Protein AF-A0A9P9EES3-F1 (afdb_monomer)

Structure (mmCIF, N/CA/C/O backbone):
data_AF-A0A9P9EES3-F1
#
_entry.id   AF-A0A9P9EES3-F1
#
loop_
_atom_site.group_PDB
_atom_site.id
_atom_site.type_symbol
_atom_site.label_atom_id
_atom_site.label_alt_id
_atom_site.label_comp_id
_atom_site.label_asym_id
_atom_site.label_entity_id
_atom_site.label_seq_id
_atom_site.pdbx_PDB_ins_code
_atom_site.Cartn_x
_atom_site.Cartn_y
_atom_site.Cartn_z
_atom_site.occupancy
_atom_site.B_iso_or_equiv
_atom_site.auth_seq_id
_atom_site.auth_comp_id
_atom_site.auth_asym_id
_atom_site.auth_atom_id
_atom_site.pdbx_PDB_model_num
ATOM 1 N N . MET A 1 1 ? -72.928 -8.359 26.640 1.00 29.58 1 MET A N 1
ATOM 2 C CA . MET A 1 1 ? -73.432 -9.699 26.245 1.00 29.58 1 MET A CA 1
ATOM 3 C C . MET A 1 1 ? -73.263 -9.863 24.742 1.00 29.58 1 MET A C 1
ATOM 5 O O . MET A 1 1 ? -73.415 -8.852 24.068 1.00 29.58 1 MET A O 1
ATOM 9 N N . PRO A 1 2 ? -73.139 -11.089 24.202 1.00 53.41 2 PRO A N 1
ATOM 10 C CA . PRO A 1 2 ? -72.514 -12.307 24.735 1.00 53.41 2 PRO A CA 1
ATOM 11 C C . PRO A 1 2 ? -71.116 -12.426 24.048 1.00 53.41 2 PRO A C 1
ATOM 13 O O . PRO A 1 2 ? -70.501 -11.377 23.913 1.00 53.41 2 PRO A O 1
ATOM 16 N N . ARG A 1 3 ? -70.490 -13.537 23.610 1.00 39.84 3 ARG A N 1
ATOM 17 C CA . ARG A 1 3 ? -70.593 -15.006 23.814 1.00 39.84 3 ARG A CA 1
ATOM 18 C C . ARG A 1 3 ? -69.188 -15.614 23.578 1.00 39.84 3 ARG A C 1
ATOM 20 O O . ARG A 1 3 ? -68.303 -14.909 23.110 1.00 39.84 3 ARG A O 1
ATOM 27 N N . SER A 1 4 ? -68.986 -16.905 23.844 1.00 54.69 4 SER A N 1
ATOM 28 C CA . SER A 1 4 ? -67.680 -17.588 23.739 1.00 54.69 4 SER A CA 1
ATOM 29 C C . SER A 1 4 ? -67.757 -18.977 23.076 1.00 54.69 4 SER A C 1
ATOM 31 O O . SER A 1 4 ? -68.780 -19.655 23.186 1.00 54.69 4 SER A O 1
ATOM 33 N N . ARG A 1 5 ? -66.657 -19.397 22.421 1.00 45.88 5 ARG A N 1
ATOM 34 C CA . ARG A 1 5 ? -66.243 -20.777 22.042 1.00 45.88 5 ARG A CA 1
ATOM 35 C C . ARG A 1 5 ? -64.709 -20.768 21.881 1.00 45.88 5 ARG A C 1
ATOM 37 O O . ARG A 1 5 ? -64.220 -19.803 21.312 1.00 45.88 5 ARG A O 1
ATOM 44 N N . SER A 1 6 ? -63.867 -21.681 22.379 1.00 44.88 6 SER A N 1
ATOM 45 C CA . SER A 1 6 ? -63.994 -22.990 23.062 1.00 44.88 6 SER A CA 1
ATOM 46 C C . SER A 1 6 ? -64.239 -24.241 22.195 1.00 44.88 6 SER A C 1
ATOM 48 O O . SER A 1 6 ? -65.370 -24.531 21.810 1.00 44.88 6 SER A O 1
ATOM 50 N N . SER A 1 7 ? -63.142 -24.980 21.966 1.00 51.00 7 SER A N 1
ATOM 51 C CA . SER A 1 7 ? -62.983 -26.399 21.572 1.00 51.00 7 SER A CA 1
ATOM 52 C C . SER A 1 7 ? -61.460 -26.668 21.585 1.00 51.00 7 SER A C 1
ATOM 54 O O . SER A 1 7 ? -60.755 -25.970 20.865 1.00 51.00 7 SER A O 1
ATOM 56 N N . PHE A 1 8 ? -60.816 -27.505 22.405 1.00 43.28 8 PHE A N 1
ATOM 57 C CA . PHE A 1 8 ? -61.188 -28.705 23.170 1.00 43.28 8 PHE A CA 1
ATOM 58 C C . PHE A 1 8 ? -61.333 -29.987 22.328 1.00 43.28 8 PHE A C 1
ATOM 60 O O . PHE A 1 8 ? -62.378 -30.250 21.741 1.00 43.28 8 PHE A O 1
ATOM 67 N N . THR A 1 9 ? -60.281 -30.811 22.346 1.00 50.03 9 THR A N 1
ATOM 68 C CA . THR A 1 9 ? -60.292 -32.252 22.048 1.00 50.03 9 THR A CA 1
ATOM 69 C C . THR A 1 9 ? -59.501 -32.952 23.155 1.00 50.03 9 THR A C 1
ATOM 71 O O . THR A 1 9 ? -58.472 -32.450 23.597 1.00 50.03 9 THR A O 1
ATOM 74 N N . ALA A 1 10 ? -60.015 -34.065 23.672 1.00 43.03 10 ALA A N 1
ATOM 75 C CA . ALA A 1 10 ? -59.436 -34.775 24.811 1.00 43.03 10 ALA A CA 1
ATOM 76 C C . ALA A 1 10 ? -59.252 -36.263 24.492 1.00 43.03 10 ALA A C 1
ATOM 78 O O . ALA A 1 10 ? -59.923 -36.770 23.591 1.00 43.03 10 ALA A O 1
ATOM 79 N N . SER A 1 11 ? -58.449 -36.926 25.341 1.00 43.88 11 SER A N 1
ATOM 80 C CA . SER A 1 11 ? -58.653 -38.278 25.919 1.00 43.88 11 SER A CA 1
ATOM 81 C C . SER A 1 11 ? -57.505 -39.278 25.678 1.00 43.88 11 SER A C 1
ATOM 83 O O . SER A 1 11 ? -56.864 -39.193 24.634 1.00 43.88 11 SER A O 1
ATOM 85 N N . PRO A 1 12 ? -57.312 -40.312 26.539 1.00 53.31 12 PRO A N 1
ATOM 86 C CA . PRO A 1 12 ? -57.762 -40.473 27.937 1.00 53.31 12 PRO A CA 1
ATOM 87 C C . PRO A 1 12 ? -56.721 -41.049 28.947 1.00 53.31 12 PRO A C 1
ATOM 89 O O . PRO A 1 12 ? -55.709 -41.638 28.598 1.00 53.31 12 PRO A O 1
ATOM 92 N N . SER A 1 13 ? -57.088 -40.949 30.233 1.00 39.94 13 SER A N 1
ATOM 93 C CA . SER A 1 13 ? -56.644 -41.685 31.452 1.00 39.94 13 SER A CA 1
ATOM 94 C C . SER A 1 13 ? -56.206 -43.168 31.285 1.00 39.94 13 SER A C 1
ATOM 96 O O . SER A 1 13 ? -56.706 -43.817 30.372 1.00 39.94 13 SER A O 1
ATOM 98 N N . ARG A 1 14 ? -55.437 -43.849 32.169 1.00 39.47 14 ARG A N 1
ATOM 99 C CA . ARG A 1 14 ? -55.333 -43.931 33.669 1.00 39.47 14 ARG A CA 1
ATOM 100 C C . ARG A 1 14 ? -53.905 -44.457 34.057 1.00 39.47 14 ARG A C 1
ATOM 102 O O . ARG A 1 14 ? -53.201 -44.868 33.150 1.00 39.47 14 ARG A O 1
ATOM 109 N N . TYR A 1 15 ? -53.381 -44.527 35.300 1.00 34.88 15 TYR A N 1
ATOM 110 C CA . TYR A 1 15 ? -53.895 -45.181 36.531 1.00 34.88 15 TYR A CA 1
ATOM 111 C C . TYR A 1 15 ? -53.078 -44.842 37.817 1.00 34.88 15 TYR A C 1
ATOM 113 O O . TYR A 1 15 ? -51.860 -44.789 37.769 1.00 34.88 15 TYR A O 1
ATOM 121 N N . ARG A 1 16 ? -53.786 -44.732 38.961 1.00 34.28 16 ARG A N 1
ATOM 122 C CA . ARG A 1 16 ? -53.421 -45.011 40.386 1.00 34.28 16 ARG A CA 1
ATOM 123 C C . ARG A 1 16 ? -52.011 -44.732 40.969 1.00 34.28 16 ARG A C 1
ATOM 125 O O . ARG A 1 16 ? -51.033 -45.371 40.610 1.00 34.28 16 ARG A O 1
ATOM 132 N N . SER A 1 17 ? -52.014 -44.002 42.092 1.00 47.38 17 SER A N 1
ATOM 133 C CA . SER A 1 17 ? -51.107 -44.187 43.246 1.00 47.38 17 SER A CA 1
ATOM 134 C C . SER A 1 17 ? -51.544 -45.373 44.144 1.00 47.38 17 SER A C 1
ATOM 136 O O . SER A 1 17 ? -52.611 -45.957 43.906 1.00 47.38 17 SER A O 1
ATOM 138 N N . PRO A 1 18 ? -50.750 -45.759 45.169 1.00 54.50 18 PRO A N 1
ATOM 139 C CA . PRO A 1 18 ? -51.072 -45.290 46.531 1.00 54.50 18 PRO A CA 1
ATOM 140 C C . PRO A 1 18 ? -49.853 -45.014 47.450 1.00 54.50 18 PRO A C 1
ATOM 142 O O . PRO A 1 18 ? -48.717 -45.343 47.131 1.00 54.50 18 PRO A O 1
ATOM 145 N N . GLN A 1 19 ? -50.111 -44.430 48.628 1.00 47.56 19 GLN A N 1
ATOM 146 C CA . GLN A 1 19 ? -49.124 -44.187 49.696 1.00 47.56 19 GLN A CA 1
ATOM 147 C C . GLN A 1 19 ? -48.712 -45.468 50.449 1.00 47.56 19 GLN A C 1
ATOM 149 O O . GLN A 1 19 ? -49.556 -46.341 50.666 1.00 47.56 19 GLN A O 1
ATOM 154 N N . ARG A 1 20 ? -47.496 -45.479 51.023 1.00 32.91 20 ARG A N 1
ATOM 155 C CA . ARG A 1 20 ? -47.238 -45.923 52.414 1.00 32.91 20 ARG A CA 1
ATOM 156 C C . ARG A 1 20 ? -45.839 -45.532 52.912 1.00 32.91 20 ARG A C 1
ATOM 158 O O . ARG A 1 20 ? -44.893 -45.456 52.142 1.00 32.91 20 ARG A O 1
ATOM 165 N N . SER A 1 21 ? -45.740 -45.333 54.221 1.00 48.62 21 SER A N 1
ATOM 166 C CA . SER A 1 21 ? -44.526 -45.173 55.038 1.00 48.62 21 SER A CA 1
ATOM 167 C C . SER A 1 21 ? -44.643 -46.116 56.257 1.00 48.62 21 SER A C 1
ATOM 169 O O . SER A 1 21 ? -45.674 -46.792 56.374 1.00 48.62 21 SER A O 1
ATOM 171 N N . PRO A 1 22 ? -43.714 -46.123 57.235 1.00 61.66 22 PRO A N 1
ATOM 172 C CA . PRO A 1 22 ? -42.249 -45.987 57.189 1.00 61.66 22 PRO A CA 1
ATOM 173 C C . PRO A 1 22 ? -41.545 -47.278 57.698 1.00 61.66 22 PRO A C 1
ATOM 175 O O . PRO A 1 22 ? -42.201 -48.157 58.254 1.00 61.66 22 PRO A O 1
ATOM 178 N N . THR A 1 23 ? -40.207 -47.372 57.627 1.00 33.28 23 THR A N 1
ATOM 179 C CA . THR A 1 23 ? -39.450 -48.425 58.353 1.00 33.28 23 THR A CA 1
ATOM 180 C C . THR A 1 23 ? -38.097 -47.930 58.881 1.00 33.28 23 THR A C 1
ATOM 182 O O . THR A 1 23 ? -37.632 -46.864 58.488 1.00 33.28 23 THR A O 1
ATOM 185 N N . ARG A 1 24 ? -37.501 -48.674 59.823 1.00 36.06 24 ARG A N 1
ATOM 186 C CA . ARG A 1 24 ? -36.454 -48.224 60.757 1.00 36.06 24 ARG A CA 1
ATOM 187 C C . ARG A 1 24 ? -35.277 -49.207 60.794 1.00 36.06 24 ARG A C 1
ATOM 189 O O . ARG A 1 24 ? -35.521 -50.376 61.059 1.00 36.06 24 ARG A O 1
ATOM 196 N N . ALA A 1 25 ? -34.058 -48.669 60.669 1.00 42.53 25 ALA A N 1
ATOM 197 C CA . ALA A 1 25 ? -32.745 -49.253 60.996 1.00 42.53 25 ALA A CA 1
ATOM 198 C C . ALA A 1 25 ? -32.315 -50.578 60.323 1.00 42.53 25 ALA A C 1
ATOM 200 O O . ALA A 1 25 ? -32.982 -51.598 60.448 1.00 42.53 25 ALA A O 1
ATOM 201 N N . LEU A 1 26 ? -31.096 -50.580 59.767 1.00 35.84 26 LEU A N 1
ATOM 202 C CA . LEU A 1 26 ? -30.005 -51.485 60.170 1.00 35.84 26 LEU A CA 1
ATOM 203 C C . LEU A 1 26 ? -28.652 -50.961 59.639 1.00 35.84 26 LEU A C 1
ATOM 205 O O . LEU A 1 26 ? -28.634 -50.075 58.788 1.00 35.84 26 LEU A O 1
ATOM 209 N N . VAL A 1 27 ? -27.549 -51.469 60.197 1.00 45.34 27 VAL A N 1
ATOM 210 C CA . VAL A 1 27 ? -26.147 -51.063 59.944 1.00 45.34 27 VAL A CA 1
ATOM 211 C C . VAL A 1 27 ? -25.443 -52.177 59.149 1.00 45.34 27 VAL A C 1
ATOM 213 O O . VAL A 1 27 ? -25.751 -53.350 59.374 1.00 45.34 27 VAL A O 1
ATOM 216 N N . PRO A 1 28 ? -24.625 -51.824 58.143 1.00 42.56 28 PRO A N 1
ATOM 217 C CA . PRO A 1 28 ? -23.155 -51.928 58.235 1.00 42.56 28 PRO A CA 1
ATOM 218 C C . PRO A 1 28 ? -22.521 -50.528 58.010 1.00 42.56 28 PRO A C 1
ATOM 220 O O . PRO A 1 28 ? -23.150 -49.680 57.381 1.00 42.56 28 PRO A O 1
ATOM 223 N N . GLU A 1 29 ? -21.408 -50.099 58.617 1.00 48.56 29 GLU A N 1
ATOM 224 C CA . GLU A 1 29 ? -20.072 -50.711 58.804 1.00 48.56 29 GLU A CA 1
ATOM 225 C C . GLU A 1 29 ? -19.335 -51.035 57.490 1.00 48.56 29 GLU A C 1
ATOM 227 O O . GLU A 1 29 ? -19.950 -51.433 56.510 1.00 48.56 29 GLU A O 1
ATOM 232 N N . GLU A 1 30 ? -18.012 -50.809 57.497 1.00 38.66 30 GLU A N 1
ATOM 233 C CA . GLU A 1 30 ? -17.118 -50.666 56.327 1.00 38.66 30 GLU A CA 1
ATOM 234 C C . GLU A 1 30 ? -17.419 -49.427 55.432 1.00 38.66 30 GLU A C 1
ATOM 236 O O . GLU A 1 30 ? -18.536 -49.214 54.977 1.00 38.66 30 GLU A O 1
ATOM 241 N N . GLY A 1 31 ? -16.469 -48.536 55.115 1.00 48.97 31 GLY A N 1
ATOM 242 C CA . GLY A 1 31 ? -15.093 -48.427 55.619 1.00 48.97 31 GLY A CA 1
ATOM 243 C C . GLY A 1 31 ? -14.173 -47.585 54.721 1.00 48.97 31 GLY A C 1
ATOM 244 O O . GLY A 1 31 ? -13.462 -48.144 53.893 1.00 48.97 31 GLY A O 1
ATOM 245 N N . SER A 1 32 ? -14.127 -46.258 54.901 1.00 42.12 32 SER A N 1
ATOM 246 C CA . SER A 1 32 ? -13.145 -45.387 54.220 1.00 42.12 32 SER A CA 1
ATOM 247 C C . SER A 1 32 ? -12.732 -44.193 55.093 1.00 42.12 32 SER A C 1
ATOM 249 O O . SER A 1 32 ? -13.407 -43.165 55.120 1.00 42.12 32 SER A O 1
ATOM 251 N N . GLN A 1 33 ? -11.624 -44.334 55.823 1.00 51.88 33 GLN A N 1
ATOM 252 C CA . GLN A 1 33 ? -11.100 -43.303 56.726 1.00 51.88 33 GLN A CA 1
ATOM 253 C C . GLN A 1 33 ? -10.275 -42.252 55.968 1.00 51.88 33 GLN A C 1
ATOM 255 O O . GLN A 1 33 ? -9.102 -42.494 55.710 1.00 51.88 33 GLN A O 1
ATOM 260 N N . TYR A 1 34 ? -10.858 -41.085 55.680 1.00 46.78 34 TYR A N 1
ATOM 261 C CA . TYR A 1 34 ? -10.122 -39.837 55.402 1.00 46.78 34 TYR A CA 1
ATOM 262 C C . TYR A 1 34 ? -10.943 -38.607 55.835 1.00 46.78 34 TYR A C 1
ATOM 264 O O . TYR A 1 34 ? -11.183 -37.690 55.051 1.00 46.78 34 TYR A O 1
ATOM 272 N N . GLU A 1 35 ? -11.383 -38.575 57.096 1.00 46.53 35 GLU A N 1
ATOM 273 C CA . GLU A 1 35 ? -11.759 -37.299 57.717 1.00 46.53 35 GLU A CA 1
ATOM 274 C C . GLU A 1 35 ? -10.479 -36.519 58.039 1.00 46.53 35 GLU A C 1
ATOM 276 O O . GLU A 1 35 ? -9.573 -37.028 58.701 1.00 46.53 35 GLU A O 1
ATOM 281 N N . ILE A 1 36 ? -10.387 -35.292 57.525 1.00 51.53 36 ILE A N 1
ATOM 282 C CA . ILE A 1 36 ? -9.292 -34.373 57.837 1.00 51.53 36 ILE A CA 1
ATOM 283 C C . ILE A 1 36 ? -9.611 -33.754 59.196 1.00 51.53 36 ILE A C 1
ATOM 285 O O . ILE A 1 36 ? -10.575 -32.999 59.325 1.00 51.53 36 ILE A O 1
ATOM 289 N N . ASP A 1 37 ? -8.810 -34.092 60.205 1.00 46.88 37 ASP A N 1
ATOM 290 C CA . ASP A 1 37 ? -9.013 -33.651 61.585 1.00 46.88 37 ASP A CA 1
ATOM 291 C C . ASP A 1 37 ? -8.651 -32.165 61.747 1.00 46.88 37 ASP A C 1
ATOM 293 O O . ASP A 1 37 ? -7.543 -31.793 62.139 1.00 46.88 37 ASP A O 1
ATOM 297 N N . LEU A 1 38 ? -9.603 -31.292 61.405 1.00 56.09 38 LEU A N 1
ATOM 298 C CA . LEU A 1 38 ? -9.463 -29.837 61.515 1.00 56.09 38 LEU A CA 1
ATOM 299 C C . LEU A 1 38 ? -9.250 -29.366 62.966 1.00 56.09 38 LEU A C 1
ATOM 301 O O . LEU A 1 38 ? -8.768 -28.255 63.167 1.00 56.09 38 LEU A O 1
ATOM 305 N N . SER A 1 39 ? -9.511 -30.219 63.964 1.00 54.19 39 SER A N 1
ATOM 306 C CA . SER A 1 39 ? -9.165 -29.987 65.374 1.00 54.19 39 SER A CA 1
ATOM 307 C C . SER A 1 39 ? -7.648 -29.911 65.609 1.00 54.19 39 SER A C 1
ATOM 309 O O . SER A 1 39 ? -7.209 -29.348 66.610 1.00 54.19 39 SER A O 1
ATOM 311 N N . ALA A 1 40 ? -6.834 -30.467 64.702 1.00 52.53 40 ALA A N 1
ATOM 312 C CA . ALA A 1 40 ? -5.376 -30.460 64.806 1.00 52.53 40 ALA A CA 1
ATOM 313 C C . ALA A 1 40 ? -4.728 -29.125 64.380 1.00 52.53 40 ALA A C 1
ATOM 315 O O . ALA A 1 40 ? -3.569 -28.878 64.720 1.00 52.53 40 ALA A O 1
ATOM 316 N N . LEU A 1 41 ? -5.452 -28.240 63.678 1.00 52.00 41 LEU A N 1
ATOM 317 C CA . LEU A 1 41 ? -5.026 -26.852 63.477 1.00 52.00 41 LEU A CA 1
ATOM 318 C C . LEU A 1 41 ? -5.524 -26.017 64.662 1.00 52.00 41 LEU A C 1
ATOM 320 O O . LEU A 1 41 ? -6.659 -25.547 64.674 1.00 52.00 41 LEU A O 1
ATOM 324 N N . GLY A 1 42 ? -4.664 -25.858 65.672 1.00 47.75 42 GLY A N 1
ATOM 325 C CA . GLY A 1 42 ? -4.994 -25.221 66.949 1.00 47.75 42 GLY A CA 1
ATOM 326 C C . GLY A 1 42 ? -5.375 -23.740 66.843 1.00 47.75 42 GLY A C 1
ATOM 327 O O . GLY A 1 42 ? -4.548 -22.866 67.088 1.00 47.75 42 GLY A O 1
ATOM 328 N N . HIS A 1 43 ? -6.644 -23.468 66.532 1.00 51.75 43 HIS A N 1
ATOM 329 C CA . HIS A 1 43 ? -7.225 -22.123 66.503 1.00 51.75 43 HIS A CA 1
ATOM 330 C C . HIS A 1 43 ? -7.846 -21.670 67.836 1.00 51.75 43 HIS A C 1
ATOM 332 O O . HIS A 1 43 ? -8.187 -20.496 67.966 1.00 51.75 43 HIS A O 1
ATOM 338 N N . ASP A 1 44 ? -7.858 -22.526 68.864 1.00 47.38 44 ASP A N 1
ATOM 339 C CA . ASP A 1 44 ? -8.185 -22.170 70.258 1.00 47.38 44 ASP A CA 1
ATOM 340 C C . ASP A 1 44 ? -7.031 -21.409 70.956 1.00 47.38 44 ASP A C 1
ATOM 342 O O . ASP A 1 44 ? -6.689 -21.638 72.117 1.00 47.38 44 ASP A O 1
ATOM 346 N N . SER A 1 45 ? -6.397 -20.478 70.237 1.00 40.34 45 SER A N 1
ATOM 347 C CA . SER A 1 45 ? -5.374 -19.587 70.781 1.00 40.34 45 SER A CA 1
ATOM 348 C C . SER A 1 45 ? -6.038 -18.366 71.415 1.00 40.34 45 SER A C 1
ATOM 350 O O . SER A 1 45 ? -6.243 -17.345 70.756 1.00 40.34 45 SER A O 1
ATOM 352 N N . THR A 1 46 ? -6.322 -18.444 72.716 1.00 49.28 46 THR A N 1
ATOM 353 C CA . THR A 1 46 ? -6.715 -17.293 73.543 1.00 49.28 46 THR A CA 1
ATOM 354 C C . THR A 1 46 ? -5.551 -16.308 73.684 1.00 49.28 46 THR A C 1
ATOM 356 O O . THR A 1 46 ? -4.859 -16.288 74.703 1.00 49.28 46 THR A O 1
ATOM 359 N N . PHE A 1 47 ? -5.309 -15.502 72.651 1.00 38.75 47 PHE A N 1
ATOM 360 C CA . PHE A 1 47 ? -4.316 -14.436 72.697 1.00 38.75 47 PHE A CA 1
ATOM 361 C C . PHE A 1 47 ? -4.978 -13.126 73.129 1.00 38.75 47 PHE A C 1
ATOM 363 O O . PHE A 1 47 ? -5.694 -12.483 72.362 1.00 38.75 47 PHE A O 1
ATOM 370 N N . GLU A 1 48 ? -4.721 -12.721 74.372 1.00 49.03 48 GLU A N 1
ATOM 371 C CA . GLU A 1 48 ? -4.944 -11.347 74.818 1.00 49.03 48 GLU A CA 1
ATOM 372 C C . GLU A 1 48 ? -3.964 -10.428 74.070 1.00 49.03 48 GLU A C 1
ATOM 374 O O . GLU A 1 48 ? -2.823 -10.223 74.485 1.00 49.03 48 GLU A O 1
ATOM 379 N N . SER A 1 49 ? -4.387 -9.901 72.921 1.00 42.94 49 SER A N 1
ATOM 380 C CA . SER A 1 49 ? -3.629 -8.900 72.166 1.00 42.94 49 SER A CA 1
ATOM 381 C C . SER A 1 49 ? -4.077 -7.497 72.562 1.00 42.94 49 SER A C 1
ATOM 383 O O . SER A 1 49 ? -5.007 -6.936 71.984 1.00 42.94 49 SER A O 1
ATOM 385 N N . SER A 1 50 ? -3.401 -6.939 73.566 1.00 42.97 50 SER A N 1
ATOM 386 C CA . SER A 1 50 ? -3.565 -5.549 73.991 1.00 42.97 50 SER A CA 1
ATOM 387 C C . SER A 1 50 ? -3.340 -4.551 72.853 1.00 42.97 50 SER A C 1
ATOM 389 O O . SER A 1 50 ? -2.519 -4.774 71.967 1.00 42.97 50 SER A O 1
ATOM 391 N N . GLU A 1 51 ? -4.023 -3.414 72.968 1.00 47.03 51 GLU A N 1
ATOM 392 C CA . GLU A 1 51 ? -3.676 -2.080 72.455 1.00 47.03 51 GLU A CA 1
ATOM 393 C C . GLU A 1 51 ? -2.299 -1.945 71.753 1.00 47.03 51 GLU A C 1
ATOM 395 O O . GLU A 1 51 ? -1.320 -1.491 72.349 1.00 47.03 51 GLU A O 1
ATOM 400 N N . LEU A 1 52 ? -2.228 -2.245 70.449 1.00 42.94 52 LEU A N 1
ATOM 401 C CA . LEU A 1 52 ? -1.168 -1.736 69.570 1.00 42.94 52 LEU A CA 1
ATOM 402 C C . LEU A 1 52 ? -1.744 -0.649 68.658 1.00 42.94 52 LEU A C 1
ATOM 404 O O . LEU A 1 52 ? -2.611 -0.906 67.827 1.00 42.94 52 LEU A O 1
ATOM 408 N N . GLY A 1 53 ? -1.260 0.582 68.834 1.00 41.28 53 GLY A N 1
ATOM 409 C CA . GLY A 1 53 ? -1.705 1.744 68.065 1.00 41.28 53 GLY A CA 1
ATOM 410 C C . GLY A 1 53 ? -1.189 1.774 66.620 1.00 41.28 53 GLY A C 1
ATOM 411 O O . GLY A 1 53 ? -0.209 1.117 66.272 1.00 41.28 53 GLY A O 1
ATOM 412 N N . ASN A 1 54 ? -1.822 2.619 65.802 1.00 46.06 54 ASN A N 1
ATOM 413 C CA . ASN A 1 54 ? -1.722 2.699 64.332 1.00 46.06 54 ASN A CA 1
ATOM 414 C C . ASN A 1 54 ? -0.356 3.157 63.745 1.00 46.06 54 ASN A C 1
ATOM 416 O O . ASN A 1 54 ? -0.317 3.735 62.663 1.00 46.06 54 ASN A O 1
ATOM 420 N N . ASN A 1 55 ? 0.767 2.927 64.433 1.00 46.56 55 ASN A N 1
ATOM 421 C CA . ASN A 1 55 ? 2.083 3.494 64.102 1.00 46.56 55 ASN A CA 1
ATOM 422 C C . ASN A 1 55 ? 3.085 2.498 63.478 1.00 46.56 55 ASN A C 1
ATOM 424 O O . ASN A 1 55 ? 4.255 2.843 63.309 1.00 46.56 55 ASN A O 1
ATOM 428 N N . HIS A 1 56 ? 2.664 1.279 63.128 1.00 47.22 56 HIS A N 1
ATOM 429 C CA . HIS A 1 56 ? 3.474 0.308 62.375 1.00 47.22 56 HIS A CA 1
ATOM 430 C C . HIS A 1 56 ? 2.729 -0.198 61.134 1.00 47.22 56 HIS A C 1
ATOM 432 O O . HIS A 1 56 ? 2.287 -1.342 61.060 1.00 47.22 56 HIS A O 1
ATOM 438 N N . ALA A 1 57 ? 2.648 0.663 60.117 1.00 47.91 57 ALA A N 1
ATOM 439 C CA . ALA A 1 57 ? 2.632 0.161 58.748 1.00 47.91 57 ALA A CA 1
ATOM 440 C C . ALA A 1 57 ? 3.995 -0.509 58.469 1.00 47.91 57 ALA A C 1
ATOM 442 O O . ALA A 1 57 ? 5.025 0.057 58.857 1.00 47.91 57 ALA A O 1
ATOM 443 N N . PRO A 1 58 ? 4.048 -1.687 57.821 1.00 47.91 58 PRO A N 1
ATOM 444 C CA . PRO A 1 58 ? 5.316 -2.238 57.365 1.00 47.91 58 PRO A CA 1
ATOM 445 C C . PRO A 1 58 ? 5.949 -1.265 56.365 1.00 47.91 58 PRO A C 1
ATOM 447 O O . PRO A 1 58 ? 5.252 -0.690 55.526 1.00 47.91 58 PRO A O 1
ATOM 450 N N . LYS A 1 59 ? 7.274 -1.091 56.431 1.00 46.81 59 LYS A N 1
ATOM 451 C CA . LYS A 1 59 ? 7.997 -0.414 55.353 1.00 46.81 59 LYS A CA 1
ATOM 452 C C . LYS A 1 59 ? 7.871 -1.262 54.091 1.00 46.81 59 LYS A C 1
ATOM 454 O O . LYS A 1 59 ? 8.518 -2.297 53.976 1.00 46.81 59 LYS A O 1
ATOM 459 N N . VAL A 1 60 ? 7.036 -0.809 53.164 1.00 48.97 60 VAL A N 1
ATOM 460 C CA . VAL A 1 60 ? 7.190 -1.152 51.753 1.00 48.97 60 VAL A CA 1
ATOM 461 C C . VAL A 1 60 ? 8.503 -0.517 51.307 1.00 48.97 60 VAL A C 1
ATOM 463 O O . VAL A 1 60 ? 8.701 0.678 51.544 1.00 48.97 60 VAL A O 1
ATOM 466 N N . ASP A 1 61 ? 9.394 -1.294 50.693 1.00 49.84 61 ASP A N 1
ATOM 467 C CA . ASP A 1 61 ? 10.574 -0.734 50.038 1.00 49.84 61 ASP A CA 1
ATOM 468 C C . ASP A 1 61 ? 10.114 0.052 48.808 1.00 49.84 61 ASP A C 1
ATOM 470 O O . ASP A 1 61 ? 9.876 -0.491 47.728 1.00 49.84 61 ASP A O 1
ATOM 474 N N . VAL A 1 62 ? 9.942 1.359 49.006 1.00 49.34 62 VAL A N 1
ATOM 475 C CA . VAL A 1 62 ? 9.795 2.324 47.922 1.00 49.34 62 VAL A CA 1
ATOM 476 C C . VAL A 1 62 ? 11.159 2.431 47.256 1.00 49.34 62 VAL A C 1
ATOM 478 O O . VAL A 1 62 ? 12.026 3.177 47.704 1.00 49.34 62 VAL A O 1
ATOM 481 N N . VAL A 1 63 ? 11.352 1.638 46.204 1.00 46.34 63 VAL A N 1
ATOM 482 C CA . VAL A 1 63 ? 12.434 1.850 45.244 1.00 46.34 63 VAL A CA 1
ATOM 483 C C . VAL A 1 63 ? 12.119 3.159 44.528 1.00 46.34 63 VAL A C 1
ATOM 485 O O . VAL A 1 63 ? 11.281 3.188 43.625 1.00 46.34 63 VAL A O 1
ATOM 488 N N . ASP A 1 64 ? 12.742 4.251 44.974 1.00 42.12 64 ASP A N 1
ATOM 489 C CA . ASP A 1 64 ? 12.655 5.533 44.282 1.00 42.12 64 ASP A CA 1
ATOM 490 C C . ASP A 1 64 ? 13.142 5.344 42.842 1.00 42.12 64 ASP A C 1
ATOM 492 O O . ASP A 1 64 ? 14.221 4.805 42.589 1.00 42.12 64 ASP A O 1
ATOM 496 N N . THR A 1 65 ? 12.357 5.804 41.868 1.00 53.62 65 THR A N 1
ATOM 497 C CA . THR A 1 65 ? 12.656 5.606 40.439 1.00 53.62 65 THR A CA 1
ATOM 498 C C . THR A 1 65 ? 13.862 6.419 39.947 1.00 53.62 65 THR A C 1
ATOM 500 O O . THR A 1 65 ? 14.139 6.422 38.753 1.00 53.62 65 THR A O 1
ATOM 503 N N . SER A 1 66 ? 14.571 7.109 40.846 1.00 57.41 66 SER A N 1
ATOM 504 C CA . SER A 1 66 ? 15.884 7.722 40.621 1.00 57.41 66 SER A CA 1
ATOM 505 C C . SER A 1 66 ? 17.067 6.788 40.905 1.00 57.41 66 SER A C 1
ATOM 507 O O . SER A 1 66 ? 18.152 7.065 40.412 1.00 57.41 66 SER A O 1
ATOM 509 N N . ASP A 1 67 ? 16.874 5.703 41.665 1.00 47.78 67 ASP A N 1
ATOM 510 C CA . ASP A 1 67 ? 17.912 4.683 41.918 1.00 47.78 67 ASP A CA 1
ATOM 511 C C . ASP A 1 67 ? 17.886 3.556 40.863 1.00 47.78 67 ASP A C 1
ATOM 513 O O . ASP A 1 67 ? 18.783 2.712 40.814 1.00 47.78 67 ASP A O 1
ATOM 517 N N . ILE A 1 68 ? 16.889 3.556 39.968 1.00 52.69 68 ILE A N 1
ATOM 518 C CA . ILE A 1 68 ? 16.921 2.771 38.727 1.00 52.69 68 ILE A CA 1
ATOM 519 C C . ILE A 1 68 ? 17.747 3.557 37.702 1.00 52.69 68 ILE A C 1
ATOM 521 O O . ILE A 1 68 ? 17.209 4.173 36.781 1.00 52.69 68 ILE A O 1
ATOM 525 N N . ASP A 1 69 ? 19.065 3.530 37.895 1.00 52.44 69 ASP A N 1
ATOM 526 C CA . ASP A 1 69 ? 20.067 4.098 36.989 1.00 52.44 69 ASP A CA 1
ATOM 527 C C . ASP A 1 69 ? 20.106 3.262 35.694 1.00 52.44 69 ASP A C 1
ATOM 529 O O . ASP A 1 69 ? 20.890 2.324 35.520 1.00 52.44 69 ASP A O 1
ATOM 533 N N . GLY A 1 70 ? 19.131 3.520 34.818 1.00 55.91 70 GLY A N 1
ATOM 534 C CA . GLY A 1 70 ? 19.031 2.898 33.503 1.00 55.91 70 GLY A CA 1
ATOM 535 C C . GLY A 1 70 ? 20.239 3.280 32.640 1.00 55.91 70 GLY A C 1
ATOM 536 O O . GLY A 1 70 ? 20.762 4.381 32.782 1.00 55.91 70 GLY A O 1
ATOM 537 N N . PRO A 1 71 ? 20.707 2.406 31.732 1.00 56.19 71 PRO A N 1
ATOM 538 C CA . PRO A 1 71 ? 21.967 2.631 31.033 1.00 56.19 71 PRO A CA 1
ATOM 539 C C . PRO A 1 71 ? 21.889 3.805 30.040 1.00 56.19 71 PRO A C 1
ATOM 541 O O . PRO A 1 71 ? 21.595 3.607 28.860 1.00 56.19 71 PRO A O 1
ATOM 544 N N . ASP A 1 72 ? 22.266 5.005 30.495 1.00 53.03 72 ASP A N 1
ATOM 545 C CA . ASP A 1 72 ? 22.587 6.188 29.669 1.00 53.03 72 ASP A CA 1
ATOM 546 C C . ASP A 1 72 ? 23.627 5.861 28.571 1.00 53.03 72 ASP A C 1
ATOM 548 O O . ASP A 1 72 ? 23.677 6.480 27.505 1.00 53.03 72 ASP A O 1
ATOM 552 N N . ASP A 1 73 ? 24.403 4.794 28.780 1.00 50.88 73 ASP A N 1
ATOM 553 C CA . ASP A 1 73 ? 25.254 4.160 27.775 1.00 50.88 73 ASP A CA 1
ATOM 554 C C . ASP A 1 73 ? 24.520 3.783 26.473 1.00 50.88 73 ASP A C 1
ATOM 556 O O . ASP A 1 73 ? 25.180 3.660 25.442 1.00 50.88 73 ASP A O 1
ATOM 560 N N . PHE A 1 74 ? 23.191 3.608 26.450 1.00 53.59 74 PHE A N 1
ATOM 561 C CA . PHE A 1 74 ? 22.463 3.308 25.209 1.00 53.59 74 PHE A CA 1
ATOM 562 C C . PHE A 1 74 ? 22.396 4.513 24.261 1.00 53.59 74 PHE A C 1
ATOM 564 O O . PHE A 1 74 ? 22.678 4.374 23.068 1.00 53.59 74 PHE A O 1
ATOM 571 N N . THR A 1 75 ? 22.082 5.706 24.771 1.00 57.19 75 THR A N 1
ATOM 572 C CA . THR A 1 75 ? 22.110 6.953 23.987 1.00 57.19 75 THR A CA 1
ATOM 573 C C . THR A 1 75 ? 23.543 7.395 23.695 1.00 57.19 75 THR A C 1
ATOM 575 O O . THR A 1 75 ? 23.813 7.876 22.588 1.00 57.19 75 THR A O 1
ATOM 578 N N . ALA A 1 76 ? 24.486 7.160 24.614 1.00 57.00 76 ALA A N 1
ATOM 579 C CA . ALA A 1 76 ? 25.906 7.419 24.377 1.00 57.00 76 ALA A CA 1
ATOM 580 C C . ALA A 1 76 ? 26.492 6.512 23.275 1.00 57.00 76 ALA A C 1
ATOM 582 O O . ALA A 1 76 ? 27.099 7.021 22.330 1.00 57.00 76 ALA A O 1
ATOM 583 N N . ASN A 1 77 ? 26.255 5.191 23.321 1.00 58.22 77 ASN A N 1
ATOM 584 C CA . ASN A 1 77 ? 26.693 4.267 22.268 1.00 58.22 77 ASN A CA 1
ATOM 585 C C . ASN A 1 77 ? 26.013 4.565 20.932 1.00 58.22 77 ASN A C 1
ATOM 587 O O . ASN A 1 77 ? 26.696 4.588 19.911 1.00 58.22 77 ASN A O 1
ATOM 591 N N . LEU A 1 78 ? 24.699 4.817 20.907 1.00 65.44 78 LEU A N 1
ATOM 592 C CA . LEU A 1 78 ? 24.006 5.134 19.655 1.00 65.44 78 LEU A CA 1
ATOM 593 C C . LEU A 1 78 ? 24.592 6.394 19.004 1.00 65.44 78 LEU A C 1
ATOM 595 O O . LEU A 1 78 ? 24.845 6.398 17.802 1.00 65.44 78 LEU A O 1
ATOM 599 N N . THR A 1 79 ? 24.895 7.425 19.799 1.00 64.75 79 THR A N 1
ATOM 600 C CA . THR A 1 79 ? 25.583 8.629 19.311 1.00 64.75 79 THR A CA 1
ATOM 601 C C . THR A 1 79 ? 26.991 8.297 18.810 1.00 64.75 79 THR A C 1
ATOM 603 O O . THR A 1 79 ? 27.353 8.713 17.714 1.00 64.75 79 THR A O 1
ATOM 606 N N . PHE A 1 80 ? 27.761 7.481 19.539 1.00 66.44 80 PHE A N 1
ATOM 607 C CA . PHE A 1 80 ? 29.099 7.048 19.124 1.00 66.44 80 PHE A CA 1
ATOM 608 C C . PHE A 1 80 ? 29.086 6.290 17.786 1.00 66.44 80 PHE A C 1
ATOM 610 O O . PHE A 1 80 ? 29.868 6.621 16.899 1.00 66.44 80 PHE A O 1
ATOM 617 N N . TYR A 1 81 ? 28.167 5.339 17.584 1.00 65.81 81 TYR A N 1
ATOM 618 C CA . TYR A 1 81 ? 28.008 4.635 16.303 1.00 65.81 81 TYR A CA 1
ATOM 619 C C . TYR A 1 81 ? 27.495 5.539 15.169 1.00 65.81 81 TYR A C 1
ATOM 621 O O . TYR A 1 81 ? 27.814 5.285 14.010 1.00 65.81 81 TYR A O 1
ATOM 629 N N . MET A 1 82 ? 26.739 6.597 15.483 1.00 68.00 82 MET A N 1
ATOM 630 C CA . MET A 1 82 ? 26.247 7.584 14.510 1.00 68.00 82 MET A CA 1
ATOM 631 C C . MET A 1 82 ? 27.297 8.636 14.110 1.00 68.00 82 MET A C 1
ATOM 633 O O . MET A 1 82 ? 27.180 9.212 13.031 1.00 68.00 82 MET A O 1
ATOM 637 N N . THR A 1 83 ? 28.299 8.915 14.956 1.00 63.78 83 THR A N 1
ATOM 638 C CA . THR A 1 83 ? 29.305 9.975 14.719 1.00 63.78 83 THR A CA 1
ATOM 639 C C . THR A 1 83 ? 30.744 9.476 14.561 1.00 63.78 83 THR A C 1
ATOM 641 O O . THR A 1 83 ? 31.639 10.278 14.301 1.00 63.78 83 THR A O 1
ATOM 644 N N . ALA A 1 84 ? 31.011 8.180 14.732 1.00 51.22 84 ALA A N 1
ATOM 645 C CA . ALA A 1 84 ? 32.322 7.603 14.452 1.00 51.22 84 ALA A CA 1
ATOM 646 C C . ALA A 1 84 ? 32.521 7.423 12.937 1.00 51.22 84 ALA A C 1
ATOM 648 O O . ALA A 1 84 ? 32.114 6.407 12.371 1.00 51.22 84 ALA A O 1
ATOM 649 N N . ASP A 1 85 ? 33.197 8.387 12.300 1.00 50.84 85 ASP A N 1
ATOM 650 C CA . ASP A 1 85 ? 33.667 8.322 10.906 1.00 50.84 85 ASP A CA 1
ATOM 651 C C . ASP A 1 85 ? 34.652 7.150 10.693 1.00 50.84 85 ASP A C 1
ATOM 653 O O . ASP A 1 85 ? 35.877 7.307 10.662 1.00 50.84 85 ASP A O 1
ATOM 657 N N . TYR A 1 86 ? 34.119 5.936 10.552 1.00 50.91 86 TYR A N 1
ATOM 658 C CA . TYR A 1 86 ? 34.909 4.742 10.274 1.00 50.91 86 TYR A CA 1
ATOM 659 C C . TYR A 1 86 ? 35.456 4.782 8.836 1.00 50.91 86 TYR A C 1
ATOM 661 O O . TYR A 1 86 ? 34.676 4.861 7.882 1.00 50.91 86 TYR A O 1
ATOM 669 N N . PRO A 1 87 ? 36.782 4.661 8.626 1.00 45.88 87 PRO A N 1
ATOM 670 C CA . PRO A 1 87 ? 37.350 4.639 7.284 1.00 45.88 87 PRO A CA 1
ATOM 671 C C . PRO A 1 87 ? 36.916 3.367 6.539 1.00 45.88 87 PRO A C 1
ATOM 673 O O . PRO A 1 87 ? 37.390 2.266 6.818 1.00 45.88 87 PRO A O 1
ATOM 676 N N . LEU A 1 88 ? 36.036 3.541 5.548 1.00 48.00 88 LEU A N 1
ATOM 677 C CA . LEU A 1 88 ? 35.341 2.512 4.749 1.00 48.00 88 LEU A CA 1
ATOM 678 C C . LEU A 1 88 ? 36.236 1.570 3.901 1.00 48.00 88 LEU A C 1
ATOM 680 O O . LEU A 1 88 ? 35.750 0.877 3.010 1.00 48.00 88 LEU A O 1
ATOM 684 N N . SER A 1 89 ? 37.547 1.520 4.138 1.00 49.09 89 SER A N 1
ATOM 685 C CA . SER A 1 89 ? 38.538 0.937 3.224 1.00 49.09 89 SER A CA 1
ATOM 686 C C . SER A 1 89 ? 38.905 -0.537 3.463 1.00 49.09 89 SER A C 1
ATOM 688 O O . SER A 1 89 ? 39.695 -1.077 2.687 1.00 49.09 89 SER A O 1
ATOM 690 N N . GLN A 1 90 ? 38.377 -1.210 4.500 1.00 45.59 90 GLN A N 1
ATOM 691 C CA . GLN A 1 90 ? 38.812 -2.578 4.866 1.00 45.59 90 GLN A CA 1
ATOM 692 C C . GLN A 1 90 ? 37.712 -3.624 5.149 1.00 45.59 90 GLN A C 1
ATOM 694 O O . GLN A 1 90 ? 38.026 -4.705 5.651 1.00 45.59 90 GLN A O 1
ATOM 699 N N . ILE A 1 91 ? 36.449 -3.404 4.756 1.00 44.84 91 ILE A N 1
ATOM 700 C CA . ILE A 1 91 ? 35.429 -4.475 4.807 1.00 44.84 91 ILE A CA 1
ATOM 701 C C . ILE A 1 91 ? 35.650 -5.467 3.648 1.00 44.84 91 ILE A C 1
ATOM 703 O O . ILE A 1 91 ? 34.972 -5.442 2.623 1.00 44.84 91 ILE A O 1
ATOM 707 N N . LYS A 1 92 ? 36.627 -6.369 3.805 1.00 43.53 92 LYS A N 1
ATOM 708 C CA . LYS A 1 92 ? 36.783 -7.541 2.931 1.00 43.53 92 LYS A CA 1
ATOM 709 C C . LYS A 1 92 ? 35.707 -8.575 3.265 1.00 43.53 92 LYS A C 1
ATOM 711 O O . LYS A 1 92 ? 35.601 -9.021 4.405 1.00 43.53 92 LYS A O 1
ATOM 716 N N . SER A 1 93 ? 34.934 -8.971 2.254 1.00 40.34 93 SER A N 1
ATOM 717 C CA . SER A 1 93 ? 33.822 -9.920 2.378 1.00 40.34 93 SER A CA 1
ATOM 718 C C . SER A 1 93 ? 34.240 -11.254 3.017 1.00 40.34 93 SER A C 1
ATOM 720 O O . SER A 1 93 ? 34.995 -12.033 2.434 1.00 40.34 93 SER A O 1
ATOM 722 N N . ARG A 1 94 ? 33.700 -11.562 4.203 1.00 42.03 94 ARG A N 1
ATOM 723 C CA . ARG A 1 94 ? 33.748 -12.910 4.796 1.00 42.03 94 ARG A CA 1
ATOM 724 C C . ARG A 1 94 ? 32.653 -13.787 4.170 1.00 42.03 94 ARG A C 1
ATOM 726 O O . ARG A 1 94 ? 31.616 -13.999 4.791 1.00 42.03 94 ARG A O 1
ATOM 733 N N . LYS A 1 95 ? 32.873 -14.312 2.956 1.00 48.09 95 LYS A N 1
ATOM 734 C CA . LYS A 1 95 ? 31.922 -15.261 2.326 1.00 48.09 95 LYS A CA 1
ATOM 735 C C . LYS A 1 95 ? 32.526 -16.479 1.605 1.00 48.09 95 LYS A C 1
ATOM 737 O O . LYS A 1 95 ? 31.800 -17.193 0.929 1.00 48.09 95 LYS A O 1
ATOM 742 N N . GLU A 1 96 ? 33.816 -16.770 1.798 1.00 45.12 96 GLU A N 1
ATOM 743 C CA . GLU A 1 96 ? 34.496 -17.927 1.163 1.00 45.12 96 GLU A CA 1
ATOM 744 C C . GLU A 1 96 ? 35.131 -18.917 2.166 1.00 45.12 96 GLU A C 1
ATOM 746 O O . GLU A 1 96 ? 35.684 -19.946 1.786 1.00 45.12 96 GLU A O 1
ATOM 751 N N . ALA A 1 97 ? 35.043 -18.645 3.470 1.00 40.56 97 ALA A N 1
ATOM 752 C CA . ALA A 1 97 ? 35.812 -19.344 4.505 1.00 40.56 97 ALA A CA 1
ATOM 753 C C . ALA A 1 97 ? 35.151 -20.621 5.077 1.00 40.56 97 ALA A C 1
ATOM 755 O O . ALA A 1 97 ? 35.430 -20.976 6.217 1.00 40.56 97 ALA A O 1
ATOM 756 N N . ASN A 1 98 ? 34.264 -21.296 4.331 1.00 39.69 98 ASN A N 1
ATOM 757 C CA . ASN A 1 98 ? 33.494 -22.441 4.850 1.00 39.69 98 ASN A CA 1
ATOM 758 C C . ASN A 1 98 ? 33.287 -23.575 3.818 1.00 39.69 98 ASN A C 1
ATOM 760 O O . ASN A 1 98 ? 32.201 -24.131 3.698 1.00 39.69 98 ASN A O 1
ATOM 764 N N . GLY A 1 99 ? 34.333 -23.892 3.043 1.00 41.78 99 GLY A N 1
ATOM 765 C CA . GLY A 1 99 ? 34.292 -24.887 1.954 1.00 41.78 99 GLY A CA 1
ATOM 766 C C . GLY A 1 99 ? 35.375 -25.974 1.992 1.00 41.78 99 GLY A C 1
ATOM 767 O O . GLY A 1 99 ? 35.617 -26.608 0.969 1.00 41.78 99 GLY A O 1
ATOM 768 N N . LYS A 1 100 ? 36.081 -26.166 3.120 1.00 43.06 100 LYS A N 1
ATOM 769 C CA . LYS A 1 100 ? 37.140 -27.190 3.268 1.00 43.06 100 LYS A CA 1
ATOM 770 C C . LYS A 1 100 ? 37.221 -27.772 4.685 1.00 43.06 100 LYS A C 1
ATOM 772 O O . LYS A 1 100 ? 38.081 -27.366 5.458 1.00 43.06 100 LYS A O 1
ATOM 777 N N . ILE A 1 101 ? 36.350 -28.735 4.985 1.00 42.62 101 ILE A N 1
ATOM 778 C CA . ILE A 1 101 ? 36.487 -29.827 5.975 1.00 42.62 101 ILE A CA 1
ATOM 779 C C . ILE A 1 101 ? 35.291 -30.778 5.737 1.00 42.62 101 ILE A C 1
ATOM 781 O O . ILE A 1 101 ? 34.231 -30.317 5.329 1.00 42.62 101 ILE A O 1
ATOM 785 N N . VAL A 1 102 ? 35.468 -32.086 5.974 1.00 41.78 102 VAL A N 1
ATOM 786 C CA . VAL A 1 102 ? 34.543 -33.199 5.620 1.00 41.78 102 VAL A CA 1
ATOM 787 C C . VAL A 1 102 ? 34.549 -33.632 4.139 1.00 41.78 102 VAL A C 1
ATOM 789 O O . VAL A 1 102 ? 33.531 -33.604 3.464 1.00 41.78 102 VAL A O 1
ATOM 792 N N . GLU A 1 103 ? 35.680 -34.173 3.673 1.00 35.22 103 GLU A N 1
ATOM 793 C CA . GLU A 1 103 ? 35.677 -35.312 2.729 1.00 35.22 103 GLU A CA 1
ATOM 794 C C . GLU A 1 103 ? 36.962 -36.145 2.911 1.00 35.22 103 GLU A C 1
ATOM 796 O O . GLU A 1 103 ? 37.940 -36.002 2.182 1.00 35.22 103 GLU A O 1
ATOM 801 N N . ALA A 1 104 ? 37.015 -36.948 3.985 1.00 40.31 104 ALA A N 1
ATOM 802 C CA . ALA A 1 104 ? 38.240 -37.663 4.379 1.00 40.31 104 ALA A CA 1
ATOM 803 C C . ALA A 1 104 ? 38.029 -39.033 5.066 1.00 40.31 104 ALA A C 1
ATOM 805 O O . ALA A 1 104 ? 38.953 -39.538 5.698 1.0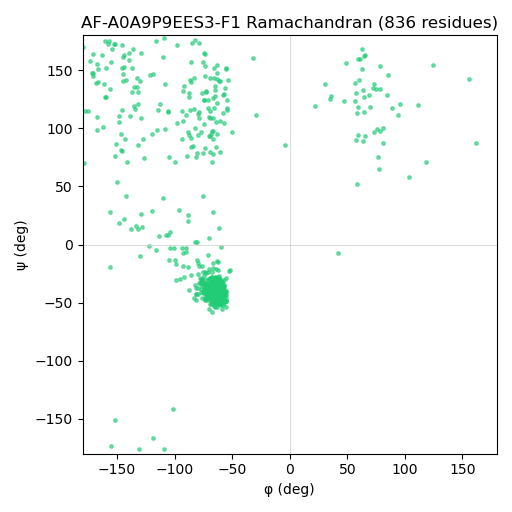0 40.31 104 ALA A O 1
ATOM 806 N N . VAL A 1 105 ? 36.849 -39.663 4.940 1.00 42.28 105 VAL A N 1
ATOM 807 C CA . VAL A 1 105 ? 36.652 -41.083 5.312 1.00 42.28 105 VAL A CA 1
ATOM 808 C C . VAL A 1 105 ? 35.692 -41.787 4.345 1.00 42.28 105 VAL A C 1
ATOM 810 O O . VAL A 1 105 ? 34.489 -41.847 4.589 1.00 42.28 105 VAL A O 1
ATOM 813 N N . ARG A 1 106 ? 36.241 -42.383 3.279 1.00 34.25 106 ARG A N 1
ATOM 814 C CA . ARG A 1 106 ? 35.780 -43.665 2.706 1.00 34.25 106 ARG A CA 1
ATOM 815 C C . ARG A 1 106 ? 36.809 -44.195 1.706 1.00 34.25 106 ARG A C 1
ATOM 817 O O . ARG A 1 106 ? 36.874 -43.754 0.565 1.00 34.25 106 ARG A O 1
ATOM 824 N N . ALA A 1 107 ? 37.635 -45.124 2.176 1.00 35.72 107 ALA A N 1
ATOM 825 C CA . ALA A 1 107 ? 38.474 -45.954 1.320 1.00 35.72 107 ALA A CA 1
ATOM 826 C C . ALA A 1 107 ? 37.671 -47.150 0.765 1.00 35.72 107 ALA A C 1
ATOM 828 O O . ALA A 1 107 ? 36.530 -47.378 1.165 1.00 35.72 107 ALA A O 1
ATOM 829 N N . ASP A 1 108 ? 38.324 -47.924 -0.102 1.00 37.31 108 ASP A N 1
ATOM 830 C CA . ASP A 1 108 ? 37.943 -49.264 -0.561 1.00 37.31 108 ASP A CA 1
ATOM 831 C C . ASP A 1 108 ? 36.634 -49.419 -1.361 1.00 37.31 108 ASP A C 1
ATOM 833 O O . ASP A 1 108 ? 35.609 -49.858 -0.851 1.00 37.31 108 ASP A O 1
ATOM 837 N N . MET A 1 109 ? 36.747 -49.279 -2.690 1.00 34.06 109 MET A N 1
ATOM 838 C CA . MET A 1 109 ? 36.539 -50.426 -3.595 1.00 34.06 109 MET A CA 1
ATOM 839 C C . MET A 1 109 ? 37.348 -50.269 -4.906 1.00 34.06 109 MET A C 1
ATOM 841 O O . MET A 1 109 ? 38.059 -49.284 -5.083 1.00 34.06 109 MET A O 1
ATOM 845 N N . ARG A 1 110 ? 37.375 -51.315 -5.748 1.00 36.44 110 ARG A N 1
ATOM 846 C CA . ARG A 1 110 ? 38.411 -51.576 -6.781 1.00 36.44 110 ARG A CA 1
ATOM 847 C C . ARG A 1 110 ? 37.918 -51.369 -8.233 1.00 36.44 110 ARG A C 1
ATOM 849 O O . ARG A 1 110 ? 36.751 -51.058 -8.437 1.00 36.44 110 ARG A O 1
ATOM 856 N N . SER A 1 111 ? 38.799 -51.686 -9.203 1.00 34.03 111 SER A N 1
ATOM 857 C CA . SER A 1 111 ? 38.651 -51.693 -10.689 1.00 34.03 111 SER A CA 1
ATOM 858 C C . SER A 1 111 ? 38.534 -50.296 -11.334 1.00 34.03 111 SER A C 1
ATOM 860 O O . SER A 1 111 ? 37.708 -49.510 -10.902 1.00 34.03 111 SER A O 1
ATOM 862 N N . SER A 1 112 ? 39.435 -49.836 -12.226 1.00 33.12 112 SER A N 1
ATOM 863 C CA . SER A 1 112 ? 39.837 -50.320 -13.579 1.00 33.12 112 SER A CA 1
ATOM 864 C C . SER A 1 112 ? 38.712 -50.136 -14.618 1.00 33.12 112 SER A C 1
ATOM 866 O O . SER A 1 112 ? 37.608 -50.585 -14.340 1.00 33.12 112 SER A O 1
ATOM 868 N N . THR A 1 113 ? 38.893 -49.526 -15.802 1.00 33.91 113 THR A N 1
ATOM 869 C CA . THR A 1 113 ? 40.048 -49.552 -16.742 1.00 33.91 113 THR A CA 1
ATOM 870 C C . THR A 1 113 ? 40.102 -48.358 -17.732 1.00 33.91 113 THR A C 1
ATOM 872 O O . THR A 1 113 ? 39.053 -47.930 -18.195 1.00 33.91 113 THR A O 1
ATOM 875 N N . ASP A 1 114 ? 41.325 -47.997 -18.159 1.00 35.28 114 ASP A N 1
ATOM 876 C CA . ASP A 1 114 ? 41.768 -47.588 -19.522 1.00 35.28 114 ASP A CA 1
ATOM 877 C C . ASP A 1 114 ? 41.287 -46.299 -20.251 1.00 35.28 114 ASP A C 1
ATOM 879 O O . ASP A 1 114 ? 40.271 -45.689 -19.940 1.00 35.28 114 ASP A O 1
ATOM 883 N N . THR A 1 115 ? 42.075 -45.938 -21.289 1.00 39.34 115 THR A N 1
ATOM 884 C CA . THR A 1 115 ? 42.007 -44.789 -22.241 1.00 39.34 115 THR A CA 1
ATOM 885 C C . THR A 1 115 ? 42.198 -43.390 -21.619 1.00 39.34 115 THR A C 1
ATOM 887 O O . THR A 1 115 ? 41.454 -43.022 -20.722 1.00 39.34 115 THR A O 1
ATOM 890 N N . GLN A 1 116 ? 43.246 -42.588 -21.888 1.00 35.41 116 GLN A N 1
ATOM 891 C CA . GLN A 1 116 ? 44.046 -42.204 -23.086 1.00 35.41 116 GLN A CA 1
ATOM 892 C C . GLN A 1 116 ? 43.463 -41.045 -23.923 1.00 35.41 116 GLN A C 1
ATOM 894 O O . GLN A 1 116 ? 42.252 -40.941 -24.049 1.00 35.41 116 GLN A O 1
ATOM 899 N N . ASP A 1 117 ? 44.393 -40.245 -24.478 1.00 34.34 117 ASP A N 1
ATOM 900 C CA . ASP A 1 117 ? 44.326 -38.907 -25.127 1.00 34.34 117 ASP A CA 1
ATOM 901 C C . ASP A 1 117 ? 44.616 -37.749 -24.131 1.00 34.34 117 ASP A C 1
ATOM 903 O O . ASP A 1 117 ? 43.873 -37.564 -23.173 1.00 34.34 117 ASP A O 1
ATOM 907 N N . ILE A 1 118 ? 45.720 -36.967 -24.161 1.00 38.88 118 ILE A N 1
ATOM 908 C CA . ILE A 1 118 ? 46.774 -36.638 -25.165 1.00 38.88 118 ILE A CA 1
ATOM 909 C C . ILE A 1 118 ? 46.192 -36.075 -26.482 1.00 38.88 118 ILE A C 1
ATOM 911 O O . ILE A 1 118 ? 45.391 -36.758 -27.098 1.00 38.88 118 ILE A O 1
ATOM 915 N N . THR A 1 119 ? 46.532 -34.895 -27.021 1.00 40.69 119 THR A N 1
ATOM 916 C CA . THR A 1 119 ? 47.618 -33.893 -26.827 1.00 40.69 119 THR A CA 1
ATOM 917 C C . THR A 1 119 ? 47.036 -32.505 -26.396 1.00 40.69 119 THR A C 1
ATOM 919 O O . THR A 1 119 ? 45.894 -32.470 -25.949 1.00 40.69 119 THR A O 1
ATOM 922 N N . GLU A 1 120 ? 47.688 -31.322 -26.385 1.00 45.00 120 GLU A N 1
ATOM 923 C CA . GLU A 1 120 ? 48.996 -30.838 -26.890 1.00 45.00 120 GLU A CA 1
ATOM 924 C C . GLU A 1 120 ? 49.520 -29.592 -26.110 1.00 45.00 120 GLU A C 1
ATOM 926 O O . GLU A 1 120 ? 48.962 -29.204 -25.086 1.00 45.00 120 GLU A O 1
ATOM 931 N N . GLU A 1 121 ? 50.629 -29.008 -26.579 1.00 39.34 121 GLU A N 1
ATOM 932 C CA . GLU A 1 121 ? 51.561 -28.085 -25.896 1.00 39.34 121 GLU A CA 1
ATOM 933 C C . GLU A 1 121 ? 51.082 -26.622 -25.674 1.00 39.34 121 GLU A C 1
ATOM 935 O O . GLU A 1 121 ? 50.154 -26.141 -26.322 1.00 39.34 121 GLU A O 1
ATOM 940 N N . GLY A 1 122 ? 51.775 -25.869 -24.796 1.00 36.78 122 GLY A N 1
ATOM 941 C CA . GLY A 1 122 ? 51.491 -24.442 -24.536 1.00 36.78 122 GLY A CA 1
ATOM 942 C C . GLY A 1 122 ? 52.414 -23.747 -23.513 1.00 36.78 122 GLY A C 1
ATOM 943 O O . GLY A 1 122 ? 51.982 -23.418 -22.412 1.00 36.78 122 GLY A O 1
ATOM 944 N N . ASP A 1 123 ? 53.682 -23.525 -23.870 1.00 33.16 123 ASP A N 1
ATOM 945 C CA . ASP A 1 123 ? 54.758 -22.982 -23.011 1.00 33.16 123 ASP A CA 1
ATOM 946 C C . ASP A 1 123 ? 54.489 -21.639 -22.287 1.00 33.16 123 ASP A C 1
ATOM 948 O O . ASP A 1 123 ? 54.042 -20.670 -22.911 1.00 33.16 123 ASP A O 1
ATOM 952 N N . ARG A 1 124 ? 54.972 -21.523 -21.030 1.00 34.47 124 ARG A N 1
ATOM 953 C CA . ARG A 1 124 ? 55.758 -20.359 -20.535 1.00 34.47 124 ARG A CA 1
ATOM 954 C C . ARG A 1 124 ? 56.434 -20.581 -19.166 1.00 34.47 124 ARG A C 1
ATOM 956 O O . ARG A 1 124 ? 55.841 -21.119 -18.238 1.00 34.47 124 ARG A O 1
ATOM 963 N N . ALA A 1 125 ? 57.677 -20.098 -19.052 1.00 37.19 125 ALA A N 1
ATOM 964 C CA . ALA A 1 125 ? 58.521 -20.092 -17.845 1.00 37.19 125 ALA A CA 1
ATOM 965 C C . ALA A 1 125 ? 57.889 -19.273 -16.692 1.00 37.19 125 ALA A C 1
ATOM 967 O O . ALA A 1 125 ? 57.239 -18.262 -16.943 1.00 37.19 125 ALA A O 1
ATOM 968 N N . VAL A 1 126 ? 57.960 -19.683 -15.418 1.00 35.41 126 VAL A N 1
ATOM 969 C CA . VAL A 1 126 ? 59.155 -19.817 -14.549 1.00 35.41 126 VAL A CA 1
ATOM 970 C C . VAL A 1 126 ? 59.937 -18.505 -14.394 1.00 35.41 126 VAL A C 1
ATOM 972 O O . VAL A 1 126 ? 60.897 -18.249 -15.115 1.00 35.41 126 VAL A O 1
ATOM 975 N N . ILE A 1 127 ? 59.563 -17.728 -13.373 1.00 36.78 127 ILE A N 1
ATOM 976 C CA . ILE A 1 127 ? 60.488 -16.934 -12.551 1.00 36.78 127 ILE A CA 1
ATOM 977 C C . ILE A 1 127 ? 60.084 -17.171 -11.091 1.00 36.78 127 ILE A C 1
ATOM 979 O O . ILE A 1 127 ? 58.971 -16.833 -10.693 1.00 36.78 127 ILE A O 1
ATOM 983 N N . GLU A 1 128 ? 60.975 -17.773 -10.306 1.00 38.03 128 GLU A N 1
ATOM 984 C CA . GLU A 1 128 ? 60.903 -17.737 -8.843 1.00 38.03 128 GLU A CA 1
ATOM 985 C C . GLU A 1 128 ? 61.538 -16.429 -8.355 1.00 38.03 128 GLU A C 1
ATOM 987 O O . GLU A 1 128 ? 62.569 -16.025 -8.892 1.00 38.03 128 GLU A O 1
ATOM 992 N N . ASP A 1 129 ? 61.006 -15.812 -7.298 1.00 33.09 129 ASP A N 1
ATOM 993 C CA . ASP A 1 129 ? 61.810 -14.902 -6.475 1.00 33.09 129 ASP A CA 1
ATOM 994 C C . ASP A 1 129 ? 61.402 -15.002 -4.996 1.00 33.09 129 ASP A C 1
ATOM 996 O O . ASP A 1 129 ? 60.237 -15.238 -4.669 1.00 33.09 129 ASP A O 1
ATOM 1000 N N . ASN A 1 130 ? 62.387 -14.952 -4.097 1.00 34.88 130 ASN A N 1
ATOM 1001 C CA . ASN A 1 130 ? 62.297 -15.618 -2.794 1.00 34.88 130 ASN A CA 1
ATOM 1002 C C . ASN A 1 130 ? 63.125 -14.909 -1.706 1.00 34.88 130 ASN A C 1
ATOM 1004 O O . ASN A 1 130 ? 64.274 -15.265 -1.427 1.00 34.88 130 ASN A O 1
ATOM 1008 N N . THR A 1 131 ? 62.523 -13.910 -1.049 1.00 36.16 131 THR A N 1
ATOM 1009 C CA . THR A 1 131 ? 63.080 -13.237 0.141 1.00 36.16 131 THR A CA 1
ATOM 1010 C C . THR A 1 131 ? 61.988 -13.066 1.216 1.00 36.16 131 THR A C 1
ATOM 1012 O O . THR A 1 131 ? 60.864 -12.728 0.867 1.00 36.16 131 THR A O 1
ATOM 1015 N N . ARG A 1 132 ? 62.123 -13.312 2.535 1.00 36.34 132 ARG A N 1
ATOM 1016 C CA . ARG A 1 132 ? 63.186 -13.740 3.491 1.00 36.34 132 ARG A CA 1
ATOM 1017 C C . ARG A 1 132 ? 63.504 -12.710 4.598 1.00 36.34 132 ARG A C 1
ATOM 1019 O O . ARG A 1 132 ? 64.612 -12.191 4.681 1.00 36.34 132 ARG A O 1
ATOM 1026 N N . SER A 1 133 ? 62.562 -12.556 5.529 1.00 34.66 133 SER A N 1
ATOM 1027 C CA . SER A 1 133 ? 62.724 -12.049 6.912 1.00 34.66 133 SER A CA 1
ATOM 1028 C C . SER A 1 133 ? 61.505 -12.537 7.718 1.00 34.66 133 SER A C 1
ATOM 1030 O O . SER A 1 133 ? 60.396 -12.396 7.213 1.00 34.66 133 SER A O 1
ATOM 1032 N N . LYS A 1 134 ? 61.544 -13.207 8.880 1.00 36.53 134 LYS A N 1
ATOM 1033 C CA . LYS A 1 134 ? 62.559 -13.506 9.917 1.00 36.53 134 LYS A CA 1
ATOM 1034 C C . LYS A 1 134 ? 62.929 -12.345 10.860 1.00 36.53 134 LYS A C 1
ATOM 1036 O O . LYS A 1 134 ? 63.250 -11.268 10.380 1.00 36.53 134 LYS A O 1
ATOM 1041 N N . ASP A 1 135 ? 62.974 -12.691 12.162 1.00 32.62 135 ASP A N 1
ATOM 1042 C CA . ASP A 1 135 ? 63.385 -11.899 13.345 1.00 32.62 135 ASP A CA 1
ATOM 1043 C C . ASP A 1 135 ? 62.342 -10.814 13.750 1.00 32.62 135 ASP A C 1
ATOM 1045 O O . ASP A 1 135 ? 61.703 -10.246 12.874 1.00 32.62 135 ASP A O 1
ATOM 1049 N N . GLU A 1 136 ? 61.974 -10.533 15.018 1.00 36.19 136 GLU A N 1
ATOM 1050 C CA . GLU A 1 136 ? 62.404 -10.927 16.390 1.00 36.19 136 GLU A CA 1
ATOM 1051 C C . GLU A 1 136 ? 61.161 -11.065 17.331 1.00 36.19 136 GLU A C 1
ATOM 1053 O O . GLU A 1 136 ? 60.148 -10.412 17.115 1.00 36.19 136 GLU A O 1
ATOM 1058 N N . ARG A 1 137 ? 61.052 -12.029 18.266 1.00 34.88 137 ARG A N 1
ATOM 1059 C CA . ARG A 1 137 ? 61.560 -12.092 19.669 1.00 34.88 137 ARG A CA 1
ATOM 1060 C C . ARG A 1 137 ? 61.103 -11.004 20.675 1.00 34.88 137 ARG A C 1
ATOM 1062 O O . ARG A 1 137 ? 61.811 -10.040 20.927 1.00 34.88 137 ARG A O 1
ATOM 1069 N N . SER A 1 138 ? 60.048 -11.307 21.435 1.00 35.94 138 SER A N 1
ATOM 1070 C CA . SER A 1 138 ? 59.949 -11.165 22.914 1.00 35.94 138 SER A CA 1
ATOM 1071 C C . SER A 1 138 ? 58.694 -11.950 23.369 1.00 35.94 138 SER A C 1
ATOM 1073 O O . SER A 1 138 ? 57.735 -12.017 22.611 1.00 35.94 138 SER A O 1
ATOM 1075 N N . HIS A 1 139 ? 58.595 -12.709 24.469 1.00 33.97 139 HIS A N 1
ATOM 1076 C CA . HIS A 1 139 ? 59.392 -12.896 25.693 1.00 33.97 139 HIS A CA 1
ATOM 1077 C C . HIS A 1 139 ? 59.265 -11.794 26.761 1.00 33.97 139 HIS A C 1
ATOM 1079 O O . HIS A 1 139 ? 60.196 -11.034 26.999 1.00 33.97 139 HIS A O 1
ATOM 1085 N N . PHE A 1 140 ? 58.129 -11.813 27.468 1.00 34.84 140 PHE A N 1
ATOM 1086 C CA . PHE A 1 140 ? 58.046 -11.581 28.917 1.00 34.84 140 PHE A CA 1
ATOM 1087 C C . PHE A 1 140 ? 57.037 -12.564 29.543 1.00 34.84 140 PHE A C 1
ATOM 1089 O O . PHE A 1 140 ? 56.204 -13.131 28.836 1.00 34.84 140 PHE A O 1
ATOM 1096 N N . GLY A 1 141 ? 57.150 -12.807 30.851 1.00 33.31 141 GLY A N 1
ATOM 1097 C CA . GLY A 1 141 ? 56.305 -13.728 31.627 1.00 33.31 141 GLY A CA 1
ATOM 1098 C C . GLY A 1 141 ? 56.201 -13.286 33.094 1.00 33.31 141 GLY A C 1
ATOM 1099 O O . GLY A 1 141 ? 56.372 -12.100 33.362 1.00 33.31 141 GLY A O 1
ATOM 1100 N N . SER A 1 142 ? 56.015 -14.241 34.024 1.00 31.66 142 SER A N 1
ATOM 1101 C CA . SER A 1 142 ? 55.574 -14.060 35.435 1.00 31.66 142 SER A CA 1
ATOM 1102 C C . SER A 1 142 ? 54.031 -13.994 35.536 1.00 31.66 142 SER A C 1
ATOM 1104 O O . SER A 1 142 ? 53.412 -13.340 34.706 1.00 31.66 142 SER A O 1
ATOM 1106 N N . GLN A 1 143 ? 53.296 -14.750 36.377 1.00 34.44 143 GLN A N 1
ATOM 1107 C CA . GLN A 1 143 ? 53.447 -15.105 37.814 1.00 34.44 143 GLN A CA 1
ATOM 1108 C C . GLN A 1 143 ? 53.341 -13.851 38.714 1.00 34.44 143 GLN A C 1
ATOM 1110 O O . GLN A 1 143 ? 53.949 -12.838 38.384 1.00 34.44 143 GLN A O 1
ATOM 1115 N N . SER A 1 144 ? 52.586 -13.773 39.819 1.00 34.09 144 SER A N 1
ATOM 1116 C CA . SER A 1 144 ? 51.911 -14.750 40.712 1.00 34.09 144 SER A CA 1
ATOM 1117 C C . SER A 1 144 ? 50.584 -14.138 41.235 1.00 34.09 144 SER A C 1
ATOM 1119 O O . SER A 1 144 ? 50.457 -12.921 41.218 1.00 34.09 144 SER A O 1
ATOM 1121 N N . GLN A 1 145 ? 49.499 -14.848 41.583 1.00 36.66 145 GLN A N 1
ATOM 1122 C CA . GLN A 1 145 ? 49.265 -15.909 42.592 1.00 36.66 145 GLN A CA 1
ATOM 1123 C C . GLN A 1 145 ? 49.222 -15.433 44.070 1.00 36.66 145 GLN A C 1
ATOM 1125 O O . GLN A 1 145 ? 50.242 -15.433 44.753 1.00 36.66 145 GLN A O 1
ATOM 1130 N N . THR A 1 146 ? 48.006 -15.202 44.589 1.00 34.25 146 THR A N 1
ATOM 1131 C CA . THR A 1 146 ? 47.606 -15.226 46.022 1.00 34.25 146 THR A CA 1
ATOM 1132 C C . THR A 1 146 ? 46.140 -15.705 46.104 1.00 34.25 146 THR A C 1
ATOM 1134 O O . THR A 1 146 ? 45.275 -15.136 45.457 1.00 34.25 146 THR A O 1
ATOM 1137 N N . VAL A 1 147 ? 45.834 -16.904 46.617 1.00 35.31 147 VAL A N 1
ATOM 1138 C CA . VAL A 1 147 ? 45.625 -17.285 48.039 1.00 35.31 147 VAL A CA 1
ATOM 1139 C C . VAL A 1 147 ? 44.222 -16.939 48.595 1.00 35.31 147 VAL A C 1
ATOM 1141 O O . VAL A 1 147 ? 44.008 -15.897 49.196 1.00 35.31 147 VAL A O 1
ATOM 1144 N N . ARG A 1 148 ? 43.301 -17.900 48.388 1.00 32.69 148 ARG A N 1
ATOM 1145 C CA . ARG A 1 148 ? 42.346 -18.540 49.335 1.00 32.69 148 ARG A CA 1
ATOM 1146 C C . ARG A 1 148 ? 41.783 -17.765 50.547 1.00 32.69 148 ARG A C 1
ATOM 1148 O O . ARG A 1 148 ? 42.558 -17.363 51.408 1.00 32.69 148 ARG A O 1
ATOM 1155 N N . ALA A 1 149 ? 40.475 -17.956 50.788 1.00 34.03 149 ALA A N 1
ATOM 1156 C CA . ALA A 1 149 ? 39.959 -18.605 52.015 1.00 34.03 149 ALA A CA 1
ATOM 1157 C C . ALA A 1 149 ? 38.506 -19.130 51.852 1.00 34.03 149 ALA A C 1
ATOM 1159 O O . ALA A 1 149 ? 37.642 -18.336 51.516 1.00 34.03 149 ALA A O 1
ATOM 1160 N N . ASN A 1 150 ? 38.280 -20.421 52.172 1.00 35.44 150 ASN A N 1
ATOM 1161 C CA . ASN A 1 150 ? 37.014 -21.124 52.528 1.00 35.44 150 ASN A CA 1
ATOM 1162 C C . ASN A 1 150 ? 35.822 -21.077 51.521 1.00 35.44 150 ASN A C 1
ATOM 1164 O O . ASN A 1 150 ? 35.553 -20.047 50.925 1.00 35.44 150 ASN A O 1
ATOM 1168 N N . GLY A 1 151 ? 35.047 -22.141 51.245 1.00 36.50 151 GLY A N 1
ATOM 1169 C CA . GLY A 1 151 ? 34.831 -23.440 51.924 1.00 36.50 151 GLY A CA 1
ATOM 1170 C C . GLY A 1 151 ? 33.589 -23.353 52.828 1.00 36.50 151 GLY A C 1
ATOM 1171 O O . GLY A 1 151 ? 33.565 -22.478 53.685 1.00 36.50 151 GLY A O 1
ATOM 1172 N N . THR A 1 152 ? 32.521 -24.149 52.698 1.00 36.09 152 THR A N 1
ATOM 1173 C CA . THR A 1 152 ? 32.328 -25.592 52.364 1.00 36.09 152 THR A CA 1
ATOM 1174 C C . THR A 1 152 ? 31.042 -25.757 51.506 1.00 36.09 152 THR A C 1
ATOM 1176 O O . THR A 1 152 ? 30.251 -24.818 51.481 1.00 36.09 152 THR A O 1
ATOM 1179 N N . SER A 1 153 ? 30.829 -26.746 50.620 1.00 38.53 153 SER A N 1
ATOM 1180 C CA . SER A 1 153 ? 30.909 -28.228 50.721 1.00 38.53 153 SER A CA 1
ATOM 1181 C C . SER A 1 153 ? 29.743 -28.818 51.556 1.00 38.53 153 SER A C 1
ATOM 1183 O O . SER A 1 153 ? 29.379 -28.213 52.561 1.00 38.53 153 SER A O 1
ATOM 1185 N N . ASP A 1 154 ? 29.036 -29.892 51.169 1.00 34.69 154 ASP A N 1
ATOM 1186 C CA . ASP A 1 154 ? 29.232 -30.916 50.112 1.00 34.69 154 ASP A CA 1
ATOM 1187 C C . ASP A 1 154 ? 27.880 -31.382 49.493 1.00 34.69 154 ASP A C 1
ATOM 1189 O O . ASP A 1 154 ? 26.849 -31.180 50.128 1.00 34.69 154 ASP A O 1
ATOM 1193 N N . ASP A 1 155 ? 27.936 -32.001 48.298 1.00 37.75 155 ASP A N 1
ATOM 1194 C CA . ASP A 1 155 ? 27.180 -33.172 47.762 1.00 37.75 155 ASP A CA 1
ATOM 1195 C C . ASP A 1 155 ? 25.613 -33.265 47.883 1.00 37.75 155 ASP A C 1
ATOM 1197 O O . ASP A 1 155 ? 24.974 -32.639 48.719 1.00 37.75 155 ASP A O 1
ATOM 1201 N N . ASP A 1 156 ? 24.867 -34.008 47.043 1.00 36.03 156 ASP A N 1
ATOM 1202 C CA . ASP A 1 156 ? 25.247 -35.241 46.332 1.00 36.03 156 ASP A CA 1
ATOM 1203 C C . ASP A 1 156 ? 24.456 -35.563 45.025 1.00 36.03 156 ASP A C 1
ATOM 1205 O O . ASP A 1 156 ? 23.327 -35.118 44.824 1.00 36.03 156 ASP A O 1
ATOM 1209 N N . HIS A 1 157 ? 25.100 -36.368 44.170 1.00 34.72 157 HIS A N 1
ATOM 1210 C CA . HIS A 1 157 ? 24.695 -37.151 42.980 1.00 34.72 157 HIS A CA 1
ATOM 1211 C C . HIS A 1 157 ? 23.437 -36.863 42.107 1.00 34.72 157 HIS A C 1
ATOM 1213 O O . HIS A 1 157 ? 22.291 -37.112 42.471 1.00 34.72 157 HIS A O 1
ATOM 1219 N N . ASP A 1 158 ? 23.730 -36.575 40.827 1.00 39.22 158 ASP A N 1
ATOM 1220 C CA . ASP A 1 158 ? 23.310 -37.302 39.602 1.00 39.22 158 ASP A CA 1
ATOM 1221 C C . ASP A 1 158 ? 21.922 -37.981 39.488 1.00 39.22 158 ASP A C 1
ATOM 1223 O O . ASP A 1 158 ? 21.679 -39.012 40.121 1.00 39.22 158 ASP A O 1
ATOM 1227 N N . GLN A 1 159 ? 21.160 -37.623 38.429 1.00 37.81 159 GLN A N 1
ATOM 1228 C CA . GLN A 1 159 ? 20.944 -38.551 37.290 1.00 37.81 159 GLN A CA 1
ATOM 1229 C C . GLN A 1 159 ? 20.193 -37.997 36.053 1.00 37.81 159 GLN A C 1
ATOM 1231 O O . GLN A 1 159 ? 19.376 -37.089 36.124 1.00 37.81 159 GLN A O 1
ATOM 1236 N N . HIS A 1 160 ? 20.439 -38.686 34.931 1.00 36.56 160 HIS A N 1
ATOM 1237 C CA . HIS A 1 160 ? 19.595 -38.866 33.737 1.00 36.56 160 HIS A CA 1
ATOM 1238 C C . HIS A 1 160 ? 19.209 -37.692 32.810 1.00 36.56 160 HIS A C 1
ATOM 1240 O O . HIS A 1 160 ? 18.124 -37.121 32.848 1.00 36.56 160 HIS A O 1
ATOM 1246 N N . LEU A 1 161 ? 20.054 -37.556 31.782 1.00 45.56 161 LEU A N 1
ATOM 1247 C CA . LEU A 1 161 ? 19.689 -37.357 30.372 1.00 45.56 161 LEU A CA 1
ATOM 1248 C C . LEU A 1 161 ? 18.327 -37.989 29.971 1.00 45.56 161 LEU A C 1
ATOM 1250 O O . LEU A 1 161 ? 18.254 -39.213 29.858 1.00 45.56 161 LEU A O 1
ATOM 1254 N N . LEU A 1 162 ? 17.309 -37.173 29.659 1.00 43.44 162 LEU A N 1
ATOM 1255 C CA . LEU A 1 162 ? 16.186 -37.484 28.745 1.00 43.44 162 LEU A CA 1
ATOM 1256 C C . LEU A 1 162 ? 15.484 -36.182 28.291 1.00 43.44 162 LEU A C 1
ATOM 1258 O O . LEU A 1 162 ? 14.671 -35.643 29.034 1.00 43.44 162 LEU A O 1
ATOM 1262 N N . SER A 1 163 ? 15.751 -35.686 27.072 1.00 40.69 163 SER A N 1
ATOM 1263 C CA . SER A 1 163 ? 14.988 -34.553 26.492 1.00 40.69 163 SER A CA 1
ATOM 1264 C C . SER A 1 163 ? 14.998 -34.470 24.948 1.00 40.69 163 SER A C 1
ATOM 1266 O O . SER A 1 163 ? 14.845 -33.388 24.388 1.00 40.69 163 SER A O 1
ATOM 1268 N N . GLU A 1 164 ? 15.140 -35.596 24.239 1.00 41.41 164 GLU A N 1
ATOM 1269 C CA . GLU A 1 164 ? 15.102 -35.647 22.757 1.00 41.41 164 GLU A CA 1
ATOM 1270 C C . GLU A 1 164 ? 13.808 -36.278 22.189 1.00 41.41 164 GLU A C 1
ATOM 1272 O O . GLU A 1 164 ? 13.695 -36.503 20.991 1.00 41.41 164 GLU A O 1
ATOM 1277 N N . LEU A 1 165 ? 12.803 -36.557 23.033 1.00 43.31 165 LEU A N 1
ATOM 1278 C CA . LEU A 1 165 ? 11.559 -37.250 22.642 1.00 43.31 165 LEU A CA 1
ATOM 1279 C C . LEU A 1 165 ? 10.324 -36.336 22.495 1.00 43.31 165 LEU A C 1
ATOM 1281 O O . LEU A 1 165 ? 9.211 -36.828 22.328 1.00 43.31 165 LEU A O 1
ATOM 1285 N N . SER A 1 166 ? 10.501 -35.011 22.514 1.00 48.22 166 SER A N 1
ATOM 1286 C CA . SER A 1 166 ? 9.401 -34.029 22.453 1.00 48.22 166 SER A CA 1
ATOM 1287 C C . SER A 1 166 ? 9.108 -33.476 21.044 1.00 48.22 166 SER A C 1
ATOM 1289 O O . SER A 1 166 ? 8.659 -32.342 20.918 1.00 48.22 166 SER A O 1
ATOM 1291 N N . MET A 1 167 ? 9.363 -34.257 19.987 1.00 44.84 167 MET A N 1
ATOM 1292 C CA . MET A 1 167 ? 9.002 -33.911 18.594 1.00 44.84 167 MET A CA 1
ATOM 1293 C C . MET A 1 167 ? 8.252 -35.025 17.842 1.00 44.84 167 MET A C 1
ATOM 1295 O O . MET A 1 167 ? 7.698 -34.786 16.776 1.00 44.84 167 MET A O 1
ATOM 1299 N N . GLU A 1 168 ? 8.165 -36.242 18.389 1.00 51.81 168 GLU A N 1
ATOM 1300 C CA . GLU A 1 168 ? 7.577 -37.394 17.681 1.00 51.81 168 GLU A CA 1
ATOM 1301 C C . GLU A 1 168 ? 6.030 -37.445 17.712 1.00 51.81 168 GLU A C 1
ATOM 1303 O O . GLU A 1 168 ? 5.424 -38.418 17.242 1.00 51.81 168 GLU A O 1
ATOM 1308 N N . HIS A 1 169 ? 5.381 -36.442 18.319 1.00 45.59 169 HIS A N 1
ATOM 1309 C CA . HIS A 1 169 ? 3.932 -36.425 18.538 1.00 45.59 169 HIS A CA 1
ATOM 1310 C C . HIS A 1 169 ? 3.159 -35.591 17.500 1.00 45.59 169 HIS A C 1
ATOM 1312 O O . HIS A 1 169 ? 2.029 -35.958 17.167 1.00 45.59 169 HIS A O 1
ATOM 1318 N N . ASP A 1 170 ? 3.756 -34.538 16.937 1.00 50.50 170 ASP A N 1
ATOM 1319 C CA . ASP A 1 170 ? 3.058 -33.627 16.015 1.00 50.50 170 ASP A CA 1
ATOM 1320 C C . ASP A 1 170 ? 2.896 -34.228 14.609 1.00 50.50 170 ASP A C 1
ATOM 1322 O O . ASP A 1 170 ? 1.816 -34.154 14.019 1.00 50.50 170 ASP A O 1
ATOM 1326 N N . GLU A 1 171 ? 3.903 -34.959 14.111 1.00 52.91 171 GLU A N 1
ATOM 1327 C CA . GLU A 1 171 ? 3.794 -35.704 12.844 1.00 52.91 171 GLU A CA 1
ATOM 1328 C C . GLU A 1 171 ? 2.655 -36.740 12.876 1.00 52.91 171 GLU A C 1
ATOM 1330 O O . GLU A 1 171 ? 1.973 -36.971 11.872 1.00 52.91 171 GLU A O 1
ATOM 1335 N N . LYS A 1 172 ? 2.377 -37.328 14.050 1.00 50.81 172 LYS A N 1
ATOM 1336 C CA . LYS A 1 172 ? 1.262 -38.270 14.219 1.00 50.81 172 LYS A CA 1
ATOM 1337 C C . LYS A 1 172 ? -0.097 -37.566 14.142 1.00 50.81 172 LYS A C 1
ATOM 1339 O O . LYS A 1 172 ? -1.020 -38.150 13.578 1.00 50.81 172 LYS A O 1
ATOM 1344 N N . VAL A 1 173 ? -0.236 -36.324 14.617 1.00 54.25 173 VAL A N 1
ATOM 1345 C CA . VAL A 1 173 ? -1.502 -35.564 14.529 1.00 54.25 173 VAL A CA 1
ATOM 1346 C C . VAL A 1 173 ? -1.884 -35.294 13.067 1.00 54.25 173 VAL A C 1
ATOM 1348 O O . VAL A 1 173 ? -3.030 -35.533 12.680 1.00 54.25 173 VAL A O 1
ATOM 1351 N N . MET A 1 174 ? -0.918 -34.919 12.223 1.00 51.34 174 MET A N 1
ATOM 1352 C CA . MET A 1 174 ? -1.144 -34.699 10.784 1.00 51.34 174 MET A CA 1
ATOM 1353 C C . MET A 1 174 ? -1.554 -35.983 10.031 1.00 51.34 174 MET A C 1
ATOM 1355 O O . MET A 1 174 ? -2.306 -35.925 9.053 1.00 51.34 174 MET A O 1
ATOM 1359 N N . SER A 1 175 ? -1.134 -37.161 10.511 1.00 52.34 175 SER A N 1
ATOM 1360 C CA . SER A 1 175 ? -1.508 -38.453 9.911 1.00 52.34 175 SER A CA 1
ATOM 1361 C C . SER A 1 175 ? -2.969 -38.871 10.152 1.00 52.34 175 SER A C 1
ATOM 1363 O O . SER A 1 175 ? -3.526 -39.619 9.353 1.00 52.34 175 SER A O 1
ATOM 1365 N N . TYR A 1 176 ? -3.622 -38.375 11.212 1.00 51.00 176 TYR A N 1
ATOM 1366 C CA . TYR A 1 176 ? -5.023 -38.718 11.503 1.00 51.00 176 TYR A CA 1
ATOM 1367 C C . TYR A 1 176 ? -6.036 -37.827 10.772 1.00 51.00 176 TYR A C 1
ATOM 1369 O O . TYR A 1 176 ? -7.140 -38.282 10.478 1.00 51.00 176 TYR A O 1
ATOM 1377 N N . LEU A 1 177 ? -5.669 -36.588 10.428 1.00 53.81 177 LEU A N 1
ATOM 1378 C CA . LEU A 1 177 ? -6.543 -35.678 9.672 1.00 53.81 177 LEU A CA 1
ATOM 1379 C C . LEU A 1 177 ? -6.647 -36.049 8.184 1.00 53.81 177 LEU A C 1
ATOM 1381 O O . LEU A 1 177 ? -7.678 -35.810 7.565 1.00 53.81 177 LEU A O 1
ATOM 1385 N N . SER A 1 178 ? -5.622 -36.702 7.631 1.00 52.75 178 SER A N 1
ATOM 1386 C CA . SER A 1 178 ? -5.607 -37.230 6.256 1.00 52.75 178 SER A CA 1
ATOM 1387 C C . SER A 1 178 ? -6.291 -38.602 6.101 1.00 52.75 178 SER A C 1
ATOM 1389 O O . SER A 1 178 ? -6.321 -39.153 5.002 1.00 52.75 178 SER A O 1
ATOM 1391 N N . ALA A 1 179 ? -6.862 -39.147 7.183 1.00 49.31 179 ALA A N 1
ATOM 1392 C CA . ALA A 1 179 ? -7.546 -40.443 7.218 1.00 49.31 179 ALA A CA 1
ATOM 1393 C C . ALA A 1 179 ? -9.066 -40.344 7.482 1.00 49.31 179 ALA A C 1
ATOM 1395 O O . ALA A 1 179 ? -9.730 -41.369 7.664 1.00 49.31 179 ALA A O 1
ATOM 1396 N N . LEU A 1 180 ? -9.632 -39.132 7.510 1.00 53.22 180 LEU A N 1
ATOM 1397 C CA . LEU A 1 180 ? -11.083 -38.939 7.543 1.00 53.22 180 LEU A CA 1
ATOM 1398 C C . LEU A 1 180 ? -11.682 -39.270 6.162 1.00 53.22 180 LEU A C 1
ATOM 1400 O O . LEU A 1 180 ? -11.154 -38.804 5.155 1.00 53.22 180 LEU A O 1
ATOM 1404 N N . PRO A 1 181 ? -12.767 -40.063 6.078 1.00 46.06 181 PRO A N 1
ATOM 1405 C CA . PRO A 1 181 ? -13.415 -40.344 4.804 1.00 46.06 181 PRO A CA 1
ATOM 1406 C C . PRO A 1 181 ? -14.169 -39.106 4.306 1.00 46.06 181 PRO A C 1
ATOM 1408 O O . PRO A 1 181 ? -14.975 -38.543 5.049 1.00 46.06 181 PRO A O 1
ATOM 1411 N N . ASP A 1 182 ? -13.961 -38.735 3.041 1.00 44.12 182 ASP A N 1
ATOM 1412 C CA . ASP A 1 182 ? -14.737 -37.694 2.364 1.00 44.12 182 ASP A CA 1
ATOM 1413 C C . ASP A 1 182 ? -16.234 -38.040 2.399 1.00 44.12 182 ASP A C 1
ATOM 1415 O O . ASP A 1 182 ? -16.720 -38.923 1.687 1.00 44.12 182 ASP A O 1
ATOM 1419 N N . THR A 1 183 ? -16.985 -37.354 3.259 1.00 42.81 183 THR A N 1
ATOM 1420 C CA . THR A 1 183 ? -18.441 -37.486 3.320 1.00 42.81 183 THR A CA 1
ATOM 1421 C C . THR A 1 183 ? -19.088 -36.509 2.350 1.00 42.81 183 THR A C 1
ATOM 1423 O O . THR A 1 183 ? -19.298 -35.346 2.697 1.00 42.81 183 THR A O 1
ATOM 1426 N N . ASP A 1 184 ? -19.435 -37.006 1.159 1.00 47.59 184 ASP A N 1
ATOM 1427 C CA . ASP A 1 184 ? -20.283 -36.325 0.173 1.00 47.59 184 ASP A CA 1
ATOM 1428 C C . ASP A 1 184 ? -21.588 -35.816 0.819 1.00 47.59 184 ASP A C 1
ATOM 1430 O O . ASP A 1 184 ? -22.579 -36.540 0.945 1.00 47.59 184 ASP A O 1
ATOM 1434 N N . LEU A 1 185 ? -21.606 -34.536 1.191 1.00 45.09 185 LEU A N 1
ATOM 1435 C CA . LEU A 1 185 ? -22.822 -33.781 1.485 1.00 45.09 185 LEU A CA 1
ATOM 1436 C C . LEU A 1 185 ? -23.108 -32.838 0.316 1.00 45.09 185 LEU A C 1
ATOM 1438 O O . LEU A 1 185 ? -22.885 -31.630 0.372 1.00 45.09 185 LEU A O 1
ATOM 1442 N N . GLN A 1 186 ? -23.604 -33.448 -0.762 1.00 43.41 186 GLN A N 1
ATOM 1443 C CA . GLN A 1 186 ? -24.267 -32.745 -1.857 1.00 43.41 186 GLN A CA 1
ATOM 1444 C C . GLN A 1 186 ? -25.430 -31.888 -1.343 1.00 43.41 186 GLN A C 1
ATOM 1446 O O . GLN A 1 186 ? -26.084 -32.263 -0.375 1.00 43.41 186 GLN A O 1
ATOM 1451 N N . ASP A 1 187 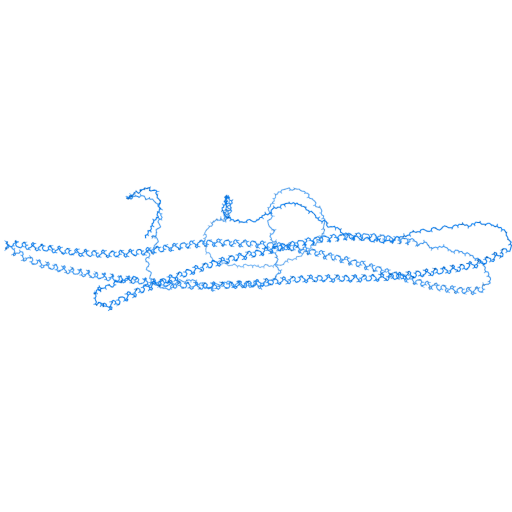? -25.710 -30.817 -2.092 1.00 46.03 187 ASP A N 1
ATOM 1452 C CA . ASP A 1 187 ? -26.985 -30.100 -2.206 1.00 46.03 187 ASP A CA 1
ATOM 1453 C C . ASP A 1 187 ? -27.744 -29.730 -0.918 1.00 46.03 187 ASP A C 1
ATOM 1455 O O . ASP A 1 187 ? -28.245 -30.592 -0.206 1.00 46.03 187 ASP A O 1
ATOM 1459 N N . ILE A 1 188 ? -28.029 -28.428 -0.738 1.00 38.28 188 ILE A N 1
ATOM 1460 C CA . ILE A 1 188 ? -29.403 -27.902 -0.547 1.00 38.28 188 ILE A CA 1
ATOM 1461 C C . ILE A 1 188 ? -29.392 -26.357 -0.416 1.00 38.28 188 ILE A C 1
ATOM 1463 O O . ILE A 1 188 ? -28.916 -25.803 0.568 1.00 38.28 188 ILE A O 1
ATOM 1467 N N . TYR A 1 189 ? -30.010 -25.682 -1.401 1.00 35.28 189 TYR A N 1
ATOM 1468 C CA . TYR A 1 189 ? -30.262 -24.222 -1.497 1.00 35.28 189 TYR A CA 1
ATOM 1469 C C . TYR A 1 189 ? -28.992 -23.318 -1.561 1.00 35.28 189 TYR A C 1
ATOM 1471 O O . TYR A 1 189 ? -27.933 -23.677 -1.079 1.00 35.28 189 TYR A O 1
ATOM 1479 N N . THR A 1 190 ? -28.980 -22.129 -2.182 1.00 39.22 190 THR A N 1
ATOM 1480 C CA . THR A 1 190 ? -30.069 -21.272 -2.693 1.00 39.22 190 THR A CA 1
ATOM 1481 C C . THR A 1 190 ? -29.876 -20.802 -4.142 1.00 39.22 190 THR A C 1
ATOM 1483 O O . THR A 1 190 ? -28.809 -20.365 -4.557 1.00 39.22 190 THR A O 1
ATOM 1486 N N . SER A 1 191 ? -30.986 -20.786 -4.874 1.00 35.56 191 SER A N 1
ATOM 1487 C CA . SER A 1 191 ? -31.174 -20.263 -6.230 1.00 35.56 191 SER A CA 1
ATOM 1488 C C . SER A 1 191 ? -30.799 -18.786 -6.461 1.00 35.56 191 SER A C 1
ATOM 1490 O O . SER A 1 191 ? -31.341 -17.909 -5.788 1.00 35.56 191 SER A O 1
ATOM 1492 N N . THR A 1 192 ? -30.082 -18.500 -7.553 1.00 35.34 192 THR A N 1
ATOM 1493 C CA . THR A 1 192 ? -30.101 -17.199 -8.256 1.00 35.34 192 THR A CA 1
ATOM 1494 C C . THR A 1 192 ? -30.270 -17.406 -9.774 1.00 35.34 192 THR A C 1
ATOM 1496 O O . THR A 1 192 ? -29.463 -18.098 -10.396 1.00 35.34 192 THR A O 1
ATOM 1499 N N . PRO A 1 193 ? -31.323 -16.853 -10.411 1.00 47.78 193 PRO A N 1
ATOM 1500 C CA . PRO A 1 193 ? -31.523 -16.981 -11.853 1.00 47.78 193 PRO A CA 1
ATOM 1501 C C . PRO A 1 193 ? -31.367 -15.647 -12.597 1.00 47.78 193 PRO A C 1
ATOM 1503 O O . PRO A 1 193 ? -32.169 -14.741 -12.399 1.00 47.78 193 PRO A O 1
ATOM 1506 N N . LEU A 1 194 ? -30.429 -15.573 -13.549 1.00 37.72 194 LEU A N 1
ATOM 1507 C CA . LEU A 1 194 ? -30.630 -14.870 -14.828 1.00 37.72 194 LEU A CA 1
ATOM 1508 C C . LEU A 1 194 ? -29.514 -15.220 -15.827 1.00 37.72 194 LEU A C 1
ATOM 1510 O O . LEU A 1 194 ? -28.366 -14.817 -15.680 1.00 37.72 194 LEU A O 1
ATOM 1514 N N . ARG A 1 195 ? -29.866 -15.977 -16.873 1.00 36.06 195 ARG A N 1
ATOM 1515 C CA . ARG A 1 195 ? -29.000 -16.204 -18.040 1.00 36.06 195 ARG A CA 1
ATOM 1516 C C . ARG A 1 195 ? -29.304 -15.161 -19.114 1.00 36.06 195 ARG A C 1
ATOM 1518 O O . ARG A 1 195 ? -30.467 -14.994 -19.472 1.00 36.06 195 ARG A O 1
ATOM 1525 N N . SER A 1 196 ? -28.271 -14.598 -19.732 1.00 35.53 196 SER A N 1
ATOM 1526 C CA . SER A 1 196 ? -28.324 -14.124 -21.122 1.00 35.53 196 SER A CA 1
ATOM 1527 C C . SER A 1 196 ? -27.466 -15.045 -22.010 1.00 35.53 196 SER A C 1
ATOM 1529 O O . SER A 1 196 ? -26.734 -15.907 -21.515 1.00 35.53 196 SER A O 1
ATOM 1531 N N . ALA A 1 197 ? -27.680 -15.009 -23.327 1.00 32.78 197 ALA A N 1
ATOM 1532 C CA . ALA A 1 197 ? -27.408 -16.169 -24.176 1.00 32.78 197 ALA A CA 1
ATOM 1533 C C . ALA A 1 197 ? -25.963 -16.269 -24.699 1.00 32.78 197 ALA A C 1
ATOM 1535 O O . ALA A 1 197 ? -25.469 -15.369 -25.374 1.00 32.78 197 ALA A O 1
ATOM 1536 N N . LYS A 1 198 ? -25.348 -17.449 -24.532 1.00 39.34 198 LYS A N 1
ATOM 1537 C CA . LYS A 1 198 ? -24.249 -17.897 -25.401 1.00 39.34 198 LYS A CA 1
ATOM 1538 C C . LYS A 1 198 ? -24.816 -18.190 -26.795 1.00 39.34 198 LYS A C 1
ATOM 1540 O O . LYS A 1 198 ? -25.582 -19.142 -26.938 1.00 39.34 198 LYS A O 1
ATOM 1545 N N . GLN A 1 199 ? -24.420 -17.433 -27.818 1.00 39.19 199 GLN A N 1
ATOM 1546 C CA . GLN A 1 199 ? -24.547 -17.883 -29.207 1.00 39.19 199 GLN A CA 1
ATOM 1547 C C . GLN A 1 199 ? -23.243 -18.555 -29.632 1.00 39.19 199 GLN A C 1
ATOM 1549 O O . GLN A 1 199 ? -22.193 -17.924 -29.671 1.00 39.19 199 GLN A O 1
ATOM 1554 N N . ASN A 1 200 ? -23.323 -19.853 -29.914 1.00 38.47 200 ASN A N 1
ATOM 1555 C CA . ASN A 1 200 ? -22.196 -20.686 -30.314 1.00 38.47 200 ASN A CA 1
ATOM 1556 C C . ASN A 1 200 ? -22.515 -21.229 -31.715 1.00 38.47 200 ASN A C 1
ATOM 1558 O O . ASN A 1 200 ? -23.288 -22.179 -31.833 1.00 38.47 200 ASN A O 1
ATOM 1562 N N . ILE A 1 201 ? -22.032 -20.566 -32.774 1.00 38.56 201 ILE A N 1
ATOM 1563 C CA . ILE A 1 201 ? -22.396 -20.882 -34.167 1.00 38.56 201 ILE A CA 1
ATOM 1564 C C . ILE A 1 201 ? -21.151 -20.903 -35.070 1.00 38.56 201 ILE A C 1
ATOM 1566 O O . ILE A 1 201 ? -20.499 -19.887 -35.263 1.00 38.56 201 ILE A O 1
ATOM 1570 N N . LEU A 1 202 ? -20.929 -22.087 -35.653 1.00 39.22 202 LEU A N 1
ATOM 1571 C CA . LEU A 1 202 ? -20.055 -22.463 -36.776 1.00 39.22 202 LEU A CA 1
ATOM 1572 C C . LEU A 1 202 ? -18.533 -22.213 -36.701 1.00 39.22 202 LEU A C 1
ATOM 1574 O O . LEU A 1 202 ? -18.022 -21.102 -36.784 1.00 39.22 202 LEU A O 1
ATOM 1578 N N . GLN A 1 203 ? -17.818 -23.339 -36.766 1.00 41.69 203 GLN A N 1
ATOM 1579 C CA . GLN A 1 203 ? -16.529 -23.468 -37.448 1.00 41.69 203 GLN A CA 1
ATOM 1580 C C . GLN A 1 203 ? -16.706 -23.271 -38.968 1.00 41.69 203 GLN A C 1
ATOM 1582 O O . GLN A 1 203 ? -17.738 -23.675 -39.503 1.00 41.69 203 GLN A O 1
ATOM 1587 N N . VAL A 1 204 ? -15.665 -22.797 -39.665 1.00 36.81 204 VAL A N 1
ATOM 1588 C CA . VAL A 1 204 ? -15.143 -23.335 -40.950 1.00 36.81 204 VAL A CA 1
ATOM 1589 C C . VAL A 1 204 ? -13.816 -22.603 -41.286 1.00 36.81 204 VAL A C 1
ATOM 1591 O O . VAL A 1 204 ? -13.660 -21.466 -40.838 1.00 36.81 204 VAL A O 1
ATOM 1594 N N . PRO A 1 205 ? -12.819 -23.232 -41.950 1.00 49.38 205 PRO A N 1
ATOM 1595 C CA . PRO A 1 205 ? -11.417 -22.805 -41.820 1.00 49.38 205 PRO A CA 1
ATOM 1596 C C . PRO A 1 205 ? -10.800 -22.120 -43.062 1.00 49.38 205 PRO A C 1
ATOM 1598 O O . PRO A 1 205 ? -11.412 -22.047 -44.120 1.00 49.38 205 PRO A O 1
ATOM 1601 N N . GLU A 1 206 ? -9.535 -21.709 -42.895 1.00 41.44 206 GLU A N 1
ATOM 1602 C CA . GLU A 1 206 ? -8.504 -21.426 -43.916 1.00 41.44 206 GLU A CA 1
ATOM 1603 C C . GLU A 1 206 ? -8.759 -20.363 -45.009 1.00 41.44 206 GLU A C 1
ATOM 1605 O O . GLU A 1 206 ? -9.443 -20.583 -46.005 1.00 41.44 206 GLU A O 1
ATOM 1610 N N . SER A 1 207 ? -7.985 -19.270 -44.942 1.00 34.47 207 SER A N 1
ATOM 1611 C CA . SER A 1 207 ? -7.517 -18.555 -46.140 1.00 34.47 207 SER A CA 1
ATOM 1612 C C . SER A 1 207 ? -6.113 -17.975 -45.922 1.00 34.47 207 SER A C 1
ATOM 1614 O O . SER A 1 207 ? -5.921 -17.107 -45.070 1.00 34.47 207 SER A O 1
ATOM 1616 N N . SER A 1 208 ? -5.132 -18.456 -46.688 1.00 40.53 208 SER A N 1
ATOM 1617 C CA . SER A 1 208 ? -3.732 -17.999 -46.666 1.00 40.53 208 SER A CA 1
ATOM 1618 C C . SER A 1 208 ? -3.519 -16.754 -47.575 1.00 40.53 208 SER A C 1
ATOM 1620 O O . SER A 1 208 ? -4.473 -16.292 -48.205 1.00 40.53 208 SER A O 1
ATOM 1622 N N . PRO A 1 209 ? -2.337 -16.099 -47.582 1.00 49.12 209 PRO A N 1
ATOM 1623 C CA . PRO A 1 209 ? -2.270 -14.636 -47.696 1.00 49.12 209 PRO A CA 1
ATOM 1624 C C . PRO A 1 209 ? -2.289 -14.058 -49.126 1.00 49.12 209 PRO A C 1
ATOM 1626 O O . PRO A 1 209 ? -1.824 -14.695 -50.078 1.00 49.12 209 PRO A O 1
ATOM 1629 N N . PRO A 1 210 ? -2.696 -12.780 -49.281 1.00 49.00 210 PRO A N 1
ATOM 1630 C CA . PRO A 1 210 ? -2.515 -12.037 -50.522 1.00 49.00 210 PRO A CA 1
ATOM 1631 C C . PRO A 1 210 ? -1.031 -11.708 -50.757 1.00 49.00 210 PRO A C 1
ATOM 1633 O O . PRO A 1 210 ? -0.448 -10.846 -50.100 1.00 49.00 210 PRO A O 1
ATOM 1636 N N . LYS A 1 211 ? -0.418 -12.353 -51.757 1.00 38.75 211 LYS A N 1
ATOM 1637 C CA . LYS A 1 211 ? 0.886 -11.939 -52.301 1.00 38.75 211 LYS A CA 1
ATOM 1638 C C . LYS A 1 211 ? 0.791 -10.518 -52.872 1.00 38.75 211 LYS A C 1
ATOM 1640 O O . LYS A 1 211 ? 0.269 -10.338 -53.974 1.00 38.75 211 LYS A O 1
ATOM 1645 N N . VAL A 1 212 ? 1.358 -9.528 -52.184 1.00 43.56 212 VAL A N 1
ATOM 1646 C CA . VAL A 1 212 ? 1.637 -8.222 -52.801 1.00 43.56 212 VAL A CA 1
ATOM 1647 C C . VAL A 1 212 ? 2.707 -8.429 -53.876 1.00 43.56 212 VAL A C 1
ATOM 1649 O O . VAL A 1 212 ? 3.745 -9.045 -53.634 1.00 43.56 212 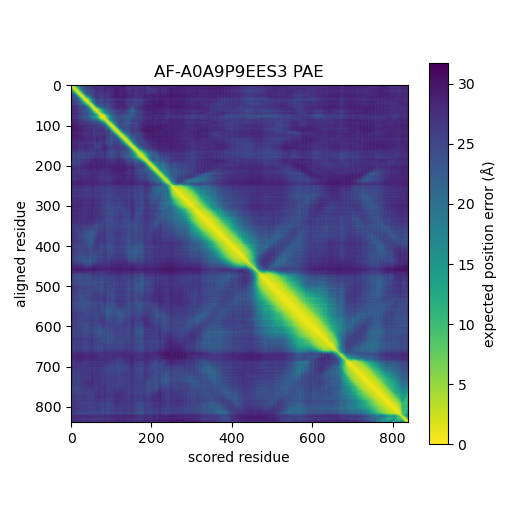VAL A O 1
ATOM 1652 N N . ARG A 1 213 ? 2.417 -7.985 -55.102 1.00 40.75 213 ARG A N 1
ATOM 1653 C CA . ARG A 1 213 ? 3.293 -8.195 -56.260 1.00 40.75 213 ARG A CA 1
ATOM 1654 C C . ARG A 1 213 ? 4.528 -7.303 -56.202 1.00 40.75 213 ARG A C 1
ATOM 1656 O O . ARG A 1 213 ? 4.448 -6.129 -55.858 1.00 40.75 213 ARG A O 1
ATOM 1663 N N . SER A 1 214 ? 5.636 -7.846 -56.692 1.00 42.94 214 SER A N 1
ATOM 1664 C CA . SER A 1 214 ? 6.777 -7.070 -57.164 1.00 42.94 214 SER A CA 1
ATOM 1665 C C . SER A 1 214 ? 6.346 -6.054 -58.228 1.00 42.94 214 SER A C 1
ATOM 1667 O O . SER A 1 214 ? 5.829 -6.447 -59.276 1.00 42.94 214 SER A O 1
ATOM 1669 N N . MET A 1 215 ? 6.643 -4.774 -58.008 1.00 40.28 215 MET A N 1
ATOM 1670 C CA . MET A 1 215 ? 6.793 -3.804 -59.091 1.00 40.28 215 MET A CA 1
ATOM 1671 C C . MET A 1 215 ? 8.268 -3.443 -59.225 1.00 40.28 215 MET A C 1
ATOM 1673 O O . MET A 1 215 ? 8.808 -2.650 -58.460 1.00 40.28 215 MET A O 1
ATOM 1677 N N . GLN A 1 216 ? 8.922 -4.069 -60.200 1.00 41.12 216 GLN A N 1
ATOM 1678 C CA . GLN A 1 216 ? 10.238 -3.650 -60.663 1.00 41.12 216 GLN A CA 1
ATOM 1679 C C . GLN A 1 216 ? 10.058 -2.410 -61.544 1.00 41.12 216 GLN A C 1
ATOM 1681 O O . GLN A 1 216 ? 9.248 -2.430 -62.471 1.00 41.12 216 GLN A O 1
ATOM 1686 N N . ALA A 1 217 ? 10.825 -1.353 -61.287 1.00 41.16 217 ALA A N 1
ATOM 1687 C CA . ALA A 1 217 ? 10.968 -0.255 -62.233 1.00 41.16 217 ALA A CA 1
ATOM 1688 C C . ALA A 1 217 ? 11.981 -0.671 -63.311 1.00 41.16 217 ALA A C 1
ATOM 1690 O O . ALA A 1 217 ? 13.189 -0.557 -63.113 1.00 41.16 217 ALA A O 1
ATOM 1691 N N . ALA A 1 218 ? 11.488 -1.204 -64.429 1.00 37.50 218 ALA A N 1
ATOM 1692 C CA . ALA A 1 218 ? 12.302 -1.424 -65.618 1.00 37.50 218 ALA A CA 1
ATOM 1693 C C . ALA A 1 218 ? 12.377 -0.119 -66.425 1.00 37.50 218 ALA A C 1
ATOM 1695 O O . ALA A 1 218 ? 11.356 0.366 -66.910 1.00 37.50 218 ALA A O 1
ATOM 1696 N N . VAL A 1 219 ? 13.583 0.434 -66.563 1.00 40.06 219 VAL A N 1
ATOM 1697 C CA . VAL A 1 219 ? 13.904 1.524 -67.496 1.00 40.06 219 VAL A CA 1
ATOM 1698 C C . VAL A 1 219 ? 15.108 1.060 -68.314 1.00 40.06 219 VAL A C 1
ATOM 1700 O O . VAL A 1 219 ? 16.255 1.202 -67.896 1.00 40.06 219 VAL A O 1
ATOM 1703 N N . GLU A 1 220 ? 14.826 0.411 -69.443 1.00 41.47 220 GLU A N 1
ATOM 1704 C CA . GLU A 1 220 ? 15.819 -0.103 -70.394 1.00 41.47 220 GLU A CA 1
ATOM 1705 C C . GLU A 1 220 ? 15.978 0.857 -71.586 1.00 41.47 220 GLU A C 1
ATOM 1707 O O . GLU A 1 220 ? 15.572 0.543 -72.705 1.00 41.47 220 GLU A O 1
ATOM 1712 N N . ASP A 1 221 ? 16.587 2.026 -71.374 1.00 40.12 221 ASP A N 1
ATOM 1713 C CA . ASP A 1 221 ? 16.894 2.954 -72.474 1.00 40.12 221 ASP A CA 1
ATOM 1714 C C . ASP A 1 221 ? 18.224 2.588 -73.162 1.00 40.12 221 ASP A C 1
ATOM 1716 O O . ASP A 1 221 ? 19.304 3.099 -72.856 1.00 40.12 221 ASP A O 1
ATOM 1720 N N . TYR A 1 222 ? 18.136 1.660 -74.119 1.00 35.72 222 TYR A N 1
ATOM 1721 C CA . TYR A 1 222 ? 19.229 1.255 -75.009 1.00 35.72 222 TYR A CA 1
ATOM 1722 C C . TYR A 1 222 ? 19.334 2.165 -76.251 1.00 35.72 222 TYR A C 1
ATOM 1724 O O . TYR A 1 222 ? 18.897 1.790 -77.342 1.00 35.72 222 TYR A O 1
ATOM 1732 N N . GLU A 1 223 ? 20.008 3.313 -76.149 1.00 38.62 223 GLU A N 1
ATOM 1733 C CA . GLU A 1 223 ? 20.409 4.086 -77.339 1.00 38.62 223 GLU A CA 1
ATOM 1734 C C . GLU A 1 223 ? 21.865 3.811 -77.750 1.00 38.62 223 GLU A C 1
ATOM 1736 O O . GLU A 1 223 ? 22.825 4.310 -77.166 1.00 38.62 223 GLU A O 1
ATOM 1741 N N . THR A 1 224 ? 22.038 3.023 -78.818 1.00 48.12 224 THR A N 1
ATOM 1742 C CA . THR A 1 224 ? 23.316 2.889 -79.541 1.00 48.12 224 THR A CA 1
ATOM 1743 C C . THR A 1 224 ? 23.099 3.088 -81.047 1.00 48.12 224 THR A C 1
ATOM 1745 O O . THR A 1 224 ? 22.520 2.221 -81.709 1.00 48.12 224 THR A O 1
ATOM 1748 N N . PRO A 1 225 ? 23.561 4.208 -81.640 1.00 53.84 225 PRO A N 1
ATOM 1749 C CA . PRO A 1 225 ? 23.419 4.439 -83.075 1.00 53.84 225 PRO A CA 1
ATOM 1750 C C . PRO A 1 225 ? 24.239 3.433 -83.897 1.00 53.84 225 PRO A C 1
ATOM 1752 O O . PRO A 1 225 ? 25.470 3.383 -83.823 1.00 53.84 225 PRO A O 1
ATOM 1755 N N . ARG A 1 226 ? 23.558 2.619 -84.711 1.00 42.34 226 ARG A N 1
ATOM 1756 C CA . ARG A 1 226 ? 24.208 1.672 -85.630 1.00 42.34 226 ARG A CA 1
ATOM 1757 C C . ARG A 1 226 ? 24.918 2.405 -86.772 1.00 42.34 226 ARG A C 1
ATOM 1759 O O . ARG A 1 226 ? 24.390 3.361 -87.333 1.00 42.34 226 ARG A O 1
ATOM 1766 N N . LYS A 1 227 ? 26.073 1.880 -87.192 1.00 43.19 227 LYS A N 1
ATOM 1767 C CA . LYS A 1 227 ? 26.741 2.286 -88.440 1.00 43.19 227 LYS A CA 1
ATOM 1768 C C . LYS A 1 227 ? 25.879 1.904 -89.657 1.00 43.19 227 LYS A C 1
ATOM 1770 O O . LYS A 1 227 ? 25.499 0.735 -89.744 1.00 43.19 22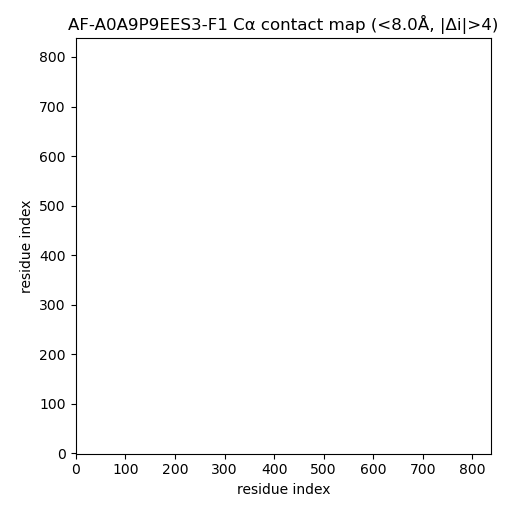7 LYS A O 1
ATOM 1775 N N . PRO A 1 228 ? 25.667 2.796 -90.638 1.00 51.34 228 PRO A N 1
ATOM 1776 C CA . PRO A 1 228 ? 25.285 2.405 -91.987 1.00 51.34 228 PRO A CA 1
ATOM 1777 C C . PRO A 1 228 ? 26.544 2.111 -92.817 1.00 51.34 228 PRO A C 1
ATOM 1779 O O . PRO A 1 228 ? 27.363 2.992 -93.075 1.00 51.34 228 PRO A O 1
ATOM 1782 N N . THR A 1 229 ? 26.707 0.864 -93.244 1.00 42.41 229 THR A N 1
ATOM 1783 C CA . THR A 1 229 ? 27.637 0.483 -94.313 1.00 42.41 229 THR A CA 1
ATOM 1784 C C . THR A 1 229 ? 26.925 0.624 -95.655 1.00 42.41 229 THR A C 1
ATOM 1786 O O . THR A 1 229 ? 25.848 0.063 -95.837 1.00 42.41 229 THR A O 1
ATOM 1789 N N . GLN A 1 230 ? 27.514 1.357 -96.602 1.00 43.59 230 GLN A N 1
ATOM 1790 C CA . GLN A 1 230 ? 27.106 1.315 -98.009 1.00 43.59 230 GLN A CA 1
ATOM 1791 C C . GLN A 1 230 ? 28.338 1.289 -98.910 1.00 43.59 230 GLN A C 1
ATOM 1793 O O . GLN A 1 230 ? 29.276 2.068 -98.745 1.00 43.59 230 GLN A O 1
ATOM 1798 N N . GLU A 1 231 ? 28.324 0.352 -99.850 1.00 41.31 231 GLU A N 1
ATOM 1799 C CA . GLU A 1 231 ? 29.368 0.140 -100.844 1.00 41.31 231 GLU A CA 1
ATOM 1800 C C . GLU A 1 231 ? 29.111 1.035 -102.061 1.00 41.31 231 GLU A C 1
ATOM 1802 O O . GLU A 1 231 ? 27.975 1.168 -102.513 1.00 41.31 231 GLU A O 1
ATOM 1807 N N . THR A 1 232 ? 30.164 1.601 -102.652 1.00 45.25 232 THR A N 1
ATOM 1808 C CA . THR A 1 232 ? 30.097 2.185 -104.003 1.00 45.25 232 THR A CA 1
ATOM 1809 C C . THR A 1 232 ? 31.268 1.685 -104.841 1.00 45.25 232 THR A C 1
ATOM 1811 O O . THR A 1 232 ? 32.322 2.307 -104.943 1.00 45.25 232 THR A O 1
ATOM 1814 N N . VAL A 1 233 ? 31.080 0.513 -105.450 1.00 37.09 233 VAL A N 1
ATOM 1815 C CA . VAL A 1 233 ? 32.010 -0.030 -106.447 1.00 37.09 233 VAL A CA 1
ATOM 1816 C C . VAL A 1 233 ? 31.892 0.794 -107.728 1.00 37.09 233 VAL A C 1
ATOM 1818 O O . VAL A 1 233 ? 30.843 0.801 -108.369 1.00 37.09 233 VAL A O 1
ATOM 1821 N N . ILE A 1 234 ? 32.975 1.459 -108.133 1.00 40.66 234 ILE A N 1
ATOM 1822 C CA . ILE A 1 234 ? 33.060 2.139 -109.430 1.00 40.66 234 ILE A CA 1
ATOM 1823 C C . ILE A 1 234 ? 33.962 1.316 -110.355 1.00 40.66 234 ILE A C 1
ATOM 1825 O O . ILE A 1 234 ? 35.161 1.179 -110.125 1.00 40.66 234 ILE A O 1
ATOM 1829 N N . HIS A 1 235 ? 33.375 0.764 -111.418 1.00 35.25 235 HIS A N 1
ATOM 1830 C CA . HIS A 1 235 ? 34.085 0.140 -112.537 1.00 35.25 235 HIS A CA 1
ATOM 1831 C C . HIS A 1 235 ? 33.850 0.951 -113.818 1.00 35.25 235 HIS A C 1
ATOM 1833 O O . HIS A 1 235 ? 32.729 0.992 -114.323 1.00 35.25 235 HIS A O 1
ATOM 1839 N N . ARG A 1 236 ? 34.915 1.530 -114.383 1.00 35.09 236 ARG A N 1
ATOM 1840 C CA . ARG A 1 236 ? 35.057 1.913 -115.804 1.00 35.09 236 ARG A CA 1
ATOM 1841 C C . ARG A 1 236 ? 36.544 1.767 -116.142 1.00 35.09 236 ARG A C 1
ATOM 1843 O O . ARG A 1 236 ? 37.365 2.397 -115.492 1.00 35.09 236 ARG A O 1
ATOM 1850 N N . ARG A 1 237 ? 36.921 0.726 -116.887 1.00 34.78 237 ARG A N 1
ATOM 1851 C CA . ARG A 1 237 ? 36.835 0.539 -118.354 1.00 34.78 237 ARG A CA 1
ATOM 1852 C C . ARG A 1 237 ? 38.083 1.070 -119.060 1.00 34.78 237 ARG A C 1
ATOM 1854 O O . ARG A 1 237 ? 38.363 2.260 -119.020 1.00 34.78 237 ARG A O 1
ATOM 1861 N N . GLN A 1 238 ? 38.779 0.143 -119.710 1.00 34.19 238 GLN A N 1
ATOM 1862 C CA . GLN A 1 238 ? 39.757 0.396 -120.761 1.00 34.19 238 GLN A CA 1
ATOM 1863 C C . GLN A 1 238 ? 39.001 0.504 -122.091 1.00 34.19 238 GLN A C 1
ATOM 1865 O O . GLN A 1 238 ? 38.093 -0.291 -122.308 1.00 34.19 238 GLN A O 1
ATOM 1870 N N . ASP A 1 239 ? 39.408 1.438 -122.945 1.00 35.00 239 ASP A N 1
ATOM 1871 C CA . ASP A 1 239 ? 39.083 1.584 -124.372 1.00 35.00 239 ASP A CA 1
ATOM 1872 C C . ASP A 1 239 ? 40.192 2.532 -124.925 1.00 35.00 239 ASP A C 1
ATOM 1874 O O . ASP A 1 239 ? 40.539 3.491 -124.234 1.00 35.00 239 ASP A O 1
ATOM 1878 N N . ASP A 1 240 ? 40.827 2.383 -126.094 1.00 37.06 240 ASP A N 1
ATOM 1879 C CA . ASP A 1 240 ? 41.050 1.206 -126.952 1.00 37.06 240 ASP A CA 1
ATOM 1880 C C . ASP A 1 240 ? 42.300 1.455 -127.858 1.00 37.06 240 ASP A C 1
ATOM 1882 O O . ASP A 1 240 ? 42.880 2.544 -127.827 1.00 37.06 240 ASP A O 1
ATOM 1886 N N . VAL A 1 241 ? 42.751 0.473 -128.651 1.00 38.31 241 VAL A N 1
ATOM 1887 C CA . VAL A 1 241 ? 43.950 0.562 -129.520 1.00 38.31 241 VAL A CA 1
ATOM 1888 C C . VAL A 1 241 ? 43.615 1.025 -130.946 1.00 38.31 241 VAL A C 1
ATOM 1890 O O . VAL A 1 241 ? 42.770 0.432 -131.610 1.00 38.31 241 VAL A O 1
ATOM 1893 N N . VAL A 1 242 ? 44.368 1.997 -131.482 1.00 41.78 242 VAL A N 1
ATOM 1894 C CA . VAL A 1 242 ? 44.379 2.344 -132.922 1.00 41.78 242 VAL A CA 1
ATOM 1895 C C . VAL A 1 242 ? 45.823 2.470 -133.431 1.00 41.78 242 VAL A C 1
ATOM 1897 O O . VAL A 1 242 ? 46.716 2.892 -132.698 1.00 41.78 242 VAL A O 1
ATOM 1900 N N . GLN A 1 243 ? 46.057 2.041 -134.675 1.00 35.72 243 GLN A N 1
ATOM 1901 C CA . GLN A 1 243 ? 47.377 1.921 -135.308 1.00 35.72 243 GLN A CA 1
ATOM 1902 C C . GLN A 1 243 ? 47.736 3.118 -136.210 1.00 35.72 243 GLN A C 1
ATOM 1904 O O . GLN A 1 243 ? 46.915 3.993 -136.475 1.00 35.72 243 GLN A O 1
ATOM 1909 N N . ALA A 1 244 ? 48.988 3.140 -136.672 1.00 36.22 244 ALA A N 1
ATOM 1910 C CA . ALA A 1 244 ? 49.574 4.192 -137.499 1.00 36.22 244 ALA A CA 1
ATOM 1911 C C . ALA A 1 244 ? 49.129 4.179 -138.975 1.00 36.22 244 ALA A C 1
ATOM 1913 O O . ALA A 1 244 ? 48.847 3.123 -139.536 1.00 36.22 244 ALA A O 1
ATOM 1914 N N . THR A 1 245 ? 49.253 5.345 -139.616 1.00 40.62 245 THR A N 1
ATOM 1915 C CA . THR A 1 245 ? 49.639 5.512 -141.032 1.00 40.62 245 THR A CA 1
ATOM 1916 C C . THR A 1 245 ? 50.485 6.780 -141.172 1.00 40.62 245 THR A C 1
ATOM 1918 O O . THR A 1 245 ? 50.242 7.748 -140.451 1.00 40.62 245 THR A O 1
ATOM 1921 N N . ASP A 1 246 ? 51.453 6.787 -142.088 1.00 41.38 246 ASP A N 1
ATOM 1922 C CA . ASP A 1 246 ? 52.288 7.957 -142.397 1.00 41.38 246 ASP A CA 1
ATOM 1923 C C . ASP A 1 246 ? 51.482 9.114 -143.012 1.00 41.38 246 ASP A C 1
ATOM 1925 O O . ASP A 1 246 ? 50.603 8.875 -143.841 1.00 41.38 246 ASP A O 1
ATOM 1929 N N . LEU A 1 247 ? 51.825 10.364 -142.669 1.00 42.66 247 LEU A N 1
ATOM 1930 C CA . LEU A 1 247 ? 51.357 11.572 -143.364 1.00 42.66 247 LEU A CA 1
ATOM 1931 C C . LEU A 1 247 ? 52.334 12.760 -143.216 1.00 42.66 247 LEU A C 1
ATOM 1933 O O . LEU A 1 247 ? 53.319 12.701 -142.479 1.00 42.66 247 LEU A O 1
ATOM 1937 N N . ASP A 1 248 ? 52.094 13.805 -144.010 1.00 48.16 248 ASP A N 1
ATOM 1938 C CA . ASP A 1 248 ? 53.086 14.789 -144.459 1.00 48.16 248 ASP A CA 1
ATOM 1939 C C . ASP A 1 248 ? 53.764 15.656 -143.379 1.00 48.16 248 ASP A C 1
ATOM 1941 O O . ASP A 1 248 ? 53.195 16.043 -142.357 1.00 48.16 248 ASP A O 1
ATOM 1945 N N . THR A 1 249 ? 54.971 16.131 -143.711 1.00 53.50 249 THR A N 1
ATOM 1946 C CA . THR A 1 249 ? 55.828 17.009 -142.885 1.00 53.50 249 THR A CA 1
ATOM 1947 C C . THR A 1 249 ? 55.229 18.371 -142.502 1.00 53.50 249 THR A C 1
ATOM 1949 O O . THR A 1 249 ? 55.858 19.114 -141.752 1.00 53.50 249 THR A O 1
ATOM 1952 N N . LYS A 1 250 ? 54.016 18.700 -142.964 1.00 55.56 250 LYS A N 1
ATOM 1953 C CA . LYS A 1 250 ? 53.252 19.889 -142.545 1.00 55.56 250 LYS A CA 1
ATOM 1954 C C . LYS A 1 250 ? 52.308 19.615 -141.373 1.00 55.56 250 LYS A C 1
ATOM 1956 O O . LYS A 1 250 ? 52.066 20.518 -140.576 1.00 55.56 250 LYS A O 1
ATOM 1961 N N . GLU A 1 251 ? 51.828 18.382 -141.206 1.00 55.53 251 GLU A N 1
ATOM 1962 C CA . GLU A 1 251 ? 51.020 18.016 -140.035 1.00 55.53 251 GLU A CA 1
ATOM 1963 C C . GLU A 1 251 ? 51.878 17.974 -138.766 1.00 55.53 251 GLU A C 1
ATOM 1965 O O . GLU A 1 251 ? 51.412 18.359 -137.698 1.00 55.53 251 GLU A O 1
ATOM 1970 N N . LEU A 1 252 ? 53.172 17.651 -138.890 1.00 56.72 252 LEU A N 1
ATOM 1971 C CA . LEU A 1 252 ? 54.154 17.756 -137.803 1.00 56.72 252 LEU A CA 1
ATOM 1972 C C . LEU A 1 252 ? 54.269 19.167 -137.199 1.00 56.72 252 LEU A C 1
ATOM 1974 O O . LEU A 1 252 ? 54.572 19.294 -136.014 1.00 56.72 252 LEU A O 1
ATOM 1978 N N . GLU A 1 253 ? 54.038 20.227 -137.975 1.00 64.75 253 GLU A N 1
ATOM 1979 C CA . GLU A 1 253 ? 54.119 21.607 -137.479 1.00 64.75 253 GLU A CA 1
ATOM 1980 C C . GLU A 1 253 ? 52.822 22.032 -136.768 1.00 64.75 253 GLU A C 1
ATOM 1982 O O . GLU A 1 253 ? 52.867 22.677 -135.717 1.00 64.75 253 GLU A O 1
ATOM 1987 N N . ILE A 1 254 ? 51.671 21.546 -137.247 1.00 70.25 254 ILE A N 1
ATOM 1988 C CA . ILE A 1 254 ? 50.378 21.669 -136.555 1.00 70.25 254 ILE A CA 1
ATOM 1989 C C . ILE A 1 254 ? 50.406 20.877 -135.239 1.00 70.25 254 ILE A C 1
ATOM 1991 O O . ILE A 1 254 ? 50.069 21.428 -134.192 1.00 70.25 254 ILE A O 1
ATOM 1995 N N . LEU A 1 255 ? 50.901 19.636 -135.252 1.00 68.31 255 LEU A N 1
ATOM 1996 C CA . LEU A 1 255 ? 51.094 18.815 -134.054 1.00 68.31 255 LEU A CA 1
ATOM 1997 C C . LEU A 1 255 ? 52.080 19.458 -133.070 1.00 68.31 255 LEU A C 1
ATOM 1999 O O . LEU A 1 255 ? 51.831 19.428 -131.871 1.00 68.31 255 LEU A O 1
ATOM 2003 N N . ARG A 1 256 ? 53.154 20.111 -133.535 1.00 73.75 256 ARG A N 1
ATOM 2004 C CA . ARG A 1 256 ? 54.040 20.903 -132.659 1.00 73.75 256 ARG A CA 1
ATOM 2005 C C . ARG A 1 256 ? 53.313 22.076 -132.003 1.00 73.75 256 ARG A C 1
ATOM 2007 O O . ARG A 1 256 ? 53.485 22.276 -130.803 1.00 73.75 256 ARG A O 1
ATOM 2014 N N . SER A 1 257 ? 52.479 22.813 -132.740 1.00 77.12 257 SER A N 1
ATOM 2015 C CA . SER A 1 257 ? 51.676 23.894 -132.148 1.00 77.12 257 SER A CA 1
ATOM 2016 C C . SER A 1 257 ? 50.666 23.366 -131.118 1.00 77.12 257 SER A C 1
ATOM 2018 O O . SER A 1 257 ? 50.588 23.900 -130.013 1.00 77.12 257 SER A O 1
ATOM 2020 N N . GLN A 1 258 ? 50.000 22.242 -131.409 1.00 78.44 258 GLN A N 1
ATOM 2021 C CA . GLN A 1 258 ? 49.096 21.566 -130.474 1.00 78.44 258 GLN A CA 1
ATOM 2022 C C . GLN A 1 258 ? 49.830 21.003 -129.252 1.00 78.44 258 GLN A C 1
ATOM 2024 O O . GLN A 1 258 ? 49.294 21.059 -128.153 1.00 78.44 258 GLN A O 1
ATOM 2029 N N . ILE A 1 259 ? 51.063 20.505 -129.389 1.00 78.31 259 ILE A N 1
ATOM 2030 C CA . ILE A 1 259 ? 51.884 20.064 -128.250 1.00 78.31 259 ILE A CA 1
ATOM 2031 C C . ILE A 1 259 ? 52.226 21.247 -127.334 1.00 78.31 259 ILE A C 1
ATOM 2033 O O . ILE A 1 259 ? 52.137 21.101 -126.119 1.00 78.31 259 ILE A O 1
ATOM 2037 N N . VAL A 1 260 ? 52.544 22.428 -127.877 1.00 80.62 260 VAL A N 1
ATOM 2038 C CA . VAL A 1 260 ? 52.780 23.644 -127.069 1.00 80.62 260 VAL A CA 1
ATOM 2039 C C . VAL A 1 260 ? 51.485 24.149 -126.411 1.00 80.62 260 VAL A C 1
ATOM 2041 O O . VAL A 1 260 ? 51.498 24.562 -125.248 1.00 80.62 260 VAL A O 1
ATOM 2044 N N . GLU A 1 261 ? 50.344 24.063 -127.097 1.00 82.50 261 GLU A N 1
ATOM 2045 C CA . GLU A 1 261 ? 49.029 24.376 -126.517 1.00 82.50 261 GLU A CA 1
ATOM 2046 C C . GLU A 1 261 ? 48.651 23.382 -125.402 1.00 82.50 261 GLU A C 1
ATOM 2048 O O . GLU A 1 261 ? 48.182 23.774 -124.335 1.00 82.50 261 GLU A O 1
ATOM 2053 N N . LEU A 1 262 ? 48.943 22.091 -125.586 1.00 84.75 262 LEU A N 1
ATOM 2054 C CA . LEU A 1 262 ? 48.737 21.059 -124.571 1.00 84.75 262 LEU A CA 1
ATOM 2055 C C . LEU A 1 262 ? 49.703 21.208 -123.389 1.00 84.75 262 LEU A C 1
ATOM 2057 O O . LEU A 1 262 ? 49.278 21.007 -122.259 1.00 84.75 262 LEU A O 1
ATOM 2061 N N . GLN A 1 263 ? 50.958 21.615 -123.600 1.00 83.81 263 GLN A N 1
ATOM 2062 C CA . GLN A 1 263 ? 51.923 21.900 -122.526 1.00 83.81 263 GLN A CA 1
ATOM 2063 C C . GLN A 1 263 ? 51.553 23.154 -121.717 1.00 83.81 263 GLN A C 1
ATOM 2065 O O . GLN A 1 263 ? 51.662 23.153 -120.488 1.00 83.81 263 GLN A O 1
ATOM 2070 N N . THR A 1 264 ? 51.065 24.214 -122.368 1.00 83.69 264 THR A N 1
ATOM 2071 C CA . THR A 1 264 ? 50.564 25.409 -121.663 1.00 83.69 264 THR A CA 1
ATOM 2072 C C . THR A 1 264 ? 49.250 25.123 -120.930 1.00 83.69 264 THR A C 1
ATOM 2074 O O . THR A 1 264 ? 49.062 25.576 -119.802 1.00 83.69 264 THR A O 1
ATOM 2077 N N . ARG A 1 265 ? 48.376 24.276 -121.487 1.00 85.94 265 ARG A N 1
ATOM 2078 C CA . ARG A 1 265 ? 47.186 23.760 -120.792 1.00 85.94 265 ARG A CA 1
ATOM 2079 C C . ARG A 1 265 ? 47.530 22.827 -119.624 1.00 85.94 265 ARG A C 1
ATOM 2081 O O . ARG A 1 265 ? 46.874 22.909 -118.588 1.00 85.94 265 ARG A O 1
ATOM 2088 N N . LEU A 1 266 ? 48.550 21.976 -119.760 1.00 85.06 266 LEU A N 1
ATOM 2089 C CA . LEU A 1 266 ? 49.026 21.085 -118.697 1.00 85.06 266 LEU A CA 1
ATOM 2090 C C . LEU A 1 266 ? 49.566 21.903 -117.522 1.00 85.06 266 LEU A C 1
ATOM 2092 O O . LEU A 1 266 ? 49.090 21.737 -116.408 1.00 85.06 266 LEU A O 1
ATOM 2096 N N . THR A 1 267 ? 50.465 22.856 -117.775 1.00 87.25 267 THR A N 1
ATOM 2097 C CA . THR A 1 267 ? 51.026 23.729 -116.726 1.00 87.25 267 THR A CA 1
ATOM 2098 C C . THR A 1 267 ? 49.966 24.616 -116.058 1.00 87.25 267 THR A C 1
ATOM 2100 O O . THR A 1 267 ? 50.028 24.844 -114.847 1.00 87.25 267 THR A O 1
ATOM 2103 N N . GLN A 1 268 ? 48.922 25.048 -116.779 1.00 87.38 268 GLN A N 1
ATOM 2104 C CA . GLN A 1 268 ? 47.735 25.663 -116.163 1.00 87.38 268 GLN A CA 1
ATOM 2105 C C . GLN A 1 268 ? 46.984 24.683 -115.244 1.00 87.38 268 GLN A C 1
ATOM 2107 O O . GLN A 1 268 ? 46.636 25.045 -114.119 1.00 87.38 268 GLN A O 1
ATOM 2112 N N . GLN A 1 269 ? 46.760 23.438 -115.676 1.00 88.69 269 GLN A N 1
ATOM 2113 C CA . GLN A 1 269 ? 46.118 22.408 -114.850 1.00 88.69 269 GLN A CA 1
ATOM 2114 C C . GLN A 1 269 ? 46.965 22.015 -113.631 1.00 88.69 269 GLN A C 1
ATOM 2116 O O . GLN A 1 269 ? 46.411 21.839 -112.550 1.00 88.69 269 GLN A O 1
ATOM 2121 N N . GLU A 1 270 ? 48.290 21.950 -113.758 1.00 86.69 270 GLU A N 1
ATOM 2122 C CA . GLU A 1 270 ? 49.231 21.729 -112.653 1.00 86.69 270 GLU A CA 1
ATOM 2123 C C . GLU A 1 270 ? 49.234 22.899 -111.662 1.00 86.69 270 GLU A C 1
ATOM 2125 O O . GLU A 1 270 ? 49.293 22.677 -110.454 1.00 86.69 270 GLU A O 1
ATOM 2130 N N . THR A 1 271 ? 49.087 24.137 -112.145 1.00 88.25 271 THR A N 1
ATOM 2131 C CA . THR A 1 271 ? 48.947 25.335 -111.299 1.00 88.25 271 THR A CA 1
ATOM 2132 C C . THR A 1 271 ? 47.623 25.329 -110.528 1.00 88.25 271 THR A C 1
ATOM 2134 O O . THR A 1 271 ? 47.594 25.610 -109.332 1.00 88.25 271 THR A O 1
ATOM 2137 N N . ILE A 1 272 ? 46.520 24.935 -111.171 1.00 86.06 272 ILE A N 1
ATOM 2138 C CA . ILE A 1 272 ? 45.224 24.757 -110.494 1.00 86.06 272 ILE A CA 1
ATOM 2139 C C . ILE A 1 272 ? 45.292 23.581 -109.502 1.00 86.06 272 ILE A C 1
ATOM 2141 O O . ILE A 1 272 ? 44.756 23.667 -108.396 1.00 86.06 272 ILE A O 1
ATOM 2145 N N . ALA A 1 273 ? 45.988 22.495 -109.847 1.00 84.44 273 ALA A N 1
ATOM 2146 C CA . ALA A 1 273 ? 46.177 21.338 -108.975 1.00 84.44 273 ALA A CA 1
ATOM 2147 C C . ALA A 1 273 ? 47.084 21.637 -107.769 1.00 84.44 273 ALA A C 1
ATOM 2149 O O . ALA A 1 273 ? 46.854 21.087 -106.694 1.00 84.44 273 ALA A O 1
ATOM 2150 N N . SER A 1 274 ? 48.098 22.496 -107.902 1.00 83.62 274 SER A N 1
ATOM 2151 C CA . SER A 1 274 ? 48.946 22.910 -106.777 1.00 83.62 274 SER A CA 1
ATOM 2152 C C . SER A 1 274 ? 48.229 23.911 -105.868 1.00 83.62 274 SER A C 1
ATOM 2154 O O . SER A 1 274 ? 48.276 23.751 -104.648 1.00 83.62 274 SER A O 1
ATOM 2156 N N . TYR A 1 275 ? 47.472 24.857 -106.439 1.00 89.44 275 TYR A N 1
ATOM 2157 C CA . TYR A 1 275 ? 46.618 25.773 -105.681 1.00 89.44 275 TYR A CA 1
ATOM 2158 C C . TYR A 1 275 ? 45.559 25.016 -104.869 1.00 89.44 275 TYR A C 1
ATOM 2160 O O . TYR A 1 275 ? 45.510 25.150 -103.650 1.00 89.44 275 TYR A O 1
ATOM 2168 N N . THR A 1 276 ? 44.790 24.126 -105.506 1.00 86.50 276 THR A N 1
ATOM 2169 C CA . THR A 1 276 ? 43.759 23.330 -104.812 1.00 86.50 276 THR A CA 1
ATOM 2170 C C . THR A 1 276 ? 44.338 22.347 -103.790 1.00 86.50 276 THR A C 1
ATOM 2172 O O . THR A 1 276 ? 43.712 22.118 -102.757 1.00 86.50 276 THR A O 1
ATOM 2175 N N . ARG A 1 277 ? 45.552 21.804 -103.995 1.00 87.00 277 ARG A N 1
ATOM 2176 C CA . ARG A 1 277 ? 46.271 21.060 -102.939 1.00 87.00 277 ARG A CA 1
ATOM 2177 C C . ARG A 1 277 ? 46.598 21.959 -101.747 1.00 87.00 277 ARG A C 1
ATOM 2179 O O . ARG A 1 277 ? 46.347 21.549 -100.618 1.00 87.00 277 ARG A O 1
ATOM 2186 N N . SER A 1 278 ? 47.105 23.170 -101.990 1.00 87.31 278 SER A N 1
ATOM 2187 C CA . SER A 1 278 ? 47.434 24.139 -100.939 1.00 87.31 278 SER A CA 1
ATOM 2188 C C . SER A 1 278 ? 46.192 24.594 -100.164 1.00 87.31 278 SER A C 1
ATOM 2190 O O . SER A 1 278 ? 46.207 24.584 -98.936 1.00 87.31 278 SER A O 1
ATOM 2192 N N . GLU A 1 279 ? 45.084 24.907 -100.841 1.00 86.31 279 GLU A N 1
ATOM 2193 C CA . GLU A 1 279 ? 43.803 25.212 -100.188 1.00 86.31 279 GLU A CA 1
ATOM 2194 C C . GLU A 1 279 ? 43.296 24.044 -99.334 1.00 86.31 279 GLU A C 1
ATOM 2196 O O . GLU A 1 279 ? 42.877 24.248 -98.197 1.00 86.31 279 GLU A O 1
ATOM 2201 N N . LEU A 1 280 ? 43.372 22.810 -99.842 1.00 87.06 280 LEU A N 1
ATOM 2202 C CA . LEU A 1 280 ? 42.911 21.616 -99.130 1.00 87.06 280 LEU A CA 1
ATOM 2203 C C . LEU A 1 280 ? 43.817 21.285 -97.928 1.00 87.06 280 LEU A C 1
ATOM 2205 O O . LEU A 1 280 ? 43.331 20.846 -96.884 1.00 87.06 280 LEU A O 1
ATOM 2209 N N . GLU A 1 281 ? 45.121 21.541 -98.025 1.00 87.56 281 GLU A N 1
ATOM 2210 C CA . GLU A 1 281 ? 46.075 21.409 -96.919 1.00 87.56 281 GLU A CA 1
ATOM 2211 C C . GLU A 1 281 ? 45.894 22.502 -95.852 1.00 87.56 281 GLU A C 1
ATOM 2213 O O . GLU A 1 281 ? 45.865 22.191 -94.658 1.00 87.56 281 GLU A O 1
ATOM 2218 N N . ASN A 1 282 ? 45.638 23.749 -96.257 1.00 87.69 282 ASN A N 1
ATOM 2219 C CA . ASN A 1 282 ? 45.239 24.829 -95.351 1.00 87.69 282 ASN A CA 1
ATOM 2220 C C . ASN A 1 282 ? 43.910 24.501 -94.648 1.00 87.69 282 ASN A C 1
ATOM 2222 O O . ASN A 1 282 ? 43.838 24.552 -93.421 1.00 87.69 282 ASN A O 1
ATOM 2226 N N . ALA A 1 283 ? 42.895 24.041 -95.385 1.00 84.25 283 ALA A N 1
ATOM 2227 C CA . ALA A 1 283 ? 41.610 23.622 -94.825 1.00 84.25 283 ALA A CA 1
ATOM 2228 C C . ALA A 1 283 ? 41.744 22.433 -93.854 1.00 84.25 283 ALA A C 1
ATOM 2230 O O . ALA A 1 283 ? 41.040 22.380 -92.845 1.00 84.25 283 ALA A O 1
ATOM 2231 N N . ARG A 1 284 ? 42.675 21.496 -94.097 1.00 88.00 284 ARG A N 1
ATOM 2232 C CA . ARG A 1 284 ? 43.036 20.440 -93.131 1.00 88.00 284 ARG A CA 1
ATOM 2233 C C . ARG A 1 284 ? 43.705 21.021 -91.886 1.00 88.00 284 ARG A C 1
ATOM 2235 O O . ARG A 1 284 ? 43.296 20.679 -90.779 1.00 88.00 284 ARG A O 1
ATOM 2242 N N . SER A 1 285 ? 44.690 21.905 -92.056 1.00 87.38 285 SER A N 1
ATOM 2243 C CA . SER A 1 285 ? 45.382 22.604 -90.962 1.00 87.38 285 SER A CA 1
ATOM 2244 C C . SER A 1 285 ? 44.390 23.343 -90.059 1.00 87.38 285 SER A C 1
ATOM 2246 O O . SER A 1 285 ? 44.424 23.192 -88.837 1.00 87.38 285 SER A O 1
ATOM 2248 N N . ASP A 1 286 ? 43.442 24.070 -90.648 1.00 87.31 286 ASP A N 1
ATOM 2249 C CA . ASP A 1 286 ? 42.390 24.760 -89.908 1.00 87.31 286 ASP A CA 1
ATOM 2250 C C . ASP A 1 286 ? 41.372 23.789 -89.299 1.00 87.31 286 ASP A C 1
ATOM 2252 O O . ASP A 1 286 ? 40.980 23.990 -88.151 1.00 87.31 286 ASP A O 1
ATOM 2256 N N . ASN A 1 287 ? 41.015 22.677 -89.957 1.00 86.81 287 ASN A N 1
ATOM 2257 C CA . ASN A 1 287 ? 40.177 21.643 -89.335 1.00 86.81 287 ASN A CA 1
ATOM 2258 C C . ASN A 1 287 ? 40.829 21.065 -88.065 1.00 86.81 287 ASN A C 1
ATOM 2260 O O . ASN A 1 287 ? 40.144 20.898 -87.056 1.00 86.81 287 ASN A O 1
ATOM 2264 N N . TYR A 1 288 ? 42.147 20.833 -88.065 1.00 88.94 288 TYR A N 1
ATOM 2265 C CA . TYR A 1 288 ? 42.878 20.421 -86.862 1.00 88.94 288 TYR A CA 1
ATOM 2266 C C . TYR A 1 288 ? 42.875 21.508 -85.775 1.00 88.94 288 TYR A C 1
ATOM 2268 O O . TYR A 1 288 ? 42.611 21.191 -84.615 1.00 88.94 288 TYR A O 1
ATOM 2276 N N . LYS A 1 289 ? 43.073 22.789 -86.124 1.00 88.44 289 LYS A N 1
ATOM 2277 C CA . LYS A 1 289 ? 42.968 23.916 -85.169 1.00 88.44 289 LYS A CA 1
ATOM 2278 C C . LYS A 1 289 ? 41.558 24.037 -84.579 1.00 88.44 289 LYS A C 1
ATOM 2280 O O . LYS A 1 289 ? 41.416 24.284 -83.383 1.00 88.44 289 LYS A O 1
ATOM 2285 N N . HIS A 1 290 ? 40.516 23.839 -85.387 1.00 83.62 290 HIS A N 1
ATOM 2286 C CA . HIS A 1 290 ? 39.125 23.838 -84.934 1.00 83.62 290 HIS A CA 1
ATOM 2287 C C . HIS A 1 290 ? 38.826 22.651 -84.011 1.00 83.62 290 HIS A C 1
ATOM 2289 O O . HIS A 1 290 ? 38.266 22.867 -82.940 1.00 83.62 290 HIS A O 1
ATOM 2295 N N . ARG A 1 291 ? 39.263 21.429 -84.350 1.00 86.56 291 ARG A N 1
ATOM 2296 C CA . ARG A 1 291 ? 39.142 20.254 -83.464 1.00 86.56 291 ARG A CA 1
ATOM 2297 C C . ARG A 1 291 ? 39.870 20.452 -82.135 1.00 86.56 291 ARG A C 1
ATOM 2299 O O . ARG A 1 291 ? 39.304 20.134 -81.099 1.00 86.56 291 ARG A O 1
ATOM 2306 N N . ALA A 1 292 ? 41.081 21.011 -82.154 1.00 86.56 292 ALA A N 1
ATOM 2307 C CA . ALA A 1 292 ? 41.829 21.314 -80.935 1.00 86.56 292 ALA A CA 1
ATOM 2308 C C . ALA A 1 292 ? 41.086 22.328 -80.047 1.00 86.56 292 ALA A C 1
ATOM 2310 O O . ALA A 1 292 ? 40.952 22.102 -78.849 1.00 86.56 292 ALA A O 1
ATOM 2311 N N . ARG A 1 293 ? 40.534 23.401 -80.637 1.00 88.94 293 ARG A N 1
ATOM 2312 C CA . ARG A 1 293 ? 39.702 24.380 -79.912 1.00 88.94 293 ARG A CA 1
ATOM 2313 C C . ARG A 1 293 ? 38.438 23.752 -79.322 1.00 88.94 293 ARG A C 1
ATOM 2315 O O . ARG A 1 293 ? 38.123 24.032 -78.171 1.00 88.94 293 ARG A O 1
ATOM 2322 N N . ILE A 1 294 ? 37.744 22.904 -80.083 1.00 86.38 294 ILE A N 1
ATOM 2323 C CA . ILE A 1 294 ? 36.553 22.177 -79.615 1.00 86.38 294 ILE A CA 1
ATOM 2324 C C . ILE A 1 294 ? 36.919 21.284 -78.424 1.00 86.38 294 ILE A C 1
ATOM 2326 O O . ILE A 1 294 ? 36.336 21.457 -77.362 1.00 86.38 294 ILE A O 1
ATOM 2330 N N . ALA A 1 295 ? 37.959 20.453 -78.538 1.00 87.31 295 ALA A N 1
ATOM 2331 C CA . ALA A 1 295 ? 38.412 19.591 -77.445 1.00 87.31 295 ALA A CA 1
ATOM 2332 C C . ALA A 1 295 ? 38.784 20.383 -76.173 1.00 87.31 295 ALA A C 1
ATOM 2334 O O . ALA A 1 295 ? 38.432 19.974 -75.070 1.00 87.31 295 ALA A O 1
ATOM 2335 N N . THR A 1 296 ? 39.431 21.551 -76.301 1.00 86.44 296 THR A N 1
ATOM 2336 C CA . THR A 1 296 ? 39.718 22.408 -75.132 1.00 86.44 296 THR A CA 1
ATOM 2337 C C . THR A 1 296 ? 38.471 23.046 -74.514 1.00 86.44 296 THR A C 1
ATOM 2339 O O . THR A 1 296 ? 38.467 23.305 -73.314 1.00 86.44 296 THR A O 1
ATOM 2342 N N . LEU A 1 297 ? 37.417 23.299 -75.298 1.00 85.31 297 LEU A N 1
ATOM 2343 C CA . LEU A 1 297 ? 36.141 23.815 -74.791 1.00 85.31 297 LEU A CA 1
ATOM 2344 C C . LEU A 1 297 ? 35.321 22.705 -74.120 1.00 85.31 297 LEU A C 1
ATOM 2346 O O . LEU A 1 297 ? 34.792 22.928 -73.038 1.00 85.31 297 LEU A O 1
ATOM 2350 N N . GLU A 1 298 ? 35.291 21.504 -74.700 1.00 86.00 298 GLU A N 1
ATOM 2351 C CA . GLU A 1 298 ? 34.685 20.305 -74.105 1.00 86.00 298 GLU A CA 1
ATOM 2352 C C . GLU A 1 298 ? 35.363 19.946 -72.769 1.00 86.00 298 GLU A C 1
ATOM 2354 O O . GLU A 1 298 ? 34.686 19.677 -71.778 1.00 86.00 298 GLU A O 1
ATOM 2359 N N . GLU A 1 299 ? 36.698 20.019 -72.691 1.00 87.19 299 GLU A N 1
ATOM 2360 C CA . GLU A 1 299 ? 37.440 19.795 -71.443 1.00 87.19 299 GLU A CA 1
ATOM 2361 C C . GLU A 1 299 ? 37.154 20.884 -70.387 1.00 87.19 299 GLU A C 1
ATOM 2363 O O . GLU A 1 299 ? 37.063 20.582 -69.195 1.00 87.19 299 GLU A O 1
ATOM 2368 N N . GLN A 1 300 ? 36.980 22.145 -70.802 1.00 84.00 300 GLN A N 1
ATOM 2369 C CA . GLN A 1 300 ? 36.587 23.237 -69.902 1.00 84.00 300 GLN A CA 1
ATOM 2370 C C . GLN A 1 300 ? 35.149 23.076 -69.394 1.00 84.00 300 GLN A C 1
ATOM 2372 O O . GLN A 1 300 ? 34.930 23.195 -68.189 1.00 84.00 300 GLN A O 1
ATOM 2377 N N . GLN A 1 301 ? 34.194 22.744 -70.270 1.00 82.00 301 GLN A N 1
ATOM 2378 C CA . GLN A 1 301 ? 32.811 22.457 -69.883 1.00 82.00 301 GLN A CA 1
ATOM 2379 C C . GLN A 1 301 ? 32.748 21.277 -68.913 1.00 82.00 301 GLN A C 1
ATOM 2381 O O . GLN A 1 301 ? 32.173 21.415 -67.838 1.00 82.00 301 GLN A O 1
ATOM 2386 N N . LYS A 1 302 ? 33.432 20.165 -69.209 1.00 85.06 302 LYS A N 1
ATOM 2387 C CA . LYS A 1 302 ? 33.462 18.993 -68.323 1.00 85.06 302 LYS A CA 1
ATOM 2388 C C . LYS A 1 302 ? 34.038 19.313 -66.942 1.00 85.06 302 LYS A C 1
ATOM 2390 O O . LYS A 1 302 ? 33.474 18.892 -65.940 1.00 85.06 302 LYS A O 1
ATOM 2395 N N . LYS A 1 303 ? 35.115 20.105 -66.858 1.00 82.50 303 LYS A N 1
ATOM 2396 C CA . LYS A 1 303 ? 35.668 20.562 -65.566 1.00 82.50 303 LYS A CA 1
ATOM 2397 C C . LYS A 1 303 ? 34.716 21.498 -64.817 1.00 82.50 303 LYS A C 1
ATOM 2399 O O . LYS A 1 303 ? 34.672 21.460 -63.591 1.00 82.50 303 LYS A O 1
ATOM 2404 N N . GLN A 1 304 ? 33.950 22.320 -65.533 1.00 78.25 304 GLN A N 1
ATOM 2405 C CA . GLN A 1 304 ? 32.934 23.194 -64.946 1.00 78.25 304 GLN A CA 1
ATOM 2406 C C . GLN A 1 304 ? 31.728 22.392 -64.422 1.00 78.25 304 GLN A C 1
ATOM 2408 O O . GLN A 1 304 ? 31.260 22.654 -63.315 1.00 78.25 304 GLN A O 1
ATOM 2413 N N . GLU A 1 305 ? 31.273 21.379 -65.161 1.00 82.50 305 GLU A N 1
ATOM 2414 C CA . GLU A 1 305 ? 30.234 20.431 -64.740 1.00 82.50 305 GLU A CA 1
ATOM 2415 C C . GLU A 1 305 ? 30.684 19.578 -63.547 1.00 82.50 305 GLU A C 1
ATOM 2417 O O . GLU A 1 305 ? 29.944 19.456 -62.575 1.00 82.50 305 GLU A O 1
ATOM 2422 N N . GLU A 1 306 ? 31.911 19.048 -63.560 1.00 82.62 306 GLU A N 1
ATOM 2423 C CA . GLU A 1 306 ? 32.500 18.320 -62.427 1.00 82.62 306 GLU A CA 1
ATOM 2424 C C . GLU A 1 306 ? 32.612 19.214 -61.180 1.00 82.62 306 GLU A C 1
ATOM 2426 O O . GLU A 1 306 ? 32.304 18.766 -60.074 1.00 82.62 306 GLU A O 1
ATOM 2431 N N . TRP A 1 307 ? 32.977 20.492 -61.341 1.00 83.12 307 TRP A N 1
ATOM 2432 C CA . TRP A 1 307 ? 33.036 21.458 -60.240 1.00 83.12 307 TRP A CA 1
A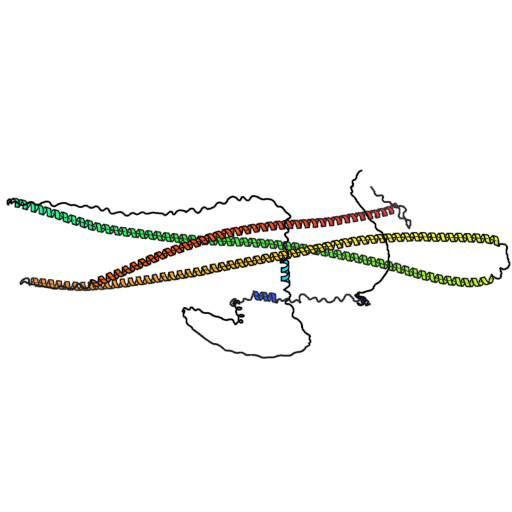TOM 2433 C C . TRP A 1 307 ? 31.648 21.781 -59.668 1.00 83.12 307 TRP A C 1
ATOM 2435 O O . TRP A 1 307 ? 31.455 21.682 -58.455 1.00 83.12 307 TRP A O 1
ATOM 2445 N N . PHE A 1 308 ? 30.651 22.075 -60.512 1.00 80.50 308 PHE A N 1
ATOM 2446 C CA . PHE A 1 308 ? 29.270 22.291 -60.059 1.00 80.50 308 PHE A CA 1
ATOM 2447 C C . PHE A 1 308 ? 28.642 21.022 -59.462 1.00 80.50 308 PHE A C 1
ATOM 2449 O O . PHE A 1 308 ? 27.931 21.103 -58.458 1.00 80.50 308 PHE A O 1
ATOM 2456 N N . SER A 1 309 ? 28.917 19.841 -60.021 1.00 80.56 309 SER A N 1
ATOM 2457 C CA . SER A 1 309 ? 28.450 18.562 -59.475 1.00 80.56 309 SER A CA 1
ATOM 2458 C C . SER A 1 309 ? 29.097 18.257 -58.125 1.00 80.56 309 SER A C 1
ATOM 2460 O O . SER A 1 309 ? 28.430 17.718 -57.244 1.00 80.56 309 SER A O 1
ATOM 2462 N N . LYS A 1 310 ? 30.371 18.617 -57.932 1.00 85.44 310 LYS A N 1
ATOM 2463 C CA . LYS A 1 310 ? 31.038 18.515 -56.633 1.00 85.44 310 LYS A CA 1
ATOM 2464 C C . LYS A 1 310 ? 30.429 19.493 -55.627 1.00 85.44 310 LYS A C 1
ATOM 2466 O O . LYS A 1 310 ? 30.029 19.063 -54.552 1.00 85.44 310 LYS A O 1
ATOM 2471 N N . GLN A 1 311 ? 30.258 20.764 -55.990 1.00 83.75 311 GLN A N 1
ATOM 2472 C CA . GLN A 1 311 ? 29.679 21.778 -55.101 1.00 83.75 311 GLN A CA 1
ATOM 2473 C C . GLN A 1 311 ? 28.217 21.462 -54.718 1.00 83.75 311 GLN A C 1
ATOM 2475 O O . GLN A 1 311 ? 27.810 21.681 -53.575 1.00 83.75 311 GLN A O 1
ATOM 2480 N N . THR A 1 312 ? 27.426 20.894 -55.637 1.00 84.19 312 THR A N 1
ATOM 2481 C CA . THR A 1 312 ? 26.049 20.436 -55.357 1.00 84.19 312 THR A CA 1
ATOM 2482 C C . THR A 1 312 ? 25.976 19.114 -54.585 1.00 84.19 312 THR A C 1
ATOM 2484 O O . THR A 1 312 ? 24.944 18.835 -53.980 1.00 84.19 312 THR A O 1
ATOM 2487 N N . LEU A 1 313 ? 27.045 18.310 -54.554 1.00 83.56 313 LEU A N 1
ATOM 2488 C CA . LEU A 1 313 ? 27.173 17.169 -53.639 1.00 83.56 313 LEU A CA 1
ATOM 2489 C C . LEU A 1 313 ? 27.639 17.606 -52.245 1.00 83.56 313 LEU A C 1
ATOM 2491 O O . LEU A 1 313 ? 27.084 17.135 -51.259 1.00 83.56 313 LEU A O 1
ATOM 2495 N N . GLU A 1 314 ? 28.606 18.521 -52.152 1.00 87.12 314 GLU A N 1
ATOM 2496 C CA . GLU A 1 314 ? 29.113 19.061 -50.882 1.00 87.12 314 GLU A CA 1
ATOM 2497 C C . GLU A 1 314 ? 28.032 19.837 -50.118 1.00 87.12 314 GLU A C 1
ATOM 2499 O O . GLU A 1 314 ? 27.887 19.645 -48.912 1.00 87.12 314 GLU A O 1
ATOM 2504 N N . THR A 1 315 ? 27.216 20.638 -50.813 1.00 86.44 315 THR A N 1
ATOM 2505 C CA . THR A 1 315 ? 26.028 21.277 -50.213 1.00 86.44 315 THR A CA 1
ATOM 2506 C C . THR A 1 315 ? 25.012 20.238 -49.747 1.00 86.44 315 THR A C 1
ATOM 2508 O O . THR A 1 315 ? 24.731 20.198 -48.559 1.00 86.44 315 THR A O 1
ATOM 2511 N N . LYS A 1 316 ? 24.570 19.299 -50.597 1.00 89.81 316 LYS A N 1
ATOM 2512 C CA . LYS A 1 316 ? 23.627 18.239 -50.179 1.00 89.81 316 LYS A CA 1
ATOM 2513 C C . LYS A 1 316 ? 24.126 17.378 -49.012 1.00 89.81 316 LYS A C 1
ATOM 2515 O O . LYS A 1 316 ? 23.317 16.947 -48.197 1.00 89.81 316 LYS A O 1
ATOM 2520 N N . LEU A 1 317 ? 25.432 17.110 -48.923 1.00 86.56 317 LEU A N 1
ATOM 2521 C CA . LEU A 1 317 ? 26.042 16.413 -47.783 1.00 86.56 317 LEU A CA 1
ATOM 2522 C C . LEU A 1 317 ? 26.024 17.265 -46.512 1.00 86.56 317 LEU A C 1
ATOM 2524 O O . LEU A 1 317 ? 25.739 16.738 -45.438 1.00 86.56 317 LEU A O 1
ATOM 2528 N N . LYS A 1 318 ? 26.294 18.569 -46.629 1.00 90.12 318 LYS A N 1
ATOM 2529 C CA . LYS A 1 318 ? 26.171 19.518 -45.520 1.00 90.12 318 LYS A CA 1
ATOM 2530 C C . LYS A 1 318 ? 24.719 19.626 -45.050 1.00 90.12 318 LYS A C 1
ATOM 2532 O O . LYS A 1 318 ? 24.478 19.481 -43.858 1.00 90.12 318 LYS A O 1
ATOM 2537 N N . ASP A 1 319 ? 23.773 19.778 -45.971 1.00 87.38 319 ASP A N 1
ATOM 2538 C CA . ASP A 1 319 ? 22.338 19.864 -45.689 1.00 87.38 319 ASP A CA 1
ATOM 2539 C C . ASP A 1 319 ? 21.844 18.586 -44.984 1.00 87.38 319 ASP A C 1
ATOM 2541 O O . ASP A 1 319 ? 21.198 18.668 -43.945 1.00 87.38 319 ASP A O 1
ATOM 2545 N N . LEU A 1 320 ? 22.231 17.393 -45.465 1.00 91.00 320 LEU A N 1
ATOM 2546 C CA . LEU A 1 320 ? 21.940 16.110 -44.800 1.00 91.00 320 LEU A CA 1
ATOM 2547 C C . LEU A 1 320 ? 22.578 15.988 -43.408 1.00 91.00 320 LEU A C 1
ATOM 2549 O O . LEU A 1 320 ? 21.979 15.399 -42.508 1.00 91.00 320 LEU A O 1
ATOM 2553 N N . SER A 1 321 ? 23.787 16.521 -43.221 1.00 89.75 321 SER A N 1
ATOM 2554 C CA . SER A 1 321 ? 24.459 16.535 -41.918 1.00 89.75 321 SER A CA 1
ATOM 2555 C C . SER A 1 321 ? 23.776 17.494 -40.940 1.00 89.75 321 SER A C 1
ATOM 2557 O O . SER A 1 321 ? 23.664 17.178 -39.756 1.00 89.75 321 SER A O 1
ATOM 2559 N N . GLU A 1 322 ? 23.313 18.650 -41.415 1.00 90.12 322 GLU A N 1
ATOM 2560 C CA . GLU A 1 322 ? 22.575 19.630 -40.617 1.00 90.12 322 GLU A CA 1
ATOM 2561 C C . GLU A 1 322 ? 21.172 19.108 -40.276 1.00 90.12 322 GLU A C 1
ATOM 2563 O O . GLU A 1 322 ? 20.795 19.153 -39.108 1.00 90.12 322 GLU A O 1
ATOM 2568 N N . GLU A 1 323 ? 20.448 18.509 -41.224 1.00 91.69 323 GLU A N 1
ATOM 2569 C CA . GLU A 1 323 ? 19.161 17.824 -41.014 1.00 91.69 323 GLU A CA 1
ATOM 2570 C C . GLU A 1 323 ? 19.281 16.710 -39.956 1.00 91.69 323 GLU A C 1
ATOM 2572 O O . GLU A 1 323 ? 18.516 16.667 -38.992 1.00 91.69 323 GLU A O 1
ATOM 2577 N N . LEU A 1 324 ? 20.292 15.838 -40.067 1.00 89.38 324 LEU A N 1
ATOM 2578 C CA . LEU A 1 324 ? 20.525 14.758 -39.101 1.00 89.38 324 LEU A CA 1
ATOM 2579 C C . LEU A 1 324 ? 20.933 15.292 -37.716 1.00 89.38 324 LEU A C 1
ATOM 2581 O O . LEU A 1 324 ? 20.550 14.711 -36.695 1.00 89.38 324 LEU A O 1
ATOM 2585 N N . HIS A 1 325 ? 21.660 16.412 -37.656 1.00 90.31 325 HIS A N 1
ATOM 2586 C CA . HIS A 1 325 ? 21.963 17.092 -36.397 1.00 90.31 325 HIS A CA 1
ATOM 2587 C C . HIS A 1 325 ? 20.697 17.678 -35.751 1.00 90.31 325 HIS A C 1
ATOM 2589 O O . HIS A 1 325 ? 20.458 17.428 -34.570 1.00 90.31 325 HIS A O 1
ATOM 2595 N N . HIS A 1 326 ? 19.839 18.361 -36.517 1.00 90.12 326 HIS A N 1
ATOM 2596 C CA . HIS A 1 326 ? 18.554 18.883 -36.032 1.00 90.12 326 HIS A CA 1
ATOM 2597 C C . HIS A 1 326 ? 17.614 17.756 -35.585 1.00 90.12 326 HIS A C 1
ATOM 2599 O O . HIS A 1 326 ? 17.007 17.858 -34.520 1.00 90.12 326 HIS A O 1
ATOM 2605 N N . GLN A 1 327 ? 17.541 16.643 -36.323 1.00 92.31 327 GLN A N 1
ATOM 2606 C CA . GLN A 1 327 ? 16.723 15.493 -35.934 1.00 92.31 327 GLN A CA 1
ATOM 2607 C C . GLN A 1 327 ? 17.205 14.865 -34.615 1.00 92.31 327 GLN A C 1
ATOM 2609 O O . GLN A 1 327 ? 16.392 14.422 -33.804 1.00 92.31 327 GLN A O 1
ATOM 2614 N N . ASN A 1 328 ? 18.517 14.824 -34.369 1.00 90.12 328 ASN A N 1
ATOM 2615 C CA . ASN A 1 328 ? 19.061 14.328 -33.104 1.00 90.12 328 ASN A CA 1
ATOM 2616 C C . ASN A 1 328 ? 18.902 15.340 -31.958 1.00 90.12 328 ASN A C 1
ATOM 2618 O O . ASN A 1 328 ? 18.586 14.925 -30.845 1.00 90.12 328 ASN A O 1
ATOM 2622 N N . LEU A 1 329 ? 19.019 16.645 -32.225 1.00 93.06 329 LEU A N 1
ATOM 2623 C CA . LEU A 1 329 ? 18.702 17.698 -31.256 1.00 93.06 329 LEU A CA 1
ATOM 2624 C C . LEU A 1 329 ? 17.233 17.612 -30.811 1.00 93.06 329 LEU A C 1
ATOM 2626 O O . LEU A 1 329 ? 16.962 17.573 -29.615 1.00 93.06 329 LEU A O 1
ATOM 2630 N N . ALA A 1 330 ? 16.303 17.478 -31.762 1.00 90.56 330 ALA A N 1
ATOM 2631 C CA . ALA A 1 330 ? 14.872 17.345 -31.493 1.00 90.56 330 ALA A CA 1
ATOM 2632 C C . ALA A 1 330 ? 14.536 16.071 -30.695 1.00 90.56 330 ALA A C 1
ATOM 2634 O O . ALA A 1 330 ? 13.709 16.117 -29.787 1.00 90.56 330 ALA A O 1
ATOM 2635 N N . LYS A 1 331 ? 15.209 14.939 -30.963 1.00 90.25 331 LYS A N 1
ATOM 2636 C CA . LYS A 1 331 ? 15.078 13.719 -30.139 1.00 90.25 331 LYS A CA 1
ATOM 2637 C C . LYS A 1 331 ? 15.555 13.942 -28.703 1.00 90.25 331 LYS A C 1
ATOM 2639 O O . LYS A 1 331 ? 14.880 13.499 -27.780 1.00 90.25 331 LYS A O 1
ATOM 2644 N N . LEU A 1 332 ? 16.687 14.622 -28.508 1.00 91.19 332 LEU A N 1
ATOM 2645 C CA . LEU A 1 332 ? 17.219 14.930 -27.174 1.00 91.19 332 LEU A CA 1
ATOM 2646 C C . LEU A 1 332 ? 16.332 15.935 -26.420 1.00 91.19 332 LEU A C 1
ATOM 2648 O O . LEU A 1 332 ? 16.145 15.792 -25.214 1.00 91.19 332 LEU A O 1
ATOM 2652 N N . GLN A 1 333 ? 15.741 16.907 -27.121 1.00 90.50 333 GLN A N 1
ATOM 2653 C CA . GLN A 1 333 ? 14.746 17.828 -26.563 1.00 90.50 333 GLN A CA 1
ATOM 2654 C C . GLN A 1 333 ? 13.480 17.079 -26.131 1.00 90.50 333 GLN A C 1
ATOM 2656 O O . GLN A 1 333 ? 13.116 17.159 -24.963 1.00 90.50 333 GLN A O 1
ATOM 2661 N N . ALA A 1 334 ? 12.892 16.250 -27.000 1.00 88.88 334 ALA A N 1
ATOM 2662 C CA . ALA A 1 334 ? 11.719 15.439 -26.662 1.00 88.88 334 ALA A CA 1
ATOM 2663 C C . ALA A 1 334 ? 11.990 14.427 -25.527 1.00 88.88 334 ALA A C 1
ATOM 2665 O O . ALA A 1 334 ? 11.123 14.185 -24.689 1.00 88.88 334 ALA A O 1
ATOM 2666 N N . GLN A 1 335 ? 13.199 13.855 -25.452 1.00 88.62 335 GLN A N 1
ATOM 2667 C CA . GLN A 1 335 ? 13.615 13.025 -24.315 1.00 88.62 335 GLN A CA 1
ATOM 2668 C C . GLN A 1 335 ? 13.709 13.840 -23.022 1.00 88.62 335 GLN A C 1
ATOM 2670 O O . GLN A 1 335 ? 13.190 13.400 -21.999 1.00 88.62 335 GLN A O 1
ATOM 2675 N N . ARG A 1 336 ? 14.320 15.034 -23.057 1.00 92.00 336 ARG A N 1
ATOM 2676 C CA . ARG A 1 336 ? 14.365 15.928 -21.893 1.00 92.00 336 ARG A CA 1
ATOM 2677 C C . ARG A 1 336 ? 12.955 16.312 -21.445 1.00 92.00 336 ARG A C 1
ATOM 2679 O O . ARG A 1 336 ? 12.660 16.171 -20.267 1.00 92.00 336 ARG A O 1
ATOM 2686 N N . GLU A 1 337 ? 12.090 16.742 -22.359 1.00 92.69 337 GLU A N 1
ATOM 2687 C CA . GLU A 1 337 ? 10.696 17.101 -22.070 1.00 92.69 337 GLU A CA 1
ATOM 2688 C C . GLU A 1 337 ? 9.925 15.922 -21.458 1.00 92.69 337 GLU A C 1
ATOM 2690 O O . GLU A 1 337 ? 9.211 16.104 -20.476 1.00 92.69 337 GLU A O 1
ATOM 2695 N N . SER A 1 338 ? 10.136 14.697 -21.954 1.00 92.06 338 SER A N 1
ATOM 2696 C CA . SER A 1 338 ? 9.552 13.485 -21.365 1.00 92.06 338 SER A CA 1
ATOM 2697 C C . SER A 1 338 ? 10.058 13.200 -19.945 1.00 92.06 338 SER A C 1
ATOM 2699 O O . SER A 1 338 ? 9.277 12.721 -19.124 1.00 92.06 338 SER A O 1
ATOM 2701 N N . PHE A 1 339 ? 11.331 13.466 -19.633 1.00 88.00 339 PHE A N 1
ATOM 2702 C CA . PHE A 1 339 ? 11.849 13.343 -18.265 1.00 88.00 339 PHE A CA 1
ATOM 2703 C C . PHE A 1 339 ? 11.361 14.483 -17.359 1.00 88.00 339 PHE A C 1
ATOM 2705 O O . PHE A 1 339 ? 11.070 14.249 -16.191 1.00 88.00 339 PHE A O 1
ATOM 2712 N N . GLU A 1 340 ? 11.221 15.699 -17.888 1.00 92.69 340 GLU A N 1
ATOM 2713 C CA . GLU A 1 340 ? 10.728 16.873 -17.156 1.00 92.69 340 GLU A CA 1
ATOM 2714 C C . GLU A 1 340 ? 9.238 16.707 -16.792 1.00 92.69 340 GLU A C 1
ATOM 2716 O O . GLU A 1 340 ? 8.847 16.989 -15.661 1.00 92.69 340 GLU A O 1
ATOM 2721 N N . GLN A 1 341 ? 8.432 16.117 -17.685 1.00 89.81 341 GLN A N 1
ATOM 2722 C CA . GLN A 1 341 ? 7.052 15.690 -17.404 1.00 89.81 341 GLN A CA 1
ATOM 2723 C C . GLN A 1 341 ? 6.980 14.553 -16.370 1.00 89.81 341 GLN A C 1
ATOM 2725 O O . GLN A 1 341 ? 6.142 14.595 -15.472 1.00 89.81 341 GLN A O 1
ATOM 2730 N N . GLN A 1 342 ? 7.861 13.547 -16.452 1.00 87.50 342 GLN A N 1
ATOM 2731 C CA . GLN A 1 342 ? 7.928 12.479 -15.441 1.00 87.50 342 GLN A CA 1
ATOM 2732 C C . GLN A 1 342 ? 8.316 13.021 -14.059 1.00 87.50 342 GLN A C 1
ATOM 2734 O O . GLN A 1 342 ? 7.752 12.583 -13.058 1.00 87.50 342 GLN A O 1
ATOM 2739 N N . LEU A 1 343 ? 9.227 13.999 -13.999 1.00 90.56 343 LEU A N 1
ATOM 2740 C CA . LEU A 1 343 ? 9.600 14.677 -12.759 1.00 90.56 343 LEU A CA 1
ATOM 2741 C C . LEU A 1 343 ? 8.414 15.457 -12.173 1.00 90.56 343 LEU A C 1
ATOM 2743 O O . LEU A 1 343 ? 8.139 15.334 -10.984 1.00 90.56 343 LEU A O 1
ATOM 2747 N N . GLN A 1 344 ? 7.674 16.200 -13.004 1.00 91.12 344 GLN A N 1
ATOM 2748 C CA . GLN A 1 344 ? 6.477 16.937 -12.579 1.00 91.12 344 GLN A CA 1
ATOM 2749 C C . GLN A 1 344 ? 5.390 16.000 -12.037 1.00 91.12 344 GLN A C 1
ATOM 2751 O O . GLN A 1 344 ? 4.884 16.238 -10.944 1.00 91.12 344 GLN A O 1
ATOM 2756 N N . LEU A 1 345 ? 5.095 14.892 -12.725 1.00 87.00 345 LEU A N 1
ATOM 2757 C CA . LEU A 1 345 ? 4.138 13.884 -12.247 1.00 87.00 345 LEU A CA 1
ATOM 2758 C C . LEU A 1 345 ? 4.593 13.214 -10.939 1.00 87.00 345 LEU A C 1
ATOM 2760 O O . LEU A 1 345 ? 3.766 12.935 -10.071 1.00 87.00 345 LEU A O 1
ATOM 2764 N N . ALA A 1 346 ? 5.899 12.987 -10.759 1.00 85.81 346 ALA A N 1
ATOM 2765 C CA . ALA A 1 346 ? 6.451 12.470 -9.508 1.00 85.81 346 ALA A CA 1
ATOM 2766 C C . ALA A 1 346 ? 6.373 13.499 -8.363 1.00 85.81 346 ALA A C 1
ATOM 2768 O O . ALA A 1 346 ? 6.053 13.130 -7.233 1.00 85.81 346 ALA A O 1
ATOM 2769 N N . GLU A 1 347 ? 6.606 14.787 -8.634 1.00 90.31 347 GLU A N 1
ATOM 2770 C CA . GLU A 1 347 ? 6.398 15.861 -7.657 1.00 90.31 347 GLU A CA 1
ATOM 2771 C C . GLU A 1 347 ? 4.919 16.050 -7.296 1.00 90.31 347 GLU A C 1
ATOM 2773 O O . GLU A 1 347 ? 4.602 16.284 -6.133 1.00 90.31 347 GLU A O 1
ATOM 2778 N N . GLU A 1 348 ? 4.000 15.956 -8.258 1.00 88.69 348 GLU A N 1
ATOM 2779 C CA . GLU A 1 348 ? 2.558 16.044 -8.008 1.00 88.69 348 GLU A CA 1
ATOM 2780 C C . GLU A 1 348 ? 2.053 14.843 -7.206 1.00 88.69 348 GLU A C 1
ATOM 2782 O O . GLU A 1 348 ? 1.374 15.037 -6.199 1.00 88.69 348 GLU A O 1
ATOM 2787 N N . GLY A 1 349 ? 2.460 13.621 -7.566 1.00 86.06 349 GLY A N 1
ATOM 2788 C CA . GLY A 1 349 ? 2.180 12.420 -6.777 1.00 86.06 349 GLY A CA 1
ATOM 2789 C C . GLY A 1 349 ? 2.759 12.504 -5.361 1.00 86.06 349 GLY A C 1
ATOM 2790 O O . GLY A 1 349 ? 2.088 12.138 -4.396 1.00 86.06 349 GLY A O 1
ATOM 2791 N N . LYS A 1 350 ? 3.962 13.075 -5.206 1.00 90.69 350 LYS A N 1
ATOM 2792 C CA . LYS A 1 350 ? 4.543 13.366 -3.890 1.00 90.69 350 LYS A CA 1
ATOM 2793 C C . LYS A 1 350 ? 3.704 14.386 -3.108 1.00 90.69 350 LYS A C 1
ATOM 2795 O O . LYS A 1 350 ? 3.384 14.114 -1.957 1.00 90.69 350 LYS A O 1
ATOM 2800 N N . ARG A 1 351 ? 3.303 15.514 -3.708 1.00 88.12 351 ARG A N 1
ATOM 2801 C CA . ARG A 1 351 ? 2.446 16.524 -3.048 1.00 88.12 351 ARG A CA 1
ATOM 2802 C C . ARG A 1 351 ? 1.085 15.952 -2.644 1.00 88.12 351 ARG A C 1
ATOM 2804 O O . ARG A 1 351 ? 0.570 16.314 -1.593 1.00 88.12 351 ARG A O 1
ATOM 2811 N N . GLN A 1 352 ? 0.513 15.055 -3.449 1.00 87.56 352 GLN A N 1
ATOM 2812 C CA . GLN A 1 352 ? -0.727 14.345 -3.118 1.00 87.56 352 GLN A CA 1
ATOM 2813 C C . GLN A 1 352 ? -0.534 13.396 -1.926 1.00 87.56 352 GLN A C 1
ATOM 2815 O O . GLN A 1 352 ? -1.363 13.397 -1.020 1.00 87.56 352 GLN A O 1
ATOM 2820 N N . ALA A 1 353 ? 0.573 12.649 -1.876 1.00 83.75 353 ALA A N 1
ATOM 2821 C CA . ALA A 1 353 ? 0.912 11.803 -0.732 1.00 83.75 353 ALA A CA 1
ATOM 2822 C C . ALA A 1 353 ? 1.198 12.623 0.543 1.00 83.75 353 ALA A C 1
ATOM 2824 O O . ALA A 1 353 ? 0.718 12.270 1.615 1.00 83.75 353 ALA A O 1
ATOM 2825 N N . GLU A 1 354 ? 1.913 13.747 0.438 1.00 88.44 354 GLU A N 1
ATOM 2826 C CA . GLU A 1 354 ? 2.150 14.671 1.559 1.00 88.44 354 GLU A CA 1
ATOM 2827 C C . GLU A 1 354 ? 0.835 15.283 2.074 1.00 88.44 354 GLU A C 1
ATOM 2829 O O . GLU A 1 354 ? 0.622 15.336 3.283 1.00 88.44 354 GLU A O 1
ATOM 2834 N N . ALA A 1 355 ? -0.085 15.674 1.184 1.00 89.25 355 ALA A N 1
ATOM 2835 C CA . ALA A 1 355 ? -1.406 16.180 1.563 1.00 89.25 355 ALA A CA 1
ATOM 2836 C C . ALA A 1 355 ? -2.298 15.103 2.208 1.00 89.25 355 ALA A C 1
ATOM 2838 O O . ALA A 1 355 ? -2.970 15.385 3.200 1.00 89.25 355 ALA A O 1
ATOM 2839 N N . HIS A 1 356 ? -2.279 13.871 1.688 1.00 88.50 356 HIS A N 1
ATOM 2840 C CA . HIS A 1 356 ? -2.982 12.734 2.286 1.00 88.50 356 HIS A CA 1
ATOM 2841 C C . HIS A 1 356 ? -2.432 12.408 3.680 1.00 88.50 356 HIS A C 1
ATOM 2843 O O . HIS A 1 356 ? -3.205 12.242 4.620 1.00 88.50 356 HIS A O 1
ATOM 2849 N N . ASN A 1 357 ? -1.106 12.377 3.842 1.00 85.06 357 ASN A N 1
ATOM 2850 C CA . ASN A 1 357 ? -0.477 12.148 5.140 1.00 85.06 357 ASN A CA 1
ATOM 2851 C C . ASN A 1 357 ? -0.884 13.232 6.148 1.00 85.06 357 ASN A C 1
ATOM 2853 O O . ASN A 1 357 ? -1.325 12.893 7.243 1.00 85.06 357 ASN A O 1
ATOM 2857 N N . LEU A 1 358 ? -0.850 14.510 5.753 1.00 92.19 358 LEU A N 1
ATOM 2858 C CA . LEU A 1 358 ? -1.301 15.622 6.597 1.00 92.19 358 LEU A CA 1
ATOM 2859 C C . LEU A 1 358 ? -2.782 15.476 7.001 1.00 92.19 358 LEU A C 1
ATOM 2861 O O . LEU A 1 358 ? -3.143 15.729 8.149 1.00 92.19 358 LEU A O 1
ATOM 2865 N N . GLN A 1 359 ? -3.639 15.017 6.081 1.00 90.50 359 GLN A N 1
ATOM 2866 C CA . GLN A 1 359 ? -5.041 14.713 6.375 1.00 90.50 359 GLN A CA 1
ATOM 2867 C C . GLN A 1 359 ? -5.171 13.562 7.388 1.00 90.50 359 GLN A C 1
ATOM 2869 O O . GLN A 1 359 ? -5.914 13.695 8.362 1.00 90.50 359 GLN A O 1
ATOM 2874 N N . THR A 1 360 ? -4.420 12.467 7.228 1.00 86.81 360 THR A N 1
ATOM 2875 C CA . THR A 1 360 ? -4.425 11.369 8.210 1.00 86.81 360 THR A CA 1
ATOM 2876 C C . THR A 1 360 ? -3.856 11.786 9.567 1.00 86.81 360 THR A C 1
ATOM 2878 O O . THR A 1 360 ? -4.398 11.382 10.590 1.00 86.81 360 THR A O 1
ATOM 2881 N N . GLU A 1 361 ? -2.843 12.657 9.615 1.00 87.75 361 GLU A N 1
ATOM 2882 C CA . GLU A 1 361 ? -2.330 13.236 10.864 1.00 87.75 361 GLU A CA 1
ATOM 2883 C C . GLU A 1 361 ? -3.405 14.072 11.574 1.00 87.75 361 GLU A C 1
ATOM 2885 O O . GLU A 1 361 ? -3.587 13.924 12.783 1.00 87.75 361 GLU A O 1
ATOM 2890 N N . THR A 1 362 ? -4.181 14.885 10.840 1.00 90.31 362 THR A N 1
ATOM 2891 C CA . THR A 1 362 ? -5.319 15.611 11.436 1.00 90.31 362 THR A CA 1
ATOM 2892 C C . THR A 1 362 ? -6.412 14.674 11.953 1.00 90.31 362 THR A C 1
ATOM 2894 O O . THR A 1 362 ? -6.876 14.871 13.072 1.00 90.31 362 THR A O 1
ATOM 2897 N N . GLN A 1 363 ? -6.758 13.606 11.226 1.00 88.12 363 GLN A N 1
ATOM 2898 C CA . GLN A 1 363 ? -7.741 12.613 11.683 1.00 88.12 363 GLN A CA 1
ATOM 2899 C C . GLN A 1 363 ? -7.260 11.840 12.924 1.00 88.12 363 GLN A C 1
ATOM 2901 O O . GLN A 1 363 ? -8.040 11.591 13.841 1.00 88.12 363 GLN A O 1
ATOM 2906 N N . ILE A 1 364 ? -5.970 11.498 12.998 1.00 85.50 364 ILE A N 1
ATOM 2907 C CA . ILE A 1 364 ? -5.361 10.865 14.178 1.00 85.50 364 ILE A CA 1
ATOM 2908 C C . ILE A 1 364 ? -5.365 11.829 15.375 1.00 85.50 364 ILE A C 1
ATOM 2910 O O . ILE A 1 364 ? -5.638 11.403 16.498 1.00 85.50 364 ILE A O 1
ATOM 2914 N N . ALA A 1 365 ? -5.121 13.125 15.157 1.00 87.81 365 ALA A N 1
ATOM 2915 C CA . ALA A 1 365 ? -5.202 14.142 16.206 1.00 87.81 365 ALA A CA 1
ATOM 2916 C C . ALA A 1 365 ? -6.645 14.365 16.706 1.00 87.81 365 ALA A C 1
ATOM 2918 O O . ALA A 1 365 ? -6.859 14.488 17.914 1.00 87.81 365 ALA A O 1
ATOM 2919 N N . GLU A 1 366 ? -7.634 14.365 15.808 1.00 88.44 366 GLU A N 1
ATOM 2920 C CA . GLU A 1 366 ? -9.063 14.437 16.147 1.00 88.44 366 GLU A CA 1
ATOM 2921 C C . GLU A 1 366 ? -9.504 13.212 16.964 1.00 88.44 366 GLU A C 1
ATOM 2923 O O . GLU A 1 366 ? -10.030 13.372 18.066 1.00 88.44 366 GLU A O 1
ATOM 2928 N N . LEU A 1 367 ? -9.194 11.994 16.505 1.00 86.50 367 LEU A N 1
ATOM 2929 C CA . LEU A 1 367 ? -9.465 10.753 17.246 1.00 86.50 367 LEU A CA 1
ATOM 2930 C C . LEU A 1 367 ? -8.729 10.704 18.596 1.00 86.50 367 LEU A C 1
ATOM 2932 O O . LEU A 1 367 ? -9.277 10.212 19.583 1.00 86.50 367 LEU A O 1
ATOM 2936 N N . GLY A 1 368 ? -7.511 11.246 18.671 1.00 88.38 368 GLY A N 1
ATOM 2937 C CA . GLY A 1 368 ? -6.777 11.415 19.925 1.00 88.38 368 GLY A CA 1
ATOM 2938 C C . GLY A 1 368 ? -7.511 12.328 20.912 1.00 88.38 368 GLY A C 1
ATOM 2939 O O . GLY A 1 368 ? -7.630 11.991 22.090 1.00 88.38 368 GLY A O 1
ATOM 2940 N N . HIS A 1 369 ? -8.070 13.444 20.433 1.00 88.88 369 HIS A N 1
ATOM 2941 C CA . HIS A 1 369 ? -8.886 14.342 21.251 1.00 88.88 369 HIS A CA 1
ATOM 2942 C C . HIS A 1 369 ? -10.216 13.689 21.673 1.00 88.88 369 HIS A C 1
ATOM 2944 O O . HIS A 1 369 ? -10.630 13.861 22.823 1.00 88.88 369 HIS A O 1
ATOM 2950 N N . GLU A 1 370 ? -10.881 12.921 20.803 1.00 88.56 370 GLU A N 1
ATOM 2951 C CA . GLU A 1 370 ? -12.095 12.178 21.174 1.00 88.56 370 GLU A CA 1
ATOM 2952 C C . GLU A 1 370 ? -11.808 11.119 22.250 1.00 88.56 370 GLU A C 1
ATOM 2954 O O . GLU A 1 370 ? -12.538 11.029 23.238 1.00 88.56 370 GLU A O 1
ATOM 2959 N N . LEU A 1 371 ? -10.714 10.359 22.118 1.00 86.38 371 LEU A N 1
ATOM 2960 C CA . LEU A 1 371 ? -10.292 9.376 23.121 1.00 86.38 371 LEU A CA 1
ATOM 2961 C C . LEU A 1 371 ? -9.962 10.027 24.470 1.00 86.38 371 LEU A C 1
ATOM 2963 O O . LEU A 1 371 ? -10.358 9.498 25.511 1.00 86.38 371 LEU A O 1
ATOM 2967 N N . GLU A 1 372 ? -9.290 11.178 24.474 1.00 89.94 372 GLU A N 1
ATOM 2968 C CA . GLU A 1 372 ? -8.974 11.904 25.709 1.00 89.94 372 GLU A CA 1
ATOM 2969 C C . GLU A 1 372 ? -10.228 12.528 26.349 1.00 89.94 372 GLU A C 1
ATOM 2971 O O . GLU A 1 372 ? -10.390 12.497 27.570 1.00 89.94 372 GLU A O 1
ATOM 2976 N N . GLN A 1 373 ? -11.189 12.989 25.541 1.00 91.88 373 GLN A N 1
ATOM 2977 C CA . GLN A 1 373 ? -12.498 13.435 26.025 1.00 91.88 373 GLN A CA 1
ATOM 2978 C C . GLN A 1 373 ? -13.315 12.278 26.629 1.00 91.88 373 GLN A C 1
ATOM 2980 O O . GLN A 1 373 ? -13.961 12.452 27.666 1.00 91.88 373 GLN A O 1
ATOM 2985 N N . ILE A 1 374 ? -13.268 11.087 26.023 1.00 85.94 374 ILE A N 1
ATOM 2986 C CA . ILE A 1 374 ? -13.898 9.871 26.559 1.00 85.94 374 ILE A CA 1
ATOM 2987 C C . ILE A 1 374 ? -13.221 9.444 27.868 1.00 85.94 374 ILE A C 1
ATOM 2989 O O . ILE A 1 374 ? -13.921 9.096 28.818 1.00 85.94 374 ILE A O 1
ATOM 2993 N N . ARG A 1 375 ? -11.886 9.517 27.966 1.00 87.44 375 ARG A N 1
ATOM 2994 C CA . ARG A 1 375 ? -11.143 9.264 29.215 1.00 87.44 375 ARG A CA 1
ATOM 2995 C C . ARG A 1 375 ? -11.570 10.216 30.328 1.00 87.44 375 ARG A C 1
ATOM 2997 O O . ARG A 1 375 ? -11.945 9.734 31.391 1.00 87.44 375 ARG A O 1
ATOM 3004 N N . ALA A 1 376 ? -11.595 11.524 30.071 1.00 88.25 376 ALA A N 1
ATOM 3005 C CA . ALA A 1 376 ? -12.032 12.519 31.051 1.00 88.25 376 ALA A CA 1
ATOM 3006 C C . ALA A 1 376 ? -13.488 12.289 31.504 1.00 88.25 376 ALA A C 1
ATOM 3008 O O . ALA A 1 376 ? -13.775 12.308 32.700 1.00 88.25 376 ALA A O 1
ATOM 3009 N N . SER A 1 377 ? -14.398 11.987 30.568 1.00 91.81 377 SER A N 1
ATOM 3010 C CA . SER A 1 377 ? -15.792 11.649 30.893 1.00 91.81 377 SER A CA 1
ATOM 3011 C C . SER A 1 377 ? -15.906 10.377 31.738 1.00 91.81 377 SER A C 1
ATOM 3013 O O . SER A 1 377 ? -16.727 10.332 32.650 1.00 91.81 377 SER A O 1
ATOM 3015 N N . ASN A 1 378 ? -15.101 9.351 31.449 1.00 84.25 378 ASN A N 1
ATOM 3016 C CA . ASN A 1 378 ? -15.084 8.109 32.220 1.00 84.25 378 ASN A CA 1
ATOM 3017 C C . ASN A 1 378 ? -14.479 8.320 33.617 1.00 84.25 378 ASN A C 1
ATOM 3019 O O . ASN A 1 378 ? -14.960 7.722 34.575 1.00 84.25 378 ASN A O 1
ATOM 3023 N N . GLU A 1 379 ? -13.452 9.165 33.757 1.00 89.50 379 GLU A N 1
ATOM 3024 C CA . GLU A 1 379 ? -12.856 9.483 35.058 1.00 89.50 379 GLU A CA 1
ATOM 3025 C C . GLU A 1 379 ? -13.849 10.240 35.954 1.00 89.50 379 GLU A C 1
ATOM 3027 O O . GLU A 1 379 ? -13.987 9.913 37.132 1.00 89.50 379 GLU A O 1
ATOM 3032 N N . ASP A 1 380 ? -14.606 11.195 35.405 1.00 88.31 380 ASP A N 1
ATOM 3033 C CA . ASP A 1 380 ? -15.665 11.877 36.156 1.00 88.31 380 ASP A CA 1
ATOM 3034 C C . ASP A 1 380 ? -16.852 10.953 36.488 1.00 88.31 380 ASP A C 1
ATOM 3036 O O . ASP A 1 380 ? -17.344 11.007 37.618 1.00 88.31 380 ASP A O 1
ATOM 3040 N N . ASP A 1 381 ? -17.260 10.043 35.594 1.00 85.12 381 ASP A N 1
ATOM 3041 C CA . ASP A 1 381 ? -18.251 8.998 35.912 1.00 85.12 381 ASP A CA 1
ATOM 3042 C C . ASP A 1 381 ? -17.758 8.067 37.045 1.00 85.12 381 ASP A C 1
ATOM 3044 O O . ASP A 1 381 ? -18.532 7.729 37.948 1.00 85.12 381 ASP A O 1
ATOM 3048 N N . VAL A 1 382 ? -16.466 7.704 37.067 1.00 85.12 382 VAL A N 1
ATOM 3049 C CA . VAL A 1 382 ? -15.845 6.940 38.169 1.00 85.12 382 VAL A CA 1
ATOM 3050 C C . VAL A 1 382 ? -15.845 7.750 39.466 1.00 85.12 382 VAL A C 1
ATOM 3052 O O . VAL A 1 382 ? -16.343 7.259 40.476 1.00 85.12 382 VAL A O 1
ATOM 3055 N N . ARG A 1 383 ? -15.404 9.014 39.453 1.00 88.50 383 ARG A N 1
ATOM 3056 C CA . ARG A 1 383 ? -15.431 9.907 40.631 1.00 88.50 383 ARG A CA 1
ATOM 3057 C C . ARG A 1 383 ? -16.853 10.124 41.169 1.00 88.50 383 ARG A C 1
ATOM 3059 O O . ARG A 1 383 ? -17.034 10.352 42.367 1.00 88.50 383 ARG A O 1
ATOM 3066 N N . ILE A 1 384 ? -17.877 10.089 40.311 1.00 88.56 384 ILE A N 1
ATOM 3067 C CA . ILE A 1 384 ? -19.294 10.128 40.710 1.00 88.56 384 ILE A CA 1
ATOM 3068 C C . ILE A 1 384 ? -19.708 8.799 41.358 1.00 88.56 384 ILE A C 1
ATOM 3070 O O . ILE A 1 384 ? -20.362 8.814 42.405 1.00 88.56 384 ILE A O 1
ATOM 3074 N N . ALA A 1 385 ? -19.304 7.660 40.788 1.00 83.12 385 ALA A N 1
ATOM 3075 C CA . ALA A 1 385 ? -19.562 6.337 41.354 1.00 83.12 385 ALA A CA 1
ATOM 3076 C C . ALA A 1 385 ? -18.881 6.141 42.722 1.00 83.12 385 ALA A C 1
ATOM 3078 O O . ALA A 1 385 ? -19.532 5.672 43.653 1.00 83.12 385 ALA A O 1
ATOM 3079 N N . GLU A 1 386 ? -17.628 6.573 42.885 1.00 87.44 386 GLU A N 1
ATOM 3080 C CA . GLU A 1 386 ? -16.890 6.564 44.156 1.00 87.44 386 GLU A CA 1
ATOM 3081 C C . GLU A 1 386 ? -17.589 7.406 45.226 1.00 87.44 386 GLU A C 1
ATOM 3083 O O . GLU A 1 386 ? -17.836 6.924 46.331 1.00 87.44 386 GLU A O 1
ATOM 3088 N N . LYS A 1 387 ? -17.986 8.645 44.899 1.00 88.44 387 LYS A N 1
ATOM 3089 C CA . LYS A 1 387 ? -18.743 9.512 45.821 1.00 88.44 387 LYS A CA 1
ATOM 3090 C C . LYS A 1 387 ? -20.075 8.886 46.222 1.00 88.44 387 LYS A C 1
ATOM 3092 O O . LYS A 1 387 ? -20.452 8.961 47.389 1.00 88.44 387 LYS A O 1
ATOM 3097 N N . LYS A 1 388 ? -20.774 8.241 45.281 1.00 86.94 388 LYS A N 1
ATOM 3098 C CA . LYS A 1 388 ? -22.027 7.530 45.556 1.00 86.94 388 LYS A CA 1
ATOM 3099 C C . LYS A 1 388 ? -21.802 6.301 46.445 1.00 86.94 388 LYS A C 1
ATOM 3101 O O . LYS A 1 388 ? -22.550 6.124 47.398 1.00 86.94 388 LYS A O 1
ATOM 3106 N N . HIS A 1 389 ? -20.768 5.503 46.186 1.00 81.69 389 HIS A N 1
ATOM 3107 C CA . HIS A 1 389 ? -20.411 4.339 47.000 1.00 81.69 389 HIS A CA 1
ATOM 3108 C C . HIS A 1 389 ? -19.977 4.746 48.414 1.00 81.69 389 HIS A C 1
ATOM 3110 O O . HIS A 1 389 ? -20.426 4.153 49.389 1.00 81.69 389 HIS A O 1
ATOM 3116 N N . SER A 1 390 ? -19.164 5.799 48.543 1.00 86.38 390 SER A N 1
ATOM 3117 C CA . SER A 1 390 ? -18.765 6.371 49.833 1.00 86.38 390 SER A CA 1
ATOM 3118 C C . SER A 1 390 ? -19.974 6.881 50.618 1.00 86.38 390 SER A C 1
ATOM 3120 O O . SER A 1 390 ? -20.075 6.616 51.814 1.00 86.38 390 SER A O 1
ATOM 3122 N N . ALA A 1 391 ? -20.908 7.572 49.954 1.00 86.06 391 ALA A N 1
ATOM 3123 C CA . ALA A 1 391 ? -22.157 7.997 50.575 1.00 86.06 391 ALA A CA 1
ATOM 3124 C C . ALA A 1 391 ? -23.000 6.790 51.013 1.00 86.06 391 ALA A C 1
ATOM 3126 O O . ALA A 1 391 ? -23.433 6.757 52.154 1.00 86.06 391 ALA A O 1
ATOM 3127 N N . GLU A 1 392 ? -23.175 5.767 50.169 1.00 86.56 392 GLU A N 1
ATOM 3128 C CA . GLU A 1 392 ? -23.928 4.548 50.508 1.00 86.56 392 GLU A CA 1
ATOM 3129 C C . GLU A 1 392 ? -23.277 3.740 51.646 1.00 86.56 392 GLU A C 1
ATOM 3131 O O . GLU A 1 392 ? -23.990 3.209 52.497 1.00 86.56 392 GLU A O 1
ATOM 3136 N N . GLN A 1 393 ? -21.943 3.693 51.730 1.00 83.81 393 GLN A N 1
ATOM 3137 C CA . GLN A 1 393 ? -21.224 3.100 52.864 1.00 83.81 393 GLN A CA 1
ATOM 3138 C C . GLN A 1 393 ? -21.429 3.890 54.160 1.00 83.81 393 GLN A C 1
ATOM 3140 O O . GLN A 1 393 ? -21.656 3.279 55.203 1.00 83.81 393 GLN A O 1
ATOM 3145 N N . GLN A 1 394 ? -21.390 5.223 54.107 1.00 86.81 394 GLN A N 1
ATOM 3146 C CA . GLN A 1 394 ? -21.656 6.066 55.273 1.00 86.81 394 GLN A CA 1
ATOM 3147 C C . GLN A 1 394 ? -23.121 5.938 55.722 1.00 86.81 394 GLN A C 1
ATOM 3149 O O . GLN A 1 394 ? -23.388 5.687 56.892 1.00 86.81 394 GLN A O 1
ATOM 3154 N N . ASP A 1 395 ? -24.065 5.947 54.780 1.00 88.38 395 ASP A N 1
ATOM 3155 C CA . ASP A 1 395 ? -25.498 5.743 55.022 1.00 88.38 395 ASP A CA 1
ATOM 3156 C C . ASP A 1 395 ? -25.789 4.350 55.630 1.00 88.38 395 ASP A C 1
ATOM 3158 O O . ASP A 1 395 ? -26.775 4.177 56.348 1.00 88.38 395 ASP A O 1
ATOM 3162 N N . LEU A 1 396 ? -24.961 3.334 55.349 1.00 85.75 396 LEU A N 1
ATOM 3163 C CA . LEU A 1 396 ? -25.015 2.008 55.982 1.00 85.75 396 LEU A CA 1
ATOM 3164 C C . LEU A 1 396 ? -24.351 1.983 57.367 1.00 85.75 396 LEU A C 1
ATOM 3166 O O . LEU A 1 396 ? -24.870 1.317 58.265 1.00 85.75 396 LEU A O 1
ATOM 3170 N N . HIS A 1 397 ? -23.247 2.707 57.557 1.00 87.44 397 HIS A N 1
ATOM 3171 C CA . HIS A 1 397 ? -22.573 2.836 58.849 1.00 87.44 397 HIS A CA 1
ATOM 3172 C C . HIS A 1 397 ? -23.470 3.548 59.868 1.00 87.44 397 HIS A C 1
ATOM 3174 O O . HIS A 1 397 ? -23.735 2.996 60.933 1.00 87.44 397 HIS A O 1
ATOM 3180 N N . ASP A 1 398 ? -24.050 4.689 59.489 1.00 87.50 398 ASP A N 1
ATOM 3181 C CA . ASP A 1 398 ? -24.996 5.452 60.304 1.00 87.50 398 ASP A CA 1
ATOM 3182 C C . ASP A 1 398 ? -26.215 4.595 60.691 1.00 87.50 398 ASP A C 1
ATOM 3184 O O . ASP A 1 398 ? -26.663 4.620 61.840 1.00 87.50 398 ASP A O 1
ATOM 3188 N N . LYS A 1 399 ? -26.745 3.776 59.767 1.00 89.31 399 LYS A N 1
ATOM 3189 C CA . LYS A 1 399 ? -27.829 2.820 60.073 1.00 89.31 399 LYS A CA 1
ATOM 3190 C C . LYS A 1 399 ? -27.392 1.762 61.087 1.00 89.31 399 LYS A C 1
ATOM 3192 O O . LYS A 1 399 ? -28.146 1.483 62.016 1.00 89.31 399 LYS A O 1
ATOM 3197 N N . TRP A 1 400 ? -26.193 1.200 60.939 1.00 91.06 400 TRP A N 1
ATOM 3198 C CA . TRP A 1 400 ? -25.656 0.201 61.865 1.00 91.06 400 TRP A CA 1
ATOM 3199 C C . TRP A 1 400 ? -25.385 0.782 63.260 1.00 91.06 400 TRP A C 1
ATOM 3201 O O . TRP A 1 400 ? -25.730 0.148 64.256 1.00 91.06 400 TRP A O 1
ATOM 3211 N N . GLU A 1 401 ? -24.855 2.004 63.358 1.00 89.12 401 GLU A N 1
ATOM 3212 C CA . GLU A 1 401 ? -24.687 2.696 64.641 1.00 89.12 401 GLU A CA 1
ATOM 3213 C C . GLU A 1 401 ? -26.040 2.984 65.310 1.00 89.12 401 GLU A C 1
ATOM 3215 O O . GLU A 1 401 ? -26.206 2.698 66.497 1.00 89.12 401 GLU A O 1
ATOM 3220 N N . ASN A 1 402 ? -27.045 3.440 64.551 1.00 90.19 402 ASN A N 1
ATOM 3221 C CA . ASN A 1 402 ? -28.408 3.638 65.059 1.00 90.19 402 ASN A CA 1
ATOM 3222 C C . ASN A 1 402 ? -29.065 2.324 65.529 1.00 90.19 402 ASN A C 1
ATOM 3224 O O . ASN A 1 402 ? -29.743 2.309 66.561 1.00 90.19 402 ASN A O 1
ATOM 3228 N N . GLU A 1 403 ? -28.866 1.207 64.820 1.00 89.12 403 GLU A N 1
ATOM 3229 C CA . GLU A 1 403 ? -29.325 -0.110 65.279 1.00 89.12 403 GLU A CA 1
ATOM 3230 C C . GLU A 1 403 ? -28.575 -0.569 66.539 1.00 89.12 403 GLU A C 1
ATOM 3232 O O . GLU A 1 403 ? -29.214 -1.054 67.478 1.00 89.12 403 GLU A O 1
ATOM 3237 N N . ARG A 1 404 ? -27.255 -0.350 66.621 1.00 90.12 404 ARG A N 1
ATOM 3238 C CA . ARG A 1 404 ? -26.440 -0.666 67.806 1.00 90.12 404 ARG A CA 1
ATOM 3239 C C . ARG A 1 404 ? -26.874 0.150 69.025 1.00 90.12 404 ARG A C 1
ATOM 3241 O O . ARG A 1 404 ? -27.048 -0.417 70.101 1.00 90.12 404 ARG A O 1
ATOM 3248 N N . GLU A 1 405 ? -27.131 1.448 68.867 1.00 89.88 405 GLU A N 1
ATOM 3249 C CA . GLU A 1 405 ? -27.709 2.280 69.927 1.00 89.88 405 GLU A CA 1
ATOM 3250 C C . GLU A 1 405 ? -29.104 1.797 70.344 1.00 89.88 405 GLU A C 1
ATOM 3252 O O . GLU A 1 405 ? -29.392 1.694 71.536 1.00 89.88 405 GLU A O 1
ATOM 3257 N N . MET A 1 406 ? -29.976 1.456 69.389 1.00 92.81 406 MET A N 1
ATOM 3258 C CA . MET A 1 406 ? -31.308 0.931 69.700 1.00 92.81 406 MET A CA 1
ATOM 3259 C C . MET A 1 406 ? -31.233 -0.390 70.483 1.00 92.81 406 MET A C 1
ATOM 3261 O O . MET A 1 406 ? -32.056 -0.626 71.371 1.00 92.81 406 MET A O 1
ATOM 3265 N N . LEU A 1 407 ? -30.265 -1.252 70.166 1.00 87.88 407 LEU A N 1
ATOM 3266 C CA . LEU A 1 407 ? -30.015 -2.503 70.881 1.00 87.88 407 LEU A CA 1
ATOM 3267 C C . LEU A 1 407 ? -29.437 -2.255 72.281 1.00 87.88 407 LEU A C 1
ATOM 3269 O O . LEU A 1 407 ? -29.929 -2.865 73.228 1.00 87.88 407 LEU A O 1
ATOM 3273 N N . ASN A 1 408 ? -28.503 -1.314 72.451 1.00 89.38 408 ASN A N 1
ATOM 3274 C CA . ASN A 1 408 ? -27.991 -0.930 73.772 1.00 89.38 408 ASN A CA 1
ATOM 3275 C C . ASN A 1 408 ? -29.099 -0.363 74.672 1.00 89.38 408 ASN A C 1
ATOM 3277 O O . ASN A 1 408 ? -29.285 -0.853 75.780 1.00 89.38 408 ASN A O 1
ATOM 3281 N N . ARG A 1 409 ? -29.928 0.568 74.179 1.00 90.38 409 ARG A N 1
ATOM 3282 C CA . ARG A 1 409 ? -31.066 1.116 74.949 1.00 90.38 409 ARG A CA 1
ATOM 3283 C C . ARG A 1 409 ? -32.088 0.032 75.340 1.00 90.38 409 ARG A C 1
ATOM 3285 O O . ARG A 1 409 ? -32.713 0.108 76.399 1.00 90.38 409 ARG A O 1
ATOM 3292 N N . LYS A 1 410 ? -32.264 -1.006 74.508 1.00 90.00 410 LYS A N 1
ATOM 3293 C CA . LYS A 1 410 ? -33.073 -2.195 74.848 1.00 90.00 410 LYS A CA 1
ATOM 3294 C C . LYS A 1 410 ? -32.396 -3.060 75.914 1.00 90.00 410 LYS A C 1
ATOM 3296 O O . LYS A 1 410 ? -33.084 -3.512 76.824 1.00 90.00 410 LYS A O 1
ATOM 3301 N N . LEU A 1 411 ? -31.082 -3.271 75.823 1.00 88.69 411 LEU A N 1
ATOM 3302 C CA . LEU A 1 411 ? -30.296 -4.012 76.811 1.00 88.69 411 LEU A CA 1
ATOM 3303 C C . LEU A 1 411 ? -30.361 -3.330 78.186 1.00 88.69 411 LEU A C 1
ATOM 3305 O O . LEU A 1 411 ? -30.709 -3.980 79.166 1.00 88.69 411 LEU A O 1
ATOM 3309 N N . GLU A 1 412 ? -30.140 -2.015 78.235 1.00 91.31 412 GLU A N 1
ATOM 3310 C CA . GLU A 1 412 ? -30.278 -1.172 79.430 1.00 91.31 412 GLU A CA 1
ATOM 3311 C C . GLU A 1 412 ? -31.687 -1.266 80.034 1.00 91.31 412 GLU A C 1
ATOM 3313 O O . GLU A 1 412 ? -31.836 -1.462 81.239 1.00 91.31 412 GLU A O 1
ATOM 3318 N N . SER A 1 413 ? -32.735 -1.203 79.204 1.00 91.12 413 SER A N 1
ATOM 3319 C CA . SER A 1 413 ? -34.127 -1.349 79.651 1.00 91.12 413 SER A CA 1
ATOM 3320 C C . SER A 1 413 ? -34.423 -2.741 80.232 1.00 91.12 413 SER A C 1
ATOM 3322 O O . SER A 1 413 ? -35.076 -2.850 81.273 1.00 91.12 413 SER A O 1
ATOM 3324 N N . VAL A 1 414 ? -33.911 -3.809 79.610 1.00 87.25 414 VAL A N 1
ATOM 3325 C CA . VAL A 1 414 ? -34.029 -5.185 80.125 1.00 87.25 414 VAL A CA 1
ATOM 3326 C C . VAL A 1 414 ? -33.235 -5.358 81.422 1.00 87.25 414 VAL A C 1
ATOM 3328 O O . VAL A 1 414 ? -33.734 -5.980 82.357 1.00 87.25 414 VAL A O 1
ATOM 3331 N N . GLN A 1 415 ? -32.041 -4.771 81.518 1.00 88.56 415 GLN A N 1
ATOM 3332 C CA . GLN A 1 415 ? -31.188 -4.817 82.705 1.00 88.56 415 GLN A CA 1
ATOM 3333 C C . GLN A 1 415 ? -31.806 -4.054 83.885 1.00 88.56 415 GLN A C 1
ATOM 3335 O O . GLN A 1 415 ? -31.848 -4.587 84.993 1.00 88.56 415 GLN A O 1
ATOM 3340 N N . ALA A 1 416 ? -32.365 -2.863 83.652 1.00 87.25 416 ALA A N 1
ATOM 3341 C CA . ALA A 1 416 ? -33.104 -2.105 84.660 1.00 87.25 416 ALA A CA 1
ATOM 3342 C C . ALA A 1 416 ? -34.331 -2.886 85.161 1.00 87.25 416 ALA A C 1
ATOM 3344 O O . ALA A 1 416 ? -34.546 -2.998 86.367 1.00 87.25 416 ALA A O 1
ATOM 3345 N N . ARG A 1 417 ? -35.091 -3.517 84.255 1.00 90.12 417 ARG A N 1
ATOM 3346 C CA . ARG A 1 417 ? -36.234 -4.370 84.620 1.00 90.12 417 ARG A CA 1
ATOM 3347 C C . ARG A 1 417 ? -35.814 -5.642 85.369 1.00 90.12 417 ARG A C 1
ATOM 3349 O O . ARG A 1 417 ? -36.536 -6.101 86.249 1.00 90.12 417 ARG A O 1
ATOM 3356 N N . ALA A 1 418 ? -34.651 -6.213 85.055 1.00 85.25 418 ALA A N 1
ATOM 3357 C CA . ALA A 1 418 ? -34.093 -7.339 85.803 1.00 85.25 418 ALA A CA 1
ATOM 3358 C C . ALA A 1 418 ? -33.684 -6.924 87.229 1.00 85.25 418 ALA A C 1
ATOM 3360 O O . ALA A 1 418 ? -33.971 -7.652 88.177 1.00 85.25 418 ALA A O 1
ATOM 3361 N N . GLN A 1 419 ? -33.092 -5.736 87.395 1.00 89.69 419 GLN A N 1
ATOM 3362 C CA . GLN A 1 419 ? -32.773 -5.156 88.705 1.00 89.69 419 GLN A CA 1
ATOM 3363 C C . GLN A 1 419 ? -34.039 -4.834 89.518 1.00 89.69 419 GLN A C 1
ATOM 3365 O O . GLN A 1 419 ? -34.088 -5.140 90.706 1.00 89.69 419 GLN A O 1
ATOM 3370 N N . GLU A 1 420 ? -35.083 -4.293 88.884 1.00 90.19 420 GLU A N 1
ATOM 3371 C CA . GLU A 1 420 ? -36.398 -4.056 89.498 1.00 90.19 420 GLU A CA 1
ATOM 3372 C C . GLU A 1 420 ? -37.042 -5.366 89.983 1.00 90.19 420 GLU A C 1
ATOM 3374 O O . GLU A 1 420 ? -37.463 -5.464 91.137 1.00 90.19 420 GLU A O 1
ATOM 3379 N N . LEU A 1 421 ? -37.052 -6.410 89.145 1.00 89.00 421 LEU A N 1
ATOM 3380 C CA . LEU A 1 421 ? -37.547 -7.739 89.522 1.00 89.00 421 LEU A CA 1
ATOM 3381 C C . LEU A 1 421 ? -36.715 -8.372 90.647 1.00 89.00 421 LEU A C 1
ATOM 3383 O O . LEU A 1 421 ? -37.281 -8.996 91.542 1.00 89.00 421 LEU A O 1
ATOM 3387 N N . GLN A 1 422 ? -35.392 -8.193 90.642 1.00 88.75 422 GLN A N 1
ATOM 3388 C CA . GLN A 1 422 ? -34.512 -8.681 91.705 1.00 88.75 422 GLN A CA 1
ATOM 3389 C C . GLN A 1 422 ? -34.764 -7.947 93.033 1.00 88.75 422 GLN A C 1
ATOM 3391 O O . GLN A 1 422 ? -34.847 -8.593 94.078 1.00 88.75 422 GLN A O 1
ATOM 3396 N N . ALA A 1 423 ? -34.952 -6.625 93.002 1.00 86.25 423 ALA A N 1
ATOM 3397 C CA . ALA A 1 423 ? -35.320 -5.833 94.174 1.00 86.25 423 ALA A CA 1
ATOM 3398 C C . ALA A 1 423 ? -36.701 -6.238 94.716 1.00 86.25 423 ALA A C 1
ATOM 3400 O O . ALA A 1 423 ? -36.840 -6.487 95.912 1.00 86.25 423 ALA A O 1
ATOM 3401 N N . SER A 1 424 ? -37.695 -6.397 93.836 1.00 89.25 424 SER A N 1
ATOM 3402 C CA . SER A 1 424 ? -39.042 -6.857 94.195 1.00 89.25 424 SER A CA 1
ATOM 3403 C C . SER A 1 424 ? -39.038 -8.272 94.789 1.00 89.25 424 SER A C 1
ATOM 3405 O O . SER A 1 424 ? -39.756 -8.539 95.751 1.00 89.25 424 SER A O 1
ATOM 3407 N N . LEU A 1 425 ? -38.183 -9.173 94.290 1.00 86.81 425 LEU A N 1
ATOM 3408 C CA . LEU A 1 425 ? -38.014 -10.518 94.846 1.00 86.81 425 LEU A CA 1
ATOM 3409 C C . LEU A 1 425 ? -37.393 -10.484 96.252 1.00 86.81 425 LEU A C 1
ATOM 3411 O O . LEU A 1 425 ? -37.873 -11.191 97.137 1.00 86.81 425 LEU A O 1
ATOM 3415 N N . VAL A 1 426 ? -36.386 -9.638 96.495 1.00 89.50 426 VAL A N 1
ATOM 3416 C CA . VAL A 1 426 ? -35.804 -9.436 97.839 1.00 89.50 426 VAL A CA 1
ATOM 3417 C C . VAL A 1 426 ? -36.821 -8.801 98.799 1.00 89.50 426 VAL A C 1
ATOM 3419 O O . VAL A 1 426 ? -36.925 -9.213 99.956 1.00 89.50 426 VAL A O 1
ATOM 3422 N N . GLU A 1 427 ? -37.628 -7.851 98.326 1.00 87.81 427 GLU A N 1
ATOM 3423 C CA . GLU A 1 427 ? -38.718 -7.255 99.105 1.00 87.81 427 GLU A CA 1
ATOM 3424 C C . GLU A 1 427 ? -39.809 -8.291 99.441 1.00 87.81 427 GLU A C 1
ATOM 3426 O O . GLU A 1 427 ? -40.300 -8.346 100.567 1.00 87.81 427 GLU A O 1
ATOM 3431 N N . ALA A 1 428 ? -40.158 -9.168 98.496 1.00 84.12 428 ALA A N 1
ATOM 3432 C CA . ALA A 1 428 ? -41.109 -10.254 98.712 1.00 84.12 428 ALA A CA 1
ATOM 3433 C C . ALA A 1 428 ? -40.569 -11.324 99.677 1.00 84.12 428 ALA A C 1
ATOM 3435 O O . ALA A 1 428 ? -41.318 -11.808 100.526 1.00 84.12 428 ALA A O 1
ATOM 3436 N N . MET A 1 429 ? -39.277 -11.669 99.595 1.00 85.12 429 MET A N 1
ATOM 3437 C CA . MET A 1 429 ? -38.631 -12.592 100.536 1.00 85.12 429 MET A CA 1
ATOM 3438 C C . MET A 1 429 ? -38.598 -12.020 101.954 1.00 85.12 429 MET A C 1
ATOM 3440 O O . MET A 1 429 ? -39.054 -12.687 102.878 1.00 85.12 429 MET A O 1
ATOM 3444 N N . THR A 1 430 ? -38.157 -10.772 102.128 1.00 83.69 430 THR A N 1
ATOM 3445 C CA . THR A 1 430 ? -38.121 -10.129 103.453 1.00 83.69 430 THR A CA 1
ATOM 3446 C C . THR A 1 430 ? -39.522 -9.967 104.052 1.00 83.69 430 THR A C 1
ATOM 3448 O O . THR A 1 430 ? -39.717 -10.287 105.222 1.00 83.69 430 THR A O 1
ATOM 3451 N N . LYS A 1 431 ? -40.536 -9.603 103.251 1.00 81.94 431 LYS A N 1
ATOM 3452 C CA . LYS A 1 431 ? -41.952 -9.606 103.677 1.00 81.94 431 LYS A CA 1
ATOM 3453 C C . LYS A 1 431 ? -42.466 -11.000 104.062 1.00 81.94 431 LYS A C 1
ATOM 3455 O O . LYS A 1 431 ? -43.263 -11.123 104.990 1.00 81.94 431 LYS A O 1
ATOM 3460 N N . ALA A 1 432 ? -42.026 -12.057 103.378 1.00 77.94 432 ALA A N 1
ATOM 3461 C CA . ALA A 1 432 ? -42.382 -13.433 103.727 1.00 77.94 432 ALA A CA 1
ATOM 3462 C C . ALA A 1 432 ? -41.676 -13.919 105.008 1.00 77.94 432 ALA A C 1
ATOM 3464 O O . ALA A 1 432 ? -42.242 -14.721 105.751 1.00 77.94 432 ALA A O 1
ATOM 3465 N N . GLU A 1 433 ? -40.468 -13.430 105.294 1.00 77.69 433 GLU A N 1
ATOM 3466 C CA . GLU A 1 433 ? -39.738 -13.705 106.536 1.00 77.69 433 GLU A CA 1
ATOM 3467 C C . GLU A 1 433 ? -40.351 -12.967 107.734 1.00 77.69 433 GLU A C 1
ATOM 3469 O O . GLU A 1 433 ? -40.587 -13.596 108.768 1.00 77.69 433 GLU A O 1
ATOM 3474 N N . THR A 1 434 ? -40.726 -11.688 107.594 1.00 78.69 434 THR A N 1
ATOM 3475 C CA . THR A 1 434 ? -41.457 -10.973 108.657 1.00 78.69 434 THR A CA 1
ATOM 3476 C C . THR A 1 434 ? -42.819 -11.610 108.920 1.00 78.69 434 THR A C 1
ATOM 3478 O O . THR A 1 434 ? -43.137 -11.886 110.073 1.00 78.69 434 THR A O 1
ATOM 3481 N N . ALA A 1 435 ? -43.581 -11.955 107.875 1.00 74.12 435 ALA A N 1
ATOM 3482 C CA . ALA A 1 435 ? -44.873 -12.629 108.025 1.00 74.12 435 ALA A CA 1
ATOM 3483 C C . ALA A 1 435 ? -44.756 -14.026 108.670 1.00 74.12 435 ALA A C 1
ATOM 3485 O O . ALA A 1 435 ? -45.675 -14.465 109.362 1.00 74.12 435 ALA A O 1
ATOM 3486 N N . ARG A 1 436 ? -43.629 -14.733 108.489 1.00 74.25 436 ARG A N 1
ATOM 3487 C CA . ARG A 1 436 ? -43.338 -15.984 109.215 1.00 74.25 436 ARG A CA 1
ATOM 3488 C C . ARG A 1 436 ? -43.060 -15.732 110.693 1.00 74.25 436 ARG A C 1
ATOM 3490 O O . ARG A 1 436 ? -43.654 -16.409 111.526 1.00 74.25 436 ARG A O 1
ATOM 3497 N N . HIS A 1 437 ? -42.228 -14.747 111.030 1.00 72.12 437 HIS A N 1
ATOM 3498 C CA . HIS A 1 437 ? -41.973 -14.396 112.429 1.00 72.12 437 HIS A CA 1
ATOM 3499 C C . HIS A 1 437 ? -43.231 -13.888 113.153 1.00 72.12 437 HIS A C 1
ATOM 3501 O O . HIS A 1 437 ? -43.460 -14.269 114.300 1.00 72.12 437 HIS A O 1
ATOM 3507 N N . GLU A 1 438 ? -44.092 -13.120 112.483 1.00 70.50 438 GLU A N 1
ATOM 3508 C CA . GLU A 1 438 ? -45.410 -12.736 113.006 1.00 70.50 438 GLU A CA 1
ATOM 3509 C C . GLU A 1 438 ? -46.323 -13.958 113.207 1.00 70.50 438 GLU A C 1
ATOM 3511 O O . GLU A 1 438 ? -46.950 -14.086 114.258 1.00 70.50 438 GLU A O 1
ATOM 3516 N N . ALA A 1 439 ? -46.362 -14.897 112.254 1.00 65.12 439 ALA A N 1
ATOM 3517 C CA . ALA A 1 439 ? -47.169 -16.114 112.363 1.00 65.12 439 ALA A CA 1
ATOM 3518 C C . ALA A 1 439 ? -46.691 -17.069 113.474 1.00 65.12 439 ALA A C 1
ATOM 3520 O O . ALA A 1 439 ? -47.521 -17.684 114.148 1.00 65.12 439 ALA A O 1
ATOM 3521 N N . ASP A 1 440 ? -45.381 -17.190 113.697 1.00 66.69 440 ASP A N 1
ATOM 3522 C CA . ASP A 1 440 ? -44.833 -18.012 114.780 1.00 66.69 440 ASP A CA 1
ATOM 3523 C C . ASP A 1 440 ? -44.964 -17.320 116.155 1.00 66.69 440 ASP A C 1
ATOM 3525 O O . ASP A 1 440 ? -45.232 -17.997 117.150 1.00 66.69 440 ASP A O 1
ATOM 3529 N N . SER A 1 441 ? -44.923 -15.980 116.221 1.00 63.91 441 SER A N 1
ATOM 3530 C CA . SER A 1 441 ? -45.318 -15.231 117.427 1.00 63.91 441 SER A CA 1
ATOM 3531 C C . SER A 1 441 ? -46.805 -15.435 117.743 1.00 63.91 441 SER A C 1
ATOM 3533 O O . SER A 1 441 ? -47.158 -15.817 118.857 1.00 63.91 441 SER A O 1
ATOM 3535 N N . ALA A 1 442 ? -47.684 -15.296 116.745 1.00 60.47 442 ALA A N 1
ATOM 3536 C CA . ALA A 1 442 ? -49.120 -15.526 116.904 1.00 60.47 442 ALA A CA 1
ATOM 3537 C C . ALA A 1 442 ? -49.453 -16.982 117.288 1.00 60.47 442 ALA A C 1
ATOM 3539 O O . ALA A 1 442 ? -50.442 -17.229 117.978 1.00 60.47 442 ALA A O 1
ATOM 3540 N N . ARG A 1 443 ? -48.622 -17.960 116.895 1.00 58.78 443 ARG A N 1
ATOM 3541 C CA . ARG A 1 443 ? -48.714 -19.346 117.384 1.00 58.78 443 ARG A CA 1
ATOM 3542 C C . ARG A 1 443 ? -48.353 -19.477 118.859 1.00 58.78 443 ARG A C 1
ATOM 3544 O O . ARG A 1 443 ? -49.059 -20.191 119.566 1.00 58.78 443 ARG A O 1
ATOM 3551 N N . SER A 1 444 ? -47.317 -18.782 119.330 1.00 56.66 444 SER A N 1
ATOM 3552 C CA . SER A 1 444 ? -46.976 -18.733 120.760 1.00 56.66 444 SER A CA 1
ATOM 3553 C C . SER A 1 444 ? -48.155 -18.206 121.592 1.00 56.66 444 SER A C 1
ATOM 3555 O O . SER A 1 444 ? -48.555 -18.833 122.575 1.00 56.66 444 SER A O 1
ATOM 3557 N N . ASP A 1 445 ? -48.787 -17.118 121.147 1.00 53.34 445 ASP A N 1
ATOM 3558 C CA . ASP A 1 445 ? -49.934 -16.510 121.839 1.00 53.34 445 ASP A CA 1
ATOM 3559 C C . ASP A 1 445 ? -51.215 -17.372 121.746 1.00 53.34 445 ASP A C 1
ATOM 3561 O O . ASP A 1 445 ? -51.995 -17.479 122.703 1.00 53.34 445 ASP A O 1
ATOM 3565 N N . ALA A 1 446 ? -51.415 -18.071 120.623 1.00 53.03 446 ALA A N 1
ATOM 3566 C CA . ALA A 1 446 ? -52.493 -19.048 120.462 1.00 53.03 446 ALA A CA 1
ATOM 3567 C C . ALA A 1 446 ? -52.306 -20.289 121.357 1.00 53.03 446 ALA A C 1
ATOM 3569 O O . ALA A 1 446 ? -53.281 -20.826 121.883 1.00 53.03 446 ALA A O 1
ATOM 3570 N N . GLU A 1 447 ? -51.072 -20.753 121.576 1.00 54.44 447 GLU A N 1
ATOM 3571 C CA . GLU A 1 447 ? -50.798 -21.865 122.494 1.00 54.44 447 GLU A CA 1
ATOM 3572 C C . GLU A 1 447 ? -50.883 -21.472 123.976 1.00 54.44 447 GLU A C 1
ATOM 3574 O O . GLU A 1 447 ? -51.155 -22.336 124.816 1.00 54.44 447 GLU A O 1
ATOM 3579 N N . ALA A 1 448 ? -50.711 -20.192 124.317 1.00 52.16 448 ALA A N 1
ATOM 3580 C CA . ALA A 1 448 ? -51.024 -19.687 125.651 1.00 52.16 448 ALA A CA 1
ATOM 3581 C C . ALA A 1 448 ? -52.543 -19.730 125.908 1.00 52.16 448 ALA A C 1
ATOM 3583 O O . ALA A 1 448 ? -53.004 -20.435 126.807 1.00 52.16 448 ALA A O 1
ATOM 3584 N N . THR A 1 449 ? -53.330 -19.063 125.060 1.00 52.59 449 THR A N 1
ATOM 3585 C CA . THR A 1 449 ? -54.795 -18.948 125.216 1.00 52.59 449 THR A CA 1
ATOM 3586 C C . THR A 1 449 ? -55.535 -20.287 125.112 1.00 52.59 449 THR A C 1
ATOM 3588 O O . THR A 1 449 ? -56.519 -20.516 125.818 1.00 52.59 449 THR A O 1
ATOM 3591 N N . ARG A 1 450 ? -55.044 -21.234 124.302 1.00 48.81 450 ARG A N 1
ATOM 3592 C CA . ARG A 1 450 ? -55.668 -22.561 124.152 1.00 48.81 450 ARG A CA 1
ATOM 3593 C C . ARG A 1 450 ? -55.608 -23.431 125.416 1.00 48.81 450 ARG A C 1
ATOM 3595 O O . ARG A 1 450 ? -56.418 -24.345 125.542 1.00 48.81 450 ARG A O 1
ATOM 3602 N N . ARG A 1 451 ? -54.708 -23.149 126.367 1.00 50.31 451 ARG A N 1
ATOM 3603 C CA . ARG A 1 451 ? -54.636 -23.869 127.656 1.00 50.31 451 ARG A CA 1
ATOM 3604 C C . ARG A 1 451 ? -55.666 -23.390 128.688 1.00 50.31 451 ARG A C 1
ATOM 3606 O O . ARG A 1 451 ? -55.886 -24.090 129.667 1.00 50.31 451 ARG A O 1
ATOM 3613 N N . GLU A 1 452 ? -56.308 -22.243 128.465 1.00 47.81 452 GLU A N 1
ATOM 3614 C CA . GLU A 1 452 ? -57.232 -21.611 129.423 1.00 47.81 452 GLU A CA 1
ATOM 3615 C C . GLU A 1 452 ? -58.719 -21.899 129.109 1.00 47.81 452 GLU A C 1
ATOM 3617 O O . GLU A 1 452 ? -59.594 -21.762 129.963 1.00 47.81 452 GLU A O 1
ATOM 3622 N N . ILE A 1 453 ? -59.018 -22.353 127.884 1.00 53.06 453 ILE A N 1
ATOM 3623 C CA . ILE A 1 453 ? -60.390 -22.563 127.382 1.00 53.06 453 ILE A CA 1
ATOM 3624 C C . ILE A 1 453 ? -60.875 -24.020 127.557 1.00 53.06 453 ILE A C 1
ATOM 3626 O O . ILE A 1 453 ? -62.065 -24.251 127.775 1.00 53.06 453 ILE A O 1
ATOM 3630 N N . ASP A 1 454 ? -59.975 -25.011 127.526 1.00 45.41 454 ASP A N 1
ATOM 3631 C CA . ASP A 1 454 ? -60.328 -26.449 127.531 1.00 45.41 454 ASP A CA 1
ATOM 3632 C C . ASP A 1 454 ? -60.887 -26.982 128.877 1.00 45.41 454 ASP A C 1
ATOM 3634 O O . ASP A 1 454 ? -61.396 -28.108 128.942 1.00 45.41 454 ASP A O 1
ATOM 3638 N N . GLU A 1 455 ? -60.835 -26.187 129.954 1.00 48.56 455 GLU A N 1
ATOM 3639 C CA . GLU A 1 455 ? -61.309 -26.580 131.293 1.00 48.56 455 GLU A CA 1
ATOM 3640 C C . GLU A 1 455 ? -62.712 -26.034 131.650 1.00 48.56 455 GLU A C 1
ATOM 3642 O O . GLU A 1 455 ? -63.354 -26.540 132.570 1.00 48.56 455 GLU A O 1
ATOM 3647 N N . THR A 1 456 ? -63.255 -25.065 130.897 1.00 44.91 456 THR A N 1
ATOM 3648 C CA . THR A 1 456 ? -64.504 -24.355 131.271 1.00 44.91 456 THR A CA 1
ATOM 3649 C C . THR A 1 456 ? -65.765 -24.756 130.487 1.00 44.91 456 THR A C 1
ATOM 3651 O O . THR A 1 456 ? -66.874 -24.459 130.930 1.00 44.91 456 THR A O 1
ATOM 3654 N N . LEU A 1 457 ? -65.649 -25.482 129.366 1.00 45.03 457 LEU A N 1
ATOM 3655 C CA . LEU A 1 457 ? -66.761 -25.746 128.428 1.00 45.03 457 LEU A CA 1
ATOM 3656 C C . LEU A 1 457 ? -67.276 -27.204 128.398 1.00 45.03 457 LEU A C 1
ATOM 3658 O O . LEU A 1 457 ? -67.619 -27.734 127.343 1.00 45.03 457 LEU A O 1
ATOM 3662 N N . LYS A 1 458 ? -67.381 -27.869 129.560 1.00 47.31 458 LYS A N 1
ATOM 3663 C CA . LYS A 1 458 ? -67.921 -29.250 129.667 1.00 47.31 458 LYS A CA 1
ATOM 3664 C C . LYS A 1 458 ? -69.348 -29.391 130.211 1.00 47.31 458 LYS A C 1
ATOM 3666 O O . LYS A 1 458 ? -69.862 -30.506 130.247 1.00 47.31 458 LYS A O 1
ATOM 3671 N N . LEU A 1 459 ? -70.007 -28.299 130.605 1.00 40.59 459 LEU A N 1
ATOM 3672 C CA . LEU A 1 459 ? -71.374 -28.324 131.142 1.00 40.59 459 LEU A CA 1
ATOM 3673 C C . LEU A 1 459 ? -72.183 -27.075 130.746 1.00 40.59 459 LEU A C 1
ATOM 3675 O O . LEU A 1 459 ? -72.344 -26.201 131.588 1.00 40.59 459 LEU A O 1
ATOM 3679 N N . HIS A 1 460 ? -72.740 -27.006 129.525 1.00 36.19 460 HIS A N 1
ATOM 3680 C CA . HIS A 1 460 ? -74.018 -26.312 129.230 1.00 36.19 460 HIS A CA 1
ATOM 3681 C C . HIS A 1 460 ? -74.590 -26.636 127.822 1.00 36.19 460 HIS A C 1
ATOM 3683 O O . HIS A 1 460 ? -73.861 -27.011 126.910 1.00 36.19 460 HIS A O 1
ATOM 3689 N N . SER A 1 461 ? -75.918 -26.486 127.691 1.00 37.97 461 SER A N 1
ATOM 3690 C CA . SER A 1 461 ? -76.697 -26.240 126.451 1.00 37.97 461 SER A CA 1
ATOM 3691 C C . SER A 1 461 ? -76.659 -27.223 125.255 1.00 37.97 461 SER A C 1
ATOM 3693 O O . SER A 1 461 ? -76.647 -26.814 124.092 1.00 37.97 461 SER A O 1
ATOM 3695 N N . LEU A 1 462 ? -76.903 -28.517 125.501 1.00 45.62 462 LEU A N 1
ATOM 3696 C CA . LEU A 1 462 ? -77.520 -29.412 124.498 1.00 45.62 462 LEU A CA 1
ATOM 3697 C C . LEU A 1 462 ? -78.998 -29.016 124.234 1.00 45.62 462 LEU A C 1
ATOM 3699 O O . LEU A 1 462 ? -79.922 -29.699 124.665 1.00 45.62 462 LEU A O 1
ATOM 3703 N N . SER A 1 463 ? -79.230 -27.878 123.562 1.00 40.25 463 SER A N 1
ATOM 3704 C CA . SER A 1 463 ? -80.577 -27.447 123.126 1.00 40.25 463 SER A CA 1
ATOM 3705 C C . SER A 1 463 ? -80.623 -26.472 121.935 1.00 40.25 463 SER A C 1
ATOM 3707 O O . SER A 1 463 ? -81.673 -26.367 121.307 1.00 40.25 463 SER A O 1
ATOM 3709 N N . GLU A 1 464 ? -79.541 -25.761 121.594 1.00 44.19 464 GLU A N 1
ATOM 3710 C CA . GLU A 1 464 ? -79.551 -24.783 120.480 1.00 44.19 464 GLU A CA 1
ATOM 3711 C C . GLU A 1 464 ? -79.098 -25.364 119.126 1.00 44.19 464 GLU A C 1
ATOM 3713 O O . GLU A 1 464 ? -79.198 -24.708 118.085 1.00 44.19 464 GLU A O 1
ATOM 3718 N N . SER A 1 465 ? -78.616 -26.610 119.120 1.00 49.06 465 SER A N 1
ATOM 3719 C CA . SER A 1 465 ? -77.844 -27.187 118.012 1.00 49.06 465 SER A CA 1
ATOM 3720 C C . SER A 1 465 ? -78.585 -27.292 116.676 1.00 49.06 465 SER A C 1
ATOM 3722 O O . SER A 1 465 ? -77.925 -27.327 115.646 1.00 49.06 465 SER A O 1
ATOM 3724 N N . VAL A 1 466 ? -79.922 -27.297 116.645 1.00 54.31 466 VAL A N 1
ATOM 3725 C CA . VAL A 1 466 ? -80.697 -27.392 115.389 1.00 54.31 466 VAL A CA 1
ATOM 3726 C C . VAL A 1 466 ? -80.828 -26.032 114.689 1.00 54.31 466 VAL A C 1
ATOM 3728 O O . VAL A 1 466 ? -80.632 -25.937 113.478 1.00 54.31 466 VAL A O 1
ATOM 3731 N N . GLY A 1 467 ? -81.094 -24.957 115.441 1.00 56.12 467 GLY A N 1
ATOM 3732 C CA . GLY A 1 467 ? -81.124 -23.594 114.890 1.00 56.12 467 GLY A CA 1
ATOM 3733 C C . GLY A 1 467 ? -79.731 -23.122 114.464 1.00 56.12 467 GLY A C 1
ATOM 3734 O O . GLY A 1 467 ? -79.565 -22.516 113.402 1.00 56.12 467 GLY A O 1
ATOM 3735 N N . GLN A 1 468 ? -78.714 -23.479 115.253 1.00 57.78 468 GLN A N 1
ATOM 3736 C CA . GLN A 1 468 ? -77.318 -23.245 114.894 1.00 57.78 468 GLN A CA 1
ATOM 3737 C C . GLN A 1 468 ? -76.897 -24.087 113.672 1.00 57.78 468 GLN A C 1
ATOM 3739 O O . GLN A 1 468 ? -76.321 -23.526 112.749 1.00 57.78 468 GLN A O 1
ATOM 3744 N N . ALA A 1 469 ? -77.255 -25.378 113.581 1.00 62.66 469 ALA A N 1
ATOM 3745 C CA . ALA A 1 469 ? -76.897 -26.220 112.428 1.00 62.66 469 ALA A CA 1
ATOM 3746 C C . ALA A 1 469 ? -77.475 -25.725 111.091 1.00 62.66 469 ALA A C 1
ATOM 3748 O O . ALA A 1 469 ? -76.781 -25.752 110.079 1.00 62.66 469 ALA A O 1
ATOM 3749 N N . HIS A 1 470 ? -78.721 -25.241 111.055 1.00 68.50 470 HIS A N 1
ATOM 3750 C CA . HIS A 1 470 ? -79.270 -24.694 109.810 1.00 68.50 470 HIS A CA 1
ATOM 3751 C C . HIS A 1 470 ? -78.651 -23.340 109.437 1.00 68.50 470 HIS A C 1
ATOM 3753 O O . HIS A 1 470 ? -78.447 -23.074 108.255 1.00 68.50 470 HIS A O 1
ATOM 3759 N N . THR A 1 471 ? -78.293 -22.499 110.412 1.00 77.06 471 THR A N 1
ATOM 3760 C CA . THR A 1 471 ? -77.629 -21.215 110.129 1.00 77.06 471 THR A CA 1
ATOM 3761 C C . THR A 1 471 ? -76.148 -21.373 109.769 1.00 77.06 471 THR A C 1
ATOM 3763 O O . THR A 1 471 ? -75.660 -20.621 108.925 1.00 77.06 471 THR A O 1
ATOM 3766 N N . THR A 1 472 ? -75.438 -22.378 110.297 1.00 80.69 472 THR A N 1
ATOM 3767 C CA . THR A 1 472 ? -74.102 -22.746 109.798 1.00 80.69 472 THR A CA 1
ATOM 3768 C C . THR A 1 472 ? -74.173 -23.379 108.414 1.00 80.69 472 THR A C 1
ATOM 3770 O O . THR A 1 472 ? -73.387 -22.988 107.560 1.00 80.69 472 THR A O 1
ATOM 3773 N N . GLN A 1 473 ? -75.139 -24.264 108.142 1.00 84.94 473 GLN A N 1
ATOM 3774 C CA . GLN A 1 473 ? -75.321 -24.870 106.817 1.00 84.94 473 GLN A CA 1
ATOM 3775 C C . GLN A 1 473 ? -75.662 -23.827 105.738 1.00 84.94 473 GLN A C 1
ATOM 3777 O O . GLN A 1 473 ? -75.121 -23.890 104.636 1.00 84.94 473 GLN A O 1
ATOM 3782 N N . ILE A 1 474 ? -76.517 -22.841 106.041 1.00 83.44 474 ILE A N 1
ATOM 3783 C CA . ILE A 1 474 ? -76.790 -21.717 105.130 1.00 83.44 474 ILE A CA 1
ATOM 3784 C C . ILE A 1 474 ? -75.507 -20.914 104.887 1.00 83.44 474 ILE A C 1
ATOM 3786 O O . ILE A 1 474 ? -75.126 -20.735 103.734 1.00 83.44 474 ILE A O 1
ATOM 3790 N N . ARG A 1 475 ? -74.781 -20.526 105.945 1.00 87.38 475 ARG A N 1
ATOM 3791 C CA . ARG A 1 475 ? -73.514 -19.783 105.830 1.00 87.38 475 ARG A CA 1
ATOM 3792 C C . ARG A 1 475 ? -72.426 -20.565 105.075 1.00 87.38 475 ARG A C 1
ATOM 3794 O O . ARG A 1 475 ? -71.635 -19.962 104.356 1.00 87.38 475 ARG A O 1
ATOM 3801 N N . GLU A 1 476 ? -72.378 -21.890 105.205 1.00 90.12 476 GLU A N 1
ATOM 3802 C CA . GLU A 1 476 ? -71.470 -22.767 104.453 1.00 90.12 476 GLU A CA 1
ATOM 3803 C C . GLU A 1 476 ? -71.840 -22.801 102.963 1.00 90.12 476 GLU A C 1
ATOM 3805 O O . GLU A 1 476 ? -70.966 -22.671 102.104 1.00 90.12 476 GLU A O 1
ATOM 3810 N N . LEU A 1 477 ? -73.133 -22.916 102.639 1.00 91.31 477 LEU A N 1
ATOM 3811 C CA . LEU A 1 477 ? -73.620 -22.853 101.260 1.00 91.31 477 LEU A CA 1
ATOM 3812 C C . LEU A 1 477 ? -73.390 -21.470 100.638 1.00 91.31 477 LEU A C 1
ATOM 3814 O O . LEU A 1 477 ? -72.952 -21.400 99.494 1.00 91.31 477 LEU A O 1
ATOM 3818 N N . GLU A 1 478 ? -73.601 -20.383 101.381 1.00 92.06 478 GLU A N 1
ATOM 3819 C CA . GLU A 1 478 ? -73.289 -19.011 100.960 1.00 92.06 478 GLU A CA 1
ATOM 3820 C C . GLU A 1 478 ? -71.786 -18.825 100.709 1.00 92.06 478 GLU A C 1
ATOM 3822 O O . GLU A 1 478 ? -71.398 -18.345 99.644 1.00 92.06 478 GLU A O 1
ATOM 3827 N N . ALA A 1 479 ? -70.926 -19.274 101.629 1.00 91.19 479 ALA A N 1
ATOM 3828 C CA . ALA A 1 479 ? -69.473 -19.232 101.459 1.00 91.19 479 ALA A CA 1
ATOM 3829 C C . ALA A 1 479 ? -69.007 -20.081 100.262 1.00 91.19 479 ALA A C 1
ATOM 3831 O O . ALA A 1 479 ? -68.114 -19.674 99.517 1.00 91.19 479 ALA A O 1
ATOM 3832 N N . ARG A 1 480 ? -69.637 -21.238 100.027 1.00 93.56 480 ARG A N 1
ATOM 3833 C CA . ARG A 1 480 ? -69.360 -22.104 98.874 1.00 93.56 480 ARG A CA 1
ATOM 3834 C C . ARG A 1 480 ? -69.841 -21.490 97.559 1.00 93.56 480 ARG A C 1
ATOM 3836 O O . ARG A 1 480 ? -69.118 -21.573 96.571 1.00 93.56 480 ARG A O 1
ATOM 3843 N N . ILE A 1 481 ? -71.009 -20.845 97.540 1.00 92.69 481 ILE A N 1
ATOM 3844 C CA . ILE A 1 481 ? -71.502 -20.068 96.392 1.00 92.69 481 ILE A CA 1
ATOM 3845 C C . ILE A 1 481 ? -70.544 -18.912 96.100 1.00 92.69 481 ILE A C 1
ATOM 3847 O O . ILE A 1 481 ? -70.151 -18.741 94.950 1.00 92.69 481 ILE A O 1
ATOM 3851 N N . HIS A 1 482 ? -70.108 -18.173 97.121 1.00 93.94 482 HIS A N 1
ATOM 3852 C CA . HIS A 1 482 ? -69.163 -17.071 96.961 1.00 93.94 482 HIS A CA 1
ATOM 3853 C C . HIS A 1 482 ? -67.801 -17.549 96.429 1.00 93.94 482 HIS A C 1
ATOM 3855 O O . HIS A 1 482 ? -67.278 -16.957 95.493 1.00 93.94 482 HIS A O 1
ATOM 3861 N N . ASN A 1 483 ? -67.267 -18.664 96.938 1.00 95.12 483 ASN A N 1
ATOM 3862 C CA . ASN A 1 483 ? -66.027 -19.273 96.438 1.00 95.12 483 ASN A CA 1
ATOM 3863 C C . ASN A 1 483 ? -66.164 -19.748 94.975 1.00 95.12 483 ASN A C 1
ATOM 3865 O O . ASN A 1 483 ? -65.288 -19.503 94.153 1.00 95.12 483 ASN A O 1
ATOM 3869 N N . VAL A 1 484 ? -67.296 -20.351 94.596 1.00 94.31 484 VAL A N 1
ATOM 3870 C CA . VAL A 1 484 ? -67.566 -20.701 93.187 1.00 94.31 484 VAL A CA 1
ATOM 3871 C C . VAL A 1 484 ? -67.724 -19.446 92.315 1.00 94.31 484 VAL A C 1
ATOM 3873 O O . VAL A 1 484 ? -67.283 -19.444 91.169 1.00 94.31 484 VAL A O 1
ATOM 3876 N N . GLN A 1 485 ? -68.293 -18.356 92.838 1.00 93.81 485 GLN A N 1
ATOM 3877 C CA . GLN A 1 485 ? -68.387 -17.073 92.132 1.00 93.81 485 GLN A CA 1
ATOM 3878 C C . GLN A 1 485 ? -67.018 -16.404 91.946 1.00 93.81 485 GLN A C 1
ATOM 3880 O O . GLN A 1 485 ? -66.756 -15.889 90.860 1.00 93.81 485 GLN A O 1
ATOM 3885 N N . THR A 1 486 ? -66.127 -16.434 92.942 1.00 94.12 486 THR A N 1
ATOM 3886 C CA . THR A 1 486 ? -64.768 -15.886 92.805 1.00 94.12 486 THR A CA 1
ATOM 3887 C C . THR A 1 486 ? -63.892 -16.754 91.904 1.00 94.12 486 THR A C 1
ATOM 3889 O O . THR A 1 486 ? -63.177 -16.196 91.079 1.00 94.12 486 THR A O 1
ATOM 3892 N N . GLN A 1 487 ? -64.016 -18.087 91.948 1.00 93.94 487 GLN A N 1
ATOM 3893 C CA . GLN A 1 487 ? -63.371 -19.002 90.990 1.00 93.94 487 GLN A CA 1
ATOM 3894 C C . GLN A 1 487 ? -63.893 -18.822 89.553 1.00 93.94 487 GLN A C 1
ATOM 3896 O O . GLN A 1 487 ? -63.123 -18.866 88.592 1.00 93.94 487 GLN A O 1
ATOM 3901 N N . LEU A 1 488 ? -65.196 -18.576 89.375 1.00 94.88 488 LEU A N 1
ATOM 3902 C CA . LEU A 1 488 ? -65.768 -18.230 88.070 1.00 94.88 488 LEU A CA 1
ATOM 3903 C C . LEU A 1 488 ? -65.306 -16.841 87.597 1.00 94.88 488 LEU A C 1
ATOM 3905 O O . LEU A 1 488 ? -65.135 -16.621 86.401 1.00 94.88 488 LEU A O 1
ATOM 3909 N N . GLY A 1 489 ? -65.083 -15.907 88.525 1.00 95.50 489 GLY A N 1
ATOM 3910 C CA . GLY A 1 489 ? -64.472 -14.609 88.250 1.00 95.50 489 GLY A CA 1
ATOM 3911 C C . GLY A 1 489 ? -63.024 -14.743 87.780 1.00 95.50 489 GLY A C 1
ATOM 3912 O O . GLY A 1 489 ? -62.695 -14.258 86.699 1.00 95.50 489 GLY A O 1
ATOM 3913 N N . SER A 1 490 ? -62.182 -15.449 88.543 1.00 95.75 490 SER A N 1
ATOM 3914 C CA . SER A 1 490 ? -60.760 -15.618 88.229 1.00 95.75 490 SER A CA 1
ATOM 3915 C C . SER A 1 490 ? -60.545 -16.374 86.917 1.00 95.75 490 SER A C 1
ATOM 3917 O O . SER A 1 490 ? -59.780 -15.913 86.074 1.00 95.75 490 SER A O 1
ATOM 3919 N N . SER A 1 491 ? -61.285 -17.461 86.680 1.00 93.69 491 SER A N 1
ATOM 3920 C CA . SER A 1 491 ? -61.224 -18.199 85.408 1.00 93.69 491 SER A CA 1
ATOM 3921 C C . SER A 1 491 ? -61.699 -17.367 84.211 1.00 93.69 491 SER A C 1
ATOM 3923 O O . SER A 1 491 ? -61.097 -17.450 83.145 1.00 93.69 491 SER A O 1
ATOM 3925 N N . ARG A 1 492 ? -62.707 -16.495 84.364 1.00 95.00 492 ARG A N 1
ATOM 3926 C CA . ARG A 1 492 ? -63.085 -15.531 83.310 1.00 95.00 492 ARG A CA 1
ATOM 3927 C C . ARG A 1 492 ? -61.986 -14.508 83.032 1.00 95.00 492 ARG A C 1
ATOM 3929 O O . ARG A 1 492 ? -61.741 -14.206 81.867 1.00 95.00 492 ARG A O 1
ATOM 3936 N N . THR A 1 493 ? -61.319 -13.987 84.064 1.00 94.88 493 THR A N 1
ATOM 3937 C CA . THR A 1 493 ? -60.176 -13.079 83.863 1.00 94.88 493 THR A CA 1
ATOM 3938 C C . THR A 1 493 ? -58.973 -13.784 83.238 1.00 94.88 493 THR A C 1
ATOM 3940 O O . THR A 1 493 ? -58.324 -13.203 82.376 1.00 94.88 493 THR A O 1
ATOM 3943 N N . GLU A 1 494 ? -58.714 -15.046 83.593 1.00 96.88 494 GLU A N 1
ATOM 3944 C CA . GLU A 1 494 ? -57.647 -15.848 82.990 1.00 96.88 494 GLU A CA 1
ATOM 3945 C C . GLU A 1 494 ? -57.935 -16.144 81.514 1.00 96.88 494 GLU A C 1
ATOM 3947 O O . GLU A 1 494 ? -57.062 -15.926 80.680 1.00 96.88 494 GLU A O 1
ATOM 3952 N N . ILE A 1 495 ? -59.163 -16.548 81.166 1.00 94.00 495 ILE A N 1
ATOM 3953 C CA . ILE A 1 495 ? -59.588 -16.737 79.769 1.00 94.00 495 ILE A CA 1
ATOM 3954 C C . ILE A 1 495 ? -59.420 -15.433 78.979 1.00 94.00 495 ILE A C 1
ATOM 3956 O O . ILE A 1 495 ? -58.772 -15.442 77.940 1.00 94.00 495 ILE A O 1
ATOM 3960 N N . SER A 1 496 ? -59.897 -14.297 79.500 1.00 94.69 496 SER A N 1
ATOM 3961 C CA . SER A 1 496 ? -59.759 -13.002 78.816 1.00 94.69 496 SER A CA 1
ATOM 3962 C C . SER A 1 496 ? -58.300 -12.569 78.615 1.00 94.69 496 SER A C 1
ATOM 3964 O O . SER A 1 496 ? -57.990 -11.910 77.623 1.00 94.69 496 SER A O 1
ATOM 3966 N N . GLU A 1 497 ? -57.401 -12.913 79.539 1.00 96.00 497 GLU A N 1
ATOM 3967 C CA . GLU A 1 497 ? -55.963 -12.658 79.405 1.00 96.00 497 GLU A CA 1
ATOM 3968 C C . GLU A 1 497 ? -55.299 -13.652 78.435 1.00 96.00 497 GLU A C 1
ATOM 3970 O O . GLU A 1 497 ? -54.400 -13.270 77.686 1.00 96.00 497 GLU A O 1
ATOM 3975 N N . LYS A 1 498 ? -55.771 -14.904 78.368 1.00 96.50 498 LYS A N 1
ATOM 3976 C CA . LYS A 1 498 ? -55.330 -15.892 77.370 1.00 96.50 498 LYS A CA 1
ATOM 3977 C C . LYS A 1 498 ? -55.781 -15.530 75.958 1.00 96.50 498 LYS A C 1
ATOM 3979 O O . LYS A 1 498 ? -54.967 -15.622 75.045 1.00 96.50 498 LYS A O 1
ATOM 3984 N N . ASP A 1 499 ? -57.002 -15.037 75.782 1.00 95.25 499 ASP A N 1
ATOM 3985 C CA . ASP A 1 499 ? -57.494 -14.514 74.503 1.00 95.25 499 ASP A CA 1
ATOM 3986 C C . ASP A 1 499 ? -56.658 -13.303 74.051 1.00 95.25 499 ASP A C 1
ATOM 3988 O O . ASP A 1 499 ? -56.250 -13.216 72.891 1.00 95.25 499 ASP A O 1
ATOM 3992 N N . ARG A 1 500 ? -56.302 -12.404 74.982 1.00 95.00 500 ARG A N 1
ATOM 3993 C CA . ARG A 1 500 ? -55.402 -11.268 74.714 1.00 95.00 500 ARG A CA 1
ATOM 3994 C C . ARG A 1 500 ? -53.986 -11.718 74.324 1.00 95.00 500 ARG A C 1
ATOM 3996 O O . ARG A 1 500 ? -53.394 -11.133 73.420 1.00 95.00 500 ARG A O 1
ATOM 4003 N N . GLN A 1 501 ? -53.455 -12.759 74.971 1.00 96.19 501 GLN A N 1
ATOM 4004 C CA . GLN A 1 501 ? -52.164 -13.372 74.622 1.00 96.19 501 GLN A CA 1
ATOM 4005 C C . GLN A 1 501 ? -52.211 -14.057 73.244 1.00 96.19 501 GLN A C 1
ATOM 4007 O O . GLN A 1 501 ? -51.278 -13.906 72.461 1.00 96.19 501 GLN A O 1
ATOM 4012 N N . LEU A 1 502 ? -53.303 -14.750 72.904 1.00 95.38 502 LEU A N 1
ATOM 4013 C CA . LEU A 1 502 ? -53.493 -15.366 71.586 1.00 95.38 502 LEU A CA 1
ATOM 4014 C C . LEU A 1 502 ? -53.535 -14.321 70.462 1.00 95.38 502 LEU A C 1
ATOM 4016 O O . LEU A 1 502 ? -52.863 -14.504 69.450 1.00 95.38 502 LEU A O 1
ATOM 4020 N N . LEU A 1 503 ? -54.254 -13.209 70.651 1.00 96.00 503 LEU A N 1
ATOM 4021 C CA . LEU A 1 503 ? -54.291 -12.113 69.675 1.00 96.00 503 LEU A CA 1
ATOM 4022 C C . LEU A 1 503 ? -52.912 -11.463 69.476 1.00 96.00 503 LEU A C 1
ATOM 4024 O O . LEU A 1 503 ? -52.506 -11.237 68.339 1.00 96.00 503 LEU A O 1
ATOM 4028 N N . ALA A 1 504 ? -52.159 -11.227 70.556 1.00 95.00 504 ALA A N 1
ATOM 4029 C CA . ALA A 1 504 ? -50.796 -10.699 70.462 1.00 95.00 504 ALA A CA 1
ATOM 4030 C C . ALA A 1 504 ? -49.855 -11.647 69.690 1.00 95.00 504 ALA A C 1
ATOM 4032 O O . ALA A 1 504 ? -49.090 -11.195 68.839 1.00 95.00 504 ALA A O 1
ATOM 4033 N N . ASN A 1 505 ? -49.962 -12.959 69.930 1.00 95.31 505 ASN A N 1
ATOM 4034 C CA . ASN A 1 505 ? -49.191 -13.970 69.203 1.00 95.31 505 ASN A CA 1
ATOM 4035 C C . ASN A 1 505 ? -49.577 -14.036 67.713 1.00 95.31 505 ASN A C 1
ATOM 4037 O O . ASN A 1 505 ? -48.705 -14.243 66.873 1.00 95.31 505 ASN A O 1
ATOM 4041 N N . MET A 1 506 ? -50.857 -13.835 67.369 1.00 92.81 506 MET A N 1
ATOM 4042 C CA . MET A 1 506 ? -51.298 -13.746 65.970 1.00 92.81 506 MET A CA 1
ATOM 4043 C C . MET A 1 506 ? -50.719 -12.510 65.268 1.00 92.81 506 MET A C 1
ATOM 4045 O O . MET A 1 506 ? -50.185 -12.644 64.170 1.00 92.81 506 MET A O 1
ATOM 4049 N N . GLU A 1 507 ? -50.740 -11.333 65.905 1.00 95.62 507 GLU A N 1
ATOM 4050 C CA . GLU A 1 507 ? -50.093 -10.131 65.352 1.00 95.62 507 GLU A CA 1
ATOM 4051 C C . GLU A 1 507 ? -48.577 -10.310 65.163 1.00 95.62 507 GLU A C 1
ATOM 4053 O O . GLU A 1 507 ? -48.003 -9.798 64.199 1.00 95.62 507 GLU A O 1
ATOM 4058 N N . GLU A 1 508 ? -47.900 -11.005 66.082 1.00 96.62 508 GLU A N 1
ATOM 4059 C CA . GLU A 1 508 ? -46.471 -11.299 65.947 1.00 96.62 508 GLU A CA 1
ATOM 4060 C C . GLU A 1 508 ? -46.199 -12.295 64.812 1.00 96.62 508 GLU A C 1
ATOM 4062 O O . GLU A 1 508 ? -45.302 -12.052 64.003 1.00 96.62 508 GLU A O 1
ATOM 4067 N N . GLN A 1 509 ? -47.009 -13.351 64.682 1.00 95.69 509 GLN A N 1
ATOM 4068 C CA . GLN A 1 509 ? -46.909 -14.291 63.567 1.00 95.69 509 GLN A CA 1
ATOM 4069 C C . GLN A 1 509 ? -47.131 -13.589 62.218 1.00 95.69 509 GLN A C 1
ATOM 4071 O O . GLN A 1 509 ? -46.296 -13.724 61.327 1.00 95.69 509 GLN A O 1
ATOM 4076 N N . GLU A 1 510 ? -48.176 -12.765 62.079 1.00 96.19 510 GLU A N 1
ATOM 4077 C CA . GLU A 1 510 ? -48.413 -11.997 60.850 1.00 96.19 510 GLU A CA 1
ATOM 4078 C C . GLU A 1 510 ? -47.224 -11.081 60.511 1.00 96.19 510 GLU A C 1
ATOM 4080 O O . GLU A 1 510 ? -46.818 -10.998 59.349 1.00 96.19 510 GLU A O 1
ATOM 4085 N N . ARG A 1 511 ? -46.607 -10.425 61.507 1.00 96.94 511 ARG A N 1
ATOM 4086 C CA . ARG A 1 511 ? -45.394 -9.606 61.305 1.00 96.94 511 ARG A CA 1
ATOM 4087 C C . ARG A 1 511 ? -44.190 -10.440 60.862 1.00 96.94 511 ARG A C 1
ATOM 4089 O O . ARG A 1 511 ? -43.398 -9.959 60.048 1.00 96.94 511 ARG A O 1
ATOM 4096 N N . LEU A 1 512 ? -44.032 -11.659 61.375 1.00 94.75 512 LEU A N 1
ATOM 4097 C CA . LEU A 1 512 ? -42.971 -12.579 60.957 1.00 94.75 512 LEU A CA 1
ATOM 4098 C C . LEU A 1 512 ? -43.194 -13.071 59.521 1.00 94.75 512 LEU A C 1
ATOM 4100 O O . LEU A 1 512 ? -42.262 -12.994 58.723 1.00 94.75 512 LEU A O 1
ATOM 4104 N N . ASP A 1 513 ? -44.421 -13.448 59.157 1.00 95.69 513 ASP A N 1
ATOM 4105 C CA . ASP A 1 513 ? -44.779 -13.862 57.794 1.00 95.69 513 ASP A CA 1
ATOM 4106 C C . ASP A 1 513 ? -44.558 -12.722 56.779 1.00 95.69 513 ASP A C 1
ATOM 4108 O O . ASP A 1 513 ? -43.979 -12.932 55.712 1.00 95.69 513 ASP A O 1
ATOM 4112 N N . HIS A 1 514 ? -44.908 -11.474 57.122 1.00 96.31 514 HIS A N 1
ATOM 4113 C CA . HIS A 1 514 ? -44.613 -10.308 56.274 1.00 96.31 514 HIS A CA 1
ATOM 4114 C C . HIS A 1 514 ? -43.102 -10.074 56.096 1.00 96.31 514 HIS A C 1
ATOM 4116 O O . HIS A 1 514 ? -42.652 -9.753 54.990 1.00 96.31 514 HIS A O 1
ATOM 4122 N N . ARG A 1 515 ? -42.294 -10.254 57.153 1.00 96.56 515 ARG A N 1
ATOM 4123 C CA . ARG A 1 515 ? -40.824 -10.165 57.062 1.00 96.56 515 ARG A CA 1
ATOM 4124 C C . ARG A 1 515 ? -40.238 -11.299 56.220 1.00 96.56 515 ARG A C 1
ATOM 4126 O O . ARG A 1 515 ? -39.326 -11.040 55.438 1.00 96.56 515 ARG A O 1
ATOM 4133 N N . LEU A 1 516 ? -40.772 -12.514 56.342 1.00 95.25 516 LEU A N 1
ATOM 4134 C CA . LEU A 1 516 ? -40.347 -13.690 55.583 1.00 95.25 516 LEU A CA 1
ATOM 4135 C C . LEU A 1 516 ? -40.648 -13.531 54.086 1.00 95.25 516 LEU A C 1
ATOM 4137 O O . LEU A 1 516 ? -39.733 -13.661 53.278 1.00 95.25 516 LEU A O 1
ATOM 4141 N N . ASN A 1 517 ? -41.866 -13.120 53.723 1.00 95.56 517 ASN A N 1
ATOM 4142 C CA . ASN A 1 517 ? -42.235 -12.814 52.335 1.00 95.56 517 ASN A CA 1
ATOM 4143 C C . ASN A 1 517 ? -41.363 -11.684 51.747 1.00 95.56 517 ASN A C 1
ATOM 4145 O O . ASN A 1 517 ? -40.912 -11.761 50.605 1.00 95.56 517 ASN A O 1
ATOM 4149 N N . THR A 1 518 ? -41.058 -10.649 52.543 1.00 95.88 518 THR A N 1
ATOM 4150 C CA . THR A 1 518 ? -40.157 -9.554 52.128 1.00 95.88 518 THR A CA 1
ATOM 4151 C C . THR A 1 518 ? -38.718 -10.039 51.916 1.00 95.88 518 THR A C 1
ATOM 4153 O O . THR A 1 518 ? -38.033 -9.559 51.013 1.00 95.88 518 THR A O 1
ATOM 4156 N N . ALA A 1 519 ? -38.238 -10.985 52.729 1.00 93.94 519 ALA A N 1
ATOM 4157 C CA . ALA A 1 519 ? -36.923 -11.594 52.554 1.00 93.94 519 ALA A CA 1
ATOM 4158 C C . ALA A 1 519 ? -36.878 -12.507 51.317 1.00 93.94 519 ALA A C 1
ATOM 4160 O O . ALA A 1 519 ? -35.928 -12.417 50.545 1.00 93.94 519 ALA A O 1
ATOM 4161 N N . GLN A 1 520 ? -37.920 -13.310 51.079 1.00 95.69 520 GLN A N 1
ATOM 4162 C CA . GLN A 1 520 ? -38.038 -14.164 49.892 1.00 95.69 520 GLN A CA 1
ATOM 4163 C C . GLN A 1 520 ? -38.013 -13.346 48.596 1.00 95.69 520 GLN A C 1
ATOM 4165 O O . GLN A 1 520 ? -37.165 -13.603 47.750 1.00 95.69 520 GLN A O 1
ATOM 4170 N N . GLY A 1 521 ? -38.819 -12.284 48.481 1.00 94.56 521 GLY A N 1
ATOM 4171 C CA . GLY A 1 521 ? -38.797 -11.417 47.293 1.00 94.56 521 GLY A CA 1
ATOM 4172 C C . GLY A 1 521 ? -37.450 -10.712 47.053 1.00 94.56 521 GLY A C 1
ATOM 4173 O O . GLY A 1 521 ? -37.087 -10.430 45.912 1.00 94.56 521 GLY A O 1
ATOM 4174 N N . ARG A 1 522 ? -36.658 -10.462 48.110 1.00 95.81 522 ARG A N 1
ATOM 4175 C CA . ARG A 1 522 ? -35.270 -9.978 47.975 1.00 95.81 522 ARG A CA 1
ATOM 4176 C C . ARG A 1 522 ? -34.318 -11.074 47.491 1.00 95.81 522 ARG A C 1
ATOM 4178 O O . ARG A 1 522 ? -33.440 -10.775 46.689 1.00 95.81 522 ARG A O 1
ATOM 4185 N N . ILE A 1 523 ? -34.488 -12.313 47.956 1.00 93.75 523 ILE A N 1
ATOM 4186 C CA . ILE A 1 523 ? -33.700 -13.471 47.509 1.00 93.75 523 ILE A CA 1
ATOM 4187 C C . ILE A 1 523 ? -33.985 -13.757 46.030 1.00 93.75 523 ILE A C 1
ATOM 4189 O O . ILE A 1 523 ? -33.045 -13.766 45.247 1.00 93.75 523 ILE A O 1
ATOM 4193 N N . GLU A 1 524 ? -35.253 -13.857 45.622 1.00 95.38 524 GLU A N 1
ATOM 4194 C CA . GLU A 1 524 ? -35.658 -14.023 44.214 1.00 95.38 524 GLU A CA 1
ATOM 4195 C C . GLU A 1 524 ? -35.094 -12.899 43.322 1.00 95.38 524 GLU A C 1
ATOM 4197 O O . GLU A 1 524 ? -34.577 -13.146 42.229 1.00 95.38 524 GLU A O 1
ATOM 4202 N N . GLY A 1 525 ? -35.115 -11.654 43.817 1.00 94.19 525 GLY A N 1
ATOM 4203 C CA . GLY A 1 525 ? -34.479 -10.513 43.159 1.00 94.19 525 GLY A CA 1
ATOM 4204 C C . GLY A 1 525 ? -32.973 -10.708 42.948 1.00 94.19 525 GLY A C 1
ATOM 4205 O O . GLY A 1 525 ? -32.486 -10.531 41.830 1.00 94.19 525 GLY A O 1
ATOM 4206 N N . LEU A 1 526 ? -32.237 -11.120 43.985 1.00 94.31 526 LEU A N 1
ATOM 4207 C CA . LEU A 1 526 ? -30.794 -11.387 43.910 1.00 94.31 526 LEU A CA 1
ATOM 4208 C C . LEU A 1 526 ? -30.458 -12.615 43.047 1.00 94.31 526 LEU A C 1
ATOM 4210 O O . LEU A 1 526 ? -29.475 -12.598 42.310 1.00 94.31 526 LEU A O 1
ATOM 4214 N N . GLU A 1 527 ? -31.279 -13.662 43.064 1.00 95.38 527 GLU A N 1
ATOM 4215 C CA . GLU A 1 527 ? -31.128 -14.822 42.179 1.00 95.38 527 GLU A CA 1
ATOM 4216 C C . GLU A 1 527 ? -31.320 -14.430 40.706 1.00 95.38 527 GLU A C 1
ATOM 4218 O O . GLU A 1 527 ? -30.584 -14.908 39.834 1.00 95.38 527 GLU A O 1
ATOM 4223 N N . SER A 1 528 ? -32.240 -13.501 40.419 1.00 94.12 528 SER A N 1
ATOM 4224 C CA . SER A 1 528 ? -32.433 -12.959 39.070 1.00 94.12 528 SER A CA 1
ATOM 4225 C C . SER A 1 528 ? -31.233 -12.128 38.588 1.00 94.12 528 SER A C 1
ATOM 4227 O O . SER A 1 528 ? -30.794 -12.302 37.448 1.00 94.12 528 SER A O 1
ATOM 4229 N N . THR A 1 529 ? -30.629 -11.295 39.448 1.00 95.44 529 THR A N 1
ATOM 4230 C CA . THR A 1 529 ? -29.446 -10.498 39.074 1.00 95.44 529 THR A CA 1
ATOM 4231 C C . THR A 1 529 ? -28.192 -11.359 38.954 1.00 95.44 529 THR A C 1
ATOM 4233 O O . THR A 1 529 ? -27.443 -11.192 37.995 1.00 95.44 529 THR A O 1
ATOM 4236 N N . ILE A 1 530 ? -27.997 -12.351 39.831 1.00 95.69 530 ILE A N 1
ATOM 4237 C CA . ILE A 1 530 ? -26.933 -13.362 39.699 1.00 95.69 530 ILE A CA 1
ATOM 4238 C C . ILE A 1 530 ? -27.081 -14.135 38.380 1.00 95.69 530 ILE A C 1
ATOM 4240 O O . ILE A 1 530 ? -26.087 -14.392 37.699 1.00 95.69 530 ILE A O 1
ATOM 4244 N N . SER A 1 531 ? -28.308 -14.479 37.981 1.00 95.88 531 SER A N 1
ATOM 4245 C CA . SER A 1 531 ? -28.571 -15.162 36.707 1.00 95.88 531 SER A CA 1
ATOM 4246 C C . SER A 1 531 ? -28.270 -14.268 35.496 1.00 95.88 531 SER A C 1
ATOM 4248 O O . SER A 1 531 ? -27.642 -14.726 34.542 1.00 95.88 531 SER A O 1
ATOM 4250 N N . ALA A 1 532 ? -28.632 -12.982 35.553 1.00 92.94 532 ALA A N 1
ATOM 4251 C CA . ALA A 1 532 ? -28.298 -12.008 34.514 1.00 92.94 532 ALA A CA 1
ATOM 4252 C C . ALA A 1 532 ? -26.778 -11.774 34.391 1.00 92.94 532 ALA A C 1
ATOM 4254 O O . ALA A 1 532 ? -26.248 -11.773 33.282 1.00 92.94 532 ALA A O 1
ATOM 4255 N N . LEU A 1 533 ? -26.064 -11.652 35.515 1.00 95.25 533 LEU A N 1
ATOM 4256 C CA . LEU A 1 533 ? -24.603 -11.501 35.548 1.00 95.25 533 LEU A CA 1
ATOM 4257 C C . LEU A 1 533 ? -23.883 -12.747 35.007 1.00 95.25 533 LEU A C 1
ATOM 4259 O O . LEU A 1 533 ? -22.913 -12.622 34.263 1.00 95.25 533 LEU A O 1
ATOM 4263 N N . ARG A 1 534 ? -24.382 -13.955 35.310 1.00 96.12 534 ARG A N 1
ATOM 4264 C CA . ARG A 1 534 ? -23.873 -15.212 34.727 1.00 96.12 534 ARG A CA 1
ATOM 4265 C C . ARG A 1 534 ? -24.055 -15.259 33.208 1.00 96.12 534 ARG A C 1
ATOM 4267 O O . ARG A 1 534 ? -23.134 -15.679 32.513 1.00 96.12 534 ARG A O 1
ATOM 4274 N N . GLN A 1 535 ? -25.198 -14.801 32.693 1.00 96.00 535 GLN A N 1
ATOM 4275 C CA . GLN A 1 535 ? -25.426 -14.698 31.249 1.00 96.00 535 GLN A CA 1
ATOM 4276 C C . GLN A 1 535 ? -24.481 -13.671 30.603 1.00 96.00 535 GLN A C 1
ATOM 4278 O O . GLN A 1 535 ? -23.835 -13.990 29.610 1.00 96.00 535 GLN A O 1
ATOM 4283 N N . GLN A 1 536 ? -24.328 -12.482 31.198 1.00 93.25 536 GLN A N 1
ATOM 4284 C CA . GLN A 1 536 ? -23.399 -11.452 30.713 1.00 93.25 536 GLN A CA 1
ATOM 4285 C C . GLN A 1 536 ? -21.944 -11.940 30.687 1.00 93.25 536 GLN A C 1
ATOM 4287 O O . GLN A 1 536 ? -21.247 -11.708 29.703 1.00 93.25 536 GLN A O 1
ATOM 4292 N N . LEU A 1 537 ? -21.498 -12.667 31.718 1.00 94.44 537 LEU A N 1
ATOM 4293 C CA . LEU A 1 537 ? -20.169 -13.283 31.748 1.00 94.44 537 LEU A CA 1
ATOM 4294 C C . LEU A 1 537 ? -19.998 -14.323 30.630 1.00 94.44 537 LEU A C 1
ATOM 4296 O O . LEU A 1 537 ? -18.973 -14.333 29.951 1.00 94.44 537 LEU A O 1
ATOM 4300 N N . ALA A 1 538 ? -21.005 -15.169 30.404 1.00 93.94 538 ALA A N 1
ATOM 4301 C CA . ALA A 1 538 ? -20.974 -16.169 29.341 1.00 93.94 538 ALA A CA 1
ATOM 4302 C C . ALA A 1 538 ? -21.006 -15.540 27.935 1.00 93.94 538 ALA A C 1
ATOM 4304 O O . ALA A 1 538 ? -20.433 -16.098 26.998 1.00 93.94 538 ALA A O 1
ATOM 4305 N N . ASP A 1 539 ? -21.678 -14.405 27.739 1.00 92.94 539 ASP A N 1
ATOM 4306 C CA . ASP A 1 539 ? -21.682 -13.689 26.457 1.00 92.94 539 ASP A CA 1
ATOM 4307 C C . ASP A 1 539 ? -20.354 -12.946 26.233 1.00 92.94 539 ASP A C 1
ATOM 4309 O O . ASP A 1 539 ? -19.753 -13.097 25.171 1.00 92.94 539 ASP A O 1
ATOM 4313 N N . ALA A 1 540 ? -19.802 -12.293 27.263 1.00 90.12 540 ALA A N 1
ATOM 4314 C CA . ALA A 1 540 ? -18.463 -11.700 27.213 1.00 90.12 540 ALA A CA 1
ATOM 4315 C C . ALA A 1 540 ? -17.367 -12.740 26.903 1.00 90.12 540 ALA A C 1
ATOM 4317 O O . ALA A 1 540 ? -16.448 -12.458 26.138 1.00 90.12 540 ALA A O 1
ATOM 4318 N N . GLN A 1 541 ? -17.480 -13.967 27.427 1.00 94.62 541 GLN A N 1
ATOM 4319 C CA . GLN A 1 541 ? -16.581 -15.076 27.079 1.00 94.62 541 GLN A CA 1
ATOM 4320 C C . GLN A 1 541 ? -16.706 -15.511 25.607 1.00 94.62 541 GLN A C 1
ATOM 4322 O O . GLN A 1 541 ? -15.694 -15.839 24.987 1.00 94.62 541 GLN A O 1
ATOM 4327 N N . ARG A 1 542 ? -17.913 -15.486 25.021 1.00 94.50 542 ARG A N 1
ATOM 4328 C CA . ARG A 1 542 ? -18.118 -15.790 23.590 1.00 94.50 542 ARG A CA 1
ATOM 4329 C C . ARG A 1 542 ? -17.541 -14.702 22.689 1.00 94.50 542 ARG A C 1
ATOM 4331 O O . ARG A 1 542 ? -16.912 -15.027 21.687 1.00 94.50 542 ARG A O 1
ATOM 4338 N N . ASP A 1 543 ? -17.727 -13.435 23.042 1.00 90.06 543 ASP A N 1
ATOM 4339 C CA . ASP A 1 543 ? -17.201 -12.319 22.252 1.00 90.06 543 ASP A CA 1
ATOM 4340 C C . ASP A 1 543 ? -15.675 -12.183 22.396 1.00 90.06 543 ASP A C 1
ATOM 4342 O O . ASP A 1 543 ? -14.994 -11.924 21.407 1.00 90.06 543 ASP A O 1
ATOM 4346 N N . ALA A 1 544 ? -15.106 -12.503 23.565 1.00 86.50 544 ALA A N 1
ATOM 4347 C CA . ALA A 1 544 ? -13.659 -12.652 23.729 1.00 86.50 544 ALA A CA 1
ATOM 4348 C C . ALA A 1 544 ? -13.081 -13.822 22.906 1.00 86.50 544 ALA A C 1
ATOM 4350 O O . ALA A 1 544 ? -11.977 -13.708 22.375 1.00 86.50 544 ALA A O 1
ATOM 4351 N N . ALA A 1 545 ? -13.811 -14.936 22.766 1.00 91.19 545 ALA A N 1
ATOM 4352 C CA . ALA A 1 545 ? -13.401 -16.044 21.900 1.00 91.19 545 ALA A CA 1
ATOM 4353 C C . ALA A 1 545 ? -13.449 -15.661 20.408 1.00 91.19 545 ALA A C 1
ATOM 4355 O O . ALA A 1 545 ? -12.512 -15.969 19.677 1.00 91.19 545 ALA A O 1
ATOM 4356 N N . ARG A 1 546 ? -14.485 -14.927 19.974 1.00 93.50 546 ARG A N 1
ATOM 4357 C CA . ARG A 1 546 ? -14.576 -14.368 18.610 1.00 93.50 546 ARG A CA 1
ATOM 4358 C C . ARG A 1 546 ? -13.414 -13.430 18.303 1.00 93.50 546 ARG A C 1
ATOM 4360 O O . ARG A 1 546 ? -12.742 -13.619 17.296 1.00 93.50 546 ARG A O 1
ATOM 4367 N N . ALA A 1 547 ? -13.129 -12.492 19.208 1.00 88.38 547 ALA A N 1
ATOM 4368 C CA . ALA A 1 547 ? -12.026 -11.549 19.056 1.00 88.38 547 ALA A CA 1
ATOM 4369 C C . ALA A 1 547 ? -10.668 -12.255 18.885 1.00 88.38 547 ALA A C 1
ATOM 4371 O O . ALA A 1 547 ? -9.852 -11.797 18.094 1.00 88.38 547 ALA A O 1
ATOM 4372 N N . ARG A 1 548 ? -10.440 -13.397 19.555 1.00 91.25 548 ARG A N 1
ATOM 4373 C CA . ARG A 1 548 ? -9.246 -14.231 19.322 1.00 91.25 548 ARG A CA 1
ATOM 4374 C C . ARG A 1 548 ? -9.227 -14.829 17.918 1.00 91.25 548 ARG A C 1
ATOM 4376 O O . ARG A 1 548 ? -8.242 -14.645 17.220 1.00 91.25 548 ARG A O 1
ATOM 4383 N N . THR A 1 549 ? -10.320 -15.448 17.465 1.00 92.31 549 THR A N 1
ATOM 4384 C CA . THR A 1 549 ? -10.384 -16.009 16.101 1.00 92.31 549 THR A CA 1
ATOM 4385 C C . THR A 1 549 ? -10.295 -14.952 14.993 1.00 92.31 549 THR A C 1
ATOM 4387 O O . THR A 1 549 ? -9.814 -15.255 13.904 1.00 92.31 549 THR A O 1
ATOM 4390 N N . ASP A 1 550 ? -10.726 -13.714 15.261 1.00 88.94 550 ASP A N 1
ATOM 4391 C CA . ASP A 1 550 ? -10.530 -12.579 14.355 1.00 88.94 550 ASP A CA 1
ATOM 4392 C C . ASP A 1 550 ? -9.064 -12.106 14.355 1.00 88.94 550 ASP A C 1
ATOM 4394 O O . ASP A 1 550 ? -8.518 -11.862 13.283 1.00 88.94 550 ASP A O 1
ATOM 4398 N N . VAL A 1 551 ? -8.393 -12.038 15.514 1.00 89.06 551 VAL A N 1
ATOM 4399 C CA . VAL A 1 551 ? -6.946 -11.742 15.601 1.00 89.06 551 VAL A CA 1
ATOM 4400 C C . VAL A 1 551 ? -6.122 -12.806 14.873 1.00 89.06 551 VAL A C 1
ATOM 4402 O O . VAL A 1 551 ? -5.378 -12.451 13.968 1.00 89.06 551 VAL A O 1
ATOM 4405 N N . GLU A 1 552 ? -6.344 -14.094 15.152 1.00 91.00 552 GLU A N 1
ATOM 4406 C CA . GLU A 1 552 ? -5.687 -15.215 14.457 1.00 91.00 552 GLU A CA 1
ATOM 4407 C C . GLU A 1 552 ? -5.892 -15.162 12.931 1.00 91.00 552 GLU A C 1
ATOM 4409 O O . GLU A 1 552 ? -5.075 -15.673 12.165 1.00 91.00 552 GLU A O 1
ATOM 4414 N N . ARG A 1 553 ? -7.015 -14.589 12.469 1.00 94.75 553 ARG A N 1
ATOM 4415 C CA . ARG A 1 553 ? -7.301 -14.384 11.045 1.00 94.75 553 ARG A CA 1
ATOM 4416 C C . ARG A 1 553 ? -6.505 -13.208 10.478 1.00 94.75 553 ARG A C 1
ATOM 4418 O O . ARG A 1 553 ? -5.916 -13.373 9.417 1.00 94.75 553 ARG A O 1
ATOM 4425 N N . TYR A 1 554 ? -6.460 -12.066 11.164 1.00 87.75 554 TYR A N 1
ATOM 4426 C CA . TYR A 1 554 ? -5.663 -10.915 10.724 1.00 87.75 554 TYR A CA 1
ATOM 4427 C C . TYR A 1 554 ? -4.152 -11.177 10.793 1.00 87.75 554 TYR A C 1
ATOM 4429 O O . TYR A 1 554 ? -3.415 -10.655 9.963 1.00 87.75 554 TYR A O 1
ATOM 4437 N N . GLU A 1 555 ? -3.689 -12.010 11.729 1.00 88.25 555 GLU A N 1
ATOM 4438 C CA . GLU A 1 555 ? -2.304 -12.490 11.778 1.00 88.25 555 GLU A CA 1
ATOM 4439 C C . GLU A 1 555 ? -1.967 -13.297 10.515 1.00 88.25 555 GLU A C 1
ATOM 4441 O O . GLU A 1 555 ? -1.009 -12.958 9.826 1.00 88.25 555 GLU A O 1
ATOM 4446 N N . ARG A 1 556 ? -2.816 -14.259 10.121 1.00 92.06 556 ARG A N 1
ATOM 4447 C CA . ARG A 1 556 ? -2.647 -15.009 8.860 1.00 92.06 556 ARG A CA 1
ATOM 4448 C C . ARG A 1 556 ? -2.746 -14.131 7.608 1.00 92.06 556 ARG A C 1
ATOM 4450 O O . ARG A 1 556 ? -1.909 -14.257 6.724 1.00 92.06 556 ARG A O 1
ATOM 4457 N N . GLU A 1 557 ? -3.698 -13.197 7.546 1.00 90.31 557 GLU A N 1
ATOM 4458 C CA . GLU A 1 557 ? -3.800 -12.230 6.435 1.00 90.31 557 GLU A CA 1
ATOM 4459 C C . GLU A 1 557 ? -2.540 -11.335 6.332 1.00 90.31 557 GLU A C 1
ATOM 4461 O O . GLU A 1 557 ? -2.134 -10.954 5.232 1.00 90.31 557 GLU A O 1
ATOM 4466 N N . ALA A 1 558 ? -1.876 -11.032 7.455 1.00 86.62 558 ALA A N 1
ATOM 4467 C CA . ALA A 1 558 ? -0.610 -10.296 7.481 1.00 86.62 558 ALA A CA 1
ATOM 4468 C C . ALA A 1 558 ? 0.616 -11.166 7.133 1.00 86.62 558 ALA A C 1
ATOM 4470 O O . ALA A 1 558 ? 1.561 -10.664 6.518 1.00 86.62 558 ALA A O 1
ATOM 4471 N N . GLU A 1 559 ? 0.612 -12.453 7.492 1.00 94.00 559 GLU A N 1
ATOM 4472 C CA . GLU A 1 559 ? 1.630 -13.425 7.073 1.00 94.00 559 GLU A CA 1
ATOM 4473 C C . GLU A 1 559 ? 1.581 -13.650 5.555 1.00 94.00 559 GLU A C 1
ATOM 4475 O O . GLU A 1 559 ? 2.601 -13.470 4.889 1.00 94.00 559 GLU A O 1
ATOM 4480 N N . GLU A 1 560 ? 0.396 -13.920 4.994 1.00 94.06 560 GLU A N 1
ATOM 4481 C CA . GLU A 1 560 ? 0.165 -14.076 3.549 1.00 94.06 560 GLU A CA 1
ATOM 4482 C C . GLU A 1 560 ? 0.650 -12.837 2.766 1.00 94.06 560 GLU A C 1
ATOM 4484 O O . GLU A 1 560 ? 1.450 -12.955 1.835 1.00 94.06 560 GLU A O 1
ATOM 4489 N N . ALA A 1 561 ? 0.274 -11.627 3.201 1.00 88.75 561 ALA A N 1
ATOM 4490 C CA . ALA A 1 561 ? 0.727 -10.379 2.579 1.00 88.75 561 ALA A CA 1
ATOM 4491 C C . ALA A 1 561 ? 2.254 -10.158 2.676 1.00 88.75 561 ALA A C 1
ATOM 4493 O O . ALA A 1 561 ? 2.859 -9.527 1.803 1.00 88.75 561 ALA A O 1
ATOM 4494 N N . ASN A 1 562 ? 2.908 -10.674 3.722 1.00 88.31 562 ASN A N 1
ATOM 4495 C CA . ASN A 1 562 ? 4.363 -10.620 3.873 1.00 88.31 562 ASN A CA 1
ATOM 4496 C C . ASN A 1 562 ? 5.078 -11.658 2.982 1.00 88.31 562 ASN A C 1
ATOM 4498 O O . ASN A 1 562 ? 6.176 -11.384 2.489 1.00 88.31 562 ASN A O 1
ATOM 4502 N N . GLU A 1 563 ? 4.468 -12.818 2.723 1.00 92.38 563 GLU A N 1
ATOM 4503 C CA . GLU A 1 563 ? 4.966 -13.781 1.733 1.00 92.38 563 GLU A CA 1
ATOM 4504 C C . GLU A 1 563 ? 4.851 -13.233 0.303 1.00 92.38 563 GLU A C 1
ATOM 4506 O O . GLU A 1 563 ? 5.854 -13.228 -0.420 1.00 92.38 563 GLU A O 1
ATOM 4511 N N . GLU A 1 564 ? 3.702 -12.658 -0.078 1.00 92.12 564 GLU A N 1
ATOM 4512 C CA . GLU A 1 564 ? 3.533 -11.973 -1.371 1.00 92.12 564 GLU A CA 1
ATOM 4513 C C . GLU A 1 564 ? 4.574 -10.858 -1.563 1.00 92.12 564 GLU A C 1
ATOM 4515 O O . GLU A 1 564 ? 5.209 -10.747 -2.617 1.00 92.12 564 GLU A O 1
ATOM 4520 N N . LEU A 1 565 ? 4.817 -10.055 -0.522 1.00 92.19 565 LEU A N 1
ATOM 4521 C CA . LEU A 1 565 ? 5.811 -8.982 -0.534 1.00 92.19 565 LEU A CA 1
ATOM 4522 C C . LEU A 1 565 ? 7.255 -9.510 -0.637 1.00 92.19 565 LEU A C 1
ATOM 4524 O O . LEU A 1 565 ? 8.117 -8.838 -1.215 1.00 92.19 565 LEU A O 1
ATOM 4528 N N . GLN A 1 566 ? 7.545 -10.708 -0.122 1.00 92.94 566 GLN A N 1
ATOM 4529 C CA . GLN A 1 566 ? 8.830 -11.374 -0.343 1.00 92.94 566 GLN A CA 1
ATOM 4530 C C . GLN A 1 566 ? 8.968 -11.915 -1.769 1.00 92.94 566 GLN A C 1
ATOM 4532 O O . GLN A 1 566 ? 10.032 -11.743 -2.365 1.00 92.94 566 GLN A O 1
ATOM 4537 N N . ASP A 1 567 ? 7.932 -12.521 -2.348 1.00 92.50 567 ASP A N 1
ATOM 4538 C CA . ASP A 1 567 ? 7.981 -13.008 -3.732 1.00 92.50 567 ASP A CA 1
ATOM 4539 C C . ASP A 1 567 ? 8.026 -11.871 -4.759 1.00 92.50 567 ASP A C 1
ATOM 4541 O O . ASP A 1 567 ? 8.793 -11.951 -5.723 1.00 92.50 567 ASP A O 1
ATOM 4545 N N . ALA A 1 568 ? 7.343 -10.753 -4.499 1.00 88.69 568 ALA A N 1
ATOM 4546 C CA . ALA A 1 568 ? 7.488 -9.524 -5.273 1.00 88.69 568 ALA A CA 1
ATOM 4547 C C . ALA A 1 568 ? 8.936 -8.994 -5.248 1.00 88.69 568 ALA A C 1
ATOM 4549 O O . ALA A 1 568 ? 9.478 -8.638 -6.297 1.00 88.69 568 ALA A O 1
ATOM 4550 N N . LYS A 1 569 ? 9.604 -8.999 -4.082 1.00 88.94 569 LYS A N 1
ATOM 4551 C CA . LYS A 1 569 ? 11.034 -8.644 -3.969 1.00 88.94 569 LYS A CA 1
ATOM 4552 C C . LYS A 1 569 ? 11.925 -9.611 -4.753 1.00 88.94 569 LYS A C 1
ATOM 4554 O O . LYS A 1 569 ? 12.712 -9.161 -5.580 1.00 88.94 569 LYS A O 1
ATOM 4559 N N . ARG A 1 570 ? 11.748 -10.926 -4.570 1.00 93.88 570 ARG A N 1
ATOM 4560 C CA . ARG A 1 570 ? 12.510 -11.970 -5.288 1.00 93.88 570 ARG A CA 1
ATOM 4561 C C . ARG A 1 570 ? 12.356 -11.838 -6.810 1.00 93.88 570 ARG A C 1
ATOM 4563 O O . ARG A 1 570 ? 13.312 -12.070 -7.545 1.00 93.88 570 ARG A O 1
ATOM 4570 N N . GLU A 1 571 ? 11.179 -11.450 -7.298 1.00 95.62 571 GLU A N 1
ATOM 4571 C CA . GLU A 1 571 ? 10.922 -11.196 -8.720 1.00 95.62 571 GLU A CA 1
ATOM 4572 C C . GLU A 1 571 ? 11.563 -9.890 -9.226 1.00 95.62 571 GLU A C 1
ATOM 4574 O O . GLU A 1 571 ? 12.115 -9.863 -10.329 1.00 95.62 571 GLU A O 1
ATOM 4579 N N . VAL A 1 572 ? 11.570 -8.821 -8.423 1.00 88.19 572 VAL A N 1
ATOM 4580 C CA . VAL A 1 572 ? 12.325 -7.594 -8.734 1.00 88.19 572 VAL A CA 1
ATOM 4581 C C . VAL A 1 572 ? 13.830 -7.880 -8.801 1.00 88.19 572 VAL A C 1
ATOM 4583 O O . VAL A 1 572 ? 14.474 -7.472 -9.768 1.00 88.19 572 VAL A O 1
ATOM 4586 N N . ASP A 1 573 ? 14.380 -8.656 -7.864 1.00 91.62 573 ASP A N 1
ATOM 4587 C CA . ASP A 1 573 ? 15.797 -9.045 -7.853 1.00 91.62 573 ASP A CA 1
ATOM 4588 C C . ASP A 1 573 ? 16.190 -9.852 -9.106 1.00 91.62 573 ASP A C 1
ATOM 4590 O O . ASP A 1 573 ? 17.244 -9.606 -9.700 1.00 91.62 573 ASP A O 1
ATOM 4594 N N . ARG A 1 574 ? 15.326 -10.768 -9.582 1.00 94.88 574 ARG A N 1
ATOM 4595 C CA . ARG A 1 574 ? 15.524 -11.471 -10.869 1.00 94.88 574 ARG A CA 1
ATOM 4596 C C . ARG A 1 574 ? 15.595 -10.489 -12.041 1.00 94.88 574 ARG A C 1
ATOM 4598 O O . ARG A 1 574 ? 16.491 -10.599 -12.878 1.00 94.88 574 ARG A O 1
ATOM 4605 N N . ARG A 1 575 ? 14.675 -9.518 -12.096 1.00 91.69 575 ARG A N 1
ATOM 4606 C CA . ARG A 1 575 ? 14.612 -8.508 -13.170 1.00 91.69 575 ARG A CA 1
ATOM 4607 C C . ARG A 1 575 ? 15.826 -7.582 -13.162 1.00 91.69 575 ARG A C 1
ATOM 4609 O O . ARG A 1 575 ? 16.325 -7.254 -14.237 1.00 91.69 575 ARG A O 1
ATOM 4616 N N . ILE A 1 576 ? 16.328 -7.214 -11.982 1.00 88.19 576 ILE A N 1
ATOM 4617 C CA . ILE A 1 576 ? 17.587 -6.473 -11.823 1.00 88.19 576 ILE A CA 1
ATOM 4618 C C . ILE A 1 576 ? 18.757 -7.321 -12.337 1.00 88.19 576 ILE A C 1
ATOM 4620 O O . ILE A 1 576 ? 19.484 -6.872 -13.218 1.00 88.19 576 ILE A O 1
ATOM 4624 N N . ALA A 1 577 ? 18.883 -8.578 -11.900 1.00 91.12 577 ALA A N 1
ATOM 4625 C CA . ALA A 1 577 ? 19.960 -9.464 -12.344 1.00 91.12 577 ALA A CA 1
ATOM 4626 C C . ALA A 1 577 ? 19.958 -9.711 -13.869 1.00 91.12 577 ALA A C 1
ATOM 4628 O O . ALA A 1 577 ? 21.022 -9.807 -14.483 1.00 91.12 577 ALA A O 1
ATOM 4629 N N . ASP A 1 578 ? 18.789 -9.793 -14.510 1.00 92.88 578 ASP A N 1
ATOM 4630 C CA . ASP A 1 578 ? 18.680 -9.906 -15.971 1.00 92.88 578 ASP A CA 1
ATOM 4631 C C . ASP A 1 578 ? 18.923 -8.577 -16.706 1.00 92.88 578 ASP A C 1
ATOM 4633 O O . ASP A 1 578 ? 19.449 -8.585 -17.825 1.00 92.88 578 ASP A O 1
ATOM 4637 N N . ALA A 1 579 ? 18.611 -7.433 -16.090 1.00 87.25 579 ALA A N 1
ATOM 4638 C CA . ALA A 1 579 ? 19.019 -6.125 -16.595 1.00 87.25 579 ALA A CA 1
ATOM 4639 C C . ALA A 1 579 ? 20.544 -5.953 -16.524 1.00 87.25 579 ALA A C 1
ATOM 4641 O O . ALA A 1 579 ? 21.149 -5.539 -17.513 1.00 87.25 579 ALA A O 1
ATOM 4642 N N . ASP A 1 580 ? 21.186 -6.358 -15.426 1.00 89.44 580 ASP A N 1
ATOM 4643 C CA . ASP A 1 580 ? 22.641 -6.307 -15.271 1.00 89.44 580 ASP A CA 1
ATOM 4644 C C . ASP A 1 580 ? 23.362 -7.221 -16.272 1.00 89.44 580 ASP A C 1
ATOM 4646 O O . ASP A 1 580 ? 24.345 -6.799 -16.889 1.00 89.44 580 ASP A O 1
ATOM 4650 N N . LYS A 1 581 ? 22.850 -8.432 -16.541 1.00 93.81 581 LYS A N 1
ATOM 4651 C CA . LYS A 1 581 ? 23.349 -9.288 -17.640 1.00 93.81 581 LYS A CA 1
ATOM 4652 C C . LYS A 1 581 ? 23.262 -8.582 -18.998 1.00 93.81 581 LYS A C 1
ATOM 4654 O O . LYS A 1 581 ? 24.232 -8.589 -19.756 1.00 93.81 581 LYS A O 1
ATOM 4659 N N . LYS A 1 582 ? 22.128 -7.937 -19.307 1.00 93.44 582 LYS A N 1
ATOM 4660 C CA . LYS A 1 582 ? 21.936 -7.173 -20.557 1.00 93.44 582 LYS A CA 1
ATOM 4661 C C . LYS A 1 582 ? 22.892 -5.976 -20.643 1.00 93.44 582 LYS A C 1
ATOM 4663 O O . LYS A 1 582 ? 23.524 -5.786 -21.679 1.00 93.44 582 LYS A O 1
ATOM 4668 N N . ILE A 1 583 ? 23.064 -5.219 -19.559 1.00 89.12 583 ILE A N 1
ATOM 4669 C CA . ILE A 1 583 ? 24.019 -4.102 -19.458 1.00 89.12 583 ILE A CA 1
ATOM 4670 C C . ILE A 1 583 ? 25.462 -4.592 -19.640 1.00 89.12 583 ILE A C 1
ATOM 4672 O O . ILE A 1 583 ? 26.256 -3.922 -20.298 1.00 89.12 583 ILE A O 1
ATOM 4676 N N . SER A 1 584 ? 25.806 -5.758 -19.091 1.00 92.75 584 SER A N 1
ATOM 4677 C CA . SER A 1 584 ? 27.151 -6.340 -19.190 1.00 92.75 584 SER A CA 1
ATOM 4678 C C . SER A 1 584 ? 27.461 -6.761 -20.627 1.00 92.75 584 SER A C 1
ATOM 4680 O O . SER A 1 584 ? 28.462 -6.316 -21.183 1.00 92.75 584 SER A O 1
ATOM 4682 N N . LYS A 1 585 ? 26.526 -7.452 -21.289 1.00 94.81 585 LYS A N 1
ATOM 4683 C CA . LYS A 1 585 ? 26.619 -7.777 -22.720 1.00 94.81 585 LYS A CA 1
ATOM 4684 C C . LYS A 1 585 ? 26.734 -6.535 -23.614 1.00 94.81 585 LYS A C 1
ATOM 4686 O O . LYS A 1 585 ? 27.480 -6.541 -24.587 1.00 94.81 585 LYS A O 1
ATOM 4691 N N . VAL A 1 586 ? 26.031 -5.446 -23.289 1.00 91.81 586 VAL A N 1
ATOM 4692 C CA . VAL A 1 586 ? 26.155 -4.172 -24.025 1.00 91.81 586 VAL A CA 1
ATOM 4693 C C . VAL A 1 586 ? 27.515 -3.500 -23.780 1.00 91.81 586 VAL A C 1
ATOM 4695 O O . VAL A 1 586 ? 28.055 -2.885 -24.698 1.00 91.81 586 VAL A O 1
ATOM 4698 N N . LYS A 1 587 ? 28.113 -3.638 -22.587 1.00 93.69 587 LYS A N 1
ATOM 4699 C CA . LYS A 1 587 ? 29.490 -3.179 -22.316 1.00 93.69 587 LYS A CA 1
ATOM 4700 C C . LYS A 1 587 ? 30.523 -3.991 -23.105 1.00 93.69 587 LYS A C 1
ATOM 4702 O O . LYS A 1 587 ? 31.420 -3.386 -23.678 1.00 93.69 587 LYS A O 1
ATOM 4707 N N . GLU A 1 588 ? 30.370 -5.312 -23.181 1.00 94.81 588 GLU A N 1
ATOM 4708 C CA . GLU A 1 588 ? 31.206 -6.200 -24.009 1.00 94.81 588 GLU A CA 1
ATOM 4709 C C . GLU A 1 588 ? 31.124 -5.797 -25.489 1.00 94.81 588 GLU A C 1
ATOM 4711 O O . GLU A 1 588 ? 32.125 -5.395 -26.075 1.00 94.81 588 GLU A O 1
ATOM 4716 N N . GLN A 1 589 ? 29.913 -5.732 -26.054 1.00 93.75 589 GLN A N 1
ATOM 4717 C CA . GLN A 1 589 ? 29.692 -5.306 -27.444 1.00 93.75 589 GLN A CA 1
ATOM 4718 C C . GLN A 1 589 ? 30.216 -3.889 -27.738 1.00 93.75 589 GLN A C 1
ATOM 4720 O O . GLN A 1 589 ? 30.638 -3.603 -28.859 1.00 93.75 589 GLN A O 1
ATOM 4725 N N . LYS A 1 590 ? 30.205 -2.982 -26.750 1.00 95.31 590 LYS A N 1
ATOM 4726 C CA . LYS A 1 590 ? 30.833 -1.659 -26.874 1.00 95.31 590 LYS A CA 1
ATOM 4727 C C . LYS A 1 590 ? 32.355 -1.777 -26.986 1.00 95.31 590 LYS A C 1
ATOM 4729 O O . LYS A 1 590 ? 32.933 -1.093 -27.826 1.00 95.31 590 LYS A O 1
ATOM 4734 N N . ILE A 1 591 ? 32.990 -2.612 -26.163 1.00 95.25 591 ILE A N 1
ATOM 4735 C CA . ILE A 1 591 ? 34.443 -2.837 -26.185 1.00 95.25 591 ILE A CA 1
ATOM 4736 C C . ILE A 1 591 ? 34.860 -3.448 -27.528 1.00 95.25 591 ILE A C 1
ATOM 4738 O O . ILE A 1 591 ? 35.775 -2.914 -28.152 1.00 95.25 591 ILE A O 1
ATOM 4742 N N . ASP A 1 592 ? 34.135 -4.455 -28.028 1.00 95.94 592 ASP A N 1
ATOM 4743 C CA . ASP A 1 592 ? 34.373 -5.066 -29.347 1.00 95.94 592 ASP A CA 1
ATOM 4744 C C . ASP A 1 592 ? 34.333 -4.022 -30.482 1.00 95.94 592 ASP A C 1
ATOM 4746 O O . ASP A 1 592 ? 35.167 -4.017 -31.390 1.00 95.94 592 ASP A O 1
ATOM 4750 N N . LEU A 1 593 ? 33.367 -3.096 -30.432 1.00 94.69 593 LEU A N 1
ATOM 4751 C CA . LEU A 1 593 ? 33.229 -2.021 -31.419 1.00 94.69 593 LEU A CA 1
ATOM 4752 C C . LEU A 1 593 ? 34.301 -0.931 -31.263 1.00 94.69 593 LEU A C 1
ATOM 4754 O O . LEU A 1 593 ? 34.792 -0.416 -32.267 1.00 94.69 593 LEU A O 1
ATOM 4758 N N . GLU A 1 594 ? 34.696 -0.582 -30.036 1.00 93.50 594 GLU A N 1
ATOM 4759 C CA . GLU A 1 594 ? 35.804 0.349 -29.776 1.00 93.50 594 GLU A CA 1
ATOM 4760 C C . GLU A 1 594 ? 37.162 -0.244 -30.186 1.00 93.50 594 GLU A C 1
ATOM 4762 O O . GLU A 1 594 ? 38.034 0.491 -30.655 1.00 93.50 594 GLU A O 1
ATOM 4767 N N . GLU A 1 595 ? 37.330 -1.562 -30.078 1.00 96.69 595 GLU A N 1
ATOM 4768 C CA . GLU A 1 595 ? 38.470 -2.306 -30.608 1.00 96.69 595 GLU A CA 1
ATOM 4769 C C . GLU A 1 595 ? 38.453 -2.340 -32.138 1.00 96.69 595 GLU A C 1
ATOM 4771 O O . GLU A 1 595 ? 39.424 -1.899 -32.753 1.00 96.69 595 GLU A O 1
ATOM 4776 N N . ARG A 1 596 ? 37.340 -2.719 -32.782 1.00 96.81 596 ARG A N 1
ATOM 4777 C CA . ARG A 1 596 ? 37.271 -2.741 -34.255 1.00 96.81 596 ARG A CA 1
ATOM 4778 C C . ARG A 1 596 ? 37.433 -1.346 -34.875 1.00 96.81 596 ARG A C 1
ATOM 4780 O O . ARG A 1 596 ? 38.000 -1.217 -35.958 1.00 96.81 596 ARG A O 1
ATOM 4787 N N . LEU A 1 597 ? 37.005 -0.283 -34.189 1.00 93.50 597 LEU A N 1
ATOM 4788 C CA . LEU A 1 597 ? 37.295 1.105 -34.581 1.00 93.50 597 LEU A CA 1
ATOM 4789 C C . LEU A 1 597 ? 38.774 1.486 -34.401 1.00 93.50 597 LEU A C 1
ATOM 4791 O O . LEU A 1 597 ? 39.270 2.332 -35.145 1.00 93.50 597 LEU A O 1
ATOM 4795 N N . ARG A 1 598 ? 39.485 0.883 -33.442 1.00 97.25 598 ARG A N 1
ATOM 4796 C CA . ARG A 1 598 ? 40.936 1.043 -33.263 1.00 97.25 598 ARG A CA 1
ATOM 4797 C C . ARG A 1 598 ? 41.703 0.317 -34.366 1.00 97.25 598 ARG A C 1
ATOM 4799 O O . ARG A 1 598 ? 42.591 0.913 -34.964 1.00 97.25 598 ARG A O 1
ATOM 4806 N N . GLU A 1 599 ? 41.308 -0.913 -34.693 1.00 95.88 599 GLU A N 1
ATOM 4807 C CA . GLU A 1 599 ? 41.856 -1.671 -35.824 1.00 95.88 599 GLU A CA 1
ATOM 4808 C C . GLU A 1 599 ? 41.687 -0.909 -37.143 1.00 95.88 599 GLU A C 1
ATOM 4810 O O . GLU A 1 599 ? 42.669 -0.688 -37.840 1.00 95.88 599 GLU A O 1
ATOM 4815 N N . LEU A 1 600 ? 40.479 -0.421 -37.451 1.00 95.00 600 LEU A N 1
ATOM 4816 C CA . LEU A 1 600 ? 40.207 0.331 -38.684 1.00 95.00 600 LEU A CA 1
ATOM 4817 C C . LEU A 1 600 ? 40.973 1.664 -38.776 1.00 95.00 600 LEU A C 1
ATOM 4819 O O . LEU A 1 600 ? 41.286 2.107 -39.881 1.00 95.00 600 LEU A O 1
ATOM 4823 N N . ARG A 1 601 ? 41.298 2.303 -37.642 1.00 94.94 601 ARG A N 1
ATOM 4824 C CA . ARG A 1 601 ? 42.203 3.468 -37.611 1.00 94.94 601 ARG A CA 1
ATOM 4825 C C . ARG A 1 601 ? 43.637 3.055 -37.918 1.00 94.94 601 ARG A C 1
ATOM 4827 O O . ARG A 1 601 ? 44.239 3.632 -38.810 1.00 94.94 601 ARG A O 1
ATOM 4834 N N . ASN A 1 602 ? 44.139 2.003 -37.275 1.00 95.44 602 ASN A N 1
ATOM 4835 C CA . ASN A 1 602 ? 45.473 1.474 -37.561 1.00 95.44 602 ASN A CA 1
ATOM 4836 C C . ASN A 1 602 ? 45.598 1.013 -39.031 1.00 95.44 602 ASN A C 1
ATOM 4838 O O . ASN A 1 602 ? 46.608 1.285 -39.670 1.00 95.44 602 ASN A O 1
ATOM 4842 N N . GLU A 1 603 ? 44.570 0.366 -39.600 1.00 95.69 603 GLU A N 1
ATOM 4843 C CA . GLU A 1 603 ? 44.493 0.017 -41.029 1.00 95.69 603 GLU A CA 1
ATOM 4844 C C . GLU A 1 603 ? 44.584 1.276 -41.920 1.00 95.69 603 GLU A C 1
ATOM 4846 O O . GLU A 1 603 ? 45.361 1.299 -42.874 1.00 95.69 603 GLU A O 1
ATOM 4851 N N . HIS A 1 604 ? 43.835 2.339 -41.598 1.00 95.19 604 HIS A N 1
ATOM 4852 C CA . HIS A 1 604 ? 43.861 3.616 -42.322 1.00 95.19 604 HIS A CA 1
ATOM 4853 C C . HIS A 1 604 ? 45.218 4.333 -42.233 1.00 95.19 604 HIS A C 1
ATOM 4855 O O . HIS A 1 604 ? 45.722 4.843 -43.237 1.00 95.19 604 HIS A O 1
ATOM 4861 N N . ASP A 1 605 ? 45.815 4.373 -41.046 1.00 95.44 605 ASP A N 1
ATOM 4862 C CA . ASP A 1 605 ? 47.059 5.097 -40.793 1.00 95.44 605 ASP A CA 1
ATOM 4863 C C . ASP A 1 605 ? 48.244 4.359 -41.435 1.00 95.44 605 ASP A C 1
ATOM 4865 O O . ASP A 1 605 ? 49.039 4.987 -42.135 1.00 95.44 605 ASP A O 1
ATOM 4869 N N . ASN A 1 606 ? 48.260 3.020 -41.368 1.00 95.94 606 ASN A N 1
ATOM 4870 C CA . ASN A 1 606 ? 49.161 2.179 -42.162 1.00 95.94 606 ASN A CA 1
ATOM 4871 C C . ASN A 1 606 ? 49.015 2.471 -43.665 1.00 95.94 606 ASN A C 1
ATOM 4873 O O . ASN A 1 606 ? 50.012 2.699 -44.338 1.00 95.94 606 ASN A O 1
ATOM 4877 N N . ILE A 1 607 ? 47.789 2.509 -44.209 1.00 95.62 607 ILE A N 1
ATOM 4878 C CA . ILE A 1 607 ? 47.542 2.846 -45.628 1.00 95.62 607 ILE A CA 1
ATOM 4879 C C . ILE A 1 607 ? 48.014 4.272 -45.965 1.00 95.62 607 ILE A C 1
ATOM 4881 O O . ILE A 1 607 ? 48.408 4.540 -47.101 1.00 95.62 607 ILE A O 1
ATOM 4885 N N . THR A 1 608 ? 47.990 5.192 -45.002 1.00 96.12 608 THR A N 1
ATOM 4886 C CA . THR A 1 608 ? 48.452 6.573 -45.183 1.00 96.12 608 THR A CA 1
ATOM 4887 C C . THR A 1 608 ? 49.979 6.636 -45.262 1.00 96.12 608 THR A C 1
ATOM 4889 O O . THR A 1 608 ? 50.497 7.196 -46.227 1.00 96.12 608 THR A O 1
ATOM 4892 N N . GLU A 1 609 ? 50.702 5.980 -44.350 1.00 95.38 609 GLU A N 1
ATOM 4893 C CA . GLU A 1 609 ? 52.168 5.833 -44.405 1.00 95.38 609 GLU A CA 1
ATOM 4894 C C . GLU A 1 609 ? 52.615 5.064 -45.666 1.00 95.38 609 GLU A C 1
ATOM 4896 O O . GLU A 1 609 ? 53.561 5.444 -46.362 1.00 95.38 609 GLU A O 1
ATOM 4901 N N . ASP A 1 610 ? 51.868 4.024 -46.036 1.00 95.94 610 ASP A N 1
ATOM 4902 C CA . ASP A 1 610 ? 52.085 3.219 -47.236 1.00 95.94 610 ASP A CA 1
ATOM 4903 C C . ASP A 1 610 ? 51.819 4.033 -48.529 1.00 95.94 610 ASP A C 1
ATOM 4905 O O . ASP A 1 610 ? 52.392 3.739 -49.579 1.00 95.94 610 ASP A O 1
ATOM 4909 N N . HIS A 1 611 ? 51.018 5.105 -48.486 1.00 94.00 611 HIS A N 1
ATOM 4910 C CA . HIS A 1 611 ? 50.876 6.063 -49.591 1.00 94.00 611 HIS A CA 1
ATOM 4911 C C . HIS A 1 611 ? 51.916 7.192 -49.557 1.00 94.00 611 HIS A C 1
ATOM 4913 O O . HIS A 1 611 ? 52.426 7.561 -50.616 1.00 94.00 611 HIS A O 1
ATOM 4919 N N . GLU A 1 612 ? 52.260 7.726 -48.385 1.00 95.88 612 GLU A N 1
ATOM 4920 C CA . GLU A 1 612 ? 53.266 8.784 -48.232 1.00 95.88 612 GLU A CA 1
ATOM 4921 C C . GLU A 1 612 ? 54.656 8.295 -48.657 1.00 95.88 612 GLU A C 1
ATOM 4923 O O . GLU A 1 612 ? 55.313 8.936 -49.477 1.00 95.88 612 GLU A O 1
ATOM 4928 N N . SER A 1 613 ? 55.048 7.094 -48.227 1.00 95.38 613 SER A N 1
ATOM 4929 C CA . SER A 1 613 ? 56.270 6.422 -48.686 1.00 95.38 613 SER A CA 1
ATOM 4930 C C . SER A 1 613 ? 56.299 6.232 -50.208 1.00 95.38 613 SER A C 1
ATOM 4932 O O . SER A 1 613 ? 57.300 6.555 -50.845 1.00 95.38 613 SER A O 1
ATOM 4934 N N . LYS A 1 614 ? 55.194 5.797 -50.834 1.00 94.88 614 LYS A N 1
ATOM 4935 C CA . LYS A 1 614 ? 55.082 5.683 -52.305 1.00 94.88 614 LYS A CA 1
ATOM 4936 C C . LYS A 1 614 ? 55.161 7.041 -53.014 1.00 94.88 614 LYS A C 1
ATOM 4938 O O . LYS A 1 614 ? 55.691 7.108 -54.124 1.00 94.88 614 LYS A O 1
ATOM 4943 N N . LEU A 1 615 ? 54.653 8.115 -52.409 1.00 93.88 615 LEU A N 1
ATOM 4944 C CA . LEU A 1 615 ? 54.762 9.476 -52.946 1.00 93.88 615 LEU A CA 1
ATOM 4945 C C . LEU A 1 615 ? 56.189 10.022 -52.833 1.00 93.88 615 LEU A C 1
ATOM 4947 O O . LEU A 1 615 ? 56.662 10.646 -53.783 1.00 93.88 615 LEU A O 1
ATOM 4951 N N . GLU A 1 616 ? 56.895 9.747 -51.736 1.00 96.44 616 GLU A N 1
ATOM 4952 C CA . GLU A 1 616 ? 58.305 10.117 -51.577 1.00 96.44 616 GLU A CA 1
ATOM 4953 C C . GLU A 1 616 ? 59.206 9.322 -52.531 1.00 96.44 616 GLU A C 1
ATOM 4955 O O . GLU A 1 616 ? 60.099 9.879 -53.165 1.00 96.44 616 GLU A O 1
ATOM 4960 N N . ASP A 1 617 ? 58.907 8.042 -52.747 1.00 95.81 617 ASP A N 1
ATOM 4961 C CA . ASP A 1 617 ? 59.596 7.199 -53.725 1.00 95.81 617 ASP A CA 1
ATOM 4962 C C . ASP A 1 617 ? 59.394 7.722 -55.167 1.00 95.81 617 ASP A C 1
ATOM 4964 O O . ASP A 1 617 ? 60.318 7.727 -55.985 1.00 95.81 617 ASP A O 1
ATOM 4968 N N . VAL A 1 618 ? 58.208 8.266 -55.480 1.00 95.31 618 VAL A N 1
ATOM 4969 C CA . VAL A 1 618 ? 57.935 8.979 -56.743 1.00 95.31 618 VAL A CA 1
ATOM 4970 C C . VAL A 1 618 ? 58.640 10.341 -56.806 1.00 95.31 618 VAL A C 1
ATOM 4972 O O . VAL A 1 618 ? 59.197 10.664 -57.857 1.00 95.31 618 VAL A O 1
ATOM 4975 N N . ARG A 1 619 ? 58.676 11.122 -55.714 1.00 94.69 619 ARG A N 1
ATOM 4976 C CA . ARG A 1 619 ? 59.418 12.397 -55.625 1.00 94.69 619 ARG A CA 1
ATOM 4977 C C . ARG A 1 619 ? 60.906 12.172 -55.875 1.00 94.69 619 ARG A C 1
ATOM 4979 O O . ARG A 1 619 ? 61.466 12.802 -56.766 1.00 94.69 619 ARG A O 1
ATOM 4986 N N . SER A 1 620 ? 61.512 11.224 -55.166 1.00 95.38 620 SER A N 1
ATOM 4987 C CA . SER A 1 620 ? 62.916 10.835 -55.304 1.00 95.38 620 SER A CA 1
ATOM 4988 C C . SER A 1 620 ? 63.249 10.440 -56.745 1.00 95.38 620 SER A C 1
ATOM 4990 O O . SER A 1 620 ? 64.172 10.996 -57.341 1.00 95.38 620 SER A O 1
ATOM 4992 N N . ARG A 1 621 ? 62.438 9.577 -57.378 1.00 95.31 621 ARG A N 1
ATOM 4993 C CA . ARG A 1 621 ? 62.607 9.196 -58.795 1.00 95.31 621 ARG A CA 1
ATOM 4994 C C . ARG A 1 621 ? 62.424 10.374 -59.760 1.00 95.31 621 ARG A C 1
ATOM 4996 O O . ARG A 1 621 ? 63.130 10.433 -60.767 1.00 95.31 621 ARG A O 1
ATOM 5003 N N . ALA A 1 622 ? 61.505 11.299 -59.477 1.00 93.56 622 ALA A N 1
ATOM 5004 C CA . ALA A 1 622 ? 61.295 12.499 -60.284 1.00 93.56 622 ALA A CA 1
ATOM 5005 C C . ALA A 1 622 ? 62.473 13.479 -60.164 1.00 93.56 622 ALA A C 1
ATOM 5007 O O . ALA A 1 622 ? 62.951 13.979 -61.182 1.00 93.56 622 ALA A O 1
ATOM 5008 N N . GLU A 1 623 ? 63.003 13.696 -58.959 1.00 94.50 623 GLU A N 1
ATOM 5009 C CA . GLU A 1 623 ? 64.238 14.453 -58.755 1.00 94.50 623 GLU A CA 1
ATOM 5010 C C . GLU A 1 623 ? 65.414 13.805 -59.480 1.00 94.50 623 GLU A C 1
ATOM 5012 O O . GLU A 1 623 ? 66.155 14.492 -60.173 1.00 94.50 623 GLU A O 1
ATOM 5017 N N . ASP A 1 624 ? 65.571 12.486 -59.383 1.00 94.19 624 ASP A N 1
ATOM 5018 C CA . ASP A 1 624 ? 66.647 11.763 -60.056 1.00 94.19 624 ASP A CA 1
ATOM 5019 C C . ASP A 1 624 ? 66.533 11.843 -61.586 1.00 94.19 624 ASP A C 1
ATOM 5021 O O . ASP A 1 624 ? 67.542 11.978 -62.280 1.00 94.19 624 ASP A O 1
ATOM 5025 N N . ALA A 1 625 ? 65.310 11.830 -62.126 1.00 93.81 625 ALA A N 1
ATOM 5026 C CA . ALA A 1 625 ? 65.048 12.085 -63.539 1.00 93.81 625 ALA A CA 1
ATOM 5027 C C . ALA A 1 625 ? 65.390 13.533 -63.936 1.00 93.81 625 ALA A C 1
ATOM 5029 O O . ALA A 1 625 ? 66.018 13.740 -64.972 1.00 93.81 625 ALA A O 1
ATOM 5030 N N . VAL A 1 626 ? 65.062 14.527 -63.102 1.00 93.06 626 VAL A N 1
ATOM 5031 C CA . VAL A 1 626 ? 65.428 15.940 -63.315 1.00 93.06 626 VAL A CA 1
ATOM 5032 C C . VAL A 1 626 ? 66.945 16.149 -63.232 1.00 93.06 626 VAL A C 1
ATOM 5034 O O . VAL A 1 626 ? 67.505 16.837 -64.084 1.00 93.06 626 VAL A O 1
ATOM 5037 N N . ARG A 1 627 ? 67.640 15.510 -62.280 1.00 93.88 627 ARG A N 1
ATOM 5038 C CA . ARG A 1 627 ? 69.111 15.516 -62.167 1.00 93.88 627 ARG A CA 1
ATOM 5039 C C . ARG A 1 627 ? 69.757 14.907 -63.415 1.00 93.88 627 ARG A C 1
ATOM 5041 O O . ARG A 1 627 ? 70.650 15.520 -63.995 1.00 93.88 627 ARG A O 1
ATOM 5048 N N . LYS A 1 628 ? 69.279 13.739 -63.869 1.00 94.38 628 LYS A N 1
ATOM 5049 C CA . LYS A 1 628 ? 69.772 13.052 -65.081 1.00 94.38 628 LYS A CA 1
ATOM 5050 C C . LYS A 1 628 ? 69.507 13.869 -66.347 1.00 94.38 628 LYS A C 1
ATOM 5052 O O . LYS A 1 628 ? 70.422 14.048 -67.144 1.00 94.38 628 LYS A O 1
ATOM 5057 N N . ALA A 1 629 ? 68.307 14.426 -66.506 1.00 90.81 629 ALA A N 1
ATOM 5058 C CA . ALA A 1 629 ? 67.974 15.305 -67.626 1.00 90.81 629 ALA A CA 1
ATOM 5059 C C . ALA A 1 629 ? 68.816 16.593 -67.617 1.00 90.81 629 ALA A C 1
ATOM 5061 O O . ALA A 1 629 ? 69.320 16.998 -68.659 1.00 90.81 629 ALA A O 1
ATOM 5062 N N . GLY A 1 630 ? 69.035 17.206 -66.449 1.00 91.62 630 GLY A N 1
ATOM 5063 C CA . GLY A 1 630 ? 69.907 18.374 -66.298 1.00 91.62 630 GLY A CA 1
ATOM 5064 C C . GLY A 1 630 ? 71.371 18.079 -66.640 1.00 91.62 630 GLY A C 1
ATOM 5065 O O . GLY A 1 630 ? 72.011 18.882 -67.318 1.00 91.62 630 GLY A O 1
ATOM 5066 N N . ALA A 1 631 ? 71.881 16.912 -66.233 1.00 91.31 631 ALA A N 1
ATOM 5067 C CA . ALA A 1 631 ? 73.220 16.449 -66.592 1.00 91.31 631 ALA A CA 1
ATOM 5068 C C . ALA A 1 631 ? 73.356 16.219 -68.106 1.00 91.31 631 ALA A C 1
ATOM 5070 O O . ALA A 1 631 ? 74.289 16.748 -68.707 1.00 91.31 631 ALA A O 1
ATOM 5071 N N . LEU A 1 632 ? 72.396 15.519 -68.728 1.00 91.88 632 LEU A N 1
ATOM 5072 C CA . LEU A 1 632 ? 72.357 15.298 -70.180 1.00 91.88 632 LEU A CA 1
ATOM 5073 C C . LEU A 1 632 ? 72.282 16.616 -70.965 1.00 91.88 632 LEU A C 1
ATOM 5075 O O . LEU A 1 632 ? 72.975 16.790 -71.962 1.00 91.88 632 LEU A O 1
ATOM 5079 N N . LEU A 1 633 ? 71.494 17.583 -70.491 1.00 90.25 633 LEU A N 1
ATOM 5080 C CA . LEU A 1 633 ? 71.349 18.885 -71.140 1.00 90.25 633 LEU A CA 1
ATOM 5081 C C . LEU A 1 633 ? 72.641 19.720 -71.020 1.00 90.25 633 LEU A C 1
ATOM 5083 O O . LEU A 1 633 ? 72.992 20.443 -71.953 1.00 90.25 633 LEU A O 1
ATOM 5087 N N . GLU A 1 634 ? 73.412 19.607 -69.930 1.00 91.94 634 GLU A N 1
ATOM 5088 C CA . GLU A 1 634 ? 74.736 20.244 -69.866 1.00 91.94 634 GLU A CA 1
ATOM 5089 C C . GLU A 1 634 ? 75.822 19.469 -70.634 1.00 91.94 634 GLU A C 1
ATOM 5091 O O . GLU A 1 634 ? 76.699 20.121 -71.205 1.00 91.94 634 GLU A O 1
ATOM 5096 N N . THR A 1 635 ? 75.744 18.136 -70.779 1.00 92.25 635 THR A N 1
ATOM 5097 C CA . THR A 1 635 ? 76.614 17.416 -71.729 1.00 92.25 635 THR A CA 1
ATOM 5098 C C . THR A 1 635 ? 76.304 17.830 -73.166 1.00 92.25 635 THR A C 1
ATOM 5100 O O . THR A 1 635 ? 77.227 18.275 -73.844 1.00 92.25 635 THR A O 1
ATOM 5103 N N . GLU A 1 636 ? 75.033 17.865 -73.586 1.00 89.12 636 GLU A N 1
ATOM 5104 C CA . GLU A 1 636 ? 74.607 18.393 -74.896 1.00 89.12 636 GLU A CA 1
ATOM 5105 C C . GLU A 1 636 ? 75.069 19.841 -75.111 1.00 89.12 636 GLU A C 1
ATOM 5107 O O . GLU A 1 636 ? 75.519 20.206 -76.196 1.00 89.12 636 GLU A O 1
ATOM 5112 N N . ARG A 1 637 ? 75.005 20.703 -74.086 1.00 90.56 637 ARG A N 1
ATOM 5113 C CA . ARG A 1 637 ? 75.559 22.066 -74.168 1.00 90.56 637 ARG A CA 1
ATOM 5114 C C . ARG A 1 637 ? 77.076 22.056 -74.297 1.00 90.56 637 ARG A C 1
ATOM 5116 O O . ARG A 1 637 ? 77.605 22.893 -75.026 1.00 90.56 637 ARG A O 1
ATOM 5123 N N . SER A 1 638 ? 77.785 21.176 -73.594 1.00 91.94 638 SER A N 1
ATOM 5124 C CA . SER A 1 638 ? 79.245 21.049 -73.681 1.00 91.94 638 SER A CA 1
ATOM 5125 C C . SER A 1 638 ? 79.681 20.560 -75.064 1.00 91.94 638 SER A C 1
ATOM 5127 O O . SER A 1 638 ? 80.578 21.150 -75.664 1.00 91.94 638 SER A O 1
ATOM 5129 N N . GLU A 1 639 ? 78.962 19.592 -75.629 1.00 88.75 639 GLU A N 1
ATOM 5130 C CA . GLU A 1 639 ? 79.151 19.064 -76.975 1.00 88.75 639 GLU A CA 1
ATOM 5131 C C . GLU A 1 639 ? 78.772 20.103 -78.021 1.00 88.75 639 GLU A C 1
ATOM 5133 O O . GLU A 1 639 ? 79.570 20.384 -78.901 1.00 88.75 639 GLU A O 1
ATOM 5138 N N . LYS A 1 640 ? 77.644 20.803 -77.882 1.00 89.50 640 LYS A N 1
ATOM 5139 C CA . LYS A 1 640 ? 77.277 21.917 -78.767 1.00 89.50 640 LYS A CA 1
ATOM 5140 C C . LYS A 1 640 ? 78.289 23.066 -78.706 1.00 89.50 640 LYS A C 1
ATOM 5142 O O . LYS A 1 640 ? 78.553 23.687 -79.731 1.00 89.50 640 LYS A O 1
ATOM 5147 N N . LYS A 1 641 ? 78.916 23.329 -77.549 1.00 89.62 641 LYS A N 1
ATOM 5148 C CA . LYS A 1 641 ? 80.070 24.248 -77.422 1.00 89.62 641 LYS A CA 1
ATOM 5149 C C . LYS A 1 641 ? 81.329 23.676 -78.103 1.00 89.62 641 LYS A C 1
ATOM 5151 O O . LYS A 1 641 ? 82.102 24.460 -78.651 1.00 89.62 641 LYS A O 1
ATOM 5156 N N . ARG A 1 642 ? 81.544 22.353 -78.083 1.00 91.12 642 ARG A N 1
ATOM 5157 C CA . ARG A 1 642 ? 82.653 21.639 -78.752 1.00 91.12 642 ARG A CA 1
ATOM 5158 C C . ARG A 1 642 ? 82.481 21.667 -80.275 1.00 91.12 642 ARG A C 1
ATOM 5160 O O . ARG A 1 642 ? 83.306 22.266 -80.952 1.00 91.12 642 ARG A O 1
ATOM 5167 N N . VAL A 1 643 ? 81.345 21.194 -80.780 1.00 86.75 643 VAL A N 1
ATOM 5168 C CA . VAL A 1 643 ? 80.916 21.232 -82.185 1.00 86.75 643 VAL A CA 1
ATOM 5169 C C . VAL A 1 643 ? 80.880 22.663 -82.723 1.00 86.75 643 VAL A C 1
ATOM 5171 O O . VAL A 1 643 ? 81.303 22.897 -83.844 1.00 86.75 643 VAL A O 1
ATOM 5174 N N . ALA A 1 644 ? 80.482 23.672 -81.938 1.00 86.31 644 ALA A N 1
ATOM 5175 C CA . ALA A 1 644 ? 80.572 25.071 -82.376 1.00 86.31 644 ALA A CA 1
ATOM 5176 C C . ALA A 1 644 ? 82.016 25.616 -82.450 1.00 86.31 644 ALA A C 1
ATOM 5178 O O . ALA A 1 644 ? 82.261 26.577 -83.181 1.00 86.31 644 ALA A O 1
ATOM 5179 N N . LYS A 1 645 ? 82.979 25.037 -81.715 1.00 89.06 645 LYS A N 1
ATOM 5180 C CA . LYS A 1 645 ? 84.417 25.319 -81.891 1.00 89.06 645 LYS A CA 1
ATOM 5181 C C . LYS A 1 645 ? 84.984 24.551 -83.083 1.00 89.06 645 LYS A C 1
ATOM 5183 O O . LYS A 1 645 ? 85.709 25.146 -83.869 1.00 89.06 645 LYS A O 1
ATOM 5188 N N . GLU A 1 646 ? 84.620 23.281 -83.239 1.00 87.19 646 GLU A N 1
ATOM 5189 C CA . GLU A 1 646 ? 84.989 22.430 -84.377 1.00 87.19 646 GLU A CA 1
ATOM 5190 C C . GLU A 1 646 ? 84.484 23.038 -85.686 1.00 87.19 646 GLU A C 1
ATOM 5192 O O . GLU A 1 646 ? 85.280 23.256 -86.584 1.00 87.19 646 GLU A O 1
ATOM 5197 N N . LEU A 1 647 ? 83.218 23.458 -85.756 1.00 83.94 647 LEU A N 1
ATOM 5198 C CA . LEU A 1 647 ? 82.638 24.167 -86.897 1.00 83.94 647 LEU A CA 1
ATOM 5199 C C . LEU A 1 647 ? 83.344 25.501 -87.173 1.00 83.94 647 LEU A C 1
ATOM 5201 O O . LEU A 1 647 ? 83.574 25.834 -88.328 1.00 83.94 647 LEU A O 1
ATOM 5205 N N . LYS A 1 648 ? 83.735 26.266 -86.144 1.00 86.25 648 LYS A N 1
ATOM 5206 C CA . LYS A 1 648 ? 84.535 27.491 -86.340 1.00 86.25 648 LYS A CA 1
ATOM 5207 C C . LYS A 1 648 ? 85.946 27.186 -86.844 1.00 86.25 648 LYS A C 1
ATOM 5209 O O . LYS A 1 648 ? 86.461 27.943 -87.659 1.00 86.25 648 LYS A O 1
ATOM 5214 N N . SER A 1 649 ? 86.547 26.086 -86.393 1.00 85.50 649 SER A N 1
ATOM 5215 C CA . SER A 1 649 ? 87.829 25.587 -86.893 1.00 85.50 649 SER A CA 1
ATOM 5216 C C . SER A 1 649 ? 87.704 25.115 -88.342 1.00 85.50 649 SER A C 1
ATOM 5218 O O . SER A 1 649 ? 88.526 25.494 -89.163 1.00 85.50 649 SER A O 1
ATOM 5220 N N . ALA A 1 650 ? 86.645 24.377 -88.675 1.00 81.06 650 ALA A N 1
ATOM 5221 C CA . ALA A 1 650 ? 86.343 23.881 -90.012 1.00 81.06 650 ALA A CA 1
ATOM 5222 C C . ALA A 1 650 ? 85.982 25.013 -90.984 1.00 81.06 650 ALA A C 1
ATOM 5224 O O . ALA A 1 650 ? 86.394 24.968 -92.133 1.00 81.06 650 ALA A O 1
ATOM 5225 N N . ILE A 1 651 ? 85.289 26.067 -90.535 1.00 80.19 651 ILE A N 1
ATOM 5226 C CA . ILE A 1 651 ? 85.072 27.293 -91.322 1.00 80.19 651 ILE A CA 1
ATOM 5227 C C . ILE A 1 651 ? 86.402 28.021 -91.533 1.00 80.19 651 ILE A C 1
ATOM 5229 O O . ILE A 1 651 ? 86.727 28.351 -92.664 1.00 80.19 651 ILE A O 1
ATOM 5233 N N . ALA A 1 652 ? 87.229 28.196 -90.497 1.00 80.00 652 ALA A N 1
ATOM 5234 C CA . ALA A 1 652 ? 88.555 28.801 -90.654 1.00 80.00 652 ALA A CA 1
ATOM 5235 C C . ALA A 1 652 ? 89.506 27.955 -91.528 1.00 80.00 652 ALA A C 1
ATOM 5237 O O . ALA A 1 652 ? 90.375 28.505 -92.201 1.00 80.00 652 ALA A O 1
ATOM 5238 N N . GLN A 1 653 ? 89.341 26.630 -91.542 1.00 80.69 653 GLN A N 1
ATOM 5239 C CA . GLN A 1 653 ? 90.024 25.712 -92.452 1.00 80.69 653 GLN A CA 1
ATOM 5240 C C . GLN A 1 653 ? 89.450 25.790 -93.868 1.00 80.69 653 GLN A C 1
ATOM 5242 O O . GLN A 1 653 ? 90.235 25.819 -94.798 1.00 80.69 653 GLN A O 1
ATOM 5247 N N . LEU A 1 654 ? 88.133 25.895 -94.057 1.00 74.81 654 LEU A N 1
ATOM 5248 C CA . LEU A 1 654 ? 87.506 26.077 -95.371 1.00 74.81 654 LEU A CA 1
ATOM 5249 C C . LEU A 1 654 ? 87.799 27.449 -95.973 1.00 74.81 654 LEU A C 1
ATOM 5251 O O . LEU A 1 654 ? 87.959 27.544 -97.180 1.00 74.81 654 LEU A O 1
ATOM 5255 N N . ASP A 1 655 ? 87.913 28.501 -95.169 1.00 73.94 655 ASP A N 1
ATOM 5256 C CA . ASP A 1 655 ? 88.301 29.823 -95.652 1.00 73.94 655 ASP A CA 1
ATOM 5257 C C . ASP A 1 655 ? 89.813 29.882 -95.938 1.00 73.94 655 ASP A C 1
ATOM 5259 O O . ASP A 1 655 ? 90.211 30.474 -96.937 1.00 73.94 655 ASP A O 1
ATOM 5263 N N . ARG A 1 656 ? 90.658 29.166 -95.173 1.00 73.88 656 ARG A N 1
ATOM 5264 C CA . ARG A 1 656 ? 92.051 28.887 -95.580 1.00 73.88 656 ARG A CA 1
ATOM 5265 C C . ARG A 1 656 ? 92.120 28.078 -96.871 1.00 73.88 656 ARG A C 1
ATOM 5267 O O . ARG A 1 656 ? 92.847 28.476 -97.763 1.00 73.88 656 ARG A O 1
ATOM 5274 N N . LEU A 1 657 ? 91.340 27.008 -97.002 1.00 69.19 657 LEU A N 1
ATOM 5275 C CA . LEU A 1 657 ? 91.285 26.170 -98.200 1.00 69.19 657 LEU A CA 1
ATOM 5276 C C . LEU A 1 657 ? 90.630 26.886 -99.384 1.00 69.19 657 LEU A C 1
ATOM 5278 O O . LEU A 1 657 ? 90.897 26.512 -100.511 1.00 69.19 657 LEU A O 1
ATOM 5282 N N . ARG A 1 658 ? 89.828 27.936 -99.177 1.00 67.75 658 ARG A N 1
ATOM 5283 C CA . ARG A 1 658 ? 89.352 28.838 -100.240 1.00 67.75 658 ARG A CA 1
ATOM 5284 C C . ARG A 1 658 ? 90.407 29.845 -100.668 1.00 67.75 658 ARG A C 1
ATOM 5286 O O . ARG A 1 658 ? 90.431 30.201 -101.837 1.00 67.75 658 ARG A O 1
ATOM 5293 N N . ILE A 1 659 ? 91.262 30.295 -99.751 1.00 61.31 659 ILE A N 1
ATOM 5294 C CA . ILE A 1 659 ? 92.445 31.095 -100.088 1.00 61.31 659 ILE A CA 1
ATOM 5295 C C . ILE A 1 659 ? 93.445 30.204 -100.842 1.00 61.31 659 ILE A C 1
ATOM 5297 O O . ILE A 1 659 ? 93.799 30.517 -101.971 1.00 61.31 659 ILE A O 1
ATOM 5301 N N . GLU A 1 660 ? 93.782 29.030 -100.302 1.00 52.97 660 GLU A N 1
ATOM 5302 C CA . GLU A 1 660 ? 94.651 28.058 -100.969 1.00 52.97 660 GLU A CA 1
ATOM 5303 C C . GLU A 1 660 ? 94.058 27.526 -102.276 1.00 52.97 660 GLU A C 1
ATOM 5305 O O . GLU A 1 660 ? 94.819 27.339 -103.208 1.00 52.97 660 GLU A O 1
ATOM 5310 N N . ALA A 1 661 ? 92.744 27.314 -102.411 1.00 48.44 661 ALA A N 1
ATOM 5311 C CA . ALA A 1 661 ? 92.129 26.918 -103.686 1.00 48.44 661 ALA A CA 1
ATOM 5312 C C . ALA A 1 661 ? 91.947 28.095 -104.657 1.00 48.44 661 ALA A C 1
ATOM 5314 O O . ALA A 1 661 ? 91.825 27.866 -105.853 1.00 48.44 661 ALA A O 1
ATOM 5315 N N . ALA A 1 662 ? 91.975 29.348 -104.194 1.00 47.00 662 ALA A N 1
ATOM 5316 C CA . ALA A 1 662 ? 92.149 30.496 -105.085 1.00 47.00 662 ALA A CA 1
ATOM 5317 C C . ALA A 1 662 ? 93.601 30.603 -105.598 1.00 47.00 662 ALA A C 1
ATOM 5319 O O . ALA A 1 662 ? 93.819 31.155 -106.674 1.00 47.00 662 ALA A O 1
ATOM 5320 N N . GLU A 1 663 ? 94.574 30.039 -104.873 1.00 44.97 663 GLU A N 1
ATOM 5321 C CA . GLU A 1 663 ? 95.981 29.913 -105.292 1.00 44.97 663 GLU A CA 1
ATOM 5322 C C . GLU A 1 663 ? 96.305 28.570 -105.993 1.00 44.97 663 GLU A C 1
ATOM 5324 O O . GLU A 1 663 ? 97.287 28.493 -106.724 1.00 44.97 663 GLU A O 1
ATOM 5329 N N . LYS A 1 664 ? 95.463 27.538 -105.830 1.00 43.41 664 LYS A N 1
ATOM 5330 C CA . LYS A 1 664 ? 95.579 26.171 -106.392 1.00 43.41 664 LYS A CA 1
ATOM 5331 C C . LYS A 1 664 ? 94.393 25.798 -107.300 1.00 43.41 664 LYS A C 1
ATOM 5333 O O . LYS A 1 664 ? 94.028 24.637 -107.422 1.00 43.41 664 LYS A O 1
ATOM 5338 N N . ALA A 1 665 ? 93.776 26.792 -107.945 1.00 39.62 665 ALA A N 1
ATOM 5339 C CA . ALA A 1 665 ? 92.876 26.594 -109.093 1.00 39.62 665 ALA A CA 1
ATOM 5340 C C . ALA A 1 665 ? 93.638 26.594 -110.439 1.00 39.62 665 ALA A C 1
ATOM 5342 O O . ALA A 1 665 ? 93.056 26.805 -111.504 1.00 39.62 665 ALA A O 1
ATOM 5343 N N . MET A 1 666 ? 94.948 26.351 -110.383 1.00 41.69 666 MET A N 1
ATOM 5344 C CA . MET A 1 666 ? 95.731 25.738 -111.450 1.00 41.69 666 MET A CA 1
ATOM 5345 C C . MET A 1 666 ? 96.323 24.435 -110.893 1.00 41.69 666 MET A C 1
ATOM 5347 O O . MET A 1 666 ? 96.675 24.405 -109.717 1.00 41.69 666 MET A O 1
ATOM 5351 N N . GLU A 1 667 ? 96.458 23.433 -111.769 1.00 34.56 667 GLU A N 1
ATOM 5352 C CA . GLU A 1 667 ? 97.088 22.111 -111.550 1.00 34.56 667 GLU A CA 1
ATOM 5353 C C . GLU A 1 667 ? 96.242 21.051 -110.791 1.00 34.56 667 GLU A C 1
ATOM 5355 O O . GLU A 1 667 ? 96.225 21.018 -109.567 1.00 34.56 667 GLU A O 1
ATOM 5360 N N . GLU A 1 668 ? 95.611 20.170 -111.599 1.00 30.69 668 GLU A N 1
ATOM 5361 C CA . GLU A 1 668 ? 95.291 18.729 -111.389 1.00 30.69 668 GLU A CA 1
ATOM 5362 C C . GLU A 1 668 ? 94.395 18.301 -110.189 1.00 30.69 668 GLU A C 1
ATOM 5364 O O . GLU A 1 668 ? 94.291 18.988 -109.182 1.00 30.69 668 GLU A O 1
ATOM 5369 N N . GLU A 1 669 ? 93.727 17.141 -110.112 1.00 28.19 669 GLU A N 1
ATOM 5370 C CA . GLU A 1 669 ? 93.083 16.120 -110.982 1.00 28.19 669 GLU A CA 1
ATOM 5371 C C . GLU A 1 669 ? 93.066 14.774 -110.194 1.00 28.19 669 GLU A C 1
ATOM 5373 O O . GLU A 1 669 ? 94.051 14.445 -109.543 1.00 28.19 669 GLU A O 1
ATOM 5378 N N . VAL A 1 670 ? 91.984 13.982 -110.333 1.00 29.33 670 VAL A N 1
ATOM 5379 C CA . VAL A 1 670 ? 91.942 12.490 -110.232 1.00 29.33 670 VAL A CA 1
ATOM 5380 C C . VAL A 1 670 ? 91.942 11.763 -108.842 1.00 29.33 670 VAL A C 1
ATOM 5382 O O . VAL A 1 670 ? 92.758 12.040 -107.974 1.00 29.33 670 VAL A O 1
ATOM 5385 N N . GLU A 1 671 ? 91.022 10.771 -108.722 1.00 29.42 671 GLU A N 1
ATOM 5386 C CA . GLU A 1 671 ? 90.942 9.574 -107.810 1.00 29.42 671 GLU A CA 1
ATOM 5387 C C . GLU A 1 671 ? 90.878 9.742 -106.253 1.00 29.42 671 GLU A C 1
ATOM 5389 O O . GLU A 1 671 ? 91.267 10.774 -105.719 1.00 29.42 671 GLU A O 1
ATOM 5394 N N . GLU A 1 672 ? 90.418 8.787 -105.406 1.00 30.44 672 GLU A N 1
ATOM 5395 C CA . GLU A 1 672 ? 89.415 7.673 -105.454 1.00 30.44 672 GLU A CA 1
ATOM 5396 C C . GLU A 1 672 ? 89.219 7.072 -104.014 1.00 30.44 672 GLU A C 1
ATOM 5398 O O . GLU A 1 672 ? 90.088 7.291 -103.173 1.00 30.44 672 GLU A O 1
ATOM 5403 N N . ALA A 1 673 ? 88.142 6.290 -103.753 1.00 30.75 673 ALA A N 1
ATOM 5404 C CA . ALA A 1 673 ? 87.962 5.305 -102.638 1.00 30.75 673 ALA A CA 1
ATOM 5405 C C . ALA A 1 673 ? 87.982 5.811 -101.154 1.00 30.75 673 ALA A C 1
ATOM 5407 O O . ALA A 1 673 ? 88.386 6.937 -100.883 1.00 30.75 673 ALA A O 1
ATOM 5408 N N . ASP A 1 674 ? 87.599 5.062 -100.096 1.00 28.06 674 ASP A N 1
ATOM 5409 C CA . ASP A 1 674 ? 86.543 4.038 -99.847 1.00 28.06 674 ASP A CA 1
ATOM 5410 C C . ASP A 1 674 ? 86.297 3.907 -98.306 1.00 28.06 674 ASP A C 1
ATOM 5412 O O . ASP A 1 674 ? 87.036 4.506 -97.522 1.00 28.06 674 ASP A O 1
ATOM 5416 N N . ASP A 1 675 ? 85.303 3.095 -97.889 1.00 31.86 675 ASP A N 1
ATOM 5417 C CA . ASP A 1 675 ? 85.008 2.617 -96.506 1.00 31.86 675 ASP A CA 1
ATOM 5418 C C . ASP A 1 675 ? 84.607 3.681 -95.435 1.00 31.86 675 ASP A C 1
ATOM 5420 O O . ASP A 1 675 ? 84.726 4.888 -95.636 1.00 31.86 675 ASP A O 1
ATOM 5424 N N . ASP A 1 676 ? 83.994 3.355 -94.281 1.00 33.59 676 ASP A N 1
ATOM 5425 C CA . ASP A 1 676 ? 83.770 2.068 -93.579 1.00 33.59 676 ASP A CA 1
ATOM 5426 C C . ASP A 1 676 ? 82.342 1.986 -92.955 1.00 33.59 676 ASP A C 1
ATOM 5428 O O . ASP A 1 676 ? 81.651 3.000 -92.808 1.00 33.59 676 ASP A O 1
ATOM 5432 N N . VAL A 1 677 ? 81.879 0.788 -92.565 1.00 39.97 677 VAL A N 1
ATOM 5433 C CA . VAL A 1 677 ? 80.519 0.499 -92.059 1.00 39.97 677 VAL A CA 1
ATOM 5434 C C . VAL A 1 677 ? 80.520 -0.473 -90.867 1.00 39.97 677 VAL A C 1
ATOM 5436 O O . VAL A 1 677 ? 80.676 -1.676 -91.074 1.00 39.97 677 VAL A O 1
ATOM 5439 N N . SER A 1 678 ? 80.184 -0.008 -89.645 1.00 39.16 678 SER A N 1
ATOM 5440 C CA . SER A 1 678 ? 79.476 -0.797 -88.597 1.00 39.16 678 SER A CA 1
ATOM 5441 C C . SER A 1 678 ? 79.181 -0.050 -87.275 1.00 39.16 678 SER A C 1
ATOM 5443 O O . SER A 1 678 ? 79.716 1.020 -87.022 1.00 39.16 678 SER A O 1
ATOM 5445 N N . GLU A 1 679 ? 78.354 -0.697 -86.428 1.00 41.44 679 GLU A N 1
ATOM 5446 C CA . GLU A 1 679 ? 78.086 -0.470 -84.980 1.00 41.44 679 GLU A CA 1
ATOM 5447 C C . GLU A 1 679 ? 76.781 0.231 -84.524 1.00 41.44 679 GLU A C 1
ATOM 5449 O O . GLU A 1 679 ? 76.798 1.171 -83.735 1.00 41.44 679 GLU A O 1
ATOM 5454 N N . LEU A 1 680 ? 75.607 -0.323 -84.875 1.00 41.59 680 LEU A N 1
ATOM 5455 C CA . LEU A 1 680 ? 74.342 -0.068 -84.145 1.00 41.59 680 LEU A CA 1
ATOM 5456 C C . LEU A 1 680 ? 73.461 -1.333 -84.015 1.00 41.59 680 LEU A C 1
ATOM 5458 O O . LEU A 1 680 ? 72.411 -1.431 -84.644 1.00 41.59 680 LEU A O 1
ATOM 5462 N N . SER A 1 681 ? 73.867 -2.317 -83.193 1.00 41.75 681 SER A N 1
ATOM 5463 C CA . SER A 1 681 ? 73.138 -3.605 -83.082 1.00 41.75 681 SER A CA 1
ATOM 5464 C C . SER A 1 681 ? 73.071 -4.256 -81.680 1.00 41.75 681 SER A C 1
ATOM 5466 O O . SER A 1 681 ? 72.841 -5.459 -81.586 1.00 41.75 681 SER A O 1
ATOM 5468 N N . VAL A 1 682 ? 73.241 -3.507 -80.577 1.00 48.03 682 VAL A N 1
ATOM 5469 C CA . VAL A 1 682 ? 73.279 -4.083 -79.200 1.00 48.03 682 VAL A CA 1
ATOM 5470 C C . VAL A 1 682 ? 72.329 -3.378 -78.207 1.00 48.03 682 VAL A C 1
ATOM 5472 O O . VAL A 1 682 ? 72.560 -3.353 -77.002 1.00 48.03 682 VAL A O 1
ATOM 5475 N N . HIS A 1 683 ? 71.245 -2.758 -78.693 1.00 46.56 683 HIS A N 1
ATOM 5476 C CA . HIS A 1 683 ? 70.276 -2.010 -77.859 1.00 46.56 683 HIS A CA 1
ATOM 5477 C C . HIS A 1 683 ? 68.793 -2.349 -78.123 1.00 46.56 683 HIS A C 1
ATOM 5479 O O . HIS A 1 683 ? 67.898 -1.641 -77.653 1.00 46.56 683 HIS A O 1
ATOM 5485 N N . ALA A 1 684 ? 68.519 -3.441 -78.844 1.00 53.03 684 ALA A N 1
ATOM 5486 C CA . ALA A 1 684 ? 67.163 -3.963 -79.028 1.00 53.03 684 ALA A CA 1
ATOM 5487 C C . ALA A 1 684 ? 66.706 -4.813 -77.825 1.00 53.03 684 ALA A C 1
ATOM 5489 O O . ALA A 1 684 ? 65.618 -4.596 -77.286 1.00 53.03 684 ALA A O 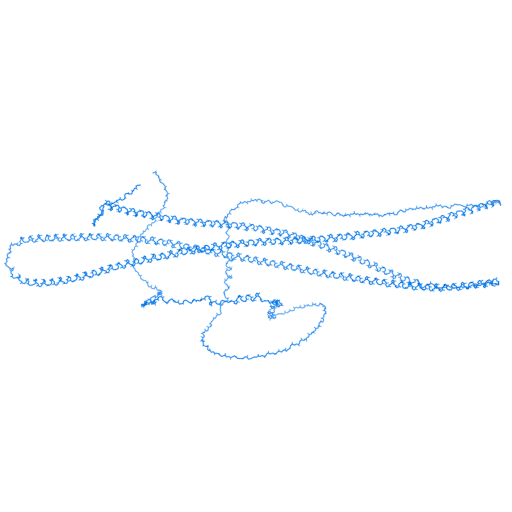1
ATOM 5490 N N . ASP A 1 685 ? 67.553 -5.739 -77.368 1.00 54.88 685 ASP A N 1
ATOM 5491 C CA . ASP A 1 685 ? 67.133 -6.810 -76.455 1.00 54.88 685 ASP A CA 1
ATOM 5492 C C . ASP A 1 685 ? 66.865 -6.338 -75.020 1.00 54.88 685 ASP A C 1
ATOM 5494 O O . ASP A 1 685 ? 65.889 -6.783 -74.415 1.00 54.88 685 ASP A O 1
ATOM 5498 N N . SER A 1 686 ? 67.637 -5.378 -74.485 1.00 59.19 686 SER A N 1
ATOM 5499 C CA . SER A 1 686 ? 67.354 -4.830 -73.142 1.00 59.19 686 SER A CA 1
ATOM 5500 C C . SER A 1 686 ? 65.984 -4.143 -73.105 1.00 59.19 686 SER A C 1
ATOM 5502 O O . SER A 1 686 ? 65.200 -4.378 -72.189 1.00 59.19 686 SER A O 1
ATOM 5504 N N . LYS A 1 687 ? 65.635 -3.384 -74.153 1.00 66.38 687 LYS A N 1
ATOM 5505 C CA . LYS A 1 687 ? 64.327 -2.724 -74.277 1.00 66.38 687 LYS A CA 1
ATOM 5506 C C . LYS A 1 687 ? 63.196 -3.734 -74.467 1.00 66.38 687 LYS A C 1
ATOM 5508 O O . LYS A 1 687 ? 62.107 -3.529 -73.936 1.00 66.38 687 LYS A O 1
ATOM 5513 N N . ALA A 1 688 ? 63.438 -4.842 -75.170 1.00 67.00 688 ALA A N 1
ATOM 5514 C CA . ALA A 1 688 ? 62.477 -5.940 -75.261 1.00 67.00 688 ALA A CA 1
ATOM 5515 C C . ALA A 1 688 ? 62.237 -6.608 -73.891 1.00 67.00 688 ALA A C 1
ATOM 5517 O O . ALA A 1 688 ? 61.088 -6.864 -73.522 1.00 67.00 688 ALA A O 1
ATOM 5518 N N . GLN A 1 689 ? 63.299 -6.828 -73.109 1.00 74.19 689 GLN A N 1
ATOM 5519 C CA . GLN A 1 689 ? 63.225 -7.424 -71.773 1.00 74.19 689 GLN A CA 1
ATOM 5520 C C . GLN A 1 689 ? 62.554 -6.487 -70.751 1.00 74.19 689 GLN A C 1
ATOM 5522 O O . GLN A 1 689 ? 61.694 -6.925 -69.986 1.00 74.19 689 GLN A O 1
ATOM 5527 N N . GLU A 1 690 ? 62.861 -5.188 -70.779 1.00 73.12 690 GLU A N 1
ATOM 5528 C CA . GLU A 1 690 ? 62.179 -4.158 -69.982 1.00 73.12 690 GLU A CA 1
ATOM 5529 C C . GLU A 1 690 ? 60.684 -4.068 -70.317 1.00 73.12 690 GLU A C 1
ATOM 5531 O O . GLU A 1 690 ? 59.848 -4.033 -69.411 1.00 73.12 690 GLU A O 1
ATOM 5536 N N . LEU A 1 691 ? 60.317 -4.108 -71.604 1.00 75.50 691 LEU A N 1
ATOM 5537 C CA . LEU A 1 691 ? 58.915 -4.115 -72.026 1.00 75.50 691 LEU A CA 1
ATOM 5538 C C . LEU A 1 691 ? 58.162 -5.363 -71.543 1.00 75.50 691 LEU A C 1
ATOM 5540 O O . LEU A 1 691 ? 56.998 -5.246 -71.156 1.00 75.50 691 LEU A O 1
ATOM 5544 N N . GLU A 1 692 ? 58.788 -6.543 -71.511 1.00 80.94 692 GLU A N 1
ATOM 5545 C CA . GLU A 1 692 ? 58.135 -7.748 -70.981 1.00 80.94 692 GLU A CA 1
ATOM 5546 C C . GLU A 1 692 ? 58.082 -7.772 -69.440 1.00 80.94 692 GLU A C 1
ATOM 5548 O O . GLU A 1 692 ? 57.093 -8.235 -68.863 1.00 80.94 692 GLU A O 1
ATOM 5553 N N . ASN A 1 693 ? 59.053 -7.160 -68.756 1.00 80.88 693 ASN A N 1
ATOM 5554 C CA . ASN A 1 693 ? 58.980 -6.894 -67.315 1.00 80.88 693 ASN A CA 1
ATOM 5555 C C . ASN A 1 693 ? 57.822 -5.933 -66.976 1.00 80.88 693 ASN A C 1
ATOM 5557 O O . ASN A 1 693 ? 57.030 -6.207 -66.072 1.00 80.88 693 ASN A O 1
ATOM 5561 N N . LEU A 1 694 ? 57.632 -4.857 -67.747 1.00 83.38 694 LEU A N 1
ATOM 5562 C CA . LEU A 1 694 ? 56.486 -3.951 -67.589 1.00 83.38 694 LEU A CA 1
ATOM 5563 C C . LEU A 1 694 ? 55.151 -4.645 -67.907 1.00 83.38 694 LEU A C 1
ATOM 5565 O O . LEU A 1 694 ? 54.177 -4.481 -67.169 1.00 83.38 694 LEU A O 1
ATOM 5569 N N . ARG A 1 695 ? 55.091 -5.484 -68.951 1.00 84.31 695 ARG A N 1
ATOM 5570 C CA . ARG A 1 695 ? 53.894 -6.286 -69.271 1.00 84.31 695 ARG A CA 1
ATOM 5571 C C . ARG A 1 695 ? 53.564 -7.297 -68.176 1.00 84.31 695 ARG A C 1
ATOM 5573 O O . ARG A 1 695 ? 52.393 -7.454 -67.842 1.00 84.31 695 ARG A O 1
ATOM 5580 N N . THR A 1 696 ? 54.549 -7.983 -67.595 1.00 84.38 696 THR A N 1
ATOM 5581 C CA . THR A 1 696 ? 54.301 -8.918 -66.483 1.00 84.38 696 THR A CA 1
ATOM 5582 C C . THR A 1 696 ? 53.883 -8.192 -65.203 1.00 84.38 696 THR A C 1
ATOM 5584 O O . THR A 1 696 ? 52.987 -8.684 -64.516 1.00 84.38 696 THR A O 1
ATOM 5587 N N . LEU A 1 697 ? 54.417 -6.996 -64.924 1.00 86.38 697 LEU A N 1
ATOM 5588 C CA . LEU A 1 697 ? 53.946 -6.142 -63.829 1.00 86.38 697 LEU A CA 1
ATOM 5589 C C . LEU A 1 697 ? 52.485 -5.703 -64.038 1.00 86.38 697 LEU A C 1
ATOM 5591 O O . LEU A 1 697 ? 51.665 -5.870 -63.137 1.00 86.38 697 LEU A O 1
ATOM 5595 N N . LEU A 1 698 ? 52.126 -5.243 -65.242 1.00 83.88 698 LEU A N 1
ATOM 5596 C CA . LEU A 1 698 ? 50.747 -4.883 -65.599 1.00 83.88 698 LEU A CA 1
ATOM 5597 C C . LEU A 1 698 ? 49.788 -6.081 -65.509 1.00 83.88 698 LEU A C 1
ATOM 5599 O O . LEU A 1 698 ? 48.679 -5.939 -64.997 1.00 83.88 698 LEU A O 1
ATOM 5603 N N . ARG A 1 699 ? 50.208 -7.283 -65.934 1.00 86.81 699 ARG A N 1
ATOM 5604 C CA . ARG A 1 699 ? 49.420 -8.520 -65.755 1.00 86.81 699 ARG A CA 1
ATOM 5605 C C . ARG A 1 699 ? 49.208 -8.848 -64.269 1.00 86.81 699 ARG A C 1
ATOM 5607 O O . ARG A 1 699 ? 48.096 -9.217 -63.899 1.00 86.81 699 ARG A O 1
ATOM 5614 N N . LYS A 1 700 ? 50.225 -8.669 -63.412 1.00 87.31 700 LYS A N 1
ATOM 5615 C CA . LYS A 1 700 ? 50.107 -8.840 -61.949 1.00 87.31 700 LYS A CA 1
ATOM 5616 C C . LYS A 1 700 ? 49.159 -7.809 -61.323 1.00 87.31 700 LYS A C 1
ATOM 5618 O O . LYS A 1 700 ? 48.265 -8.195 -60.577 1.00 87.31 700 LYS A O 1
ATOM 5623 N N . GLN A 1 701 ? 49.278 -6.528 -61.678 1.00 87.06 701 GLN A N 1
ATOM 5624 C CA . GLN A 1 701 ? 48.363 -5.473 -61.214 1.00 87.06 701 GLN A CA 1
ATOM 5625 C C . GLN A 1 701 ? 46.916 -5.717 -61.672 1.00 87.06 701 GLN A C 1
ATOM 5627 O O . GLN A 1 701 ? 45.983 -5.558 -60.888 1.00 87.06 701 GLN A O 1
ATOM 5632 N N . ALA A 1 702 ? 46.711 -6.178 -62.910 1.00 83.94 702 ALA A N 1
ATOM 5633 C CA . ALA A 1 702 ? 45.392 -6.551 -63.419 1.00 83.94 702 ALA A CA 1
ATOM 5634 C C . ALA A 1 702 ? 44.800 -7.794 -62.722 1.00 83.94 702 ALA A C 1
ATOM 5636 O O . ALA A 1 702 ? 43.578 -7.911 -62.631 1.00 83.94 702 ALA A O 1
ATOM 5637 N N . ALA A 1 703 ? 45.637 -8.709 -62.219 1.00 86.56 703 ALA A N 1
ATOM 5638 C CA . ALA A 1 703 ? 45.202 -9.831 -61.388 1.00 86.56 703 ALA A CA 1
ATOM 5639 C C . ALA A 1 703 ? 44.821 -9.373 -59.968 1.00 86.56 703 ALA A C 1
ATOM 5641 O O . ALA A 1 703 ? 43.725 -9.691 -59.513 1.00 86.56 703 ALA A O 1
ATOM 5642 N N . ALA A 1 704 ? 45.647 -8.549 -59.316 1.00 87.62 704 ALA A N 1
ATOM 5643 C CA . ALA A 1 704 ? 45.347 -7.978 -57.997 1.00 87.62 704 ALA A CA 1
ATOM 5644 C C . ALA A 1 704 ? 44.076 -7.102 -58.013 1.00 87.62 704 ALA A C 1
ATOM 5646 O O . ALA A 1 704 ? 43.217 -7.216 -57.144 1.00 87.62 704 ALA A O 1
ATOM 5647 N N . MET A 1 705 ? 43.867 -6.299 -59.063 1.00 85.25 705 MET A N 1
ATOM 5648 C CA . MET A 1 705 ? 42.608 -5.563 -59.250 1.00 85.25 705 MET A CA 1
ATOM 5649 C C . MET A 1 705 ? 41.391 -6.463 -59.519 1.00 85.25 705 MET A C 1
ATOM 5651 O O . MET A 1 705 ? 40.262 -5.983 -59.409 1.00 85.25 705 MET A O 1
ATOM 5655 N N . LYS A 1 706 ? 41.573 -7.740 -59.885 1.00 89.25 706 LYS A N 1
ATOM 5656 C CA . LYS A 1 706 ? 40.471 -8.712 -59.948 1.00 89.25 706 LYS A CA 1
ATOM 5657 C C . LYS A 1 706 ? 40.181 -9.312 -58.575 1.00 89.25 706 LYS A C 1
ATOM 5659 O O . LYS A 1 706 ? 39.008 -9.331 -58.213 1.00 89.25 706 LYS A O 1
ATOM 5664 N N . THR A 1 707 ? 41.198 -9.726 -57.812 1.00 87.69 707 THR A N 1
ATOM 5665 C CA . THR A 1 707 ? 41.001 -10.288 -56.460 1.00 87.69 707 THR A CA 1
ATOM 5666 C C . THR A 1 707 ? 40.359 -9.259 -55.528 1.00 87.69 707 THR A C 1
ATOM 5668 O O . THR A 1 707 ? 39.275 -9.518 -55.006 1.00 87.69 707 THR A O 1
ATOM 5671 N N . LEU A 1 708 ? 40.885 -8.027 -55.502 1.00 87.56 708 LEU A N 1
ATOM 5672 C CA . LEU A 1 708 ? 40.327 -6.906 -54.736 1.00 87.56 708 LEU A CA 1
ATOM 5673 C C . LEU A 1 708 ? 38.866 -6.588 -55.119 1.00 87.56 708 LEU A C 1
ATOM 5675 O O . LEU A 1 708 ? 38.050 -6.220 -54.275 1.00 87.56 708 LEU A O 1
ATOM 5679 N N . LYS A 1 709 ? 38.491 -6.754 -56.398 1.00 89.31 709 LYS A N 1
ATOM 5680 C CA . LYS A 1 709 ? 37.099 -6.572 -56.852 1.00 89.31 709 LYS A CA 1
ATOM 5681 C C . LYS A 1 709 ? 36.180 -7.713 -56.414 1.00 89.31 709 LYS A C 1
ATOM 5683 O O . LYS A 1 709 ? 35.028 -7.438 -56.079 1.00 89.31 709 LYS A O 1
ATOM 5688 N N . SER A 1 710 ? 36.652 -8.962 -56.384 1.00 89.31 710 SER A N 1
ATOM 5689 C CA . SER A 1 710 ? 35.891 -10.066 -55.781 1.00 89.31 710 SER A CA 1
ATOM 5690 C C . SER A 1 710 ? 35.756 -9.908 -54.266 1.00 89.31 710 SER A C 1
ATOM 5692 O O . SER A 1 710 ? 34.647 -10.048 -53.762 1.00 89.31 710 SER A O 1
ATOM 5694 N N . GLU A 1 711 ? 36.823 -9.519 -53.565 1.00 91.12 711 GLU A N 1
ATOM 5695 C CA . GLU A 1 711 ? 36.836 -9.275 -52.115 1.00 91.12 711 GLU A CA 1
ATOM 5696 C C . GLU A 1 711 ? 35.878 -8.138 -51.734 1.00 91.12 711 GLU A C 1
ATOM 5698 O O . GLU A 1 711 ? 34.995 -8.313 -50.893 1.00 91.12 711 GLU A O 1
ATOM 5703 N N . HIS A 1 712 ? 35.942 -6.999 -52.433 1.00 87.62 712 HIS A N 1
ATOM 5704 C CA . HIS A 1 712 ? 34.988 -5.909 -52.227 1.00 87.62 712 HIS A CA 1
ATOM 5705 C C . HIS A 1 712 ? 33.543 -6.336 -52.557 1.00 87.62 712 HIS A C 1
ATOM 5707 O O . HIS A 1 712 ? 32.605 -5.881 -51.899 1.00 87.62 712 HIS A O 1
ATOM 5713 N N . SER A 1 713 ? 33.335 -7.243 -53.521 1.00 91.50 713 SER A N 1
ATOM 5714 C CA . SER A 1 713 ? 32.011 -7.814 -53.807 1.00 91.50 713 SER A CA 1
ATOM 5715 C C . SER A 1 713 ? 31.512 -8.756 -52.702 1.00 91.50 713 SER A C 1
ATOM 5717 O O . SER A 1 713 ? 30.323 -8.710 -52.380 1.00 91.50 713 SER A O 1
ATOM 5719 N N . SER A 1 714 ? 32.379 -9.559 -52.072 1.00 90.62 714 SER A N 1
ATOM 5720 C CA . SER A 1 714 ? 32.005 -10.364 -50.901 1.00 90.62 714 SER A CA 1
ATOM 5721 C C . SER A 1 714 ? 31.727 -9.497 -49.675 1.00 90.62 714 SER A C 1
ATOM 5723 O O . SER A 1 714 ? 30.689 -9.688 -49.048 1.00 90.62 714 SER A O 1
ATOM 5725 N N . PHE A 1 715 ? 32.552 -8.484 -49.387 1.00 88.88 715 PHE A N 1
ATOM 5726 C CA . PHE A 1 715 ? 32.304 -7.568 -48.268 1.00 88.88 715 PHE A CA 1
ATOM 5727 C C . PHE A 1 715 ? 30.997 -6.782 -48.442 1.00 88.88 715 PHE A C 1
ATOM 5729 O O . PHE A 1 715 ? 30.237 -6.655 -47.487 1.00 88.88 715 PHE A O 1
ATOM 5736 N N . ARG A 1 716 ? 30.653 -6.335 -49.663 1.00 90.50 716 ARG A N 1
ATOM 5737 C CA . ARG A 1 716 ? 29.335 -5.724 -49.937 1.00 90.50 716 ARG A CA 1
ATOM 5738 C C . ARG A 1 716 ? 28.180 -6.676 -49.609 1.00 90.50 716 ARG A C 1
ATOM 5740 O O . ARG A 1 716 ? 27.239 -6.257 -48.945 1.00 90.50 716 ARG A O 1
ATOM 5747 N N . LYS A 1 717 ? 28.265 -7.951 -50.012 1.00 91.88 717 LYS A N 1
ATOM 5748 C CA . LYS A 1 717 ? 27.246 -8.972 -49.693 1.00 91.88 717 LYS A CA 1
ATOM 5749 C C . LYS A 1 717 ? 27.168 -9.279 -48.195 1.00 91.88 717 LYS A C 1
ATOM 5751 O O . LYS A 1 717 ? 26.074 -9.473 -47.678 1.00 91.88 717 LYS A O 1
ATOM 5756 N N . GLN A 1 718 ? 28.303 -9.301 -47.498 1.00 91.81 718 GLN A N 1
ATOM 5757 C CA . GLN A 1 718 ? 28.360 -9.512 -46.051 1.00 91.81 718 GLN A CA 1
ATOM 5758 C C . GLN A 1 718 ? 27.723 -8.342 -45.289 1.00 91.81 718 GLN A C 1
ATOM 5760 O O . GLN A 1 718 ? 26.907 -8.573 -44.404 1.00 91.81 718 GLN A O 1
ATOM 5765 N N . ILE A 1 719 ? 28.017 -7.096 -45.678 1.00 88.38 719 ILE A N 1
ATOM 5766 C CA . ILE A 1 719 ? 27.378 -5.893 -45.120 1.00 88.38 719 ILE A CA 1
ATOM 5767 C C . ILE A 1 719 ? 25.869 -5.897 -45.406 1.00 88.38 719 ILE A C 1
ATOM 5769 O O . ILE A 1 719 ? 25.078 -5.614 -44.512 1.00 88.38 719 ILE A O 1
ATOM 5773 N N . GLU A 1 720 ? 25.447 -6.267 -46.618 1.00 93.25 720 GLU A N 1
ATOM 5774 C CA . GLU A 1 720 ? 24.026 -6.381 -46.971 1.00 93.25 720 GLU A CA 1
ATOM 5775 C C . GLU A 1 720 ? 23.302 -7.448 -46.127 1.00 93.25 720 GLU A C 1
ATOM 5777 O O . GLU A 1 720 ? 22.184 -7.216 -45.667 1.00 93.25 720 GLU A O 1
ATOM 5782 N N . TYR A 1 721 ? 23.945 -8.593 -45.876 1.00 93.25 721 TYR A N 1
ATOM 5783 C CA . TYR A 1 721 ? 23.424 -9.650 -45.006 1.00 93.25 721 TYR A CA 1
ATOM 5784 C C . TYR A 1 721 ? 23.334 -9.204 -43.539 1.00 93.25 721 TYR A C 1
ATOM 5786 O O . TYR A 1 721 ? 22.281 -9.353 -42.921 1.00 93.25 721 TYR A O 1
ATOM 5794 N N . SER A 1 722 ? 24.394 -8.598 -42.995 1.00 89.44 722 SER A N 1
ATOM 5795 C CA . SER A 1 722 ? 24.401 -8.069 -41.626 1.00 89.44 722 SER A CA 1
ATOM 5796 C C . SER A 1 722 ? 23.349 -6.976 -41.431 1.00 89.44 722 SER A C 1
ATOM 5798 O O . SER A 1 722 ? 22.611 -7.020 -40.452 1.00 89.44 722 SER A O 1
ATOM 5800 N N . ASN A 1 723 ? 23.200 -6.051 -42.386 1.00 89.50 723 ASN A N 1
ATOM 5801 C CA . ASN A 1 723 ? 22.160 -5.020 -42.335 1.00 89.50 723 ASN A CA 1
ATOM 5802 C C . ASN A 1 723 ? 20.752 -5.629 -42.355 1.00 89.50 723 ASN A C 1
ATOM 5804 O O . ASN A 1 723 ? 19.895 -5.183 -41.597 1.00 89.50 723 ASN A O 1
ATOM 5808 N N . LYS A 1 724 ? 20.512 -6.671 -43.163 1.00 93.19 724 LYS A N 1
ATOM 5809 C CA . LYS A 1 724 ? 19.233 -7.401 -43.167 1.00 93.19 724 LYS A CA 1
ATOM 5810 C C . LYS A 1 724 ? 18.963 -8.099 -41.831 1.00 93.19 724 LYS A C 1
ATOM 5812 O O . LYS A 1 724 ? 17.846 -8.003 -41.337 1.00 93.19 724 LYS A O 1
ATOM 5817 N N . LYS A 1 725 ? 19.977 -8.727 -41.220 1.00 92.44 725 LYS A N 1
ATOM 5818 C CA . LYS A 1 725 ? 19.862 -9.365 -39.895 1.00 92.44 725 LYS A CA 1
ATOM 5819 C C . LYS A 1 725 ? 19.555 -8.350 -38.788 1.00 92.44 725 LYS A C 1
ATOM 5821 O O . LYS A 1 725 ? 18.639 -8.570 -38.002 1.00 92.44 725 LYS A O 1
ATOM 5826 N N . VAL A 1 726 ? 20.260 -7.218 -38.772 1.00 90.56 726 VAL A N 1
ATOM 5827 C CA . VAL A 1 726 ? 20.003 -6.122 -37.821 1.00 90.56 726 VAL A CA 1
ATOM 5828 C C . VAL A 1 726 ? 18.612 -5.517 -38.043 1.00 90.56 726 VAL A C 1
ATOM 5830 O O . VAL A 1 726 ? 17.933 -5.197 -37.075 1.00 90.56 726 VAL A O 1
ATOM 5833 N N . GLN A 1 727 ? 18.138 -5.407 -39.289 1.00 91.75 727 GLN A N 1
ATOM 5834 C CA . GLN A 1 727 ? 16.774 -4.950 -39.577 1.00 91.75 727 GLN A CA 1
ATOM 5835 C C . GLN A 1 727 ? 15.695 -5.929 -39.087 1.00 91.75 727 GLN A C 1
ATOM 5837 O O . GLN A 1 727 ? 14.691 -5.467 -38.550 1.00 91.75 727 GLN A O 1
ATOM 5842 N N . SER A 1 728 ? 15.889 -7.249 -39.210 1.00 92.06 728 SER A N 1
ATOM 5843 C CA . SER A 1 728 ? 14.956 -8.226 -38.625 1.00 92.06 728 SER A CA 1
ATOM 5844 C C . SER A 1 728 ? 14.968 -8.191 -37.095 1.00 92.06 728 SER A C 1
ATOM 5846 O O . SER A 1 728 ? 13.904 -8.077 -36.497 1.00 92.06 728 SER A O 1
ATOM 5848 N N . GLU A 1 729 ? 16.145 -8.176 -36.460 1.00 91.94 729 GLU A N 1
ATOM 5849 C CA . GLU A 1 729 ? 16.267 -8.106 -34.992 1.00 91.94 729 GLU A CA 1
ATOM 5850 C C . GLU A 1 729 ? 15.648 -6.816 -34.427 1.00 91.94 729 GLU A C 1
ATOM 5852 O O . GLU A 1 729 ? 14.967 -6.836 -33.404 1.00 91.94 729 GLU A O 1
ATOM 5857 N N . LEU A 1 730 ? 15.821 -5.687 -35.121 1.00 89.38 730 LEU A N 1
ATOM 5858 C CA . LEU A 1 730 ? 15.226 -4.408 -34.736 1.00 89.38 730 LEU A CA 1
ATOM 5859 C C . LEU A 1 730 ? 13.698 -4.406 -34.918 1.00 89.38 730 LEU A C 1
ATOM 5861 O O . LEU A 1 730 ? 13.000 -3.821 -34.091 1.00 89.38 730 LEU A O 1
ATOM 5865 N N . SER A 1 731 ? 13.167 -5.089 -35.940 1.00 92.56 731 SER A N 1
ATOM 5866 C CA . SER A 1 731 ? 11.719 -5.278 -36.119 1.00 92.56 731 SER A CA 1
ATOM 5867 C C . SER A 1 731 ? 11.119 -6.177 -35.032 1.00 92.56 731 SER A C 1
ATOM 5869 O O . SER A 1 731 ? 10.071 -5.851 -34.480 1.00 92.56 731 SER A O 1
ATOM 5871 N N . GLU A 1 732 ? 11.789 -7.277 -34.681 1.00 92.31 732 GLU A N 1
ATOM 5872 C CA . GLU A 1 732 ? 11.355 -8.193 -33.617 1.00 92.31 732 GLU A CA 1
ATOM 5873 C C . GLU A 1 732 ? 11.325 -7.491 -32.249 1.00 92.31 732 GLU A C 1
ATOM 5875 O O . GLU A 1 732 ? 10.336 -7.595 -31.522 1.00 92.31 732 GLU A O 1
ATOM 5880 N N . LEU A 1 733 ? 12.350 -6.687 -31.938 1.00 88.88 733 LEU A N 1
ATOM 5881 C CA . LEU A 1 733 ? 12.395 -5.858 -30.727 1.00 88.88 733 LEU A CA 1
ATOM 5882 C C . LEU A 1 733 ? 11.338 -4.740 -30.726 1.00 88.88 733 LEU A C 1
ATOM 5884 O O . LEU A 1 733 ? 10.844 -4.370 -29.659 1.00 88.88 733 LEU A O 1
ATOM 5888 N N . GLN A 1 734 ? 10.960 -4.195 -31.888 1.00 91.81 734 GLN A N 1
ATOM 5889 C CA . GLN A 1 734 ? 9.847 -3.242 -31.990 1.00 91.81 734 GLN A CA 1
ATOM 5890 C C . GLN A 1 734 ? 8.499 -3.915 -31.694 1.00 91.81 734 GLN A C 1
ATOM 5892 O O . GLN A 1 734 ? 7.714 -3.366 -30.917 1.00 91.81 734 GLN A O 1
ATOM 5897 N N . ASP A 1 735 ? 8.260 -5.116 -32.227 1.00 91.12 735 ASP A N 1
ATOM 5898 C CA . ASP A 1 735 ? 7.055 -5.905 -31.945 1.00 91.12 735 ASP A CA 1
ATOM 5899 C C . ASP A 1 735 ? 6.989 -6.373 -30.480 1.00 91.12 735 ASP A C 1
ATOM 5901 O O . ASP A 1 735 ? 5.911 -6.388 -29.883 1.00 91.12 735 ASP A O 1
ATOM 5905 N N . GLU A 1 736 ? 8.119 -6.739 -29.866 1.00 90.88 736 GLU A N 1
ATOM 5906 C CA . GLU A 1 736 ? 8.201 -7.055 -28.433 1.00 90.88 736 GLU A CA 1
ATOM 5907 C C . GLU A 1 736 ? 7.884 -5.824 -27.568 1.00 90.88 736 GLU A C 1
ATOM 5909 O O . GLU A 1 736 ? 7.037 -5.889 -26.676 1.00 90.88 736 GLU A O 1
ATOM 5914 N N . ASN A 1 737 ? 8.478 -4.666 -27.878 1.00 85.19 737 ASN A N 1
ATOM 5915 C CA . ASN A 1 737 ? 8.215 -3.411 -27.168 1.00 85.19 737 ASN A CA 1
ATOM 5916 C C . ASN A 1 737 ? 6.744 -2.967 -27.311 1.00 85.19 737 ASN A C 1
ATOM 5918 O O . ASN A 1 737 ? 6.149 -2.470 -26.353 1.00 85.19 737 ASN A O 1
ATOM 5922 N N . ALA A 1 738 ? 6.132 -3.190 -28.479 1.00 91.06 738 ALA A N 1
ATOM 5923 C CA . ALA A 1 738 ? 4.707 -2.959 -28.701 1.00 91.06 738 ALA A CA 1
ATOM 5924 C C . ALA A 1 738 ? 3.830 -3.895 -27.847 1.00 91.06 738 ALA A C 1
ATOM 5926 O O . ALA A 1 738 ? 2.910 -3.418 -27.180 1.00 91.06 738 ALA A O 1
ATOM 5927 N N . LYS A 1 739 ? 4.141 -5.200 -27.794 1.00 91.62 739 LYS A N 1
ATOM 5928 C CA . LYS A 1 739 ? 3.439 -6.170 -26.929 1.00 91.62 739 LYS A CA 1
ATOM 5929 C C . LYS A 1 739 ? 3.518 -5.756 -25.459 1.00 91.62 739 LYS A C 1
ATOM 5931 O O . LYS A 1 739 ? 2.469 -5.577 -24.842 1.00 91.62 739 LYS A O 1
ATOM 5936 N N . LEU A 1 740 ? 4.723 -5.491 -24.947 1.00 87.50 740 LEU A N 1
ATOM 5937 C CA . LEU A 1 740 ? 4.954 -5.062 -23.561 1.00 87.50 740 LEU A CA 1
ATOM 5938 C C . LEU A 1 740 ? 4.201 -3.768 -23.212 1.00 87.50 740 LEU A C 1
ATOM 5940 O O . LEU A 1 740 ? 3.666 -3.648 -22.113 1.00 87.50 740 LEU A O 1
ATOM 5944 N N . LYS A 1 741 ? 4.072 -2.816 -24.147 1.00 91.56 741 LYS A N 1
ATOM 5945 C CA . LYS A 1 741 ? 3.226 -1.623 -23.957 1.00 91.56 741 LYS A CA 1
ATOM 5946 C C . LYS A 1 741 ? 1.739 -1.964 -23.847 1.00 91.56 741 LYS A C 1
ATOM 5948 O O . LYS A 1 741 ? 1.065 -1.420 -22.976 1.00 91.56 741 LYS A O 1
ATOM 5953 N N . THR A 1 742 ? 1.221 -2.873 -24.678 1.00 91.12 742 THR A N 1
ATOM 5954 C CA . THR A 1 742 ? -0.184 -3.316 -24.563 1.00 91.12 742 THR A CA 1
ATOM 5955 C C . THR A 1 742 ? -0.451 -4.144 -23.306 1.00 91.12 742 THR A C 1
ATOM 5957 O O . THR A 1 742 ? -1.562 -4.112 -22.787 1.00 91.12 742 THR A O 1
ATOM 5960 N N . GLU A 1 743 ? 0.545 -4.867 -22.798 1.00 89.06 743 GLU A N 1
ATOM 5961 C CA . GLU A 1 743 ? 0.458 -5.623 -21.548 1.00 89.06 743 GLU A CA 1
ATOM 5962 C C . GLU A 1 743 ? 0.494 -4.697 -20.330 1.00 89.06 743 GLU A C 1
ATOM 5964 O O . GLU A 1 743 ? -0.403 -4.759 -19.495 1.00 89.06 743 GLU A O 1
ATOM 5969 N N . ASN A 1 744 ? 1.434 -3.752 -20.284 1.00 82.88 744 ASN A N 1
ATOM 5970 C CA . ASN A 1 744 ? 1.501 -2.736 -19.233 1.00 82.88 744 ASN A CA 1
ATOM 5971 C C . ASN A 1 744 ? 0.215 -1.881 -19.195 1.00 82.88 744 ASN A C 1
ATOM 5973 O O . ASN A 1 744 ? -0.362 -1.666 -18.134 1.00 82.88 744 ASN A O 1
ATOM 5977 N N . SER A 1 745 ? -0.336 -1.509 -20.360 1.00 91.75 745 SER A N 1
ATOM 5978 C CA . SER A 1 745 ? -1.642 -0.836 -20.442 1.00 91.75 745 SER A CA 1
ATOM 5979 C C . SER A 1 745 ? -2.804 -1.671 -19.882 1.00 91.75 745 SER A C 1
ATOM 5981 O O . SER A 1 745 ? -3.748 -1.087 -19.353 1.00 91.75 745 SER A O 1
ATOM 5983 N N . LYS A 1 746 ? -2.762 -3.009 -19.985 1.00 89.75 746 LYS A N 1
ATOM 5984 C CA . LYS A 1 746 ? -3.763 -3.891 -19.360 1.00 89.75 746 LYS A CA 1
ATOM 5985 C C . LYS A 1 746 ? -3.558 -3.966 -17.851 1.00 89.75 746 LYS A C 1
ATOM 5987 O O . LYS A 1 746 ? -4.529 -3.798 -17.123 1.00 89.75 746 LYS A O 1
ATOM 5992 N N . LEU A 1 747 ? -2.316 -4.157 -17.399 1.00 86.44 747 LEU A N 1
ATOM 5993 C CA . LEU A 1 747 ? -1.967 -4.223 -15.977 1.00 86.44 747 LEU A CA 1
ATOM 5994 C C . LEU A 1 747 ? -2.380 -2.944 -15.236 1.00 86.44 747 LEU A C 1
ATOM 5996 O O . LEU A 1 747 ? -3.014 -3.028 -14.186 1.00 86.44 747 LEU A O 1
ATOM 6000 N N . MET A 1 748 ? -2.126 -1.772 -15.828 1.00 88.56 748 MET A N 1
ATOM 6001 C CA . MET A 1 748 ? -2.625 -0.492 -15.317 1.00 88.56 748 MET A CA 1
ATOM 6002 C C . MET A 1 748 ? -4.155 -0.478 -15.203 1.00 88.56 748 MET A C 1
ATOM 6004 O O . MET A 1 748 ? -4.670 -0.146 -14.140 1.00 88.56 748 MET A O 1
ATOM 6008 N N . SER A 1 749 ? -4.884 -0.914 -16.240 1.00 91.31 749 SER A N 1
ATOM 6009 C CA . SER A 1 749 ? -6.354 -0.962 -16.181 1.00 91.31 749 SER A CA 1
ATOM 6010 C C . SER A 1 749 ? -6.893 -1.938 -15.126 1.00 91.31 749 SER A C 1
ATOM 6012 O O . SER A 1 749 ? -7.901 -1.636 -14.497 1.00 91.31 749 SER A O 1
ATOM 6014 N N . THR A 1 750 ? -6.215 -3.065 -14.866 1.00 87.44 750 THR A N 1
ATOM 6015 C CA . THR A 1 750 ? -6.614 -3.998 -13.796 1.00 87.44 750 THR A CA 1
ATOM 6016 C C . THR A 1 750 ? -6.320 -3.459 -12.396 1.00 87.44 750 THR A C 1
ATOM 6018 O O . THR A 1 750 ? -7.126 -3.666 -11.493 1.00 87.44 750 THR A O 1
ATOM 6021 N N . VAL A 1 751 ? -5.220 -2.719 -12.210 1.00 83.12 751 VAL A N 1
ATOM 6022 C CA . VAL A 1 751 ? -4.932 -2.018 -10.945 1.00 83.12 751 VAL A CA 1
ATOM 6023 C C . VAL A 1 751 ? -5.952 -0.901 -10.702 1.00 83.12 751 VAL A C 1
ATOM 6025 O O . VAL A 1 751 ? -6.376 -0.683 -9.569 1.00 83.12 751 VAL A O 1
ATOM 6028 N N . GLU A 1 752 ? -6.389 -0.211 -11.755 1.00 90.56 752 GLU A N 1
ATOM 6029 C CA . GLU A 1 752 ? -7.412 0.833 -11.670 1.00 90.56 752 GLU A CA 1
ATOM 6030 C C . GLU A 1 752 ? -8.803 0.257 -11.340 1.00 90.56 752 GLU A C 1
ATOM 6032 O O . GLU A 1 752 ? -9.485 0.797 -10.468 1.00 90.56 752 GLU A O 1
ATOM 6037 N N . THR A 1 753 ? -9.192 -0.894 -11.912 1.00 88.50 753 THR A N 1
ATOM 6038 C CA . THR A 1 753 ? -10.421 -1.594 -11.487 1.00 88.50 753 THR A CA 1
ATOM 6039 C C . THR A 1 753 ? -10.329 -2.118 -10.056 1.00 88.50 753 THR A C 1
ATOM 6041 O O . THR A 1 753 ? -11.276 -1.938 -9.300 1.00 88.50 753 THR A O 1
ATOM 6044 N N . GLN A 1 754 ? -9.190 -2.689 -9.641 1.00 85.69 754 GLN A N 1
ATOM 6045 C CA . GLN A 1 754 ? -8.996 -3.148 -8.258 1.00 85.69 754 GLN A CA 1
ATOM 6046 C C . GLN A 1 754 ? -9.096 -1.992 -7.255 1.00 85.69 754 GLN A C 1
ATOM 6048 O O . GLN A 1 754 ? -9.721 -2.142 -6.209 1.00 85.69 754 GLN A O 1
ATOM 6053 N N . ARG A 1 755 ? -8.543 -0.812 -7.572 1.00 86.38 755 ARG A N 1
ATOM 6054 C CA . ARG A 1 755 ? -8.703 0.391 -6.736 1.00 86.38 755 ARG A CA 1
ATOM 6055 C C . ARG A 1 755 ? -10.168 0.799 -6.587 1.00 86.38 755 ARG A C 1
ATOM 6057 O O . ARG A 1 755 ? -10.591 1.066 -5.467 1.00 86.38 755 ARG A O 1
ATOM 6064 N N . ALA A 1 756 ? -10.939 0.796 -7.674 1.00 88.44 756 ALA A N 1
ATOM 6065 C CA . ALA A 1 756 ? -12.372 1.093 -7.626 1.00 88.44 756 ALA A CA 1
ATOM 6066 C C . ALA A 1 756 ? -13.171 0.038 -6.829 1.00 88.44 756 ALA A C 1
ATOM 6068 O O . ALA A 1 756 ? -14.119 0.383 -6.127 1.00 88.44 756 ALA A O 1
ATOM 6069 N N . GLU A 1 757 ? -12.775 -1.238 -6.892 1.00 88.38 757 GLU A N 1
ATOM 6070 C CA . GLU A 1 757 ? -13.361 -2.314 -6.082 1.00 88.38 757 GLU A CA 1
ATOM 6071 C C . GLU A 1 757 ? -13.043 -2.141 -4.586 1.00 88.38 757 GLU A C 1
ATOM 6073 O O . GLU A 1 757 ? -13.957 -2.220 -3.764 1.00 88.38 757 GLU A O 1
ATOM 6078 N N . PHE A 1 758 ? -11.796 -1.821 -4.217 1.00 85.25 758 PHE A N 1
ATOM 6079 C CA . PHE A 1 758 ? -11.427 -1.504 -2.830 1.00 85.25 758 PHE A CA 1
ATOM 6080 C C . PHE A 1 758 ? -12.136 -0.248 -2.302 1.00 85.25 758 PHE A C 1
ATOM 6082 O O . PHE A 1 758 ? -12.605 -0.248 -1.165 1.00 85.25 758 PHE A O 1
ATOM 6089 N N . GLU A 1 759 ? -12.271 0.804 -3.114 1.00 90.81 759 GLU A N 1
ATOM 6090 C CA . GLU A 1 759 ? -13.007 2.014 -2.730 1.00 90.81 759 GLU A CA 1
ATOM 6091 C C . GLU A 1 759 ? -14.493 1.708 -2.476 1.00 90.81 759 GLU A C 1
ATOM 6093 O O . GLU A 1 759 ? -15.048 2.130 -1.461 1.00 90.81 759 GLU A O 1
ATOM 6098 N N . ALA A 1 760 ? -15.125 0.896 -3.333 1.00 89.12 760 ALA A N 1
ATOM 6099 C CA . ALA A 1 760 ? -16.502 0.447 -3.138 1.00 89.12 760 ALA A CA 1
ATOM 6100 C C . ALA A 1 760 ? -16.670 -0.445 -1.890 1.00 89.12 760 ALA A C 1
ATOM 6102 O O . ALA A 1 760 ? -17.672 -0.329 -1.182 1.00 89.12 760 ALA A O 1
ATOM 6103 N N . VAL A 1 761 ? -15.695 -1.311 -1.581 1.00 87.75 761 VAL A N 1
ATOM 6104 C CA . VAL A 1 761 ? -15.692 -2.108 -0.341 1.00 87.75 761 VAL A CA 1
ATOM 6105 C C . VAL A 1 761 ? -15.579 -1.207 0.889 1.00 87.75 761 VAL A C 1
ATOM 6107 O O . VAL A 1 761 ? -16.364 -1.378 1.822 1.00 87.75 761 VAL A O 1
ATOM 6110 N N . ASN A 1 762 ? -14.683 -0.215 0.879 1.00 84.44 762 ASN A N 1
ATOM 6111 C CA . ASN A 1 762 ? -14.551 0.746 1.977 1.00 84.44 762 ASN A CA 1
ATOM 6112 C C . ASN A 1 762 ? -15.848 1.540 2.189 1.00 84.44 762 ASN A C 1
ATOM 6114 O O . ASN A 1 762 ? -16.338 1.590 3.313 1.00 84.44 762 ASN A O 1
ATOM 6118 N N . GLN A 1 763 ? -16.480 2.045 1.123 1.00 90.19 763 GLN A N 1
ATOM 6119 C CA . GLN A 1 763 ? -17.778 2.729 1.219 1.00 90.19 763 GLN A CA 1
ATOM 6120 C C . GLN A 1 763 ? -18.859 1.841 1.871 1.00 90.19 763 GLN A C 1
ATOM 6122 O O . GLN A 1 763 ? -19.605 2.306 2.731 1.00 90.19 763 GLN A O 1
ATOM 6127 N N . VAL A 1 764 ? -18.915 0.543 1.540 1.00 89.44 764 VAL A N 1
ATOM 6128 C CA . VAL A 1 764 ? -19.850 -0.415 2.167 1.00 89.44 764 VAL A CA 1
ATOM 6129 C C . VAL A 1 764 ? -19.502 -0.704 3.637 1.00 89.44 764 VAL A C 1
ATOM 6131 O O . VAL A 1 764 ? -20.404 -0.913 4.455 1.00 89.44 764 VAL A O 1
ATOM 6134 N N . VAL A 1 765 ? -18.216 -0.712 4.003 1.00 83.06 765 VAL A N 1
ATOM 6135 C CA . VAL A 1 765 ? -17.768 -0.834 5.402 1.00 83.06 765 VAL A CA 1
ATOM 6136 C C . VAL A 1 765 ? -18.145 0.415 6.201 1.00 83.06 765 VAL A C 1
ATOM 6138 O O . VAL A 1 765 ? -18.722 0.276 7.282 1.00 83.06 765 VAL A O 1
ATOM 6141 N N . ASP A 1 766 ? -17.921 1.609 5.655 1.00 87.94 766 ASP A N 1
ATOM 6142 C CA . ASP A 1 766 ? -18.249 2.892 6.282 1.00 87.94 766 ASP A CA 1
ATOM 6143 C C . ASP A 1 766 ? -19.762 3.079 6.450 1.00 87.94 766 ASP A C 1
ATOM 6145 O O . ASP A 1 766 ? -20.220 3.433 7.538 1.00 87.94 766 ASP A O 1
ATOM 6149 N N . GLU A 1 767 ? -20.575 2.754 5.436 1.00 91.19 767 GLU A N 1
ATOM 6150 C CA . GLU A 1 767 ? -22.041 2.743 5.559 1.00 91.19 767 GLU A CA 1
ATOM 6151 C C . GLU A 1 767 ? -22.508 1.783 6.664 1.00 91.19 767 GLU A C 1
ATOM 6153 O O . GLU A 1 767 ? -23.385 2.116 7.473 1.00 91.19 767 GLU A O 1
ATOM 6158 N N . ARG A 1 768 ? -21.905 0.589 6.742 1.00 88.94 768 ARG A N 1
ATOM 6159 C CA . ARG A 1 768 ? -22.219 -0.411 7.769 1.00 88.94 768 ARG A CA 1
ATOM 6160 C C . ARG A 1 768 ? -21.798 0.055 9.165 1.00 88.94 768 ARG A C 1
ATOM 6162 O O . ARG A 1 768 ? -22.551 -0.173 10.115 1.00 88.94 768 ARG A O 1
ATOM 6169 N N . LEU A 1 769 ? -20.649 0.713 9.299 1.00 87.19 769 LEU A N 1
ATOM 6170 C CA . LEU A 1 769 ? -20.146 1.256 10.562 1.00 87.19 769 LEU A CA 1
ATOM 6171 C C . LEU A 1 769 ? -20.991 2.454 11.018 1.00 87.19 769 LEU A C 1
ATOM 6173 O O . LEU A 1 769 ? -21.459 2.485 12.157 1.00 87.19 769 LEU A O 1
ATOM 6177 N N . ALA A 1 770 ? -21.319 3.381 10.119 1.00 88.44 770 ALA A N 1
ATOM 6178 C CA . ALA A 1 770 ? -22.256 4.469 10.387 1.00 88.44 770 ALA A CA 1
ATOM 6179 C C . ALA A 1 770 ? -23.638 3.940 10.818 1.00 88.44 770 ALA A C 1
ATOM 6181 O O . ALA A 1 770 ? -24.250 4.468 11.754 1.00 88.44 770 ALA A O 1
ATOM 6182 N N . ALA A 1 771 ? -24.124 2.853 10.208 1.00 88.12 771 ALA A N 1
ATOM 6183 C CA . ALA A 1 771 ? -25.373 2.206 10.601 1.00 88.12 771 ALA A CA 1
ATOM 6184 C C . ALA A 1 771 ? -25.307 1.560 12.002 1.00 88.12 771 ALA A C 1
ATOM 6186 O O . ALA A 1 771 ? -26.262 1.705 12.778 1.00 88.12 771 ALA A O 1
ATOM 6187 N N . THR A 1 772 ? -24.210 0.883 12.369 1.00 86.25 772 THR A N 1
ATOM 6188 C CA . THR A 1 772 ? -24.052 0.298 13.716 1.00 86.25 772 THR A CA 1
ATOM 6189 C C . THR A 1 772 ? -23.875 1.372 14.788 1.00 86.25 772 THR A C 1
ATOM 6191 O O . THR A 1 772 ? -24.564 1.307 15.808 1.00 86.25 772 THR A O 1
ATOM 6194 N N . VAL A 1 773 ? -23.067 2.408 14.541 1.00 86.12 773 VAL A N 1
ATOM 6195 C CA . VAL A 1 773 ? -22.914 3.569 15.438 1.00 86.12 773 VAL A CA 1
ATOM 6196 C C . VAL A 1 773 ? -24.248 4.300 15.609 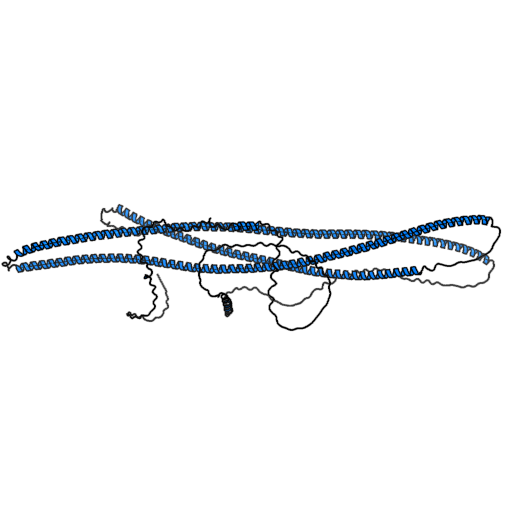1.00 86.12 773 VAL A C 1
ATOM 6198 O O . VAL A 1 773 ? -24.672 4.554 16.737 1.00 86.12 773 VAL A O 1
ATOM 6201 N N . SER A 1 774 ? -24.992 4.548 14.525 1.00 90.88 774 SER A N 1
ATOM 6202 C CA . SER A 1 774 ? -26.331 5.153 14.594 1.00 90.88 774 SER A CA 1
ATOM 6203 C C . SER A 1 774 ? -27.307 4.310 15.424 1.00 90.88 774 SER A C 1
ATOM 6205 O O . SER A 1 774 ? -28.111 4.858 16.182 1.00 90.88 774 SER A O 1
ATOM 6207 N N . LYS A 1 775 ? -27.239 2.974 15.327 1.00 92.75 775 LYS A N 1
ATOM 6208 C CA . LYS A 1 775 ? -28.052 2.054 16.137 1.00 92.75 775 LYS A CA 1
ATOM 6209 C C . LYS A 1 775 ? -27.656 2.091 17.619 1.00 92.75 775 LYS A C 1
ATOM 6211 O O . LYS A 1 775 ? -28.542 2.180 18.467 1.00 92.75 775 LYS A O 1
ATOM 6216 N N . LEU A 1 776 ? -26.358 2.072 17.931 1.00 87.75 776 LEU A N 1
ATOM 6217 C CA . LEU A 1 776 ? -25.845 2.170 19.302 1.00 87.75 776 LEU A CA 1
ATOM 6218 C C . LEU A 1 776 ? -26.234 3.502 19.956 1.00 87.75 776 LEU A C 1
ATOM 6220 O O . LEU A 1 776 ? -26.745 3.504 21.074 1.00 87.75 776 LEU A O 1
ATOM 6224 N N . MET A 1 777 ? -26.095 4.622 19.242 1.00 88.31 777 MET A N 1
ATOM 6225 C CA . MET A 1 777 ? -26.519 5.937 19.732 1.00 88.31 777 MET A CA 1
ATOM 6226 C C . MET A 1 777 ? -28.035 6.006 19.970 1.00 88.31 777 MET A C 1
ATOM 6228 O O . MET A 1 777 ? -28.466 6.561 20.981 1.00 88.31 777 MET A O 1
ATOM 6232 N N . LYS A 1 778 ? -28.857 5.387 19.108 1.00 93.25 778 LYS A N 1
ATOM 6233 C CA . LYS A 1 778 ? -30.317 5.291 19.308 1.00 93.25 778 LYS A CA 1
ATOM 6234 C C . LYS A 1 778 ? -30.686 4.476 20.550 1.00 93.25 778 LYS A C 1
ATOM 6236 O O . LYS A 1 778 ? -31.540 4.915 21.316 1.00 93.25 778 LYS A O 1
ATOM 6241 N N . GLU A 1 779 ? -30.040 3.336 20.792 1.00 90.94 779 GLU A N 1
ATOM 6242 C CA . GLU A 1 779 ? -30.291 2.527 21.995 1.00 90.94 779 GLU A CA 1
ATOM 6243 C C . GLU A 1 779 ? -29.738 3.187 23.276 1.00 90.94 779 GLU A C 1
ATOM 6245 O O . GLU A 1 779 ? -30.415 3.171 24.307 1.00 90.94 779 GLU A O 1
ATOM 6250 N N . ARG A 1 780 ? -28.583 3.875 23.221 1.00 88.62 780 ARG A N 1
ATOM 6251 C CA . ARG A 1 780 ? -28.065 4.690 24.342 1.00 88.62 780 ARG A CA 1
ATOM 6252 C C . ARG A 1 780 ? -29.018 5.843 24.678 1.00 88.62 780 ARG A C 1
ATOM 6254 O O . ARG A 1 780 ? -29.357 6.024 25.845 1.00 88.62 780 ARG A O 1
ATOM 6261 N N . ALA A 1 781 ? -29.514 6.567 23.672 1.00 89.38 781 ALA A N 1
ATOM 6262 C CA . ALA A 1 781 ? -30.491 7.643 23.850 1.00 89.38 781 ALA A CA 1
ATOM 6263 C C . ALA A 1 781 ? -31.826 7.130 24.420 1.00 89.38 781 ALA A C 1
ATOM 6265 O O . ALA A 1 781 ? -32.339 7.691 25.383 1.00 89.38 781 ALA A O 1
ATOM 6266 N N . LYS A 1 782 ? -32.356 6.023 23.888 1.00 92.12 782 LYS A N 1
ATOM 6267 C CA . LYS A 1 782 ? -33.565 5.345 24.389 1.00 92.12 782 LYS A CA 1
ATOM 6268 C C . LYS A 1 782 ? -33.414 4.888 25.845 1.00 92.12 782 LYS A C 1
ATOM 6270 O O . LYS A 1 782 ? -34.327 5.085 26.640 1.00 92.12 782 LYS A O 1
ATOM 6275 N N . THR A 1 783 ? -32.248 4.358 26.216 1.00 87.56 783 THR A N 1
ATOM 6276 C CA . THR A 1 783 ? -31.932 3.963 27.601 1.00 87.56 783 THR A CA 1
ATOM 6277 C C . THR A 1 783 ? -31.850 5.176 28.534 1.00 87.56 783 THR A C 1
ATOM 6279 O O . THR A 1 783 ? -32.380 5.134 29.644 1.00 87.56 783 THR A O 1
ATOM 6282 N N . ALA A 1 784 ? -31.235 6.277 28.089 1.00 90.88 784 ALA A N 1
ATOM 6283 C CA . ALA A 1 784 ? -31.164 7.522 28.855 1.00 90.88 784 ALA A CA 1
ATOM 6284 C C . ALA A 1 784 ? -32.548 8.173 29.047 1.00 90.88 784 ALA A C 1
ATOM 6286 O O . ALA A 1 784 ? -32.863 8.623 30.147 1.00 90.88 784 ALA A O 1
ATOM 6287 N N . VAL A 1 785 ? -33.393 8.168 28.008 1.00 91.00 785 VAL A N 1
ATOM 6288 C CA . VAL A 1 785 ? -34.786 8.634 28.085 1.00 91.00 785 VAL A CA 1
ATOM 6289 C C . VAL A 1 785 ? -35.595 7.772 29.052 1.00 91.00 785 VAL A C 1
ATOM 6291 O O . VAL A 1 785 ? -36.232 8.339 29.931 1.00 91.00 785 VAL A O 1
ATOM 6294 N N . SER A 1 786 ? -35.502 6.436 28.975 1.00 89.38 786 SER A N 1
ATOM 6295 C CA . SER A 1 786 ? -36.180 5.544 29.932 1.00 89.38 786 SER A CA 1
ATOM 6296 C C . SER A 1 786 ? -35.795 5.885 31.370 1.00 89.38 786 SER A C 1
ATOM 6298 O O . SER A 1 786 ? -36.670 6.223 32.155 1.00 89.38 786 SER A O 1
ATOM 6300 N N . ARG A 1 787 ? -34.491 5.934 31.691 1.00 90.75 787 ARG A N 1
ATOM 6301 C CA . ARG A 1 787 ? -34.008 6.266 33.047 1.00 90.75 787 ARG A CA 1
ATOM 6302 C C . ARG A 1 787 ? -34.529 7.614 33.557 1.00 90.75 787 ARG A C 1
ATOM 6304 O O . ARG A 1 787 ? -34.860 7.730 34.733 1.00 90.75 787 ARG A O 1
ATOM 6311 N N . ARG A 1 788 ? -34.594 8.631 32.691 1.00 92.81 788 ARG A N 1
ATOM 6312 C CA . ARG A 1 788 ? -35.145 9.954 33.025 1.00 92.81 788 ARG A CA 1
ATOM 6313 C C . ARG A 1 788 ? -36.651 9.884 33.291 1.00 92.81 788 ARG A C 1
ATOM 6315 O O . ARG A 1 788 ? -37.138 10.540 34.206 1.00 92.81 788 ARG A O 1
ATOM 6322 N N . ASP A 1 789 ? -37.382 9.108 32.502 1.00 92.88 789 ASP A N 1
ATOM 6323 C CA . ASP A 1 789 ? -38.836 8.979 32.615 1.00 92.88 789 ASP A CA 1
ATOM 6324 C C . ASP A 1 789 ? -39.219 8.117 33.837 1.00 92.88 789 ASP A C 1
ATOM 6326 O O . ASP A 1 789 ? -40.179 8.439 34.540 1.00 92.88 789 ASP A O 1
ATOM 6330 N N . ASP A 1 790 ? -38.398 7.119 34.180 1.00 89.94 790 ASP A N 1
ATOM 6331 C CA . ASP A 1 790 ? -38.453 6.360 35.436 1.00 89.94 790 ASP A CA 1
ATOM 6332 C C . ASP A 1 790 ? -38.215 7.285 36.650 1.00 89.94 790 ASP A C 1
ATOM 6334 O O . ASP A 1 790 ? -39.024 7.320 37.580 1.00 89.94 790 ASP A O 1
ATOM 6338 N N . GLN A 1 791 ? -37.155 8.108 36.622 1.00 91.25 791 GLN A N 1
ATOM 6339 C CA . GLN A 1 791 ? -36.866 9.120 37.654 1.00 91.25 791 GLN A CA 1
ATOM 6340 C C . GLN A 1 791 ? -37.993 10.153 37.798 1.00 91.25 791 GLN A C 1
ATOM 6342 O O . GLN A 1 791 ? -38.362 10.526 38.914 1.00 91.25 791 GLN A O 1
ATOM 6347 N N . TRP A 1 792 ? -38.566 10.616 36.684 1.00 95.62 792 TRP A N 1
ATOM 6348 C CA . TRP A 1 792 ? -39.694 11.545 36.703 1.00 95.62 792 TRP A CA 1
ATOM 6349 C C . TRP A 1 792 ? -40.942 10.896 37.309 1.00 95.62 792 TRP A C 1
ATOM 6351 O O . TRP A 1 792 ? -41.622 11.521 38.121 1.00 95.62 792 TRP A O 1
ATOM 6361 N N . THR A 1 793 ? -41.198 9.625 36.992 1.00 92.94 793 THR A N 1
ATOM 6362 C CA . THR A 1 793 ? -42.300 8.848 37.576 1.00 92.94 793 THR A CA 1
ATOM 6363 C C . THR A 1 793 ? -42.133 8.706 39.092 1.00 92.94 793 THR A C 1
ATOM 6365 O O . THR A 1 793 ? -43.068 9.014 39.829 1.00 92.94 793 THR A O 1
ATOM 6368 N N . GLN A 1 794 ? -40.931 8.366 39.574 1.00 91.56 794 GLN A N 1
ATOM 6369 C CA . GLN A 1 794 ? -40.610 8.315 41.010 1.00 91.56 794 GLN A CA 1
ATOM 6370 C C . GLN A 1 794 ? -40.777 9.682 41.696 1.00 91.56 794 GLN A C 1
ATOM 6372 O O . GLN A 1 794 ? -41.336 9.767 42.788 1.00 91.56 794 GLN A O 1
ATOM 6377 N N . SER A 1 795 ? -40.350 10.774 41.053 1.00 92.62 795 SER A N 1
ATOM 6378 C CA . SER A 1 795 ? -40.521 12.133 41.586 1.00 92.62 795 SER A CA 1
ATOM 6379 C C . SER A 1 795 ? -41.999 12.546 41.670 1.00 92.62 795 SER A C 1
ATOM 6381 O O . SER A 1 795 ? -42.429 13.139 42.661 1.00 92.62 795 SER A O 1
ATOM 6383 N N . VAL A 1 796 ? -42.810 12.184 40.671 1.00 92.19 796 VAL A N 1
ATOM 6384 C CA . VAL A 1 796 ? -44.267 12.399 40.675 1.00 92.19 796 VAL A CA 1
ATOM 6385 C C . VAL A 1 796 ? -44.962 11.529 41.728 1.00 92.19 796 VAL A C 1
ATOM 6387 O O . VAL A 1 796 ? -45.925 11.984 42.347 1.00 92.19 796 VAL A O 1
ATOM 6390 N N . GLU A 1 797 ? -44.487 10.310 41.974 1.00 92.62 797 GLU A N 1
ATOM 6391 C CA . GLU A 1 797 ? -44.984 9.441 43.045 1.00 92.62 797 GLU A CA 1
ATOM 6392 C C . GLU A 1 797 ? -44.693 10.046 44.427 1.00 92.62 797 GLU A C 1
ATOM 6394 O O . GLU A 1 797 ? -45.634 10.312 45.178 1.00 92.62 797 GLU A O 1
ATOM 6399 N N . GLN A 1 798 ? -43.439 10.421 44.703 1.00 91.25 798 GLN A N 1
ATOM 6400 C CA . GLN A 1 798 ? -43.029 11.109 45.936 1.00 91.25 798 GLN A CA 1
ATOM 6401 C C . GLN A 1 798 ? -43.822 12.405 46.180 1.00 91.25 798 GLN A C 1
ATOM 6403 O O . GLN A 1 798 ? -44.299 12.641 47.289 1.00 91.25 798 GLN A O 1
ATOM 6408 N N . LEU A 1 799 ? -44.043 13.229 45.147 1.00 93.19 799 LEU A N 1
ATOM 6409 C CA . LEU A 1 799 ? -44.868 14.440 45.255 1.00 93.19 799 LEU A CA 1
ATOM 6410 C C . LEU A 1 799 ? -46.343 14.132 45.564 1.00 93.19 799 LEU A C 1
ATOM 6412 O O . LEU A 1 799 ? -47.009 14.920 46.241 1.00 93.19 799 LEU A O 1
ATOM 6416 N N . ASN A 1 800 ? -46.878 12.999 45.098 1.00 92.31 800 ASN A N 1
ATOM 6417 C CA . ASN A 1 800 ? -48.226 12.560 45.461 1.00 92.31 800 ASN A CA 1
ATOM 6418 C C . ASN A 1 800 ? -48.283 12.011 46.894 1.00 92.31 800 ASN A C 1
ATOM 6420 O O . ASN A 1 800 ? -49.236 12.327 47.611 1.00 92.31 800 ASN A O 1
ATOM 6424 N N . GLU A 1 801 ? -47.274 11.265 47.348 1.00 91.62 801 GLU A N 1
ATOM 6425 C CA . GLU A 1 801 ? -47.157 10.834 48.745 1.00 91.62 801 GLU A CA 1
ATOM 6426 C C . GLU A 1 801 ? -47.039 12.027 49.699 1.00 91.62 801 GLU A C 1
ATOM 6428 O O . GLU A 1 801 ? -47.782 12.111 50.680 1.00 91.62 801 GLU A O 1
ATOM 6433 N N . GLU A 1 802 ? -46.188 13.006 49.380 1.00 93.44 802 GLU A N 1
ATOM 6434 C CA . GLU A 1 802 ? -46.022 14.222 50.176 1.00 93.44 802 GLU A CA 1
ATOM 6435 C C . GLU A 1 802 ? -47.319 15.046 50.210 1.00 93.44 802 GLU A C 1
ATOM 6437 O O . GLU A 1 802 ? -47.740 15.525 51.264 1.00 93.44 802 GLU A O 1
ATOM 6442 N N . LYS A 1 803 ? -48.025 15.157 49.080 1.00 93.56 803 LYS A N 1
ATOM 6443 C CA . LYS A 1 803 ? -49.338 15.813 48.994 1.00 93.56 803 LYS A CA 1
ATOM 6444 C C . LYS A 1 803 ? -50.407 15.082 49.813 1.00 93.56 803 LYS A C 1
ATOM 6446 O O . LYS A 1 803 ? -51.220 15.737 50.469 1.00 93.56 803 LYS A O 1
ATOM 6451 N N . LEU A 1 804 ? -50.399 13.747 49.831 1.00 90.00 804 LEU A N 1
ATOM 6452 C CA . LEU A 1 804 ? -51.262 12.934 50.695 1.00 90.00 804 LEU A CA 1
ATOM 6453 C C . LEU A 1 804 ? -50.897 13.101 52.178 1.00 90.00 804 LEU A C 1
ATOM 6455 O O . LEU A 1 804 ? -51.794 13.177 53.018 1.00 90.00 804 LEU A O 1
ATOM 6459 N N . PHE A 1 805 ? -49.609 13.197 52.513 1.00 91.38 805 PHE A N 1
ATOM 6460 C CA . PHE A 1 805 ? -49.128 13.449 53.871 1.00 91.38 805 PHE A CA 1
ATOM 6461 C C . PHE A 1 805 ? -49.527 14.847 54.361 1.00 91.38 805 PHE A C 1
ATOM 6463 O O . PHE A 1 805 ? -50.214 14.961 55.376 1.00 91.38 805 PHE A O 1
ATOM 6470 N N . ARG A 1 806 ? -49.214 15.903 53.598 1.00 89.50 806 ARG A N 1
ATOM 6471 C CA . ARG A 1 806 ? -49.653 17.285 53.865 1.00 89.50 806 ARG A CA 1
ATOM 6472 C C . ARG A 1 806 ? -51.177 17.371 53.987 1.00 89.50 806 ARG A C 1
ATOM 6474 O O . ARG A 1 806 ? -51.671 18.029 54.896 1.00 89.50 806 ARG A O 1
ATOM 6481 N N . GLY A 1 807 ? -51.928 16.652 53.148 1.00 90.81 807 GLY A N 1
ATOM 6482 C CA . GLY A 1 807 ? -53.386 16.539 53.251 1.00 90.81 807 GLY A CA 1
ATOM 6483 C C . GLY A 1 807 ? -53.863 15.907 54.567 1.00 90.81 807 GLY A C 1
ATOM 6484 O O . GLY A 1 807 ? -54.763 16.445 55.209 1.00 90.81 807 GLY A O 1
ATOM 6485 N N . LYS A 1 808 ? -53.235 14.811 55.018 1.00 87.94 808 LYS A N 1
ATOM 6486 C CA . LYS A 1 808 ? -53.514 14.182 56.326 1.00 87.94 808 LYS A CA 1
ATOM 6487 C C . LYS A 1 808 ? -53.171 15.107 57.502 1.00 87.94 808 LYS A C 1
ATOM 6489 O O . LYS A 1 808 ? -53.918 15.138 58.476 1.00 87.94 808 LYS A O 1
ATOM 6494 N N . VAL A 1 809 ? -52.069 15.859 57.417 1.00 87.81 809 VAL A N 1
ATOM 6495 C CA . VAL A 1 809 ? -51.660 16.834 58.446 1.00 87.81 809 VAL A CA 1
ATOM 6496 C C . VAL A 1 809 ? -52.640 18.006 58.506 1.00 87.81 809 VAL A C 1
ATOM 6498 O O . VAL A 1 809 ? -53.129 18.320 59.586 1.00 87.81 809 VAL A O 1
ATOM 6501 N N . LEU A 1 810 ? -53.014 18.591 57.364 1.00 88.19 810 LEU A N 1
ATOM 6502 C CA . LEU A 1 810 ? -54.011 19.666 57.299 1.00 88.19 810 LEU A CA 1
ATOM 6503 C C . LEU A 1 810 ? -55.380 19.218 57.827 1.00 88.19 810 LEU A C 1
ATOM 6505 O O . LEU A 1 810 ? -56.002 19.955 58.584 1.00 88.19 810 LEU A O 1
ATOM 6509 N N . LEU A 1 811 ? -55.829 17.999 57.504 1.00 82.44 811 LEU A N 1
ATOM 6510 C CA . LEU A 1 811 ? -57.067 17.438 58.062 1.00 82.44 811 LEU A CA 1
ATOM 6511 C C . LEU A 1 811 ? -56.982 17.203 59.580 1.00 82.44 811 LEU A C 1
ATOM 6513 O O . LEU A 1 811 ? -57.982 17.388 60.270 1.00 82.44 811 LEU A O 1
ATOM 6517 N N . ARG A 1 812 ? -55.808 16.836 60.117 1.00 81.62 812 ARG A N 1
ATOM 6518 C CA . ARG A 1 812 ? -55.586 16.746 61.570 1.00 81.62 812 ARG A CA 1
ATOM 6519 C C . ARG A 1 812 ? -55.634 18.114 62.243 1.00 81.62 812 ARG A C 1
ATOM 6521 O O . ARG A 1 812 ? -56.359 18.258 63.220 1.00 81.62 812 ARG A O 1
ATOM 6528 N N . GLU A 1 813 ? -54.903 19.106 61.740 1.00 82.88 813 GLU A N 1
ATOM 6529 C CA . GLU A 1 813 ? -54.869 20.438 62.361 1.00 82.88 813 GLU A CA 1
ATOM 6530 C C . GLU A 1 813 ? -56.200 21.180 62.226 1.00 82.88 813 GLU A C 1
ATOM 6532 O O . GLU A 1 813 ? -56.662 21.773 63.198 1.00 82.88 813 GLU A O 1
ATOM 6537 N N . TRP A 1 814 ? -56.882 21.074 61.082 1.00 83.44 814 TRP A N 1
ATOM 6538 C CA . TRP A 1 814 ? -58.238 21.605 60.942 1.00 83.44 814 TRP A CA 1
ATOM 6539 C C . TRP A 1 814 ? -59.218 20.877 61.878 1.00 83.44 814 TRP A C 1
ATOM 6541 O O . TRP A 1 814 ? -60.009 21.520 62.561 1.00 83.44 814 TRP A O 1
ATOM 6551 N N . GLY A 1 815 ? -59.082 19.554 62.036 1.00 79.81 815 GLY A N 1
ATOM 6552 C CA . GLY A 1 815 ? -59.817 18.785 63.045 1.00 79.81 815 GLY A CA 1
ATOM 6553 C C . GLY A 1 815 ? -59.557 19.242 64.488 1.00 79.81 815 GLY A C 1
ATOM 6554 O O . GLY A 1 815 ? -60.500 19.320 65.272 1.00 79.81 815 GLY A O 1
ATOM 6555 N N . ARG A 1 816 ? -58.315 19.605 64.851 1.00 77.69 816 ARG A N 1
ATOM 6556 C CA . ARG A 1 816 ? -58.004 20.206 66.166 1.00 77.69 816 ARG A CA 1
ATOM 6557 C C . ARG A 1 816 ? -58.646 21.583 66.347 1.00 77.69 816 ARG A C 1
ATOM 6559 O O . ARG A 1 816 ? -59.077 21.897 67.453 1.00 77.69 816 ARG A O 1
ATOM 6566 N N . GLN A 1 817 ? -58.667 22.402 65.296 1.00 79.12 817 GLN A N 1
ATOM 6567 C CA . GLN A 1 817 ? -59.189 23.771 65.341 1.00 79.12 817 GLN A CA 1
ATOM 6568 C C . GLN A 1 817 ? -60.722 23.800 65.428 1.00 79.12 817 GLN A C 1
ATOM 6570 O O . GLN A 1 817 ? -61.260 24.505 66.275 1.00 79.12 817 GLN A O 1
ATOM 6575 N N . GLU A 1 818 ? -61.417 23.006 64.609 1.00 74.62 818 GLU A N 1
ATOM 6576 C CA . GLU A 1 818 ? -62.887 22.986 64.542 1.00 74.62 818 GLU A CA 1
ATOM 6577 C C . GLU A 1 818 ? -63.530 22.137 65.652 1.00 74.62 818 GLU A C 1
ATOM 6579 O O . GLU A 1 818 ? -64.585 22.491 66.175 1.00 74.62 818 GLU A O 1
ATOM 6584 N N . CYS A 1 819 ? -62.926 20.999 66.022 1.00 65.75 819 CYS A N 1
ATOM 6585 C CA . CYS A 1 819 ? -63.496 20.074 67.016 1.00 65.75 819 CYS A CA 1
ATOM 6586 C C . CYS A 1 819 ? -62.875 20.209 68.417 1.00 65.75 819 CYS A C 1
ATOM 6588 O O . CYS A 1 819 ? -63.313 19.528 69.344 1.00 65.75 819 CYS A O 1
ATOM 6590 N N . GLY A 1 820 ? -61.874 21.078 68.575 1.00 57.78 820 GLY A N 1
ATOM 6591 C CA . GLY A 1 820 ? -61.143 21.282 69.821 1.00 57.78 820 GLY A CA 1
ATOM 6592 C C . GLY A 1 820 ? -60.092 20.205 70.115 1.00 57.78 820 GLY A C 1
ATOM 6593 O O . GLY A 1 820 ? -60.184 19.043 69.703 1.00 57.78 820 GLY A O 1
ATOM 6594 N N . VAL A 1 821 ? -59.073 20.600 70.879 1.00 52.59 821 VAL A N 1
ATOM 6595 C CA . VAL A 1 821 ? -58.097 19.679 71.473 1.00 52.59 821 VAL A CA 1
ATOM 6596 C C . VAL A 1 821 ? -58.617 19.256 72.845 1.00 52.59 821 VAL A C 1
ATOM 6598 O O . VAL A 1 821 ? -58.660 20.073 73.763 1.00 52.59 821 VAL A O 1
ATOM 6601 N N . ALA A 1 822 ? -59.006 17.987 72.986 1.00 52.31 822 ALA A N 1
ATOM 6602 C CA . ALA A 1 822 ? -59.351 17.411 74.283 1.00 52.31 822 ALA A CA 1
ATOM 6603 C C . ALA A 1 822 ? -58.109 17.415 75.194 1.00 52.31 822 ALA A C 1
ATOM 6605 O O . ALA A 1 822 ? -57.058 16.877 74.837 1.00 52.31 822 ALA A O 1
ATOM 6606 N N . ALA A 1 823 ? -58.212 18.071 76.350 1.00 48.78 823 ALA A N 1
ATOM 6607 C CA . ALA A 1 823 ? -57.091 18.299 77.256 1.00 48.78 823 ALA A CA 1
ATOM 6608 C C . ALA A 1 823 ? -56.944 17.150 78.270 1.00 48.78 823 ALA A C 1
ATOM 6610 O O . ALA A 1 823 ? -57.294 17.298 79.438 1.00 48.78 823 ALA A O 1
ATOM 6611 N N . GLY A 1 824 ? -56.397 16.024 77.800 1.00 50.06 824 GLY A N 1
ATOM 6612 C CA . GLY A 1 824 ? -56.094 14.829 78.598 1.00 50.06 824 GLY A CA 1
ATOM 6613 C C . GLY A 1 824 ? -56.982 13.635 78.242 1.00 50.06 824 GLY A C 1
ATOM 6614 O O . GLY A 1 824 ? -58.195 13.734 78.358 1.00 50.06 824 GLY A O 1
ATOM 6615 N N . ASP A 1 825 ? -56.340 12.544 77.806 1.00 56.16 825 ASP A N 1
ATOM 6616 C CA . ASP A 1 825 ? -56.747 11.128 77.641 1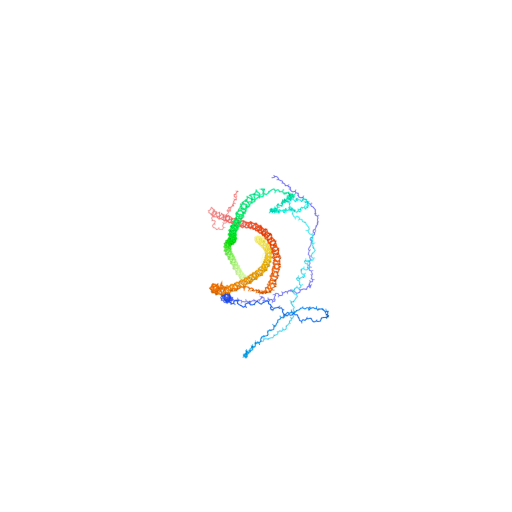.00 56.16 825 ASP A CA 1
ATOM 6617 C C . ASP A 1 825 ? -58.133 10.735 77.068 1.00 56.16 825 ASP A C 1
ATOM 6619 O O . ASP A 1 825 ? -58.346 9.565 76.739 1.00 56.16 825 ASP A O 1
ATOM 6623 N N . GLU A 1 826 ? -59.059 11.664 76.841 1.00 53.53 826 GLU A N 1
ATOM 6624 C CA . GLU A 1 826 ? -60.327 11.403 76.159 1.00 53.53 826 GLU A CA 1
ATOM 6625 C C . GLU A 1 826 ? -60.130 11.346 74.634 1.00 53.53 826 GLU A C 1
ATOM 6627 O O . GLU A 1 826 ? -59.903 12.350 73.953 1.00 53.53 826 GLU A O 1
ATOM 6632 N N . TYR A 1 827 ? -60.235 10.136 74.080 1.00 52.97 827 TYR A N 1
ATOM 6633 C CA . TYR A 1 827 ? -60.172 9.880 72.641 1.00 52.97 827 TYR A CA 1
ATOM 6634 C C . TYR A 1 827 ? -61.254 10.672 71.886 1.00 52.97 827 TYR A C 1
ATOM 6636 O O . TYR A 1 827 ? -62.439 10.567 72.198 1.00 52.97 827 TYR A O 1
ATOM 6644 N N . GLN A 1 828 ? -60.874 11.415 70.838 1.00 51.56 828 GLN A N 1
ATOM 6645 C CA . GLN A 1 828 ? -61.827 12.158 70.000 1.00 51.56 828 GLN A CA 1
ATOM 6646 C C . GLN A 1 828 ? -62.876 11.213 69.373 1.00 51.56 828 GLN A C 1
ATOM 6648 O O . GLN A 1 828 ? -62.555 10.414 68.493 1.00 51.56 828 GLN A O 1
ATOM 6653 N N . LEU A 1 829 ? -64.146 11.345 69.782 1.00 51.31 829 LEU A N 1
ATOM 6654 C CA . LEU A 1 829 ? -65.248 10.452 69.376 1.00 51.31 829 LEU A CA 1
ATOM 6655 C C . LEU A 1 829 ? -65.580 10.454 67.866 1.00 51.31 829 LEU A C 1
ATOM 6657 O O . LEU A 1 829 ? -66.301 9.570 67.404 1.00 51.31 829 LEU A O 1
ATOM 6661 N N . TYR A 1 830 ? -65.090 11.426 67.091 1.00 55.72 830 TYR A N 1
ATOM 6662 C CA . TYR A 1 830 ? -65.464 11.621 65.686 1.00 55.72 830 TYR A CA 1
ATOM 6663 C C . TYR A 1 830 ? -64.289 11.402 64.729 1.00 55.72 830 TYR A C 1
ATOM 6665 O O . TYR A 1 830 ? -63.491 12.299 64.458 1.00 55.72 830 TYR A O 1
ATOM 6673 N N . SER A 1 831 ? -64.224 10.203 64.145 1.00 51.78 831 SER A N 1
ATOM 6674 C CA . SER A 1 831 ? -63.308 9.912 63.039 1.00 51.78 831 SER A CA 1
ATOM 6675 C C . SER A 1 831 ? -63.856 10.456 61.712 1.00 51.78 831 SER A C 1
ATOM 6677 O O . SER A 1 831 ? -64.862 9.976 61.184 1.00 51.78 831 SER A O 1
ATOM 6679 N N . TYR A 1 832 ? -63.176 11.447 61.129 1.00 53.56 832 TYR A N 1
ATOM 6680 C CA . TYR A 1 832 ? -63.502 11.944 59.788 1.00 53.56 832 TYR A CA 1
ATOM 6681 C C . TYR A 1 832 ? -63.198 10.881 58.727 1.00 53.56 832 TYR A C 1
ATOM 6683 O O . TYR A 1 832 ? -62.067 10.716 58.264 1.00 53.56 832 TYR A O 1
ATOM 6691 N N . LYS A 1 833 ? -64.234 10.144 58.322 1.00 52.75 833 LYS A N 1
ATOM 6692 C CA . LYS A 1 833 ? -64.146 9.121 57.279 1.00 52.75 833 LYS A CA 1
ATOM 6693 C C . LYS A 1 833 ? -64.038 9.805 55.914 1.00 52.75 833 LYS A C 1
ATOM 6695 O O . LYS A 1 833 ? -65.027 10.313 55.395 1.00 52.75 833 LYS A O 1
ATOM 6700 N N . ALA A 1 834 ? -62.835 9.828 55.340 1.00 46.84 834 ALA A N 1
ATOM 6701 C CA . ALA A 1 834 ? -62.567 10.466 54.053 1.00 46.84 834 ALA A CA 1
ATOM 6702 C C . ALA A 1 834 ? -63.353 9.788 52.912 1.00 46.84 834 ALA A C 1
ATOM 6704 O O . ALA A 1 834 ? -62.921 8.788 52.336 1.00 46.84 834 ALA A O 1
ATOM 6705 N N . THR A 1 835 ? -64.524 10.332 52.578 1.00 47.00 835 THR A N 1
ATOM 6706 C CA . THR A 1 835 ? -65.336 9.871 51.449 1.00 47.00 835 THR A CA 1
ATOM 6707 C C . THR A 1 835 ? -64.635 10.219 50.142 1.00 47.00 835 THR A C 1
ATOM 6709 O O . THR A 1 835 ? -64.572 11.388 49.753 1.00 47.00 835 THR A O 1
ATOM 6712 N N . LYS A 1 836 ? -64.113 9.195 49.463 1.00 40.59 836 LYS A N 1
ATOM 6713 C CA . LYS A 1 836 ? -63.528 9.299 48.123 1.00 40.59 836 LYS A CA 1
ATOM 6714 C C . LYS A 1 836 ? -64.560 9.944 47.186 1.00 40.59 836 LYS A C 1
ATOM 6716 O O . LYS A 1 836 ? -65.646 9.390 47.017 1.00 40.59 836 LYS A O 1
ATOM 6721 N N . ARG A 1 837 ? -64.253 11.122 46.624 1.00 39.09 837 ARG A N 1
ATOM 6722 C CA . ARG A 1 837 ? -65.086 11.703 45.557 1.00 39.09 837 ARG A CA 1
ATOM 6723 C C . ARG A 1 837 ? -65.060 10.763 44.337 1.00 39.09 837 ARG A C 1
ATOM 6725 O O . ARG A 1 837 ? -64.011 10.152 44.112 1.00 39.09 837 ARG A O 1
ATOM 6732 N N . PRO A 1 838 ? -66.189 10.616 43.621 1.00 43.66 838 PRO A N 1
ATOM 6733 C CA . PRO A 1 838 ? -66.239 9.883 42.358 1.00 43.66 838 PRO A CA 1
ATOM 6734 C C . PRO A 1 838 ? -65.452 10.609 41.258 1.00 43.66 838 PRO A C 1
ATOM 6736 O O . PRO A 1 838 ? -65.346 11.857 41.344 1.00 43.66 838 PRO A O 1
#

Organism: NCBI:txid256645

pLDDT: mean 71.37, std 22.78, range [28.06, 97.25]

Sequence (838 aa):
MPRSRSSFTASPSRYRSPQRSPTRALVPEEGSQYEIDLSALGHDSTFESSELGNNHAPKVDVVDTSDIDGPDDFTANLTFYMTADYPLSQIKSRKEANGKIVEAVRADMRSSTDTQDITEEGDRAVIEDNTRSKDERSHFGSQSQTVRANGTSDDDHDQHLLSELSMEHDEKVMSYLSALPDTDLQDIYTSTPLRSAKQNILQVPESSPPKVRSMQAAVEDYETPRKPTQETVIHRRQDDVVQATDLDTKELEILRSQIVELQTRLTQQETIASYTRSELENARSDNYKHRARIATLEEQQKKQEEWFSKQTLETKLKDLSEELHHQNLAKLQAQRESFEQQLQLAEEGKRQAEAHNLQTETQIAELGHELEQIRASNEDDVRIAEKKHSAEQQDLHDKWENEREMLNRKLESVQARAQELQASLVEAMTKAETARHEADSARSDAEATRREIDETLKLHSLSESVGQAHTTQIRELEARIHNVQTQLGSSRTEISEKDRQLLANMEEQERLDHRLNTAQGRIEGLESTISALRQQLADAQRDAARARTDVERYEREAEEANEELQDAKREVDRRIADADKKISKVKEQKIDLEERLRELRNEHDNITEDHESKLEDVRSRAEDAVRKAGALLETERSEKKRVAKELKSAIAQLDRLRIEAAEKAMEEEVEEADDDVSELSVHADSKAQELENLRTLLRKQAAAMKTLKSEHSSFRKQIEYSNKKVQSELSELQDENAKLKTENSKLMSTVETQRAEFEAVNQVVDERLAATVSKLMKERAKTAVSRRDDQWTQSVEQLNEEKLFRGKVLLREWGRQECGVAAGDEYQLYSYKATKRP

Mean predicted aligned error: 23.74 Å

Radius of gyration: 79.97 Å; Cα contacts (8 Å, |Δi|>4): 5; chains: 1; bounding box: 178×83×276 Å

Foldseek 3Di:
DDDDDDDDDDDDDDDDDDDDDDDDDDDDDDDDDDDDPPVVVPPVPPDPDDDDDPPDDDDDPPPPVVVCPDPPVVVVVVVCVVPPPDDPPDPDDPDPPPDDDPDDDDDDDDDDDDDDDDDDDDDDDDDDDDDDDDDDDDDDDDDDDDDDDDDDDDDDDDDDDDDPPVPPVVVVVVVVVVPDDPDDPDDDDDDDDDDDDDDDDDDDDDDDDDDDDDDDPDDPPDDDDDDDDDDDDDDDDDDDDDDDDDDDPVVVVVVVVVVVVVVVVVVVVVVVVVVVVVVVVVVVVVVVVVVVVVVVVVVVVVVVVVVVVVVVVVVVVVVVVVVVVVVVVVVVVVVVVVVVVVVVVVVVVVVVVVVVVVVVVVVVVVVVVVVVVVVVVVVVVVVVVVVVVVVVVVVVVVVVVVVVVVVVVVVVVVVVVVVVVVVVVVVVVVVVVVVVVVVVVVVVVVVVVVVVPPPPPPDDDPDCCVVVVVVVVVVVVVVVVVVVVVVVVVVVVVVVVVVVVVVVVVVVVVVVVVVVVVVVVVVVVVVVVVVVVVVVVVVVVVVVVVVVVVVVVVVVVVVVVVVVVVVVVVVVVVVVVVVVVVVVVVVVVVVVVVVVVVVVVVVVVVVVVVVVVVVVVVVVVVVVVVVVVVVVVVVVVVVVVVVVVVVVVVVVVVVVVVVVCVVVVDDDDDDDDDDDDDDDDDPPVVVVVVVVVVVVVVVVVVVVVVVVVVVVVVVVVVVVVVVVVVVVVVVVVVVVVVVVVVVVVVVVVVVVVVVVVVVVVVVVVVVVVVVVVVVVVVVVVVVVVVVVVVVVVVVVVVVVVVVVVVVVVVVVVVCCVPVHDDDDDDDDPDDDDPDDDD

Secondary structure (DSSP, 8-state):
-------------------------------------GGGS------------S----------TTS----THHHHHHHHHHH----TT------SSSS-S--------------------------------------------------------------S-SSTTHHHHHHHHTTS-------------------------------PPP----------PPP---------------------TTHHHHHHHHHHHHHHHHHHHHHHHHHHHHHHHHHHHHHHHHHHHHHHHHHHHHHHHHHHHHHHHHHHHHHHHHHHHHHHHHHHHHHHHHHHHHHHHHHHHHHHHHHHHHHHHHHHHHHHHHHHHHHHHHHHHHHHHHHHHHHHHHHHHHHHHHHHHHHHHHHHHHHHHHHHHHHHHHHHHHHHHHHHHHHHHHHHHHHHHHHHHTTT-SSS-TTSHHHHHHHHHHHHHHHHHHHHHHHHHHHHHHHHHHHHHHHHHHHHHHHHHHHHHHHHHHHHHHHHHHHHHHHHHHHHHHHHHHHHHHHHHHHHHHHHHHHHHHHHHHHHHHHHHHHHHHHHHHHHHHHHHHHHHHHHHHHHHHHHHHHHHHHHHHHHHHHHHHHHHHHHHHHHHHHHHHHHHHHHHHHHHHHHHHHHHHHSSSS--------------SSSHHHHHHHHHHHHHHHHHHHHHHHHHHHHHHHHHHHHHHHHHHHHHHHHHHHHHHHHHHHHHHHHHHHHHHHHHHHHHHHHHHHHHHHHHHHHHHHHHHHHHHHHHHHHHHHHHHHHHHHHHHHHHHHHHHHHHHH---SSS---S---------

Solvent-accessible surface area (backbone atoms only — not comparable to full-atom values): 52032 Å² total; per-residue (Å²): 135,89,88,90,81,93,80,90,86,85,87,82,90,87,83,83,86,85,90,87,86,86,88,79,91,86,85,80,81,87,88,81,93,76,81,80,68,65,81,74,62,77,76,89,64,87,70,88,76,72,95,77,73,96,81,74,75,78,84,72,86,77,76,56,80,80,77,63,77,66,70,63,61,56,64,51,48,54,49,46,70,74,66,58,86,70,80,87,84,72,86,71,84,92,80,75,91,84,82,87,80,91,90,86,86,82,80,88,86,84,81,89,82,85,85,87,81,85,86,85,90,84,90,79,84,89,81,88,85,91,85,91,77,83,89,84,94,81,90,85,82,82,90,84,92,85,84,87,82,84,88,81,89,77,90,83,83,89,85,79,96,82,86,86,76,88,65,77,62,61,68,53,56,61,58,56,69,76,65,62,79,88,75,87,78,72,88,84,88,83,91,82,90,84,86,80,84,86,84,88,80,81,89,83,82,89,86,84,82,87,79,79,76,88,79,78,88,85,82,84,84,83,86,73,90,76,84,85,86,82,88,81,89,85,86,82,86,90,85,85,92,84,84,89,79,92,78,61,86,65,54,58,55,54,51,50,52,49,50,54,52,49,50,55,51,45,53,50,51,50,50,52,51,51,50,52,49,50,54,52,50,49,54,47,55,49,50,52,53,50,51,54,53,49,52,55,49,53,52,49,50,50,53,51,50,53,49,52,54,47,54,58,45,54,47,51,51,48,52,52,52,50,51,53,47,51,55,50,50,52,50,53,50,54,50,50,52,54,50,53,50,52,49,49,53,50,51,49,54,47,53,50,51,53,53,50,48,53,51,51,52,51,51,52,52,50,52,50,50,51,51,51,52,50,49,53,53,50,51,51,52,48,57,50,50,49,54,49,49,52,48,52,51,47,60,47,47,57,48,50,51,53,50,52,51,54,49,48,58,48,50,53,52,52,50,52,51,50,52,52,50,51,52,53,50,53,53,50,49,52,52,51,50,52,53,45,54,52,50,54,51,53,46,55,56,49,60,56,56,59,72,70,54,80,81,75,80,86,81,83,77,97,73,56,63,65,66,50,48,56,54,50,52,50,51,49,50,50,52,51,51,50,50,53,50,50,52,54,48,52,52,51,53,48,51,56,51,48,53,53,49,51,52,52,50,50,56,51,48,54,53,49,52,54,51,49,55,55,48,48,57,49,48,56,51,51,53,50,51,54,51,50,50,52,49,52,52,56,49,51,52,51,53,54,50,48,53,48,58,50,48,61,46,53,51,48,57,50,50,53,54,49,50,53,55,48,53,54,47,55,52,50,51,50,53,49,55,54,48,50,51,52,54,49,53,52,51,50,56,47,49,57,50,56,48,53,54,48,51,54,46,52,54,50,52,52,53,47,52,61,45,50,54,53,48,50,54,48,48,53,51,50,51,52,49,50,52,51,51,53,50,51,53,50,48,52,49,51,48,52,54,45,52,55,47,50,49,51,50,50,47,55,47,49,53,48,48,49,51,50,42,70,72,48,75,63,81,92,82,86,91,80,92,80,90,88,90,90,90,89,88,88,70,63,63,66,56,51,51,51,50,50,52,53,50,52,50,51,52,50,51,56,48,52,60,45,52,54,50,51,50,53,50,50,52,51,51,51,50,53,50,52,53,51,52,52,52,50,54,53,49,53,52,49,54,49,54,51,50,52,50,58,47,49,56,47,54,51,52,52,53,52,52,49,49,53,51,52,52,52,50,48,51,54,49,50,54,50,48,53,50,50,53,54,50,51,51,50,53,53,49,52,51,53,50,49,55,51,52,52,50,48,50,51,52,53,48,51,54,49,51,51,50,52,48,53,49,53,49,52,54,49,54,50,45,36,69,78,71,50,73,72,92,66,95,62,75,79,91,74,78,85,75,82,76,78,80,132

=== Feature glossary ===
Reading guide. The protein is described through the following features:

Foldseek 3Di. A 3Di character summarizes, for each residue, the relative orientation of the Cα frame of its nearest spatial neighbor. Because it encodes fold topology rather than chemistry, 3Di alignments detect remote structural similarity that sequence alignment misses.

Contact-map, Ramachandran, and PAE plots. Plot images: a contact map (which residues are close in 3D, as an N×N binary image), a Ramachandran scatter (backbone torsion angles, revealing secondary-structure composition at a glance), and — for AlphaFold structures — a PAE heatmap (pairwise prediction confidence).

Radius of gyration, Cα contacts, bounding box. Radius of gyration (Rg) is the root-mean-square distance of Cα atoms from their centroid — a single number for overall size and compactness. A globular domain of N residues has Rg ≈ 2.2·N^0.38 Å; an extended or disordered chain has a much larger Rg. The Cα contact count is the number of residue pairs whose Cα atoms are within 8 Å and are more than four positions apart in sequence — a standard proxy for tertiary packing density. The bounding box is the smallest axis-aligned box enclosing all Cα atoms.

Secondary structure (8-state, DSSP). Eight-state secondary structure (DSSP): H is the canonical α-helix, G the tighter 3₁₀-helix, I the wider π-helix; E/B are β-structure, T and S are turns and bends, and '-' is everything else. DSSP derives these from the pattern of main-chain N–H···O=C hydrogen bonds, not from the sequence.

B-factor. B-factor (Debye–Waller factor) reflects atomic displacement in the crystal lattice. It is an experimental observable (units Å²), not a prediction; low values mean the atom is pinned down, high values mean it moves or is heterogeneous across the crystal.

pLDDT. pLDDT is the predicted lDDT-Cα score: AlphaFold's confidence that the local environment of each residue (all inter-atomic distances within 15 Å) is correctly placed. It is a per-residue number between 0 and 100, with higher meaning more reliable.

Nearest PDB structures. Nearest PDB neighbors are the top structural matches found by Foldseek when searching this structure against the entire Protein Data Bank. Each hit reports a TM-score (0 to 1; >0.5 almost always implies the same fold) and an E-value. These are *structural* homologs — they may share no detectable sequence similarity.

Solvent-accessible surface area. Accessible surface area quantifies burial. A residue with SASA near zero is packed into the hydrophobic core; one with SASA >100 Å² sits on the surface. Computed here via the Shrake–Rupley numerical algorithm with a 1.4 Å probe.

Rendered structure images. Structure images are PyMOL renders from six orthogonal camera directions. Cartoon representation draws helices as coils and strands as arrows; sticks shows the backbone as bonds; surface shows the solvent-excluded envelope. Rainbow coloring maps sequence position to hue (blue→red, N→C); chain coloring assigns a distinct color per polypeptide.

Backbone torsions (φ/ψ). φ (phi) and ψ (psi) are the two rotatable backbone dihedrals per residue: φ is the C(i-1)–N–Cα–C torsion, ψ is the N–Cα–C–N(i+1) torsion, both in degrees on (−180°, 180°]. α-helical residues cluster near (−60°, −45°); β-strand residues near (−120°, +130°). A Ramachandran plot is simply a scatter of (φ, ψ) for every residue.

Predicted aligned error. Predicted Aligned Error (PAE) is an AlphaFold confidence matrix: entry (i, j) is the expected error in the position of residue j, in ångströms, when the prediction is superimposed on the true structure at residue i. Low PAE within a block of residues means that block is internally rigid and well-predicted; high PAE between two blocks means their relative placement is uncertain even if each block individually is confident.

mmCIF coordinates. Structure coordinates are given as an mmCIF _atom_site loop: one row per atom with element, residue name, chain id, sequence number, and x/y/z position in Å. Only the four main-chain atoms per residue are included here; side chains are omitted to keep the record compact.

InterPro / GO / CATH / organism. Database cross-references. InterPro integrates a dozen domain/family signature databases into unified entries with residue-range hits. GO terms attach function/process/location labels with evidence codes. CATH codes position the fold in a four-level structural taxonomy. Organism is the NCBI-taxonomy species name.

Secondary structure (3-state, P-SEA). SS3 is a coarse helix/strand/coil call (letters a/b/c) made by the P-SEA algorithm from inter-Cα distances and dihedrals. It is less detailed than DSSP but needs only Cα positions.

Sequence. Sequence gives the chain of amino acids in standard one-letter code (A=alanine, C=cysteine, …, Y=tyrosine), read N→C. It is the only feature that is directly encoded by the gene; all structural features are derived from the folded form of this sequ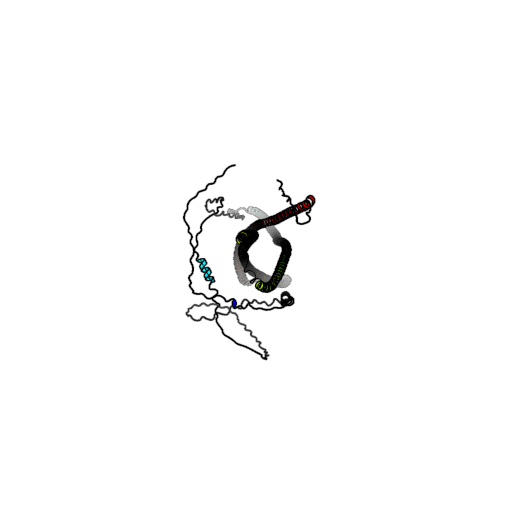ence.